Protein 3WY2 (pdb70)

Structure (mmCIF, N/CA/C/O backbone):
data_3WY2
#
_entry.id   3WY2
#
_cell.length_a   63.219
_cell.length_b   103.809
_cell.length_c   176.890
_cell.angle_alpha   90.00
_cell.angle_beta   90.00
_cell.angle_gamma   90.00
#
_symmetry.space_group_name_H-M   'P 21 21 21'
#
loop_
_entity.id
_entity.type
_entity.pdbx_description
1 polymer Alpha-glucosidase
2 non-polymer 'MAGNESIUM ION'
3 non-polymer GLYCEROL
4 non-polymer beta-D-glucopyranose
5 water water
#
loop_
_atom_site.group_PDB
_atom_site.id
_atom_site.type_symbol
_atom_site.label_atom_id
_atom_site.label_alt_id
_atom_site.label_comp_id
_atom_site.label_asym_id
_atom_site.label_entity_id
_atom_site.label_seq_id
_atom_site.pdbx_PDB_ins_code
_atom_site.Cartn_x
_atom_site.Cartn_y
_atom_site.Cartn_z
_atom_site.occupancy
_atom_site.B_iso_or_equiv
_atom_site.auth_seq_id
_atom_site.auth_comp_id
_atom_site.auth_asym_id
_atom_site.auth_atom_id
_atom_site.pdbx_PDB_model_num
ATOM 1 N N . ASN A 1 4 ? -61.777 4.607 -5.816 1.00 45.85 4 ASN A N 1
ATOM 2 C CA . ASN A 1 4 ? -60.612 5.473 -5.663 1.00 46.77 4 ASN A CA 1
ATOM 3 C C . ASN A 1 4 ? -60.206 6.106 -6.996 1.00 39.99 4 ASN A C 1
ATOM 4 O O . ASN A 1 4 ? -59.070 5.955 -7.447 1.00 33.72 4 ASN A O 1
ATOM 9 N N . MET A 1 5 ? -61.142 6.820 -7.617 1.00 31.72 5 MET A N 1
ATOM 10 C CA . MET A 1 5 ? -60.945 7.342 -8.971 1.00 26.29 5 MET A CA 1
ATOM 11 C C . MET A 1 5 ? -59.935 8.492 -9.039 1.00 22.70 5 MET A C 1
ATOM 12 O O . MET A 1 5 ? -59.492 8.871 -10.129 1.00 24.83 5 MET A O 1
ATOM 17 N N . MET A 1 6 ? -59.581 9.038 -7.878 1.00 21.96 6 MET A N 1
ATOM 18 C CA . MET A 1 6 ? -58.643 10.162 -7.787 1.00 23.28 6 MET A CA 1
ATOM 19 C C . MET A 1 6 ? -57.249 9.738 -7.311 1.00 16.49 6 MET A C 1
ATOM 20 O O . MET A 1 6 ? -56.458 10.568 -6.854 1.00 15.67 6 MET A O 1
ATOM 25 N N . TRP A 1 7 ? -56.954 8.448 -7.434 1.00 12.77 7 TRP A N 1
ATOM 26 C CA . TRP A 1 7 ? -55.657 7.883 -7.072 1.00 13.80 7 TRP A CA 1
ATOM 27 C C . TRP A 1 7 ? -54.488 8.624 -7.718 1.00 11.90 7 TRP A C 1
ATOM 28 O O . TRP A 1 7 ? -53.387 8.662 -7.176 1.00 14.09 7 TRP A O 1
ATOM 39 N N . TRP A 1 8 ? -54.728 9.184 -8.900 1.00 11.63 8 TRP A N 1
ATOM 40 C CA . TRP A 1 8 ? -53.669 9.792 -9.684 1.00 11.26 8 TRP A CA 1
ATOM 41 C C . TRP A 1 8 ? -53.225 11.146 -9.147 1.00 11.93 8 TRP A C 1
ATOM 42 O O . TRP A 1 8 ? -52.139 11.625 -9.481 1.00 10.24 8 TRP A O 1
ATOM 53 N N . ARG A 1 9 ? -54.075 11.761 -8.328 1.00 9.94 9 ARG A N 1
ATOM 54 C CA . ARG A 1 9 ? -53.845 13.134 -7.884 1.00 10.57 9 ARG A CA 1
ATOM 55 C C . ARG A 1 9 ? -53.109 13.113 -6.553 1.00 11.16 9 ARG A C 1
ATOM 56 O O . ARG A 1 9 ? -53.692 13.358 -5.497 1.00 11.63 9 ARG A O 1
ATOM 64 N N . GLY A 1 10 ? -51.808 12.814 -6.634 1.00 9.42 10 GLY A N 1
ATOM 65 C CA . GLY A 1 10 ? -50.985 12.563 -5.469 1.00 10.19 10 GLY A CA 1
ATOM 66 C C . GLY A 1 10 ? -50.240 11.242 -5.554 1.00 11.54 10 GLY A C 1
ATOM 67 O O . GLY A 1 10 ? -49.310 11.005 -4.789 1.00 13.16 10 GLY A O 1
ATOM 68 N N . GLY A 1 11 ? -50.638 10.383 -6.490 1.00 11.86 11 GLY A N 1
ATOM 69 C CA . GLY A 1 11 ? -50.041 9.063 -6.612 1.00 12.36 11 GLY A CA 1
ATOM 70 C C . GLY A 1 11 ? -48.573 9.100 -6.998 1.00 10.62 11 GLY A C 1
ATOM 71 O O . GLY A 1 11 ? -48.095 10.069 -7.590 1.00 10.96 11 GLY A O 1
ATOM 72 N N . VAL A 1 12 ? -47.860 8.025 -6.674 1.00 10.06 12 VAL A N 1
ATOM 73 C CA . VAL A 1 12 ? -46.455 7.881 -7.018 1.00 8.88 12 VAL A CA 1
ATOM 74 C C . VAL A 1 12 ? -46.310 6.823 -8.115 1.00 10.94 12 VAL A C 1
ATOM 75 O O . VAL A 1 12 ? -46.693 5.671 -7.930 1.00 10.48 12 VAL A O 1
ATOM 79 N N . ILE A 1 13 ? -45.748 7.229 -9.247 1.00 9.16 13 ILE A N 1
ATOM 80 C CA . ILE A 1 13 ? -45.603 6.366 -10.418 1.00 9.50 13 ILE A CA 1
ATOM 81 C C . ILE A 1 13 ? -44.127 6.052 -10.655 1.00 11.64 13 ILE A C 1
ATOM 82 O O . ILE A 1 13 ? -43.269 6.915 -10.531 1.00 13.54 13 ILE A O 1
ATOM 87 N N . TYR A 1 14 ? -43.830 4.800 -10.988 1.00 9.44 14 TYR A N 1
ATOM 88 C CA . TYR A 1 14 ? -42.468 4.365 -11.279 1.00 7.80 14 TYR A CA 1
ATOM 89 C C . TYR A 1 14 ? -42.283 4.267 -12.792 1.00 8.25 14 TYR A C 1
ATOM 90 O O . TYR A 1 14 ? -43.000 3.526 -13.470 1.00 8.74 14 TYR A O 1
ATOM 99 N N . GLN A 1 15 ? -41.341 5.039 -13.321 1.00 7.52 15 GLN A N 1
ATOM 100 C CA . GLN A 1 15 ? -41.091 5.011 -14.764 1.00 7.62 15 GLN A CA 1
ATOM 101 C C . GLN A 1 15 ? -40.139 3.891 -15.141 1.00 8.64 15 GLN A C 1
ATOM 102 O O . GLN A 1 15 ? -39.002 3.836 -14.669 1.00 8.95 15 GLN A O 1
ATOM 108 N N . ILE A 1 16 ? -40.617 3.014 -16.011 1.00 9.44 16 ILE A N 1
ATOM 109 C CA . ILE A 1 16 ? -39.813 1.937 -16.558 1.00 8.56 16 ILE A CA 1
ATOM 110 C C . ILE A 1 16 ? -39.467 2.269 -18.001 1.00 8.32 16 ILE A C 1
ATOM 111 O O . ILE A 1 16 ? -40.341 2.673 -18.783 1.00 9.94 16 ILE A O 1
ATOM 116 N N . TYR A 1 17 ? -38.186 2.145 -18.318 1.00 8.13 17 TYR A N 1
ATOM 117 C CA . TYR A 1 17 ? -37.676 2.309 -19.677 1.00 8.52 17 TYR A CA 1
ATOM 118 C C . TYR A 1 17 ? -37.426 0.896 -20.206 1.00 9.00 17 TYR A C 1
ATOM 119 O O . TYR A 1 17 ? -36.406 0.291 -19.883 1.00 8.78 17 TYR A O 1
ATOM 128 N N . PRO A 1 18 ? -38.396 0.346 -20.969 1.00 8.27 18 PRO A N 1
ATOM 129 C CA . PRO A 1 18 ? -38.390 -1.102 -21.246 1.00 9.07 18 PRO A CA 1
ATOM 130 C C . PRO A 1 18 ? -37.084 -1.644 -21.812 1.00 9.89 18 PRO A C 1
ATOM 131 O O . PRO A 1 18 ? -36.690 -2.747 -21.423 1.00 10.00 18 PRO A O 1
ATOM 135 N N . ARG A 1 19 ? -36.418 -0.907 -22.689 1.00 7.93 19 ARG A N 1
ATOM 136 C CA . ARG A 1 19 ? -35.188 -1.402 -23.298 1.00 9.49 19 ARG A CA 1
ATOM 137 C C . ARG A 1 19 ? -34.114 -1.698 -22.270 1.00 9.70 19 ARG A C 1
ATOM 138 O O . ARG A 1 19 ? -33.194 -2.454 -22.554 1.00 9.29 19 ARG A O 1
ATOM 146 N N . SER A 1 20 ? -34.213 -1.096 -21.085 1.00 7.94 20 SER A N 1
ATOM 147 C CA . SER A 1 20 ? -33.117 -1.211 -20.118 1.00 8.40 20 SER A CA 1
ATOM 148 C C . SER A 1 20 ? -33.554 -1.747 -18.762 1.00 9.34 20 SER A C 1
ATOM 149 O O . SER A 1 20 ? -32.842 -1.577 -17.778 1.00 9.74 20 SER A O 1
ATOM 152 N N . PHE A 1 21 ? -34.714 -2.400 -18.715 1.00 8.83 21 PHE A N 1
ATOM 153 C CA . PHE A 1 21 ? -35.223 -2.928 -17.442 1.00 11.01 21 PHE A CA 1
ATOM 154 C C . PHE A 1 21 ? -34.804 -4.395 -17.251 1.00 9.65 21 PHE A C 1
ATOM 155 O O . PHE A 1 21 ? -33.961 -4.668 -16.406 1.00 9.99 21 PHE A O 1
ATOM 163 N N . LEU A 1 22 ? -35.329 -5.323 -18.050 1.00 9.97 22 LEU A N 1
ATOM 164 C CA . LEU A 1 22 ? -34.864 -6.709 -17.971 1.00 8.84 22 LEU A CA 1
ATOM 165 C C . LEU A 1 22 ? -35.025 -7.418 -19.306 1.00 9.52 22 LEU A C 1
ATOM 166 O O . LEU A 1 22 ? -36.111 -7.456 -19.868 1.00 10.90 22 LEU A O 1
ATOM 171 N N . ASP A 1 23 ? -33.932 -7.991 -19.800 1.00 10.89 23 ASP A N 1
ATOM 172 C CA . ASP A 1 23 ? -33.967 -8.793 -21.024 1.00 10.59 23 ASP A CA 1
ATOM 173 C C . ASP A 1 23 ? -34.269 -10.256 -20.705 1.00 10.79 23 ASP A C 1
ATOM 174 O O . ASP A 1 23 ? -33.382 -10.980 -20.255 1.00 15.48 23 ASP A O 1
ATOM 179 N N . SER A 1 24 ? -35.510 -10.679 -20.946 1.00 15.15 24 SER A N 1
ATOM 180 C CA . SER A 1 24 ? -35.917 -12.069 -20.711 1.00 18.24 24 SER A CA 1
ATOM 181 C C . SER A 1 24 ? -35.688 -12.928 -21.942 1.00 22.20 24 SER A C 1
ATOM 182 O O . SER A 1 24 ? -35.624 -14.157 -21.842 1.00 21.02 24 SER A O 1
ATOM 185 N N . ARG A 1 25 ? -35.570 -12.282 -23.100 1.00 18.78 25 ARG A N 1
ATOM 186 C CA . ARG A 1 25 ? -35.517 -12.989 -24.381 1.00 20.31 25 ARG A CA 1
ATOM 187 C C . ARG A 1 25 ? -34.104 -13.386 -24.818 1.00 23.72 25 ARG A C 1
ATOM 188 O O . ARG A 1 25 ? -33.912 -14.478 -25.351 1.00 26.15 25 ARG A O 1
ATOM 196 N N . GLY A 1 26 ? -33.119 -12.517 -24.600 1.00 19.31 26 GLY A N 1
ATOM 197 C CA . GLY A 1 26 ? -31.732 -12.886 -24.830 1.00 17.84 26 GLY A CA 1
ATOM 198 C C . GLY A 1 26 ? -30.999 -12.169 -25.952 1.00 18.61 26 GLY A C 1
ATOM 199 O O . GLY A 1 26 ? -29.929 -12.623 -26.390 1.00 19.45 26 GLY A O 1
ATOM 200 N N . ASP A 1 27 ? -31.559 -11.057 -26.427 1.00 13.59 27 ASP A N 1
ATOM 201 C CA . ASP A 1 27 ? -30.917 -10.290 -27.488 1.00 14.72 27 ASP A CA 1
ATOM 202 C C . ASP A 1 27 ? -30.195 -9.057 -26.987 1.00 12.18 27 ASP A C 1
ATOM 203 O O . ASP A 1 27 ? -29.648 -8.297 -27.780 1.00 15.34 27 ASP A O 1
ATOM 208 N N . GLY A 1 28 ? -30.215 -8.845 -25.674 1.00 12.57 28 GLY A N 1
ATOM 209 C CA . GLY A 1 28 ? -29.501 -7.721 -25.097 1.00 11.76 28 GLY A CA 1
ATOM 210 C C . GLY A 1 28 ? -30.369 -6.490 -24.908 1.00 10.53 28 GLY A C 1
ATOM 211 O O . GLY A 1 28 ? -29.878 -5.454 -24.447 1.00 11.10 28 GLY A O 1
ATOM 212 N N . VAL A 1 29 ? -31.651 -6.602 -25.258 1.00 10.19 29 VAL A N 1
ATOM 213 C CA . VAL A 1 29 ? -32.600 -5.494 -25.130 1.00 10.59 29 VAL A CA 1
ATOM 214 C C . VAL A 1 29 ? -33.690 -5.883 -24.139 1.00 9.80 29 VAL A C 1
ATOM 215 O O . VAL A 1 29 ? -34.201 -6.991 -24.181 1.00 11.01 29 VAL A O 1
ATOM 219 N N . GLY A 1 30 ? -34.028 -4.987 -23.216 1.00 9.79 30 GLY A N 1
ATOM 220 C CA . GLY A 1 30 ? -35.090 -5.295 -22.270 1.00 12.31 30 GLY A CA 1
ATOM 221 C C . GLY A 1 30 ? -36.432 -5.456 -22.962 1.00 13.03 30 GLY A C 1
ATOM 222 O O . GLY A 1 30 ? -36.666 -4.864 -24.019 1.00 11.34 30 GLY A O 1
ATOM 223 N N . ASP A 1 31 ? -37.319 -6.254 -22.380 1.00 10.39 31 ASP A N 1
ATOM 224 C CA . ASP A 1 31 ? -38.582 -6.552 -23.048 1.00 11.44 31 ASP A CA 1
ATOM 225 C C . ASP A 1 31 ? -39.748 -6.657 -22.065 1.00 13.76 31 ASP A C 1
ATOM 226 O O . ASP A 1 31 ? -39.567 -6.529 -20.852 1.00 11.08 31 ASP A O 1
ATOM 231 N N . LEU A 1 32 ? -40.949 -6.870 -22.587 1.00 11.56 32 LEU A N 1
ATOM 232 C CA . LEU A 1 32 ? -42.133 -6.823 -21.737 1.00 10.79 32 LEU A CA 1
ATOM 233 C C . LEU A 1 32 ? -42.194 -7.952 -20.721 1.00 11.81 32 LEU A C 1
ATOM 234 O O . LEU A 1 32 ? -42.563 -7.721 -19.563 1.00 12.94 32 LEU A O 1
ATOM 239 N N . ASN A 1 33 ? -41.834 -9.165 -21.137 1.00 12.21 33 ASN A N 1
ATOM 240 C CA . ASN A 1 33 ? -41.842 -10.274 -20.198 1.00 11.25 33 ASN A CA 1
ATOM 241 C C . ASN A 1 33 ? -40.834 -10.058 -19.069 1.00 14.54 33 ASN A C 1
ATOM 242 O O . ASN A 1 33 ? -41.072 -10.474 -17.945 1.00 14.62 33 ASN A O 1
ATOM 247 N N . GLY A 1 34 ? -39.725 -9.379 -19.358 1.00 12.85 34 GLY A N 1
ATOM 248 C CA . GLY A 1 34 ? -38.798 -9.000 -18.306 1.00 12.71 34 GLY A CA 1
ATOM 249 C C . GLY A 1 34 ? -39.445 -8.103 -17.259 1.00 12.38 34 GLY A C 1
ATOM 250 O O . GLY A 1 34 ? -39.217 -8.273 -16.056 1.00 12.82 34 GLY A O 1
ATOM 251 N N . ILE A 1 35 ? -40.259 -7.152 -17.709 1.00 11.05 35 ILE A N 1
ATOM 252 C CA . ILE A 1 35 ? -40.983 -6.294 -16.770 1.00 9.94 35 ILE A CA 1
ATOM 253 C C . ILE A 1 35 ? -41.951 -7.119 -15.922 1.00 12.18 35 ILE A C 1
ATOM 254 O O . ILE A 1 35 ? -42.002 -6.994 -14.703 1.00 12.48 35 ILE A O 1
ATOM 259 N N . THR A 1 36 ? -42.705 -7.990 -16.581 1.00 11.07 36 THR A N 1
ATOM 260 C CA . THR A 1 36 ? -43.714 -8.786 -15.902 1.00 11.13 36 THR A CA 1
ATOM 261 C C . THR A 1 36 ? -43.071 -9.614 -14.792 1.00 13.30 36 THR A C 1
ATOM 262 O O . THR A 1 36 ? -43.592 -9.689 -13.677 1.00 13.83 36 THR A O 1
ATOM 266 N N . GLU A 1 37 ? -41.906 -10.181 -15.088 1.00 12.36 37 GLU A N 1
ATOM 267 C CA . GLU A 1 37 ? -41.163 -10.976 -14.116 1.00 12.90 37 GLU A CA 1
ATOM 268 C C . GLU A 1 37 ? -40.794 -10.178 -12.864 1.00 14.99 37 GLU A C 1
ATOM 269 O O . GLU A 1 37 ? -40.716 -10.744 -11.768 1.00 18.25 37 GLU A O 1
ATOM 275 N N . LYS A 1 38 ? -40.556 -8.881 -13.030 1.00 11.93 38 LYS A N 1
ATOM 276 C CA . LYS A 1 38 ? -40.108 -8.032 -11.927 1.00 13.49 38 LYS A CA 1
ATOM 277 C C . LYS A 1 38 ? -41.206 -7.140 -11.323 1.00 13.31 38 LYS A C 1
ATOM 278 O O . LYS A 1 38 ? -40.915 -6.238 -10.528 1.00 11.82 38 LYS A O 1
ATOM 284 N N . LEU A 1 39 ? -42.466 -7.385 -11.667 1.00 13.66 39 LEU A N 1
ATOM 285 C CA . LEU A 1 39 ? -43.532 -6.545 -11.106 1.00 12.93 39 LEU A CA 1
ATOM 286 C C . LEU A 1 39 ? -43.664 -6.701 -9.593 1.00 10.61 39 LEU A C 1
ATOM 287 O O . LEU A 1 39 ? -44.118 -5.788 -8.919 1.00 12.24 39 LEU A O 1
ATOM 292 N N . ASP A 1 40 ? -43.270 -7.846 -9.046 1.00 12.79 40 ASP A N 1
ATOM 293 C CA . ASP A 1 40 ? -43.295 -7.996 -7.589 1.00 12.58 40 ASP A CA 1
ATOM 294 C C . ASP A 1 40 ? -42.312 -7.034 -6.942 1.00 12.43 40 ASP A C 1
ATOM 295 O O . ASP A 1 40 ? -42.620 -6.391 -5.922 1.00 13.40 40 ASP A O 1
ATOM 300 N N . TYR A 1 41 ? -41.141 -6.906 -7.555 1.00 11.77 41 TYR A N 1
ATOM 301 C CA . TYR A 1 41 ? -40.157 -5.951 -7.075 1.00 10.13 41 TYR A CA 1
ATOM 302 C C . TYR A 1 41 ? -40.723 -4.528 -7.126 1.00 10.70 41 TYR A C 1
ATOM 303 O O . TYR A 1 41 ? -40.614 -3.756 -6.159 1.00 11.07 41 TYR A O 1
ATOM 312 N N . VAL A 1 42 ? -41.327 -4.174 -8.260 1.00 9.80 42 VAL A N 1
ATOM 313 C CA . VAL A 1 42 ? -41.919 -2.845 -8.389 1.00 9.73 42 VAL A CA 1
ATOM 314 C C . VAL A 1 42 ? -42.973 -2.601 -7.295 1.00 9.42 42 VAL A C 1
ATOM 315 O O . VAL A 1 42 ? -42.942 -1.580 -6.604 1.00 10.27 42 VAL A O 1
ATOM 319 N N . ALA A 1 43 ? -43.874 -3.560 -7.103 1.00 10.13 43 ALA A N 1
ATOM 320 C CA . ALA A 1 43 ? -44.875 -3.424 -6.045 1.00 12.59 43 ALA A CA 1
ATOM 321 C C . ALA A 1 43 ? -44.225 -3.273 -4.663 1.00 10.47 43 ALA A C 1
ATOM 322 O O . ALA A 1 43 ? -44.735 -2.549 -3.801 1.00 12.03 43 ALA A O 1
ATOM 324 N N . SER A 1 44 ? -43.081 -3.920 -4.458 1.00 10.84 44 SER A N 1
ATOM 325 C CA . SER A 1 44 ? -42.409 -3.839 -3.157 1.00 10.44 44 SER A CA 1
ATOM 326 C C . SER A 1 44 ? -41.864 -2.452 -2.863 1.00 10.80 44 SER A C 1
ATOM 327 O O . SER A 1 44 ? -41.505 -2.157 -1.722 1.00 12.91 44 SER A O 1
ATOM 330 N N . LEU A 1 45 ? -41.795 -1.596 -3.881 1.00 9.79 45 LEU A N 1
ATOM 331 C CA . LEU A 1 45 ? -41.337 -0.227 -3.670 1.00 10.57 45 LEU A CA 1
ATOM 332 C C . LEU A 1 45 ? -42.393 0.616 -2.975 1.00 10.17 45 LEU A C 1
ATOM 333 O O . LEU A 1 45 ? -42.072 1.689 -2.468 1.00 11.55 45 LEU A O 1
ATOM 338 N N . ASN A 1 46 ? -43.637 0.130 -2.947 1.00 10.64 46 ASN A N 1
ATOM 339 C CA . ASN A 1 46 ? -44.774 0.882 -2.397 1.00 10.01 46 ASN A CA 1
ATOM 340 C C . ASN A 1 46 ? -45.186 2.064 -3.264 1.00 9.68 46 ASN A C 1
ATOM 341 O O . ASN A 1 46 ? -45.810 3.023 -2.791 1.00 13.27 46 ASN A O 1
ATOM 346 N N . VAL A 1 47 ? -44.857 1.968 -4.547 1.00 8.99 47 VAL A N 1
ATOM 347 C CA . VAL A 1 47 ? -45.385 2.892 -5.543 1.00 10.45 47 VAL A CA 1
ATOM 348 C C . VAL A 1 47 ? -46.812 2.474 -5.900 1.00 10.52 47 VAL A C 1
ATOM 349 O O . VAL A 1 47 ? -47.254 1.346 -5.612 1.00 12.18 47 VAL A O 1
ATOM 353 N N . ASP A 1 48 ? -47.534 3.387 -6.536 1.00 11.03 48 ASP A N 1
ATOM 354 C CA . ASP A 1 48 ? -48.926 3.158 -6.874 1.00 10.28 48 ASP A CA 1
ATOM 355 C C . ASP A 1 48 ? -49.149 2.681 -8.299 1.00 11.14 48 ASP A C 1
ATOM 356 O O . ASP A 1 48 ? -50.218 2.176 -8.633 1.00 12.86 48 ASP A O 1
ATOM 361 N N . GLY A 1 49 ? -48.145 2.844 -9.146 1.00 10.95 49 GLY A N 1
ATOM 362 C CA . GLY A 1 49 ? -48.292 2.434 -10.525 1.00 11.73 49 GLY A CA 1
ATOM 363 C C . GLY A 1 49 ? -47.001 2.572 -11.279 1.00 8.66 49 GLY A C 1
ATOM 364 O O . GLY A 1 49 ? -45.969 2.946 -10.716 1.00 9.23 49 GLY A O 1
ATOM 365 N N . ILE A 1 50 ? -47.065 2.232 -12.563 1.00 9.29 50 ILE A N 1
ATOM 366 C CA . ILE A 1 50 ? -45.914 2.353 -13.444 1.00 10.12 50 ILE A CA 1
ATOM 367 C C . ILE A 1 50 ? -46.270 3.171 -14.670 1.00 9.39 50 ILE A C 1
ATOM 368 O O . ILE A 1 50 ? -47.430 3.231 -15.060 1.00 10.74 50 ILE A O 1
ATOM 373 N N . TRP A 1 51 ? -45.263 3.800 -15.262 1.00 8.68 51 TRP A N 1
ATOM 374 C CA . TRP A 1 51 ? -45.387 4.393 -16.594 1.00 9.62 51 TRP A CA 1
ATOM 375 C C . TRP A 1 51 ? -44.337 3.702 -17.459 1.00 10.38 51 TRP A C 1
ATOM 376 O O . TRP A 1 51 ? -43.147 3.748 -17.136 1.00 9.55 51 TRP A O 1
ATOM 387 N N . LEU A 1 52 ? -44.779 3.073 -18.551 1.00 10.89 52 LEU A N 1
ATOM 388 C CA . LEU A 1 52 ? -43.874 2.455 -19.522 1.00 9.37 52 LEU A CA 1
ATOM 389 C C . LEU A 1 52 ? -43.535 3.418 -20.648 1.00 9.13 52 LEU A C 1
ATOM 390 O O . LEU A 1 52 ? -44.425 3.901 -21.359 1.00 9.74 52 LEU A O 1
ATOM 395 N N . SER A 1 53 ? -42.247 3.681 -20.826 1.00 8.94 53 SER A N 1
ATOM 396 C CA . SER A 1 53 ? -41.778 4.316 -22.055 1.00 9.61 53 SER A CA 1
ATOM 397 C C . SER A 1 53 ? -42.172 3.416 -23.247 1.00 8.96 53 SER A C 1
ATOM 398 O O . SER A 1 53 ? -42.587 2.267 -23.059 1.00 10.13 53 SER A O 1
ATOM 401 N N . PRO A 1 54 ? -42.096 3.947 -24.477 1.00 9.24 54 PRO A N 1
ATOM 402 C CA . PRO A 1 54 ? -42.675 3.258 -25.637 1.00 9.91 54 PRO A CA 1
ATOM 403 C C . PRO A 1 54 ? -42.158 1.850 -25.919 1.00 8.10 54 PRO A C 1
ATOM 404 O O . PRO A 1 54 ? -40.959 1.583 -25.849 1.00 10.35 54 PRO A O 1
ATOM 408 N N . PHE A 1 55 ? -43.098 0.961 -26.232 1.00 9.49 55 PHE A N 1
ATOM 409 C CA . PHE A 1 55 ? -42.788 -0.419 -26.571 1.00 10.71 55 PHE A CA 1
ATOM 410 C C . PHE A 1 55 ? -43.503 -0.785 -27.873 1.00 10.90 55 PHE A C 1
ATOM 411 O O . PHE A 1 55 ? -43.660 -1.970 -28.208 1.00 10.86 55 PHE A O 1
ATOM 419 N N . PHE A 1 56 ? -43.931 0.240 -28.605 1.00 11.06 56 PHE A N 1
ATOM 420 C CA . PHE A 1 56 ? -44.680 0.062 -29.859 1.00 10.74 56 PHE A CA 1
ATOM 421 C C . PHE A 1 56 ? -43.759 -0.204 -31.039 1.00 9.76 56 PHE A C 1
ATOM 422 O O . PHE A 1 56 ? -42.552 0.015 -30.960 1.00 11.47 56 PHE A O 1
ATOM 430 N N . THR A 1 57 ? -44.322 -0.713 -32.132 1.00 10.44 57 THR A N 1
ATOM 431 C CA . THR A 1 57 ? -43.498 -0.971 -33.303 1.00 11.91 57 THR A CA 1
ATOM 432 C C . THR A 1 57 ? -42.747 0.295 -33.706 1.00 10.32 57 THR A C 1
ATOM 433 O O . THR A 1 57 ? -43.338 1.364 -33.813 1.00 11.52 57 THR A O 1
ATOM 437 N N . SER A 1 58 ? -41.440 0.157 -33.908 1.00 10.45 58 SER A N 1
ATOM 438 C CA . SER A 1 58 ? -40.553 1.304 -34.092 1.00 9.72 58 SER A CA 1
ATOM 439 C C . SER A 1 58 ? -39.235 0.890 -34.732 1.00 11.28 58 SER A C 1
ATOM 440 O O . SER A 1 58 ? -38.669 -0.132 -34.353 1.00 11.73 58 SER A O 1
ATOM 443 N N . PRO A 1 59 ? -38.720 1.684 -35.693 1.00 10.96 59 PRO A N 1
ATOM 444 C CA . PRO A 1 59 ? -37.363 1.432 -36.196 1.00 10.40 59 PRO A CA 1
ATOM 445 C C . PRO A 1 59 ? -36.275 1.696 -35.149 1.00 11.88 59 PRO A C 1
ATOM 446 O O . PRO A 1 59 ? -35.117 1.386 -35.406 1.00 12.41 59 PRO A O 1
ATOM 450 N N . MET A 1 60 ? -36.650 2.278 -34.006 1.00 10.55 60 MET A N 1
ATOM 451 C CA . MET A 1 60 ? -35.737 2.529 -32.874 1.00 10.65 60 MET A CA 1
ATOM 452 C C . MET A 1 60 ? -34.687 3.595 -33.137 1.00 9.82 60 MET A C 1
ATOM 453 O O . MET A 1 60 ? -33.664 3.644 -32.453 1.00 10.08 60 MET A O 1
ATOM 458 N N . LEU A 1 61 ? -34.931 4.468 -34.107 1.00 10.18 61 LEU A N 1
ATOM 459 C CA . LEU A 1 61 ? -33.964 5.534 -34.361 1.00 10.82 61 LEU A CA 1
ATOM 460 C C . LEU A 1 61 ? -33.934 6.547 -33.213 1.00 9.31 61 LEU A C 1
ATOM 461 O O . LEU A 1 61 ? -32.902 7.152 -32.960 1.00 9.76 61 LEU A O 1
ATOM 466 N N . ASP A 1 62 ? -35.066 6.705 -32.527 1.00 10.31 62 ASP A N 1
ATOM 467 C CA . ASP A 1 62 ? -35.111 7.444 -31.269 1.00 9.11 62 ASP A CA 1
ATOM 468 C C . ASP A 1 62 ? -35.619 6.469 -30.209 1.00 10.06 62 ASP A C 1
ATOM 469 O O . ASP A 1 62 ? -36.400 6.823 -29.307 1.00 10.97 62 ASP A O 1
ATOM 474 N N . PHE A 1 63 ? -35.176 5.223 -30.352 1.00 8.75 63 PHE A N 1
ATOM 475 C CA . PHE A 1 63 ? -35.380 4.186 -29.343 1.00 9.72 63 PHE A CA 1
ATOM 476 C C . PHE A 1 63 ? -36.784 4.113 -28.798 1.00 10.42 63 PHE A C 1
ATOM 477 O O . PHE A 1 63 ? -37.010 4.115 -27.588 1.00 11.54 63 PHE A O 1
ATOM 485 N N . GLY A 1 64 ? -37.725 4.045 -29.733 1.00 8.95 64 GLY A N 1
ATOM 486 C CA . GLY A 1 64 ? -39.123 3.836 -29.421 1.00 8.91 64 GLY A CA 1
ATOM 487 C C . GLY A 1 64 ? -40.016 5.052 -29.603 1.00 9.19 64 GLY A C 1
ATOM 488 O O . GLY A 1 64 ? -41.228 4.910 -29.789 1.00 10.41 64 GLY A O 1
ATOM 489 N N . TYR A 1 65 ? -39.425 6.250 -29.558 1.00 8.22 65 TYR A N 1
ATOM 490 C CA . TYR A 1 65 ? -40.221 7.469 -29.715 1.00 8.26 65 TYR A CA 1
ATOM 491 C C . TYR A 1 65 ? -40.484 7.819 -31.182 1.00 10.84 65 TYR A C 1
ATOM 492 O O . TYR A 1 65 ? -41.118 8.833 -31.484 1.00 11.02 65 TYR A O 1
ATOM 501 N N . ASP A 1 66 ? -40.007 6.953 -32.073 1.00 10.77 66 ASP A N 1
ATOM 502 C CA . ASP A 1 66 ? -40.341 7.012 -33.500 1.00 10.29 66 ASP A CA 1
ATOM 503 C C . ASP A 1 66 ? -41.230 5.808 -33.829 1.00 9.96 66 ASP A C 1
ATOM 504 O O . ASP A 1 66 ? -40.732 4.711 -34.087 1.00 11.16 66 ASP A O 1
ATOM 509 N N . VAL A 1 67 ? -42.544 6.016 -33.770 1.00 10.53 67 VAL A N 1
ATOM 510 C CA . VAL A 1 67 ? -43.506 4.913 -33.816 1.00 11.40 67 VAL A CA 1
ATOM 511 C C . VAL A 1 67 ? -44.031 4.633 -35.221 1.00 11.64 67 VAL A C 1
ATOM 512 O O . VAL A 1 67 ? -44.455 5.544 -35.933 1.00 12.09 67 VAL A O 1
ATOM 516 N N . SER A 1 68 ? -44.016 3.365 -35.619 1.00 11.46 68 SER A N 1
ATOM 517 C CA . SER A 1 68 ? -44.539 3.001 -36.939 1.00 11.02 68 SER A CA 1
ATOM 518 C C . SER A 1 68 ? -45.853 2.215 -36.890 1.00 13.80 68 SER A C 1
ATOM 519 O O . SER A 1 68 ? -46.487 2.023 -37.931 1.00 14.41 68 SER A O 1
ATOM 522 N N . ASP A 1 69 ? -46.252 1.764 -35.700 1.00 12.19 69 ASP A N 1
ATOM 523 C CA . ASP A 1 69 ? -47.575 1.169 -35.490 1.00 12.58 69 ASP A CA 1
ATOM 524 C C . ASP A 1 69 ? -48.011 1.470 -34.062 1.00 13.67 69 ASP A C 1
ATOM 525 O O . ASP A 1 69 ? -47.418 0.966 -33.110 1.00 12.48 69 ASP A O 1
ATOM 530 N N . TYR A 1 70 ? -49.042 2.294 -33.920 1.00 11.77 70 TYR A N 1
ATOM 531 C CA . TYR A 1 70 ? -49.467 2.734 -32.597 1.00 10.92 70 TYR A CA 1
ATOM 532 C C . TYR A 1 70 ? -50.224 1.668 -31.817 1.00 13.68 70 TYR A C 1
ATOM 533 O O . TYR A 1 70 ? -50.423 1.816 -30.610 1.00 14.01 70 TYR A O 1
ATOM 542 N N . ARG A 1 71 ? -50.662 0.616 -32.493 1.00 13.91 71 ARG A N 1
ATOM 543 C CA . ARG A 1 71 ? -51.525 -0.371 -31.862 1.00 14.47 71 ARG A CA 1
ATOM 544 C C . ARG A 1 71 ? -50.885 -1.740 -31.770 1.00 14.33 71 ARG A C 1
ATOM 545 O O . ARG A 1 71 ? -51.572 -2.757 -31.684 1.00 16.83 71 ARG A O 1
ATOM 553 N N . ASP A 1 72 ? -49.564 -1.777 -31.798 1.00 12.78 72 ASP A N 1
ATOM 554 C CA . ASP A 1 72 ? -48.881 -3.054 -31.684 1.00 13.05 72 ASP A CA 1
ATOM 555 C C . ASP A 1 72 ? -47.560 -2.891 -30.935 1.00 14.14 72 ASP A C 1
ATOM 556 O O . ASP A 1 72 ? -47.041 -1.780 -30.787 1.00 13.54 72 ASP A O 1
ATOM 561 N N . VAL A 1 73 ? -47.028 -4.016 -30.480 1.00 13.24 73 VAL A N 1
ATOM 562 C CA . VAL A 1 73 ? -45.776 -4.077 -29.740 1.00 13.93 73 VAL A CA 1
ATOM 563 C C . VAL A 1 73 ? -44.635 -4.396 -30.692 1.00 13.85 73 VAL A C 1
ATOM 564 O O . VAL A 1 73 ? -44.765 -5.278 -31.541 1.00 13.77 73 VAL A O 1
ATOM 568 N N . ASP A 1 74 ? -43.514 -3.693 -30.573 1.00 12.37 74 ASP A N 1
ATOM 569 C CA . ASP A 1 74 ? -42.364 -4.052 -31.389 1.00 11.37 74 ASP A CA 1
ATOM 570 C C . ASP A 1 74 ? -41.911 -5.479 -31.093 1.00 11.49 74 ASP A C 1
ATOM 571 O O . ASP A 1 74 ? -41.864 -5.893 -29.940 1.00 12.84 74 ASP A O 1
ATOM 576 N N . PRO A 1 75 ? -41.589 -6.241 -32.142 1.00 11.82 75 PRO A N 1
ATOM 577 C CA . PRO A 1 75 ? -41.147 -7.621 -31.948 1.00 13.07 75 PRO A CA 1
ATOM 578 C C . PRO A 1 75 ? -39.985 -7.786 -30.975 1.00 15.70 75 PRO A C 1
ATOM 579 O O . PRO A 1 75 ? -39.906 -8.838 -30.356 1.00 16.56 75 PRO A O 1
ATOM 583 N N . MET A 1 76 ? -39.104 -6.799 -30.822 1.00 11.56 76 MET A N 1
ATOM 584 C CA . MET A 1 76 ? -38.002 -6.995 -29.884 1.00 13.54 76 MET A CA 1
ATOM 585 C C . MET A 1 76 ? -38.464 -6.907 -28.428 1.00 15.71 76 MET A C 1
ATOM 586 O O . MET A 1 76 ? -37.759 -7.331 -27.519 1.00 14.17 76 MET A O 1
ATOM 591 N N . PHE A 1 77 ? -39.655 -6.363 -28.208 1.00 11.47 77 PHE A N 1
ATOM 592 C CA . PHE A 1 77 ? -40.198 -6.287 -26.855 1.00 13.45 77 PHE A CA 1
ATOM 593 C C . PHE A 1 77 ? -41.155 -7.434 -26.548 1.00 12.41 77 PHE A C 1
ATOM 594 O O . PHE A 1 77 ? -41.530 -7.644 -25.397 1.00 12.83 77 PHE A O 1
ATOM 602 N N . GLY A 1 78 ? -41.540 -8.180 -27.576 1.00 13.63 78 GLY A N 1
ATOM 603 C CA . GLY A 1 78 ? -42.536 -9.226 -27.423 1.00 15.24 78 GLY A CA 1
ATOM 604 C C . GLY A 1 78 ? -43.761 -8.980 -28.289 1.00 14.23 78 GLY A C 1
ATOM 605 O O . GLY A 1 78 ? -43.637 -8.569 -29.451 1.00 15.91 78 GLY A O 1
ATOM 606 N N . THR A 1 79 ? -44.939 -9.245 -27.722 1.00 10.94 79 THR A N 1
ATOM 607 C CA . THR A 1 79 ? -46.209 -9.184 -28.447 1.00 11.22 79 THR A CA 1
ATOM 608 C C . THR A 1 79 ? -47.274 -8.416 -27.666 1.00 11.79 79 THR A C 1
ATOM 609 O O . THR A 1 79 ? -47.104 -8.106 -26.481 1.00 12.70 79 THR A O 1
ATOM 613 N N . LEU A 1 80 ? -48.399 -8.144 -28.323 1.00 13.93 80 LEU A N 1
ATOM 614 C CA . LEU A 1 80 ? -49.514 -7.509 -27.643 1.00 14.29 80 LEU A CA 1
ATOM 615 C C . LEU A 1 80 ? -50.045 -8.401 -26.512 1.00 14.88 80 LEU A C 1
ATOM 616 O O . LEU A 1 80 ? -50.470 -7.898 -25.472 1.00 14.82 80 LEU A O 1
ATOM 621 N N . GLU A 1 81 ? -50.022 -9.719 -26.693 1.00 14.32 81 GLU A N 1
ATOM 622 C CA . GLU A 1 81 ? -50.425 -10.593 -25.592 1.00 12.28 81 GLU A CA 1
ATOM 623 C C . GLU A 1 81 ? -49.488 -10.470 -24.394 1.00 15.22 81 GLU A C 1
ATOM 624 O O . GLU A 1 81 ? -49.941 -10.567 -23.250 1.00 15.75 81 GLU A O 1
ATOM 630 N N . ASP A 1 82 ? -48.194 -10.255 -24.640 1.00 12.71 82 ASP A N 1
ATOM 631 C CA . ASP A 1 82 ? -47.262 -10.044 -23.535 1.00 12.70 82 ASP A CA 1
ATOM 632 C C . ASP A 1 82 ? -47.661 -8.780 -22.783 1.00 13.80 82 ASP A C 1
ATOM 633 O O . ASP A 1 82 ? -47.605 -8.741 -21.553 1.00 13.17 82 ASP A O 1
ATOM 638 N N . PHE A 1 83 ? -48.045 -7.734 -23.511 1.00 10.97 83 PHE A N 1
ATOM 639 C CA . PHE A 1 83 ? -48.512 -6.536 -22.833 1.00 11.79 83 PHE A CA 1
ATOM 640 C C . PHE A 1 83 ? -49.768 -6.800 -22.003 1.00 13.70 83 PHE A C 1
ATOM 641 O O . PHE A 1 83 ? -49.869 -6.342 -20.858 1.00 13.11 83 PHE A O 1
ATOM 649 N N . LYS A 1 84 ? -50.733 -7.522 -22.573 1.00 12.18 84 LYS A N 1
ATOM 650 C CA . LYS A 1 84 ? -51.970 -7.804 -21.849 1.00 12.79 84 LYS A CA 1
ATOM 651 C C . LYS A 1 84 ? -51.676 -8.576 -20.561 1.00 15.09 84 LYS A C 1
ATOM 652 O O . LYS A 1 84 ? -52.313 -8.349 -19.537 1.00 15.83 84 LYS A O 1
ATOM 658 N N . ALA A 1 85 ? -50.688 -9.466 -20.610 1.00 13.68 85 ALA A N 1
ATOM 659 C CA . ALA A 1 85 ? -50.278 -10.239 -19.442 1.00 12.84 85 ALA A CA 1
ATOM 660 C C . ALA A 1 85 ? -49.602 -9.349 -18.394 1.00 13.48 85 ALA A C 1
ATOM 661 O O . ALA A 1 85 ? -49.797 -9.537 -17.192 1.00 16.19 85 ALA A O 1
ATOM 663 N N . LEU A 1 86 ? -48.794 -8.400 -18.853 1.00 12.20 86 LEU A N 1
ATOM 664 C CA . LEU A 1 86 ? -48.137 -7.450 -17.969 1.00 11.05 86 LEU A CA 1
ATOM 665 C C . LEU A 1 86 ? -49.216 -6.671 -17.216 1.00 13.28 86 LEU A C 1
ATOM 666 O O . LEU A 1 86 ? -49.156 -6.506 -15.978 1.00 13.04 86 LEU A O 1
ATOM 671 N N . LEU A 1 87 ? -50.197 -6.187 -17.973 1.00 12.21 87 LEU A N 1
ATOM 672 C CA . LEU A 1 87 ? -51.274 -5.367 -17.433 1.00 12.81 87 LEU A CA 1
ATOM 673 C C . LEU A 1 87 ? -52.067 -6.138 -16.378 1.00 11.14 87 LEU A C 1
ATOM 674 O O . LEU A 1 87 ? -52.365 -5.612 -15.306 1.00 13.99 87 LEU A O 1
ATOM 679 N N . GLU A 1 88 ? -52.387 -7.393 -16.679 1.00 13.00 88 GLU A N 1
ATOM 680 C CA . GLU A 1 88 ? -53.153 -8.227 -15.762 1.00 14.58 88 GLU A CA 1
ATOM 681 C C . GLU A 1 88 ? -52.364 -8.479 -14.480 1.00 14.61 88 GLU A C 1
ATOM 682 O O . GLU A 1 88 ? -52.909 -8.351 -13.383 1.00 15.73 88 GLU A O 1
ATOM 688 N N . LYS A 1 89 ? -51.069 -8.777 -14.606 1.00 12.99 89 LYS A N 1
ATOM 689 C CA . LYS A 1 89 ? -50.258 -9.010 -13.411 1.00 14.93 89 LYS A CA 1
ATOM 690 C C . LYS A 1 89 ? -50.087 -7.747 -12.574 1.00 14.71 89 LYS A C 1
ATOM 691 O O . LYS A 1 89 ? -50.189 -7.791 -11.348 1.00 14.00 89 LYS A O 1
ATOM 697 N N . ALA A 1 90 ? -49.828 -6.620 -13.224 1.00 11.52 90 ALA A N 1
ATOM 698 C CA . ALA A 1 90 ? -49.718 -5.372 -12.480 1.00 12.07 90 ALA A CA 1
ATOM 699 C C . ALA A 1 90 ? -50.994 -5.097 -11.684 1.00 13.06 90 ALA A C 1
ATOM 700 O O . ALA A 1 90 ? -50.929 -4.770 -10.498 1.00 11.51 90 ALA A O 1
ATOM 702 N N . HIS A 1 91 ? -52.143 -5.262 -12.327 1.00 14.65 91 HIS A N 1
ATOM 703 C CA . HIS A 1 91 ? -53.414 -5.034 -11.659 1.00 13.63 91 HIS A CA 1
ATOM 704 C C . HIS A 1 91 ? -53.591 -5.995 -10.494 1.00 14.31 91 HIS A C 1
ATOM 705 O O . HIS A 1 91 ? -54.099 -5.606 -9.441 1.00 15.79 91 HIS A O 1
ATOM 712 N N . SER A 1 92 ? -53.145 -7.236 -10.658 1.00 14.28 92 SER A N 1
ATOM 713 C CA . SER A 1 92 ? -53.286 -8.203 -9.575 1.00 13.82 92 SER A CA 1
ATOM 714 C C . SER A 1 92 ? -52.471 -7.811 -8.343 1.00 16.21 92 SER A C 1
ATOM 715 O O . SER A 1 92 ? -52.775 -8.252 -7.235 1.00 17.49 92 SER A O 1
ATOM 718 N N . LEU A 1 93 ? -51.445 -6.979 -8.543 1.00 13.42 93 LEU A N 1
ATOM 719 C CA . LEU A 1 93 ? -50.587 -6.486 -7.466 1.00 12.90 93 LEU A CA 1
ATOM 720 C C . LEU A 1 93 ? -51.014 -5.109 -6.974 1.00 14.65 93 LEU A C 1
ATOM 721 O O . LEU A 1 93 ? -50.362 -4.531 -6.110 1.00 17.55 93 LEU A O 1
ATOM 726 N N . GLY A 1 94 ? -52.101 -4.585 -7.529 1.00 13.31 94 GLY A N 1
ATOM 727 C CA . GLY A 1 94 ? -52.603 -3.281 -7.133 1.00 14.10 94 GLY A CA 1
ATOM 728 C C . GLY A 1 94 ? -51.913 -2.110 -7.808 1.00 15.75 94 GLY A C 1
ATOM 729 O O . GLY A 1 94 ? -52.070 -0.968 -7.387 1.00 18.80 94 GLY A O 1
ATOM 730 N N . LEU A 1 95 ? -51.147 -2.381 -8.859 1.00 12.51 95 LEU A N 1
ATOM 731 C CA . LEU A 1 95 ? -50.434 -1.333 -9.581 1.00 13.35 95 LEU A CA 1
ATOM 732 C C . LEU A 1 95 ? -51.245 -0.822 -10.765 1.00 13.45 95 LEU A C 1
ATOM 733 O O . LEU A 1 95 ? -51.780 -1.606 -11.549 1.00 14.83 95 LEU A O 1
ATOM 738 N N . LYS A 1 96 ? -51.337 0.497 -10.899 1.00 11.62 96 LYS A N 1
ATOM 739 C CA . LYS A 1 96 ? -51.854 1.099 -12.119 1.00 10.70 96 LYS A CA 1
ATOM 740 C C . LYS A 1 96 ? -50.788 1.010 -13.215 1.00 10.94 96 LYS A C 1
ATOM 741 O O . LYS A 1 96 ? -49.587 0.999 -12.934 1.00 11.45 96 LYS A O 1
ATOM 747 N N . VAL A 1 97 ? -51.235 0.943 -14.466 1.00 11.19 97 VAL A N 1
ATOM 748 C CA . VAL A 1 97 ? -50.331 0.905 -15.600 1.00 10.77 97 VAL A CA 1
ATOM 749 C C . VAL A 1 97 ? -50.636 2.027 -16.570 1.00 11.63 97 VAL A C 1
ATOM 750 O O . VAL A 1 97 ? -51.718 2.077 -17.161 1.00 11.54 97 VAL A O 1
ATOM 754 N N . MET A 1 98 ? -49.675 2.932 -16.709 1.00 10.66 98 MET A N 1
ATOM 755 C CA . MET A 1 98 ? -49.755 4.004 -17.687 1.00 11.67 98 MET A CA 1
ATOM 756 C C . MET A 1 98 ? -48.738 3.738 -18.776 1.00 10.07 98 MET A C 1
ATOM 757 O O . MET A 1 98 ? -47.689 3.141 -18.522 1.00 10.22 98 MET A O 1
ATOM 762 N N . ILE A 1 99 ? -49.042 4.187 -19.991 1.00 10.59 99 ILE A N 1
ATOM 763 C CA . ILE A 1 99 ? -48.117 3.992 -21.112 1.00 8.87 99 ILE A CA 1
ATOM 764 C C . ILE A 1 99 ? -47.895 5.297 -21.858 1.00 11.19 99 ILE A C 1
ATOM 765 O O . ILE A 1 99 ? -48.768 6.168 -21.889 1.00 10.01 99 ILE A O 1
ATOM 770 N N . ASP A 1 100 ? -46.706 5.444 -22.423 1.00 9.33 100 ASP A N 1
ATOM 771 C CA . ASP A 1 100 ? -46.406 6.576 -23.269 1.00 9.34 100 ASP A CA 1
ATOM 772 C C . ASP A 1 100 ? -47.369 6.574 -24.433 1.00 12.70 100 ASP A C 1
ATOM 773 O O . ASP A 1 100 ? -47.745 5.516 -24.928 1.00 12.54 100 ASP A O 1
ATOM 778 N N . GLN A 1 101 ? -47.811 7.760 -24.828 1.00 12.47 101 GLN A N 1
ATOM 779 C CA . GLN A 1 101 ? -48.443 7.940 -26.119 1.00 10.68 101 GLN A CA 1
ATOM 780 C C . GLN A 1 101 ? -47.670 9.030 -26.821 1.00 10.37 101 GLN A C 1
ATOM 781 O O . GLN A 1 101 ? -47.513 10.142 -26.301 1.00 13.02 101 GLN A O 1
ATOM 787 N N . VAL A 1 102 ? -47.165 8.687 -27.994 1.00 10.09 102 VAL A N 1
ATOM 788 C CA . VAL A 1 102 ? -46.294 9.559 -28.754 1.00 8.93 102 VAL A CA 1
ATOM 789 C C . VAL A 1 102 ? -47.068 10.095 -29.957 1.00 9.90 102 VAL A C 1
ATOM 790 O O . VAL A 1 102 ? -46.848 9.684 -31.094 1.00 10.79 102 VAL A O 1
ATOM 794 N N . ILE A 1 103 ? -47.992 11.012 -29.701 1.00 11.76 103 ILE A N 1
ATOM 795 C CA . ILE A 1 103 ? -48.895 11.458 -30.752 1.00 13.12 103 ILE A CA 1
ATOM 796 C C . ILE A 1 103 ? -48.459 12.709 -31.501 1.00 13.78 103 ILE A C 1
ATOM 797 O O . ILE A 1 103 ? -49.112 13.088 -32.472 1.00 11.76 103 ILE A O 1
ATOM 802 N N . SER A 1 104 ? -47.350 13.330 -31.096 1.00 11.97 104 SER A N 1
ATOM 803 C CA . SER A 1 104 ? -46.918 14.549 -31.768 1.00 12.88 104 SER A CA 1
ATOM 804 C C . SER A 1 104 ? -46.299 14.277 -33.137 1.00 12.29 104 SER A C 1
ATOM 805 O O . SER A 1 104 ? -46.254 15.157 -33.992 1.00 11.46 104 SER A O 1
ATOM 808 N N . HIS A 1 105 ? -45.801 13.063 -33.329 1.00 11.15 105 HIS A N 1
ATOM 809 C CA . HIS A 1 105 ? -45.056 12.707 -34.531 1.00 10.70 105 HIS A CA 1
ATOM 810 C C . HIS A 1 105 ? -45.089 11.207 -34.700 1.00 13.00 105 HIS A C 1
ATOM 811 O O . HIS A 1 105 ? -45.358 10.479 -33.739 1.00 11.40 105 HIS A O 1
ATOM 818 N N . THR A 1 106 ? -44.834 10.746 -35.924 1.00 9.75 106 THR A N 1
ATOM 819 C CA . THR A 1 106 ? -44.689 9.317 -36.190 1.00 10.34 106 THR A CA 1
ATOM 820 C C . THR A 1 106 ? -43.301 9.052 -36.736 1.00 11.34 106 THR A C 1
ATOM 821 O O . THR A 1 106 ? -42.572 9.984 -37.097 1.00 10.96 106 THR A O 1
ATOM 825 N N . SER A 1 107 ? -42.931 7.776 -36.833 1.00 11.15 107 SER A N 1
ATOM 826 C CA . SER A 1 107 ? -41.786 7.407 -37.661 1.00 11.69 107 SER A CA 1
ATOM 827 C C . SER A 1 107 ? -42.089 7.716 -39.124 1.00 11.46 107 SER A C 1
ATOM 828 O O . SER A 1 107 ? -43.242 7.657 -39.544 1.00 11.71 107 SER A O 1
ATOM 831 N N . ASP A 1 108 ? -41.059 8.017 -39.906 1.00 12.10 108 ASP A N 1
ATOM 832 C CA . ASP A 1 108 ? -41.269 8.131 -41.341 1.00 11.27 108 ASP A CA 1
ATOM 833 C C . ASP A 1 108 ? -41.607 6.781 -41.989 1.00 13.53 108 ASP A C 1
ATOM 834 O O . ASP A 1 108 ? -41.986 6.739 -43.146 1.00 15.00 108 ASP A O 1
ATOM 839 N N . GLN A 1 109 ? -41.488 5.693 -41.229 1.00 11.24 109 GLN A N 1
ATOM 840 C CA . GLN A 1 109 ? -41.921 4.368 -41.678 1.00 13.41 109 GLN A CA 1
ATOM 841 C C . GLN A 1 109 ? -43.369 4.068 -41.306 1.00 13.40 109 GLN A C 1
ATOM 842 O O . GLN A 1 109 ? -43.895 3.002 -41.629 1.00 16.46 109 GLN A O 1
ATOM 848 N N . HIS A 1 110 ? -44.022 4.995 -40.613 1.00 11.44 110 HIS A N 1
ATOM 849 C CA . HIS A 1 110 ? -45.441 4.817 -40.339 1.00 11.52 110 HIS A CA 1
ATOM 850 C C . HIS A 1 110 ? -46.192 4.890 -41.671 1.00 11.46 110 HIS A C 1
ATOM 851 O O . HIS A 1 110 ? -45.888 5.753 -42.498 1.00 13.46 110 HIS A O 1
ATOM 858 N N . PRO A 1 111 ? -47.153 3.978 -41.894 1.00 13.61 111 PRO A N 1
ATOM 859 C CA . PRO A 1 111 ? -47.903 3.993 -43.157 1.00 13.80 111 PRO A CA 1
ATOM 860 C C . PRO A 1 111 ? -48.571 5.337 -43.443 1.00 14.00 111 PRO A C 1
ATOM 861 O O . PRO A 1 111 ? -48.702 5.673 -44.628 1.00 16.06 111 PRO A O 1
ATOM 865 N N . TRP A 1 112 ? -48.974 6.096 -42.416 1.00 12.45 112 TRP A N 1
ATOM 866 C CA . TRP A 1 112 ? -49.563 7.401 -42.686 1.00 14.99 112 TRP A CA 1
ATOM 867 C C . TRP A 1 112 ? -48.576 8.295 -43.434 1.00 13.44 112 TRP A C 1
ATOM 868 O O . TRP A 1 112 ? -48.956 9.010 -44.364 1.00 14.63 112 TRP A O 1
ATOM 879 N N . PHE A 1 113 ? -47.313 8.277 -43.012 1.00 12.09 113 PHE A N 1
ATOM 880 C CA . PHE A 1 113 ? -46.324 9.141 -43.647 1.00 11.39 113 PHE A CA 1
ATOM 881 C C . PHE A 1 113 ? -45.893 8.621 -45.006 1.00 12.39 113 PHE A C 1
ATOM 882 O O . PHE A 1 113 ? -45.690 9.395 -45.945 1.00 13.35 113 PHE A O 1
ATOM 890 N N . GLN A 1 114 ? -45.743 7.307 -45.105 1.00 12.18 114 GLN A N 1
ATOM 891 C CA . GLN A 1 114 ? -45.445 6.672 -46.378 1.00 15.00 114 GLN A CA 1
ATOM 892 C C . GLN A 1 114 ? -46.473 7.076 -47.425 1.00 16.18 114 GLN A C 1
ATOM 893 O O . GLN A 1 114 ? -46.121 7.346 -48.574 1.00 17.58 114 GLN A O 1
ATOM 899 N N . GLU A 1 115 ? -47.742 7.150 -47.019 1.00 15.77 115 GLU A N 1
ATOM 900 C CA . GLU A 1 115 ? -48.789 7.605 -47.924 1.00 16.22 115 GLU A CA 1
ATOM 901 C C . GLU A 1 115 ? -48.712 9.110 -48.173 1.00 16.28 115 GLU A C 1
ATOM 902 O O . GLU A 1 115 ? -48.705 9.551 -49.325 1.00 16.38 115 GLU A O 1
ATOM 908 N N . SER A 1 116 ? -48.642 9.881 -47.090 1.00 13.08 116 SER A N 1
ATOM 909 C CA . SER A 1 116 ? -48.668 11.344 -47.145 1.00 15.10 116 SER A CA 1
ATOM 910 C C . SER A 1 116 ? -47.595 11.922 -48.069 1.00 13.71 116 SER A C 1
ATOM 911 O O . SER A 1 116 ? -47.853 12.857 -48.818 1.00 15.13 116 SER A O 1
ATOM 914 N N . ARG A 1 117 ? -46.396 11.348 -48.015 1.00 13.99 117 ARG A N 1
ATOM 915 C CA . ARG A 1 117 ? -45.244 11.918 -48.702 1.00 14.41 117 ARG A CA 1
ATOM 916 C C . ARG A 1 117 ? -45.236 11.689 -50.217 1.00 16.00 117 ARG A C 1
ATOM 917 O O . ARG A 1 117 ? -44.427 12.289 -50.932 1.00 17.72 117 ARG A O 1
ATOM 925 N N . GLN A 1 118 ? -46.133 10.843 -50.719 1.00 15.62 118 GLN A N 1
ATOM 926 C CA . GLN A 1 118 ? -46.049 10.448 -52.137 1.00 15.58 118 GLN A CA 1
ATOM 927 C C . GLN A 1 118 ? -46.308 11.588 -53.126 1.00 19.14 118 GLN A C 1
ATOM 928 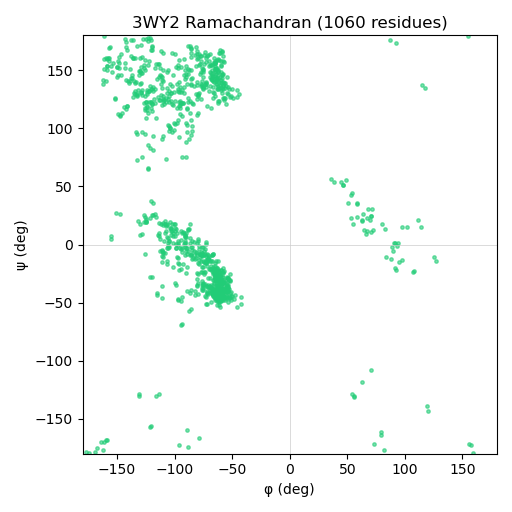O O . GLN A 1 118 ? -45.737 11.610 -54.223 1.00 18.04 118 GLN A O 1
ATOM 934 N N . ASN A 1 119 ? -47.181 12.512 -52.738 1.00 18.64 119 ASN A N 1
ATOM 935 C CA . ASN A 1 119 ? -47.581 13.635 -53.587 1.00 16.37 119 ASN A CA 1
ATOM 936 C C . ASN A 1 119 ? -48.379 14.614 -52.727 1.00 18.38 119 ASN A C 1
ATOM 937 O O . ASN A 1 119 ? -48.540 14.381 -51.530 1.00 17.91 119 ASN A O 1
ATOM 942 N N . ARG A 1 120 ? -48.871 15.701 -53.319 1.00 19.59 120 ARG A N 1
ATOM 943 C CA . ARG A 1 120 ? -49.571 16.722 -52.544 1.00 20.33 120 ARG A CA 1
ATOM 944 C C . ARG A 1 120 ? -51.071 16.489 -52.465 1.00 18.45 120 ARG A C 1
ATOM 945 O O . ARG A 1 120 ? -51.792 17.298 -51.882 1.00 21.95 120 ARG A O 1
ATOM 953 N N . THR A 1 121 ? -51.543 15.388 -53.039 1.00 21.32 121 THR A N 1
ATOM 954 C CA . THR A 1 121 ? -52.970 15.257 -53.334 1.00 25.36 121 THR A CA 1
ATOM 955 C C . THR A 1 121 ? -53.644 14.013 -52.754 1.00 27.26 121 THR A C 1
ATOM 956 O O . THR A 1 121 ? -54.871 13.886 -52.798 1.00 27.76 121 THR A O 1
ATOM 960 N N . ASN A 1 122 ? -52.845 13.107 -52.201 1.00 22.80 122 ASN A N 1
ATOM 961 C CA . ASN A 1 122 ? -53.359 11.859 -51.641 1.00 18.54 122 ASN A CA 1
ATOM 962 C C . ASN A 1 122 ? -54.183 12.104 -50.367 1.00 21.05 122 ASN A C 1
ATOM 963 O O . ASN A 1 122 ? -54.111 13.184 -49.779 1.00 21.13 122 ASN A O 1
ATOM 968 N N . PRO A 1 123 ? -54.977 11.107 -49.937 1.00 19.64 123 PRO A N 1
ATOM 969 C CA . PRO A 1 123 ? -55.862 11.314 -48.781 1.00 21.76 123 PRO A CA 1
ATOM 970 C C . PRO A 1 123 ? -55.152 11.725 -47.496 1.00 22.55 123 PRO A C 1
ATOM 971 O O . PRO A 1 123 ? -55.772 12.342 -46.628 1.00 22.48 123 PRO A O 1
ATOM 975 N N . LYS A 1 124 ? -53.874 11.397 -47.365 1.00 18.89 124 LYS A N 1
ATOM 976 C CA . LYS A 1 124 ? -53.158 11.769 -46.160 1.00 19.56 124 LYS A CA 1
ATOM 977 C C . LYS A 1 124 ? -52.173 12.902 -46.377 1.00 16.41 124 LYS A C 1
ATOM 978 O O . LYS A 1 124 ? -51.315 13.141 -45.532 1.00 15.45 124 LYS A O 1
ATOM 984 N N . ALA A 1 125 ? -52.340 13.623 -47.482 1.00 15.61 125 ALA A N 1
ATOM 985 C CA . ALA A 1 125 ? -51.437 14.718 -47.823 1.00 19.12 125 ALA A CA 1
ATOM 986 C C . ALA A 1 125 ? -51.298 15.736 -46.692 1.00 15.73 125 ALA A C 1
ATOM 987 O O . ALA A 1 125 ? -50.216 16.267 -46.470 1.00 16.21 125 ALA A O 1
ATOM 989 N N . ASP A 1 126 ? -52.399 16.006 -45.990 1.00 15.75 126 ASP A N 1
ATOM 990 C CA . ASP A 1 126 ? -52.428 17.071 -44.992 1.00 14.14 126 ASP A CA 1
ATOM 991 C C . ASP A 1 126 ? -52.301 16.557 -43.560 1.00 14.28 126 ASP A C 1
ATOM 992 O O . ASP A 1 126 ? -52.473 17.318 -42.621 1.00 14.41 126 ASP A O 1
ATOM 997 N N . TRP A 1 127 ? -51.984 15.273 -43.392 1.00 12.96 127 TRP A N 1
ATOM 998 C CA . TRP A 1 127 ? -51.839 14.697 -42.049 1.00 17.01 127 TRP A CA 1
ATOM 999 C C . TRP A 1 127 ? -50.505 15.031 -41.391 1.00 13.18 127 TRP A C 1
ATOM 1000 O O . TRP A 1 127 ? -50.357 14.882 -40.180 1.00 14.87 127 TRP A O 1
ATOM 1011 N N . PHE A 1 128 ? -49.541 15.469 -42.191 1.00 13.30 128 PHE A N 1
ATOM 1012 C CA . PHE A 1 128 ? -48.268 15.951 -41.674 1.00 11.97 128 PHE A CA 1
ATOM 1013 C C . PHE A 1 128 ? -48.084 17.392 -42.106 1.00 14.12 128 PHE A C 1
ATOM 1014 O O . PHE A 1 128 ? -48.931 17.942 -42.809 1.00 14.24 128 PHE A O 1
ATOM 1022 N N . VAL A 1 129 ? -47.006 18.015 -41.656 1.00 12.79 129 VAL A N 1
ATOM 1023 C CA . VAL A 1 129 ? -46.847 19.453 -41.827 1.00 14.73 129 VAL A CA 1
ATOM 1024 C C . VAL A 1 129 ? -45.919 19.729 -42.998 1.00 13.56 129 VAL A C 1
ATOM 1025 O O . VAL A 1 129 ? -44.697 19.658 -42.867 1.00 12.86 129 VAL A O 1
ATOM 1029 N N . TRP A 1 130 ? -46.530 20.030 -44.144 1.00 13.12 130 TRP A N 1
ATOM 1030 C CA . TRP A 1 130 ? -45.823 20.237 -45.397 1.00 13.42 130 TRP A CA 1
ATOM 1031 C C . TRP A 1 130 ? -45.870 21.702 -45.800 1.00 16.86 130 TRP A C 1
ATOM 1032 O O . TRP A 1 130 ? -46.895 22.362 -45.644 1.00 19.79 130 TRP A O 1
ATOM 1043 N N . ALA A 1 131 ? -44.765 22.211 -46.326 1.00 14.87 131 ALA A N 1
ATOM 1044 C CA . ALA A 1 131 ? -44.718 23.596 -46.758 1.00 15.73 131 ALA A CA 1
ATOM 1045 C C . ALA A 1 131 ? -43.773 23.759 -47.928 1.00 16.84 131 ALA A C 1
ATOM 1046 O O . ALA A 1 131 ? -42.746 23.073 -48.022 1.00 15.56 131 ALA A O 1
ATOM 1048 N N . ASP A 1 132 ? -44.125 24.677 -48.819 1.00 18.32 132 ASP A N 1
ATOM 1049 C CA . ASP A 1 132 ? -43.270 25.019 -49.941 1.00 17.66 132 ASP A CA 1
ATOM 1050 C C . ASP A 1 132 ? -41.947 25.600 -49.456 1.00 16.77 132 ASP A C 1
ATOM 1051 O O . ASP A 1 132 ? -41.889 26.240 -48.409 1.00 16.67 132 ASP A O 1
ATOM 1056 N N . PRO A 1 133 ? -40.874 25.380 -50.221 1.00 17.16 133 PRO A N 1
ATOM 1057 C CA . PRO A 1 133 ? -39.632 26.104 -49.931 1.00 18.03 133 PRO A CA 1
ATOM 1058 C C . PRO A 1 133 ? -39.846 27.612 -50.090 1.00 17.92 133 PRO A C 1
ATOM 1059 O O . PRO A 1 133 ? -40.778 28.037 -50.778 1.00 20.40 133 PRO A O 1
ATOM 1063 N N . LYS A 1 134 ? -38.979 28.411 -49.478 1.00 15.38 134 LYS A N 1
ATOM 1064 C CA . LYS A 1 134 ? -38.856 29.816 -49.859 1.00 16.92 134 LYS A CA 1
ATOM 1065 C C . LYS A 1 134 ? -38.441 29.891 -51.333 1.00 16.19 134 LYS A C 1
ATOM 1066 O O . LYS A 1 134 ? -38.001 28.893 -51.910 1.00 17.66 134 LYS A O 1
ATOM 1072 N N . PRO A 1 135 ? -38.579 31.070 -51.958 1.00 17.50 135 PRO A N 1
ATOM 1073 C CA . PRO A 1 135 ? -38.232 31.174 -53.384 1.00 17.43 135 PRO A CA 1
ATOM 1074 C C . PRO A 1 135 ? -36.778 30.789 -53.673 1.00 17.25 135 PRO A C 1
ATOM 1075 O O . PRO A 1 135 ? -36.475 30.391 -54.793 1.00 17.73 135 PRO A O 1
ATOM 1079 N N . ASP A 1 136 ? -35.904 30.884 -52.675 1.00 16.84 136 ASP A N 1
ATOM 1080 C CA . ASP A 1 136 ? -34.507 30.468 -52.828 1.00 16.65 136 ASP A CA 1
ATOM 1081 C C . ASP A 1 136 ? -34.247 28.978 -52.554 1.00 17.82 136 ASP A C 1
ATOM 1082 O O . ASP A 1 136 ? -33.098 28.546 -52.531 1.00 17.05 136 ASP A O 1
ATOM 1087 N N . GLY A 1 137 ? -35.307 28.206 -52.330 1.00 15.70 137 GLY A N 1
ATOM 1088 C CA . GLY A 1 137 ? -35.167 26.774 -52.119 1.00 15.15 137 GLY A CA 1
ATOM 1089 C C . GLY A 1 137 ? -34.957 26.326 -50.684 1.00 14.96 137 GLY A C 1
ATOM 1090 O O . GLY A 1 137 ? -34.955 25.124 -50.421 1.00 14.53 137 GLY A O 1
ATOM 1091 N N . THR A 1 138 ? -34.802 27.282 -49.764 1.00 14.45 138 THR A N 1
ATOM 1092 C CA . THR A 1 138 ? -34.501 27.008 -48.349 1.00 13.88 138 THR A CA 1
ATOM 1093 C C . THR A 1 138 ? -35.771 26.743 -47.522 1.00 13.60 138 THR A C 1
ATOM 1094 O O . THR A 1 138 ? -36.883 26.963 -48.012 1.00 14.43 138 THR A O 1
ATOM 1098 N N . PRO A 1 139 ? -35.614 26.248 -46.272 1.00 13.22 139 PRO A N 1
ATOM 1099 C CA . PRO A 1 139 ? -36.783 25.939 -45.436 1.00 14.22 139 PRO A CA 1
ATOM 1100 C C . PRO A 1 139 ? -37.722 27.122 -45.206 1.00 13.13 139 PRO A C 1
ATOM 1101 O O . PRO A 1 139 ? -37.328 28.286 -45.318 1.00 14.30 139 PRO A O 1
ATOM 1105 N N . PRO A 1 140 ? -38.985 26.824 -44.884 1.00 14.93 140 PRO A N 1
ATOM 1106 C CA . PRO A 1 140 ? -39.985 27.891 -44.760 1.00 15.89 140 PRO A CA 1
ATOM 1107 C C . PRO A 1 140 ? -39.722 28.918 -43.662 1.00 14.50 140 PRO A C 1
ATOM 1108 O O . PRO A 1 140 ? -40.208 30.043 -43.752 1.00 17.81 140 PRO A O 1
ATOM 1112 N N . ASN A 1 141 ? -38.993 28.534 -42.620 1.00 16.07 141 ASN A N 1
ATOM 1113 C CA . ASN A 1 141 ? -38.689 29.475 -41.544 1.00 13.39 141 ASN A CA 1
ATOM 1114 C C . ASN A 1 141 ? -37.460 29.026 -40.752 1.00 12.47 141 ASN A C 1
ATOM 1115 O O . ASN A 1 141 ? -36.743 28.107 -41.170 1.00 13.82 141 ASN A O 1
ATOM 1120 N N . ASN A 1 142 ? -37.243 29.663 -39.607 1.00 12.40 142 ASN A N 1
ATOM 1121 C CA . ASN A 1 142 ? -36.024 29.483 -38.830 1.00 12.62 142 ASN A CA 1
ATOM 1122 C C . ASN A 1 142 ? -36.119 28.411 -37.737 1.00 11.46 142 ASN A C 1
ATOM 1123 O O . ASN A 1 142 ? -35.222 28.293 -36.911 1.00 12.77 142 ASN A O 1
ATOM 1128 N N . TRP A 1 143 ? -37.188 27.624 -37.727 1.00 11.82 143 TRP A N 1
ATOM 1129 C CA . TRP A 1 143 ? -37.321 26.625 -36.665 1.00 10.91 143 TRP A CA 1
ATOM 1130 C C . TRP A 1 143 ? -36.246 25.546 -36.773 1.00 11.19 143 TRP A C 1
ATOM 1131 O O . TRP A 1 143 ? -35.877 25.112 -37.874 1.00 12.12 143 TRP A O 1
ATOM 1142 N N . LEU A 1 144 ? -35.748 25.135 -35.613 1.00 11.65 144 LEU A N 1
ATOM 1143 C CA . LEU A 1 144 ? -34.664 24.173 -35.525 1.00 11.99 144 LEU A CA 1
ATOM 1144 C C . LEU A 1 144 ? -35.139 22.883 -34.902 1.00 10.08 144 LEU A C 1
ATOM 1145 O O . LEU A 1 144 ? -35.981 22.881 -34.003 1.00 10.95 144 LEU A O 1
ATOM 1150 N N . SER A 1 145 ? -34.595 21.777 -35.385 1.00 10.46 145 SER A N 1
ATOM 1151 C CA . SER A 1 145 ? -34.798 20.504 -34.719 1.00 9.22 145 SER A CA 1
ATOM 1152 C C . SER A 1 145 ? -34.000 20.455 -33.417 1.00 11.43 145 SER A C 1
ATOM 1153 O O . SER A 1 145 ? -32.826 20.861 -33.376 1.00 12.10 145 SER A O 1
ATOM 1156 N N . ILE A 1 146 ? -34.612 19.924 -32.367 1.00 9.37 146 ILE A N 1
ATOM 1157 C CA . ILE A 1 146 ? -33.896 19.744 -31.106 1.00 13.24 146 ILE A CA 1
ATOM 1158 C C . ILE A 1 146 ? -32.680 18.834 -31.313 1.00 12.87 146 ILE A C 1
ATOM 1159 O O . ILE A 1 146 ? -31.651 18.995 -30.671 1.00 12.51 146 ILE A O 1
ATOM 1164 N N . PHE A 1 147 ? -32.785 17.898 -32.245 1.00 11.95 147 PHE A N 1
ATOM 1165 C CA . PHE A 1 147 ? -31.705 16.940 -32.451 1.00 11.84 147 PHE A CA 1
ATOM 1166 C C . PHE A 1 147 ? -30.703 17.387 -33.520 1.00 13.70 147 PHE A C 1
ATOM 1167 O O . PHE A 1 147 ? -29.841 16.603 -33.942 1.00 15.89 147 PHE A O 1
ATOM 1175 N N . GLY A 1 148 ? -30.803 18.643 -33.952 1.00 12.20 148 GLY A N 1
ATOM 1176 C CA . GLY A 1 148 ? -29.782 19.238 -34.798 1.00 15.08 148 GLY A CA 1
ATOM 1177 C C . GLY A 1 148 ? -30.268 19.592 -36.191 1.00 14.08 148 GLY A C 1
ATOM 1178 O O . GLY A 1 148 ? -30.988 18.817 -36.834 1.00 14.21 148 GLY A O 1
ATOM 1179 N N . GLY A 1 149 ? -29.862 20.765 -36.664 1.00 10.88 149 GLY A N 1
ATOM 1180 C CA . GLY A 1 149 ? -30.211 21.195 -38.012 1.00 11.83 149 GLY A CA 1
ATOM 1181 C C . GLY A 1 149 ? -31.601 21.796 -38.057 1.00 11.38 149 GLY A C 1
ATOM 1182 O O . GLY A 1 149 ? -32.279 21.936 -37.038 1.00 10.78 149 GLY A O 1
ATOM 1183 N N . SER A 1 150 ? -32.028 22.161 -39.259 1.00 11.92 150 SER A N 1
ATOM 1184 C CA . SER A 1 150 ? -33.356 22.697 -39.480 1.00 11.58 150 SER A CA 1
ATOM 1185 C C . SER A 1 150 ? -34.427 21.718 -39.016 1.00 9.89 150 SER A C 1
ATOM 1186 O O . SER A 1 150 ? -34.273 20.505 -39.135 1.00 12.00 150 SER A O 1
ATOM 1189 N N . ALA A 1 151 ? -35.540 22.252 -38.525 1.00 10.80 151 ALA A N 1
ATOM 1190 C CA . ALA A 1 151 ? -36.718 21.430 -38.244 1.00 10.54 151 ALA A CA 1
ATOM 1191 C C . ALA A 1 151 ? -37.440 20.983 -39.521 1.00 11.26 151 ALA A C 1
ATOM 1192 O O . ALA A 1 151 ? -38.468 20.310 -39.469 1.00 12.57 151 ALA A O 1
ATOM 1194 N N . TRP A 1 152 ? -36.914 21.388 -40.673 1.00 10.40 152 TRP A N 1
ATOM 1195 C CA . TRP A 1 152 ? -37.541 21.075 -41.954 1.00 10.63 152 TRP A CA 1
ATOM 1196 C C . TRP A 1 152 ? -36.616 20.237 -42.828 1.00 12.05 152 TRP A C 1
ATOM 1197 O O . TRP A 1 152 ? -35.436 20.550 -42.959 1.00 13.33 152 TRP A O 1
ATOM 1208 N N . THR A 1 153 ? -37.172 19.201 -43.452 1.00 11.39 153 THR A N 1
ATOM 1209 C CA . THR A 1 153 ? -36.432 18.362 -44.397 1.00 11.77 153 THR A CA 1
ATOM 1210 C C . THR A 1 153 ? -37.154 18.320 -45.744 1.00 13.07 153 THR A C 1
ATOM 1211 O O . THR A 1 153 ? -38.381 18.158 -45.800 1.00 11.26 153 THR A O 1
ATOM 1215 N N . PHE A 1 154 ? -36.406 18.508 -46.825 1.00 12.83 154 PHE A N 1
ATOM 1216 C CA . PHE A 1 154 ? -36.990 18.510 -48.162 1.00 12.96 154 PHE A CA 1
ATOM 1217 C C . PHE A 1 154 ? -37.303 17.090 -48.618 1.00 14.05 154 PHE A C 1
ATOM 1218 O O . PHE A 1 154 ? -36.493 16.183 -48.431 1.00 14.62 154 PHE A O 1
ATOM 1226 N N . ASP A 1 155 ? -38.472 16.907 -49.226 1.00 13.12 155 ASP A N 1
ATOM 1227 C CA . ASP A 1 155 ? -38.834 15.627 -49.830 1.00 14.41 155 ASP A CA 1
ATOM 1228 C C . ASP A 1 155 ? -39.072 15.849 -51.319 1.00 15.11 155 ASP A C 1
ATOM 1229 O O . ASP A 1 155 ? -39.936 16.632 -51.713 1.00 16.16 155 ASP A O 1
ATOM 1234 N N . SER A 1 156 ? -38.309 15.142 -52.149 1.00 15.11 156 SER A N 1
ATOM 1235 C CA . SER A 1 156 ? -38.358 15.357 -53.596 1.00 16.81 156 SER A CA 1
ATOM 1236 C C . SER A 1 156 ? -39.684 14.977 -54.247 1.00 15.25 156 SER A C 1
ATOM 1237 O O . SER A 1 156 ? -40.019 15.491 -55.315 1.00 18.20 156 SER A O 1
ATOM 1240 N N . ARG A 1 157 ? -40.423 14.074 -53.603 1.00 16.17 157 ARG A N 1
ATOM 1241 C CA . ARG A 1 157 ? -41.674 13.564 -54.159 1.00 18.75 157 ARG A CA 1
ATOM 1242 C C . ARG A 1 157 ? -42.714 14.673 -54.245 1.00 19.22 157 ARG A C 1
ATOM 1243 O O . ARG A 1 157 ? -43.531 14.699 -55.163 1.00 25.18 157 ARG A O 1
ATOM 1251 N N . ARG A 1 158 ? -42.674 15.592 -53.285 1.00 17.21 158 ARG A N 1
ATOM 1252 C CA . ARG A 1 158 ? -43.659 16.669 -53.209 1.00 14.31 158 ARG A CA 1
ATOM 1253 C C . ARG A 1 158 ? -43.053 18.034 -53.512 1.00 14.99 158 ARG A C 1
ATOM 1254 O O . ARG A 1 158 ? -43.782 19.018 -53.670 1.00 17.53 158 ARG A O 1
ATOM 1262 N N . GLN A 1 159 ? -41.723 18.085 -53.585 1.00 15.40 159 GLN A N 1
ATOM 1263 C CA . GLN A 1 159 ? -41.001 19.347 -53.735 1.00 18.15 159 GLN A CA 1
ATOM 1264 C C . GLN A 1 159 ? -41.424 20.309 -52.625 1.00 16.63 159 GLN A C 1
ATOM 1265 O O . GLN A 1 159 ? -41.682 21.492 -52.847 1.00 17.51 159 GLN A O 1
ATOM 1271 N N . GLN A 1 160 ? -41.497 19.757 -51.418 1.00 14.88 160 GLN A N 1
ATOM 1272 C CA . GLN A 1 160 ? -41.900 20.495 -50.225 1.00 15.09 160 GLN A CA 1
ATOM 1273 C C . GLN A 1 160 ? -41.082 19.993 -49.050 1.00 13.45 160 GLN A C 1
ATOM 1274 O O . GLN A 1 160 ? -40.564 18.871 -49.070 1.00 14.85 160 GLN A O 1
ATOM 1280 N N . TYR A 1 161 ? -40.956 20.833 -48.035 1.00 12.74 161 TYR A N 1
ATOM 1281 C CA . TYR A 1 161 ? -40.369 20.435 -46.759 1.00 12.18 161 TYR A CA 1
ATOM 1282 C C . TYR A 1 161 ? -41.446 19.885 -45.838 1.00 11.92 161 TYR A C 1
ATOM 1283 O O . TYR A 1 161 ? -42.581 20.364 -45.852 1.00 13.72 161 TYR A O 1
ATOM 1292 N N . TYR A 1 162 ? -41.081 18.916 -44.998 1.00 12.84 162 TYR A N 1
ATOM 1293 C CA . TYR A 1 162 ? -41.929 18.537 -43.871 1.00 13.30 162 TYR A CA 1
ATOM 1294 C C . TYR A 1 162 ? -41.269 18.903 -42.548 1.00 12.70 162 TYR A C 1
ATOM 1295 O O . TYR A 1 162 ? -40.038 18.941 -42.431 1.00 11.17 162 TYR A O 1
ATOM 1304 N N . LEU A 1 163 ? -42.104 19.154 -41.547 1.00 10.65 163 LEU A N 1
ATOM 1305 C CA . LEU A 1 163 ? -41.638 19.545 -40.225 1.00 11.19 163 LEU A CA 1
ATOM 1306 C C . LEU A 1 163 ? -41.292 18.351 -39.333 1.00 11.26 163 LEU A C 1
ATOM 1307 O O . LEU A 1 163 ? -42.016 17.356 -39.304 1.00 10.72 163 LEU A O 1
ATOM 1312 N N . HIS A 1 164 ? -40.190 18.467 -38.600 1.00 10.61 164 HIS A N 1
ATOM 1313 C CA . HIS A 1 164 ? -39.855 17.498 -37.556 1.00 9.95 164 HIS A CA 1
ATOM 1314 C C . HIS A 1 164 ? -39.128 18.210 -36.431 1.00 11.15 164 HIS A C 1
ATOM 1315 O O . HIS A 1 164 ? -37.990 18.652 -36.594 1.00 11.57 164 HIS A O 1
ATOM 1322 N N . ASN A 1 165 ? -39.790 18.328 -35.284 1.00 11.99 165 ASN A N 1
ATOM 1323 C CA . ASN A 1 165 ? -39.133 18.922 -34.129 1.00 11.89 165 ASN A CA 1
ATOM 1324 C C . ASN A 1 165 ? -37.955 18.071 -33.675 1.00 11.82 165 ASN A C 1
ATOM 1325 O O . ASN A 1 165 ? -37.005 18.572 -33.079 1.00 11.79 165 ASN A O 1
ATOM 1330 N N . PHE A 1 166 ? -38.008 16.781 -33.990 1.00 9.49 166 PHE A N 1
ATOM 1331 C CA . PHE A 1 166 ? -36.978 15.850 -33.545 1.00 9.93 166 PHE A CA 1
ATOM 1332 C C . PHE A 1 166 ? -36.222 15.277 -34.752 1.00 9.49 166 PHE A C 1
ATOM 1333 O O . PHE A 1 166 ? -35.764 16.061 -35.588 1.00 10.36 166 PHE A O 1
ATOM 1341 N N . LEU A 1 167 ? -36.052 13.962 -34.861 1.00 10.23 167 LEU A N 1
ATOM 1342 C CA . LEU A 1 167 ? -35.267 13.423 -35.975 1.00 10.27 167 LEU A CA 1
ATOM 1343 C C . LEU A 1 167 ? -35.917 13.681 -37.323 1.00 10.06 167 LEU A C 1
ATOM 1344 O O . LEU A 1 167 ? -37.132 13.833 -37.399 1.00 10.08 167 LEU A O 1
ATOM 1349 N N . THR A 1 168 ? -35.107 13.696 -38.383 1.00 10.19 168 THR A N 1
ATOM 1350 C CA . THR A 1 168 ? -35.645 13.722 -39.733 1.00 10.22 168 THR A CA 1
ATOM 1351 C C . THR A 1 168 ? -36.624 12.562 -39.948 1.00 11.75 168 THR A C 1
ATOM 1352 O O . THR A 1 168 ? -37.568 12.667 -40.736 1.00 13.71 168 THR A O 1
ATOM 1356 N N . SER A 1 169 ? -36.417 11.461 -39.227 1.00 10.97 169 SER A N 1
ATOM 1357 C CA . SER A 1 169 ? -37.307 10.317 -39.348 1.00 10.14 169 SER A CA 1
ATOM 1358 C C . SER A 1 169 ? -38.502 10.369 -38.401 1.00 13.15 169 SER A C 1
ATOM 1359 O O . SER A 1 169 ? -39.188 9.357 -38.215 1.00 11.96 169 SER A O 1
ATOM 1362 N N . GLN A 1 170 ? -38.748 11.540 -37.804 1.00 9.66 170 GLN A N 1
ATOM 1363 C CA . GLN A 1 170 ? -39.902 11.740 -36.930 1.00 10.23 170 GLN A CA 1
ATOM 1364 C C . GLN A 1 170 ? -40.791 12.902 -37.401 1.00 9.02 170 GLN A C 1
ATOM 1365 O O . GLN A 1 170 ? -40.925 13.914 -36.711 1.00 11.09 170 GLN A O 1
ATOM 1371 N N . PRO A 1 171 ? -41.411 12.758 -38.582 1.00 9.11 171 PRO A N 1
ATOM 1372 C CA . PRO A 1 171 ? -42.289 13.833 -39.069 1.00 10.42 171 PRO A CA 1
ATOM 1373 C C . PRO A 1 171 ? -43.429 14.157 -38.100 1.00 9.91 171 PRO A C 1
ATOM 1374 O O . PRO A 1 171 ? -44.108 13.252 -37.603 1.00 11.63 171 PRO A O 1
ATOM 1378 N N . ASP A 1 172 ? -43.643 15.447 -37.858 1.00 10.06 172 ASP A N 1
ATOM 1379 C CA . ASP A 1 172 ? -44.712 15.896 -36.975 1.00 9.82 172 ASP A CA 1
ATOM 1380 C C . ASP A 1 172 ? -46.085 15.745 -37.598 1.00 10.66 172 ASP A C 1
ATOM 1381 O O . ASP A 1 172 ? -46.284 16.032 -38.784 1.00 12.00 172 ASP A O 1
ATOM 1386 N N . VAL A 1 173 ? -47.036 15.311 -36.779 1.00 11.48 173 VAL A N 1
ATOM 1387 C CA . VAL A 1 173 ? -48.419 15.188 -37.209 1.00 12.59 173 VAL A CA 1
ATOM 1388 C C . VAL A 1 173 ? -49.027 16.592 -37.252 1.00 12.19 173 VAL A C 1
ATOM 1389 O O . VAL A 1 173 ? -48.730 17.438 -36.392 1.00 13.05 173 VAL A O 1
ATOM 1393 N N . ASN A 1 174 ? -49.850 16.851 -38.269 1.00 13.85 174 ASN A N 1
ATOM 1394 C CA . ASN A 1 174 ? -50.508 18.140 -38.433 1.00 13.11 174 ASN A CA 1
ATOM 1395 C C . ASN A 1 174 ? -51.805 18.198 -37.646 1.00 14.62 174 ASN A C 1
ATOM 1396 O O . ASN A 1 174 ? -52.853 17.774 -38.127 1.00 15.60 174 ASN A O 1
ATOM 1401 N N . PHE A 1 175 ? -51.738 18.729 -36.430 1.00 13.64 175 PHE A N 1
ATOM 1402 C CA . PHE A 1 175 ? -52.935 18.790 -35.591 1.00 13.16 175 PHE A CA 1
ATOM 1403 C C . PHE A 1 175 ? -53.974 19.785 -36.092 1.00 15.88 175 PHE A C 1
ATOM 1404 O O . PHE A 1 175 ? -55.103 19.790 -35.618 1.00 16.71 175 PHE A O 1
ATOM 1412 N N . HIS A 1 176 ? -53.608 20.617 -37.061 1.00 17.86 176 HIS A N 1
ATOM 1413 C CA . HIS A 1 176 ? -54.598 21.482 -37.686 1.00 15.77 176 HIS A CA 1
ATOM 1414 C C . HIS A 1 176 ? -55.554 20.690 -38.581 1.00 18.53 176 HIS A C 1
ATOM 1415 O O . HIS A 1 176 ? -56.593 21.203 -39.009 1.00 19.79 176 HIS A O 1
ATOM 1422 N N . HIS A 1 177 ? -55.199 19.444 -38.879 1.00 16.82 177 HIS A N 1
ATOM 1423 C CA . HIS A 1 177 ? -56.058 18.602 -39.701 1.00 17.39 177 HIS A CA 1
ATOM 1424 C C . HIS A 1 177 ? -56.936 17.740 -38.793 1.00 17.34 177 HIS A C 1
ATOM 1425 O O . HIS A 1 177 ? -56.428 16.871 -38.083 1.00 16.21 177 HIS A O 1
ATOM 1432 N N . PRO A 1 178 ? -58.255 17.992 -38.790 1.00 18.20 178 PRO A N 1
ATOM 1433 C CA . PRO A 1 178 ? -59.133 17.315 -37.819 1.00 18.64 178 PRO A CA 1
ATOM 1434 C C . PRO A 1 178 ? -59.075 15.788 -37.874 1.00 18.08 178 PRO A C 1
ATOM 1435 O O . PRO A 1 178 ? -59.068 15.155 -36.815 1.00 17.00 178 PRO A O 1
ATOM 1439 N N . GLU A 1 179 ? -59.010 15.205 -39.067 1.00 18.72 179 GLU A N 1
ATOM 1440 C CA . GLU A 1 179 ? -58.966 13.751 -39.168 1.00 18.49 179 GLU A CA 1
ATOM 1441 C C . GLU A 1 179 ? -57.707 13.168 -38.527 1.00 18.54 179 GLU A C 1
ATOM 1442 O O . GLU A 1 179 ? -57.732 12.055 -38.004 1.00 19.01 179 GLU A O 1
ATOM 1448 N N . ALA A 1 180 ? -56.610 13.920 -38.558 1.00 16.46 180 ALA A N 1
ATOM 1449 C CA . ALA A 1 180 ? -55.367 13.458 -37.945 1.00 14.24 180 ALA A CA 1
ATOM 1450 C C . ALA A 1 180 ? -55.500 13.478 -36.431 1.00 14.38 180 ALA A C 1
ATOM 1451 O O . ALA A 1 180 ? -55.091 12.535 -35.760 1.00 15.60 180 ALA A O 1
ATOM 1453 N N . ARG A 1 181 ? -56.103 14.537 -35.897 1.00 13.99 181 ARG A N 1
ATOM 1454 C CA . ARG A 1 181 ? -56.349 14.592 -34.462 1.00 15.47 181 ARG A CA 1
ATOM 1455 C C . ARG A 1 181 ? -57.233 13.435 -34.036 1.00 17.04 181 ARG A C 1
ATOM 1456 O O . ARG A 1 181 ? -56.977 12.793 -33.022 1.00 15.11 181 ARG A O 1
ATOM 1464 N N . GLN A 1 182 ? -58.289 13.180 -34.799 1.00 15.83 182 GLN A N 1
ATOM 1465 C CA . GLN A 1 182 ? -59.215 12.127 -34.412 1.00 15.24 182 GLN A CA 1
ATOM 1466 C C . GLN A 1 182 ? -58.553 10.756 -34.495 1.00 18.17 182 GLN A C 1
ATOM 1467 O O . GLN A 1 182 ? -58.792 9.893 -33.650 1.00 15.82 182 GLN A O 1
ATOM 1473 N N . ALA A 1 183 ? -57.721 10.553 -35.512 1.00 15.04 183 ALA A N 1
ATOM 1474 C CA . ALA A 1 183 ? -56.995 9.299 -35.619 1.00 15.35 183 ALA A CA 1
ATOM 1475 C C . ALA A 1 183 ? -56.119 9.061 -34.388 1.00 15.00 183 ALA A C 1
ATOM 1476 O O . ALA A 1 183 ? -55.998 7.929 -33.927 1.00 14.19 183 ALA A O 1
ATOM 1478 N N . GLN A 1 184 ? -55.502 10.116 -33.857 1.00 13.99 184 GLN A N 1
ATOM 1479 C CA . GLN A 1 184 ? -54.701 9.956 -32.645 1.00 13.37 184 GLN A CA 1
ATOM 1480 C C . GLN A 1 184 ? -55.566 9.632 -31.427 1.00 12.70 184 GLN A C 1
ATOM 1481 O O . GLN A 1 184 ? -55.212 8.768 -30.625 1.00 13.93 184 GLN A O 1
ATOM 1487 N N . LEU A 1 185 ? -56.707 10.298 -31.291 1.00 13.31 185 LEU A N 1
ATOM 1488 C CA . LEU A 1 185 ? -57.625 9.961 -30.208 1.00 13.80 185 LEU A CA 1
ATOM 1489 C C . LEU A 1 185 ? -58.094 8.507 -30.313 1.00 16.35 185 LEU A C 1
ATOM 1490 O O . LEU A 1 185 ? -58.203 7.812 -29.300 1.00 16.00 185 LEU A O 1
ATOM 1495 N N . ASP A 1 186 ? -58.366 8.054 -31.536 1.00 15.52 186 ASP A N 1
ATOM 1496 C CA . ASP A 1 186 ? -58.793 6.673 -31.760 1.00 14.37 186 ASP A CA 1
ATOM 1497 C C . ASP A 1 186 ? -57.689 5.686 -31.368 1.00 16.12 186 ASP A C 1
ATOM 1498 O O . ASP A 1 186 ? -57.971 4.626 -30.829 1.00 15.26 186 ASP A O 1
ATOM 1503 N N . ASN A 1 187 ? -56.437 6.027 -31.659 1.00 14.27 187 ASN A N 1
ATOM 1504 C CA . ASN A 1 187 ? -55.314 5.199 -31.222 1.00 13.03 187 ASN A CA 1
ATOM 1505 C C . ASN A 1 187 ? -55.242 5.100 -29.704 1.00 17.26 187 ASN A C 1
ATOM 1506 O O . ASN A 1 187 ? -54.984 4.030 -29.155 1.00 16.20 187 ASN A O 1
ATOM 1511 N N . MET A 1 188 ? -55.475 6.219 -29.030 1.00 14.01 188 MET A N 1
ATOM 1512 C CA . MET A 1 188 ? -55.484 6.226 -27.580 1.00 13.82 188 MET A CA 1
ATOM 1513 C C . MET A 1 188 ? -56.651 5.385 -27.060 1.00 16.05 188 MET A C 1
ATOM 1514 O O . MET A 1 188 ? -56.493 4.612 -26.120 1.00 14.83 188 MET A O 1
ATOM 1519 N N . ARG A 1 189 ? -57.816 5.509 -27.686 1.00 15.36 189 ARG A N 1
ATOM 1520 C CA . ARG A 1 189 ? -58.965 4.711 -27.263 1.00 14.26 189 ARG A CA 1
ATOM 1521 C C . ARG A 1 189 ? -58.702 3.201 -27.365 1.00 15.88 189 ARG A C 1
ATOM 1522 O O . ARG A 1 189 ? -59.183 2.427 -26.541 1.00 15.99 189 ARG A O 1
ATOM 1530 N N . PHE A 1 190 ? -57.943 2.789 -28.373 1.00 15.09 190 PHE A N 1
ATOM 1531 C CA . PHE A 1 190 ? -57.546 1.386 -28.491 1.00 17.35 190 PHE A CA 1
ATOM 1532 C C . PHE A 1 190 ? -56.922 0.867 -27.191 1.00 16.14 190 PHE A C 1
ATOM 1533 O O . PHE A 1 190 ? -57.274 -0.210 -26.707 1.00 14.99 190 PHE A O 1
ATOM 1541 N N . TRP A 1 191 ? -56.021 1.646 -26.607 1.00 14.00 191 TRP A N 1
ATOM 1542 C CA . TRP A 1 191 ? -55.363 1.228 -25.372 1.00 13.86 191 TRP A CA 1
ATOM 1543 C C . TRP A 1 191 ? -56.277 1.361 -24.156 1.00 13.43 191 TRP A C 1
ATOM 1544 O O . TRP A 1 191 ? -56.222 0.546 -23.233 1.00 12.63 191 TRP A O 1
ATOM 1555 N N . LEU A 1 192 ? -57.121 2.385 -24.153 1.00 13.00 192 LEU A N 1
ATOM 1556 C CA . LEU A 1 192 ? -58.111 2.516 -23.091 1.00 13.99 192 LEU A CA 1
ATOM 1557 C C . LEU A 1 192 ? -59.042 1.306 -23.072 1.00 13.37 192 LEU A C 1
ATOM 1558 O O . LEU A 1 192 ? -59.410 0.814 -22.005 1.00 14.48 192 LEU A O 1
ATOM 1563 N N . ASP A 1 193 ? -59.399 0.808 -24.252 1.00 13.69 193 ASP A N 1
ATOM 1564 C CA . ASP A 1 193 ? -60.295 -0.338 -24.336 1.00 14.91 193 ASP A CA 1
ATOM 1565 C C . ASP A 1 193 ? -59.626 -1.629 -23.866 1.00 16.72 193 ASP A C 1
ATOM 1566 O O . ASP A 1 193 ? -60.302 -2.588 -23.498 1.00 20.14 193 ASP A O 1
ATOM 1571 N N . LEU A 1 194 ? -58.301 -1.650 -23.867 1.00 17.03 194 LEU A N 1
ATOM 1572 C CA . LEU A 1 194 ? -57.562 -2.784 -23.318 1.00 15.05 194 LEU A CA 1
ATOM 1573 C C . LEU A 1 194 ? -57.446 -2.721 -21.788 1.00 17.49 194 LEU A C 1
ATOM 1574 O O . LEU A 1 194 ? -57.024 -3.689 -21.155 1.00 18.46 194 LEU A O 1
ATOM 1579 N N . GLY A 1 195 ? -57.791 -1.577 -21.195 1.00 15.60 195 GLY A N 1
ATOM 1580 C CA . GLY A 1 195 ? -57.793 -1.445 -19.748 1.00 16.24 195 GLY A CA 1
ATOM 1581 C C . GLY A 1 195 ? -56.605 -0.709 -19.144 1.00 13.56 195 GLY A C 1
ATOM 1582 O O . GLY A 1 195 ? -56.373 -0.790 -17.937 1.00 15.26 195 GLY A O 1
ATOM 1583 N N . VAL A 1 196 ? -55.838 0.011 -19.956 1.00 13.03 196 VAL A N 1
ATOM 1584 C CA . VAL A 1 196 ? -54.749 0.784 -19.371 1.00 13.11 196 VAL A CA 1
ATOM 1585 C C . VAL A 1 196 ? -55.308 1.874 -18.470 1.00 13.10 196 VAL A C 1
ATOM 1586 O O . VAL A 1 196 ? -56.443 2.333 -18.652 1.00 14.46 196 VAL A O 1
ATOM 1590 N N . ASP A 1 197 ? -54.514 2.279 -17.485 1.00 11.86 197 ASP A N 1
ATOM 1591 C CA . ASP A 1 197 ? -54.991 3.220 -16.476 1.00 11.73 197 ASP A CA 1
ATOM 1592 C C . ASP A 1 197 ? -54.663 4.655 -16.822 1.00 12.16 197 ASP A C 1
ATOM 1593 O O . ASP A 1 197 ? -55.048 5.578 -16.108 1.00 13.02 197 ASP A O 1
ATOM 1598 N N . GLY A 1 198 ? -53.961 4.862 -17.923 1.00 11.42 198 GLY A N 1
ATOM 1599 C CA . GLY A 1 198 ? -53.683 6.220 -18.326 1.00 13.08 198 GLY A CA 1
ATOM 1600 C C . GLY A 1 198 ? -52.470 6.328 -19.223 1.00 13.51 198 GLY A C 1
ATOM 1601 O O . GLY A 1 198 ? -51.900 5.313 -19.651 1.00 12.79 198 GLY A O 1
ATOM 1602 N N . PHE A 1 199 ? -52.076 7.568 -19.488 1.00 10.95 199 PHE A N 1
ATOM 1603 C CA . PHE A 1 199 ? -51.051 7.842 -20.483 1.00 9.69 199 PHE A CA 1
ATOM 1604 C C . PHE A 1 199 ? -50.078 8.902 -20.018 1.00 11.63 199 PHE A C 1
ATOM 1605 O O . PHE A 1 199 ? -50.471 9.862 -19.354 1.00 10.65 199 PHE A O 1
ATOM 1613 N N . ARG A 1 200 ? -48.811 8.730 -20.380 1.00 9.74 200 ARG A N 1
ATOM 1614 C CA . ARG A 1 200 ? -47.849 9.826 -20.353 1.00 7.65 200 ARG A CA 1
ATOM 1615 C C . ARG A 1 200 ? -47.814 10.383 -21.769 1.00 9.02 200 ARG A C 1
ATOM 1616 O O . ARG A 1 200 ? -47.594 9.640 -22.729 1.00 10.59 200 ARG A O 1
ATOM 1624 N N . LEU A 1 201 ? -48.094 11.679 -21.900 1.00 10.77 201 LEU A N 1
ATOM 1625 C CA . LEU A 1 201 ? -48.195 12.313 -23.205 1.00 10.55 201 LEU A CA 1
ATOM 1626 C C . LEU A 1 201 ? -46.883 12.999 -23.544 1.00 12.26 201 LEU A C 1
ATOM 1627 O O . LEU A 1 201 ? -46.512 14.013 -22.957 1.00 11.31 201 LEU A O 1
ATOM 1632 N N . ASP A 1 202 ? -46.152 12.412 -24.480 1.00 14.18 202 ASP A N 1
ATOM 1633 C CA . ASP A 1 202 ? -44.892 12.961 -24.941 1.00 10.19 202 ASP A CA 1
ATOM 1634 C C . ASP A 1 202 ? -45.103 14.356 -25.525 1.00 10.87 202 ASP A C 1
ATOM 1635 O O . ASP A 1 202 ? -46.104 14.598 -26.210 1.00 14.66 202 ASP A O 1
ATOM 1640 N N . THR A 1 203 ? -44.160 15.252 -25.224 1.00 9.65 203 THR A N 1
ATOM 1641 C CA . THR A 1 203 ? -44.096 16.624 -25.767 1.00 11.17 203 THR A CA 1
ATOM 1642 C C . THR A 1 203 ? -45.474 17.248 -25.971 1.00 12.89 203 THR A C 1
ATOM 1643 O O . THR A 1 203 ? -45.830 17.689 -27.059 1.00 13.19 203 THR A O 1
ATOM 1647 N N . VA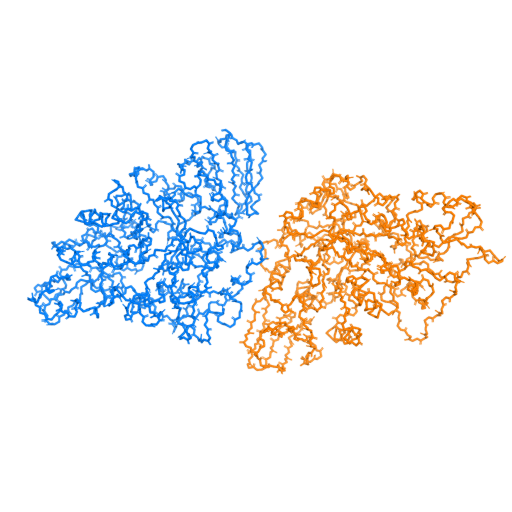L A 1 204 ? -46.238 17.288 -24.892 1.00 10.52 204 VAL A N 1
ATOM 1648 C CA . VAL A 1 204 ? -47.667 17.536 -24.969 1.00 10.83 204 VAL A CA 1
ATOM 1649 C C . VAL A 1 204 ? -48.009 18.920 -25.495 1.00 13.33 204 VAL A C 1
ATOM 1650 O O . VAL A 1 204 ? -49.038 19.109 -26.143 1.00 15.51 204 VAL A O 1
ATOM 1654 N N . ASN A 1 205 ? -47.135 19.884 -25.248 1.00 11.07 205 ASN A N 1
ATOM 1655 C CA . ASN A 1 205 ? -47.388 21.235 -25.711 1.00 11.34 205 ASN A CA 1
ATOM 1656 C C . ASN A 1 205 ? -46.912 21.456 -27.151 1.00 12.07 205 ASN A C 1
ATOM 1657 O O . ASN A 1 205 ? -47.097 22.541 -27.704 1.00 12.74 205 ASN A O 1
ATOM 1662 N N . PHE A 1 206 ? -46.307 20.438 -27.759 1.00 10.82 206 PHE A N 1
ATOM 1663 C CA . PHE A 1 206 ? -45.808 20.597 -29.132 1.00 10.87 206 PHE A CA 1
ATOM 1664 C C . PHE A 1 206 ? -46.863 20.332 -30.203 1.00 13.96 206 PHE A C 1
ATOM 1665 O O . PHE A 1 206 ? -46.586 20.576 -31.362 1.00 16.03 206 PHE A O 1
ATOM 1673 N N . TYR A 1 207 ? -48.040 19.814 -29.853 1.00 13.14 207 TYR A N 1
ATOM 1674 C CA . TYR A 1 207 ? -48.940 19.238 -30.869 1.00 13.41 207 TYR A CA 1
ATOM 1675 C C . TYR A 1 207 ? -49.282 20.201 -32.008 1.00 13.86 207 TYR A C 1
ATOM 1676 O O . TYR A 1 207 ? -49.251 19.814 -33.175 1.00 14.34 207 TYR A O 1
ATOM 1685 N N . PHE A 1 208 ? -49.618 21.441 -31.673 1.00 13.08 208 PHE A N 1
ATOM 1686 C CA . PHE A 1 208 ? -49.856 22.468 -32.683 1.00 11.37 208 PHE A CA 1
ATOM 1687 C C . PHE A 1 208 ? -48.649 23.371 -32.901 1.00 15.27 208 PHE A C 1
ATOM 1688 O O . PHE A 1 208 ? -47.997 23.797 -31.950 1.00 15.49 208 PHE A O 1
ATOM 1696 N N . HIS A 1 209 ? -48.385 23.676 -34.172 1.00 14.15 209 HIS A N 1
ATOM 1697 C CA . HIS A 1 209 ? -47.431 24.703 -34.575 1.00 17.03 209 HIS A CA 1
ATOM 1698 C C . HIS A 1 209 ? -48.256 25.848 -35.166 1.00 13.16 209 HIS A C 1
ATOM 1699 O O . HIS A 1 209 ? -49.433 25.669 -35.473 1.00 16.73 209 HIS A O 1
ATOM 1706 N N . ASP A 1 210 ? -47.638 27.016 -35.321 1.00 14.67 210 ASP A N 1
ATOM 1707 C CA . ASP A 1 210 ? -48.265 28.164 -35.975 1.00 14.66 210 ASP A CA 1
ATOM 1708 C C . ASP A 1 210 ? -48.469 27.908 -37.466 1.00 17.05 210 ASP A C 1
ATOM 1709 O O . ASP A 1 210 ? -47.500 27.736 -38.204 1.00 15.76 210 ASP A O 1
ATOM 1714 N N . ALA A 1 211 ? -49.726 27.899 -37.912 1.00 18.13 211 ALA A N 1
ATOM 1715 C CA . ALA A 1 211 ? -50.032 27.644 -39.321 1.00 16.26 211 ALA A CA 1
ATOM 1716 C C . ALA A 1 211 ? -49.448 28.706 -40.252 1.00 21.05 211 ALA A C 1
ATOM 1717 O O . ALA A 1 211 ? -49.245 28.456 -41.441 1.00 22.20 211 ALA A O 1
ATOM 1719 N N . GLU A 1 212 ? -49.168 29.884 -39.707 1.00 18.71 212 GLU A N 1
ATOM 1720 C CA . GLU A 1 212 ? -48.571 30.961 -40.492 1.00 18.09 212 GLU A CA 1
ATOM 1721 C C . GLU A 1 212 ? -47.057 30.792 -40.621 1.00 18.79 212 GLU A C 1
ATOM 1722 O O . GLU A 1 212 ? -46.402 31.552 -41.329 1.00 18.71 212 GLU A O 1
ATOM 1728 N N . LEU A 1 213 ? -46.514 29.799 -39.919 1.00 17.46 213 LEU A N 1
ATOM 1729 C CA . LEU A 1 213 ? -45.100 29.433 -40.028 1.00 16.45 213 LEU A CA 1
ATOM 1730 C C . LEU A 1 213 ? -44.156 30.594 -39.694 1.00 15.74 213 LEU A C 1
ATOM 1731 O O . LEU A 1 213 ? -43.089 30.724 -40.288 1.00 17.17 213 LEU A O 1
ATOM 1736 N N . ARG A 1 214 ? -44.546 31.430 -38.733 1.00 15.85 214 ARG A N 1
ATOM 1737 C CA . ARG A 1 214 ? -43.730 32.588 -38.377 1.00 18.36 214 ARG A CA 1
ATOM 1738 C C . ARG A 1 214 ? -42.391 32.240 -37.723 1.00 17.33 214 ARG A C 1
ATOM 1739 O O . ARG A 1 214 ? -42.297 31.287 -36.941 1.00 14.59 214 ARG A O 1
ATOM 1747 N N . ASP A 1 215 ? -41.362 33.023 -38.050 1.00 16.39 215 ASP A N 1
ATOM 1748 C CA . ASP A 1 215 ? -40.035 32.881 -37.448 1.00 15.42 215 ASP A CA 1
ATOM 1749 C C . ASP A 1 215 ? -40.085 33.165 -35.961 1.00 15.41 215 ASP A C 1
ATOM 1750 O O . ASP A 1 215 ? -40.773 34.093 -35.519 1.00 15.91 215 ASP A O 1
ATOM 1755 N N . ASN A 1 216 ? -39.331 32.386 -35.196 1.00 13.89 216 ASN A N 1
ATOM 1756 C CA . ASN A 1 216 ? -39.162 32.679 -33.775 1.00 13.05 216 ASN A CA 1
ATOM 1757 C C . ASN A 1 216 ? -38.189 33.826 -33.584 1.00 16.57 216 ASN A C 1
ATOM 1758 O O . ASN A 1 216 ? -37.269 33.994 -34.365 1.00 15.65 216 ASN A O 1
ATOM 1763 N N . PRO A 1 217 ? -38.382 34.624 -32.527 1.00 17.46 217 PRO A N 1
ATOM 1764 C CA . PRO A 1 217 ? -37.406 35.666 -32.205 1.00 17.54 217 PRO A CA 1
ATOM 1765 C C . PRO A 1 217 ? -36.219 35.052 -31.464 1.00 15.18 217 PRO A C 1
ATOM 1766 O O . PRO A 1 217 ? -36.353 33.961 -30.909 1.00 14.59 217 PRO A O 1
ATOM 1770 N N . PRO A 1 218 ? -35.064 35.733 -31.461 1.00 16.52 218 PRO A N 1
ATOM 1771 C CA . PRO A 1 218 ? -33.890 35.209 -30.757 1.00 20.92 218 PRO A CA 1
ATOM 1772 C C . PRO A 1 218 ? -33.979 35.441 -29.251 1.00 20.44 218 PRO A C 1
ATOM 1773 O O . PRO A 1 218 ? -34.682 36.365 -28.829 1.00 23.49 218 PRO A O 1
ATOM 1777 N N . VAL A 1 219 ? -33.303 34.636 -28.436 1.00 18.79 219 VAL A N 1
ATOM 1778 C CA . VAL A 1 219 ? -33.223 35.017 -27.029 1.00 23.50 219 VAL A CA 1
ATOM 1779 C C . VAL A 1 219 ? -32.141 36.084 -26.854 1.00 23.02 219 VAL A C 1
ATOM 1780 O O . VAL A 1 219 ? -31.020 35.949 -27.357 1.00 27.27 219 VAL A O 1
ATOM 1784 N N . PRO A 1 220 ? -32.513 37.181 -26.191 1.00 24.70 220 PRO A N 1
ATOM 1785 C CA . PRO A 1 220 ? -31.642 38.330 -25.943 1.00 28.93 220 PRO A CA 1
ATOM 1786 C C . PRO A 1 220 ? -30.413 37.889 -25.168 1.00 38.31 220 PRO A C 1
ATOM 1787 O O . PRO A 1 220 ? -30.520 37.007 -24.311 1.00 31.18 220 PRO A O 1
ATOM 1791 N N . LYS A 1 221 ? -29.259 38.476 -25.466 1.00 38.13 221 LYS A N 1
ATOM 1792 C CA . LYS A 1 221 ? -28.044 38.089 -24.764 1.00 49.57 221 LYS A CA 1
ATOM 1793 C C . LYS A 1 221 ? -28.169 38.396 -23.280 1.00 44.44 221 LYS A C 1
ATOM 1794 O O . LYS A 1 221 ? -28.672 39.449 -22.894 1.00 41.05 221 LYS A O 1
ATOM 1800 N N . GLY A 1 222 ? -27.739 37.451 -22.451 1.00 44.98 222 GLY A N 1
ATOM 1801 C CA . GLY A 1 222 ? -27.820 37.622 -21.014 1.00 37.72 222 GLY A CA 1
ATOM 1802 C C . GLY A 1 222 ? -29.029 36.950 -20.393 1.00 38.90 222 GLY A C 1
ATOM 1803 O O . GLY A 1 222 ? -29.100 36.806 -19.173 1.00 44.15 222 GLY A O 1
ATOM 1804 N N . GLU A 1 223 ? -29.985 36.537 -21.220 1.00 29.02 223 GLU A N 1
ATOM 1805 C CA . GLU A 1 223 ? -31.186 35.888 -20.703 1.00 27.26 223 GLU A CA 1
ATOM 1806 C C . GLU A 1 223 ? -30.985 34.386 -20.552 1.00 25.84 223 GLU A C 1
ATOM 1807 O O . GLU A 1 223 ? -30.210 33.781 -21.292 1.00 29.77 223 GLU A O 1
ATOM 1813 N N . ALA A 1 224 ? -31.681 33.788 -19.587 1.00 24.44 224 ALA A N 1
ATOM 1814 C CA . ALA A 1 224 ? -31.563 32.355 -19.338 1.00 26.39 224 ALA A CA 1
ATOM 1815 C C . ALA A 1 224 ? -32.115 31.532 -20.496 1.00 21.72 224 ALA A C 1
ATOM 1816 O O . ALA A 1 224 ? -33.089 31.919 -21.149 1.00 25.02 224 ALA A O 1
ATOM 1818 N N . LYS A 1 225 ? -31.477 30.396 -20.743 1.00 21.73 225 LYS A N 1
ATOM 1819 C CA . LYS A 1 225 ? -31.928 29.463 -21.763 1.00 19.48 225 LYS A CA 1
ATOM 1820 C C . LYS A 1 225 ? -32.986 28.519 -21.205 1.00 18.70 225 LYS A C 1
ATOM 1821 O O . LYS A 1 225 ? -33.167 28.416 -19.986 1.00 20.75 225 LYS A O 1
ATOM 1827 N N . THR A 1 226 ? -33.690 27.842 -22.104 1.00 16.06 226 THR A N 1
ATOM 1828 C CA . THR A 1 226 ? -34.712 26.874 -21.725 1.00 15.71 226 THR A CA 1
ATOM 1829 C C . THR A 1 226 ? -34.131 25.744 -20.882 1.00 18.87 226 THR A C 1
ATOM 1830 O O . THR A 1 226 ? -32.966 25.361 -21.046 1.00 18.83 226 THR A O 1
ATOM 1834 N N . LEU A 1 227 ? -34.951 25.217 -19.976 1.00 15.79 227 LEU A N 1
ATOM 1835 C CA . LEU A 1 227 ? -34.524 24.133 -19.096 1.00 15.23 227 LEU A CA 1
ATOM 1836 C C . LEU A 1 227 ? -34.519 22.775 -19.781 1.00 15.49 227 LEU A C 1
ATOM 1837 O O . LEU A 1 227 ? -33.987 21.811 -19.234 1.00 15.53 227 LEU A O 1
ATOM 1842 N N . GLY A 1 228 ? -35.098 22.698 -20.979 1.00 16.64 228 GLY A N 1
ATOM 1843 C CA . GLY A 1 228 ? -35.297 21.418 -21.643 1.00 15.60 228 GLY A CA 1
ATOM 1844 C C . GLY A 1 228 ? -34.269 21.025 -22.695 1.00 14.03 228 GLY A C 1
ATOM 1845 O O . GLY A 1 228 ? -34.467 20.043 -23.414 1.00 18.47 228 GLY A O 1
ATOM 1846 N N . ALA A 1 229 ? -33.168 21.770 -22.789 1.00 15.49 229 ALA A N 1
ATOM 1847 C CA . ALA A 1 229 ? -32.121 21.454 -23.765 1.00 14.67 229 ALA A CA 1
ATOM 1848 C C . ALA A 1 229 ? -30.793 21.993 -23.274 1.00 15.18 229 ALA A C 1
ATOM 1849 O O . ALA A 1 229 ? -30.759 23.024 -22.594 1.00 15.27 229 ALA A O 1
ATOM 1851 N N . PRO A 1 230 ? -29.689 21.310 -23.623 1.00 13.62 230 PRO A N 1
ATOM 1852 C CA . PRO A 1 230 ? -28.358 21.761 -23.209 1.00 11.99 230 PRO A CA 1
ATOM 1853 C C . PRO A 1 230 ? -27.980 23.073 -23.879 1.00 13.91 230 PRO A C 1
ATOM 1854 O O . PRO A 1 230 ? -28.367 23.326 -25.026 1.00 13.47 230 PRO A O 1
ATOM 1858 N N . GLU A 1 231 ? -27.220 23.903 -23.178 1.00 14.44 231 GLU A N 1
ATOM 1859 C CA . GLU A 1 231 ? -26.902 25.223 -23.703 1.00 16.50 231 GLU A CA 1
ATOM 1860 C C . GLU A 1 231 ? -26.058 25.174 -24.977 1.00 12.88 231 GLU A C 1
ATOM 1861 O O . GLU A 1 231 ? -26.051 26.130 -25.757 1.00 16.35 231 GLU A O 1
ATOM 1867 N N . ALA A 1 232 ? -25.386 24.045 -25.204 1.00 14.16 232 ALA A N 1
ATOM 1868 C CA . ALA A 1 232 ? -24.578 23.852 -26.416 1.00 14.03 232 ALA A CA 1
ATOM 1869 C C . ALA A 1 232 ? -25.417 23.690 -27.684 1.00 15.05 232 ALA A C 1
ATOM 1870 O O . ALA A 1 232 ? -24.878 23.738 -28.790 1.00 14.73 232 ALA A O 1
ATOM 1872 N N . ASN A 1 233 ? -26.725 23.503 -27.518 1.00 11.12 233 ASN A N 1
ATOM 1873 C CA . ASN A 1 233 ? -27.648 23.259 -28.630 1.00 9.72 233 ASN A CA 1
ATOM 1874 C C . ASN A 1 233 ? -28.191 24.576 -29.204 1.00 12.52 233 ASN A C 1
ATOM 1875 O O . ASN A 1 233 ? -28.795 25.369 -28.477 1.00 12.10 233 ASN A O 1
ATOM 1880 N N . PRO A 1 234 ? -27.995 24.817 -30.514 1.00 10.85 234 PRO A N 1
ATOM 1881 C CA . PRO A 1 234 ? -28.543 26.008 -31.182 1.00 10.79 234 PRO A CA 1
ATOM 1882 C C . PRO A 1 234 ? -30.042 26.245 -30.977 1.00 11.75 234 PRO A C 1
ATOM 1883 O O . PRO A 1 234 ? -30.498 27.389 -31.056 1.00 11.31 234 PRO A O 1
ATOM 1887 N N . TYR A 1 235 ? -30.793 25.181 -30.710 1.00 11.60 235 TYR A N 1
ATOM 1888 C CA . TYR A 1 235 ? -32.220 25.297 -30.408 1.00 9.70 235 TYR A CA 1
ATOM 1889 C C . TYR A 1 235 ? -32.456 26.308 -29.285 1.00 11.03 235 TYR A C 1
ATOM 1890 O O . TYR A 1 235 ? -33.484 26.986 -29.253 1.00 11.74 235 TYR A O 1
ATOM 1899 N N . THR A 1 236 ? -31.479 26.426 -28.386 1.00 11.05 236 THR A N 1
ATOM 1900 C CA . THR A 1 236 ? -31.609 27.325 -27.241 1.00 11.19 236 THR A CA 1
ATOM 1901 C C . THR A 1 236 ? -31.419 28.795 -27.586 1.00 12.40 236 THR A C 1
ATOM 1902 O O . THR A 1 236 ? -31.543 29.660 -26.711 1.00 14.48 236 THR A O 1
ATOM 1906 N N . TRP A 1 237 ? -31.121 29.104 -28.844 1.00 10.76 237 TRP A N 1
ATOM 1907 C CA . TRP A 1 237 ? -30.893 30.500 -29.224 1.00 10.76 237 TRP A CA 1
ATOM 1908 C C . TRP A 1 237 ? -32.184 31.201 -29.614 1.00 11.27 237 TRP A C 1
ATOM 1909 O O . TRP A 1 237 ? -32.184 32.406 -29.894 1.00 15.76 237 TRP A O 1
ATOM 1920 N N . GLN A 1 238 ? -33.278 30.452 -29.661 1.00 12.40 238 GLN A N 1
ATOM 1921 C CA . GLN A 1 238 ? -34.589 31.008 -30.000 1.00 15.86 238 GLN A CA 1
ATOM 1922 C C . GLN A 1 238 ? -35.540 30.966 -28.825 1.00 14.96 238 GLN A C 1
ATOM 1923 O O . GLN A 1 238 ? -35.499 30.041 -28.025 1.00 16.40 238 GLN A O 1
ATOM 1929 N N . ARG A 1 239 ? -36.396 31.974 -28.732 1.00 16.00 239 ARG A N 1
ATOM 1930 C CA . ARG A 1 239 ? -37.596 31.863 -27.916 1.00 15.50 239 ARG A CA 1
ATOM 1931 C C . ARG A 1 239 ? -38.630 31.076 -28.709 1.00 14.25 239 ARG A C 1
ATOM 1932 O O . ARG A 1 239 ? -38.917 31.394 -29.870 1.00 17.61 239 ARG A O 1
ATOM 1940 N N . HIS A 1 240 ? -39.173 30.032 -28.094 1.00 14.29 240 HIS A N 1
ATOM 1941 C CA . HIS A 1 240 ? -40.078 29.136 -28.793 1.00 12.49 240 HIS A CA 1
ATOM 1942 C C . HIS A 1 240 ? -41.517 29.588 -28.676 1.00 14.18 240 HIS A C 1
ATOM 1943 O O . HIS A 1 240 ? -42.238 29.216 -27.754 1.00 17.70 240 HIS A O 1
ATOM 1950 N N . VAL A 1 241 ? -41.920 30.447 -29.605 1.00 13.56 241 VAL A N 1
ATOM 1951 C CA . VAL A 1 241 ? -43.277 30.986 -29.535 1.00 15.23 241 VAL A CA 1
ATOM 1952 C C . VAL A 1 241 ? -44.184 30.481 -30.644 1.00 14.63 241 VAL A C 1
ATOM 1953 O O . VAL A 1 241 ? -45.355 30.222 -30.396 1.00 18.82 241 VAL A O 1
ATOM 1957 N N . TYR A 1 242 ? -43.645 30.284 -31.844 1.00 15.65 242 TYR A N 1
ATOM 1958 C CA . TYR A 1 242 ? -44.491 29.861 -32.956 1.00 17.83 242 TYR A CA 1
ATOM 1959 C C . TYR A 1 242 ? -44.415 28.371 -33.281 1.00 15.29 242 TYR A C 1
ATOM 1960 O O . TYR A 1 242 ? -45.322 27.828 -33.922 1.00 16.08 242 TYR A O 1
ATOM 1969 N N . ASP A 1 243 ? -43.348 27.708 -32.839 1.00 12.89 243 ASP A N 1
ATOM 1970 C CA . ASP A 1 243 ? -43.163 26.295 -33.170 1.00 12.49 243 ASP A CA 1
ATOM 1971 C C . ASP A 1 243 ? -43.945 25.333 -32.271 1.00 14.29 243 ASP A C 1
ATOM 1972 O O . ASP A 1 243 ? -44.084 24.153 -32.580 1.00 18.85 243 ASP A O 1
ATOM 1977 N N . LEU A 1 244 ? -44.470 25.849 -31.166 1.00 13.75 244 LEU A N 1
ATOM 1978 C CA . LEU A 1 244 ? -45.141 25.013 -30.174 1.00 12.75 244 LEU A CA 1
ATOM 1979 C C . LEU A 1 244 ? -46.025 25.886 -29.288 1.00 12.08 244 LEU A C 1
ATOM 1980 O O . LEU A 1 244 ? -46.049 27.111 -29.443 1.00 13.49 244 LEU A O 1
ATOM 1985 N N . SER A 1 245 ? -46.709 25.243 -28.340 1.00 13.63 245 SER A N 1
ATOM 1986 C CA . SER A 1 245 ? -47.527 25.932 -27.340 1.00 13.23 245 SER A CA 1
ATOM 1987 C C . SER A 1 245 ? -48.457 26.959 -27.963 1.00 12.16 245 SER A C 1
ATOM 1988 O O . SER A 1 245 ? -48.435 28.132 -27.600 1.00 15.87 245 SER A O 1
ATOM 1991 N N . ARG A 1 246 ? -49.273 26.503 -28.902 1.00 13.31 246 ARG A N 1
ATOM 1992 C CA . ARG A 1 246 ? -50.206 27.385 -29.593 1.00 16.56 246 ARG A CA 1
ATOM 1993 C C . ARG A 1 246 ? -51.585 27.293 -28.955 1.00 14.53 246 ARG A C 1
ATOM 1994 O O . ARG A 1 246 ? -51.922 26.280 -28.344 1.00 14.89 246 ARG A O 1
ATOM 2002 N N . PRO A 1 247 ? -52.397 28.354 -29.093 1.00 14.22 247 PRO A N 1
ATOM 2003 C CA . PRO A 1 247 ? -53.694 28.394 -28.406 1.00 16.49 247 PRO A CA 1
ATOM 2004 C C . PRO A 1 247 ? -54.625 27.242 -28.785 1.00 15.06 247 PRO A C 1
ATOM 2005 O O . PRO A 1 247 ? -55.424 26.809 -27.943 1.00 16.65 247 PRO A O 1
ATOM 2009 N N . GLU A 1 248 ? -54.526 26.749 -30.020 1.00 14.68 248 GLU A N 1
ATOM 2010 C CA . GLU A 1 248 ? -55.407 25.686 -30.491 1.00 15.60 248 GLU A CA 1
ATOM 2011 C C . GLU A 1 248 ? -55.265 24.414 -29.679 1.00 14.77 248 GLU A C 1
ATOM 2012 O O . GLU A 1 248 ? -56.201 23.614 -29.591 1.00 15.40 248 GLU A O 1
ATOM 2018 N N . ASN A 1 249 ? -54.097 24.228 -29.074 1.00 13.58 249 ASN A N 1
ATOM 2019 C CA . ASN A 1 249 ? -53.856 23.010 -28.318 1.00 11.58 249 ASN A CA 1
ATOM 2020 C C . ASN A 1 249 ? -54.764 22.900 -27.100 1.00 13.03 249 ASN A C 1
ATOM 2021 O O . ASN A 1 249 ? -55.097 21.795 -26.685 1.00 13.25 249 ASN A O 1
ATOM 2026 N N . LEU A 1 250 ? -55.177 24.035 -26.540 1.00 13.26 250 LEU A N 1
ATOM 2027 C CA . LEU A 1 250 ? -56.052 23.998 -25.367 1.00 13.00 250 LEU A CA 1
ATOM 2028 C C . LEU A 1 250 ? -57.368 23.317 -25.726 1.00 18.21 250 LEU A C 1
ATOM 2029 O O . LEU A 1 250 ? -57.884 22.498 -24.959 1.00 17.03 250 LEU A O 1
ATOM 2034 N N . ASP A 1 251 ? -57.885 23.618 -26.912 1.00 16.19 251 ASP A N 1
ATOM 2035 C CA . ASP A 1 251 ? -59.120 22.990 -27.355 1.00 17.27 251 ASP A CA 1
ATOM 2036 C C . ASP A 1 251 ? -58.938 21.496 -27.592 1.00 17.79 251 ASP A C 1
ATOM 2037 O O . ASP A 1 251 ? -59.815 20.696 -27.253 1.00 17.37 251 ASP A O 1
ATOM 2042 N N . PHE A 1 252 ? -57.797 21.108 -28.153 1.00 15.29 252 PHE A N 1
ATOM 2043 C CA . PHE A 1 252 ? -57.548 19.688 -28.348 1.00 14.36 252 PHE A CA 1
ATOM 2044 C C . PHE A 1 252 ? -57.427 18.947 -27.013 1.00 16.76 252 PHE A C 1
ATOM 2045 O O . PHE A 1 252 ? -57.897 17.813 -26.885 1.00 16.61 252 PHE A O 1
ATOM 2053 N N . LEU A 1 253 ? -56.786 19.574 -26.027 1.00 13.90 253 LEU A N 1
ATOM 2054 C CA . LEU A 1 253 ? -56.673 18.956 -24.708 1.00 14.12 253 LEU A CA 1
ATOM 2055 C C . LEU A 1 253 ? -58.053 18.675 -24.113 1.00 13.15 253 LEU A C 1
ATOM 2056 O O . LEU A 1 253 ? -58.245 17.688 -23.402 1.00 13.14 253 LEU A O 1
ATOM 2061 N N . LYS A 1 254 ? -59.017 19.536 -24.422 1.00 14.83 254 LYS A N 1
ATOM 2062 C CA . LYS A 1 254 ? -60.380 19.299 -23.975 1.00 13.39 254 LYS A CA 1
ATOM 2063 C C . LYS A 1 254 ? -60.950 18.045 -24.639 1.00 16.24 254 LYS A C 1
ATOM 2064 O O . LYS A 1 254 ? -61.628 17.252 -23.990 1.00 14.23 254 LYS A O 1
ATOM 2070 N N . ASP A 1 255 ? -60.664 17.859 -25.924 1.00 14.45 255 ASP A N 1
ATOM 2071 C CA . ASP A 1 255 ? -61.132 16.678 -26.634 1.00 17.32 255 ASP A CA 1
ATOM 2072 C C . ASP A 1 255 ? -60.479 15.430 -26.051 1.00 14.75 255 ASP A C 1
ATOM 2073 O O . ASP A 1 255 ? -61.123 14.395 -25.885 1.00 15.80 255 ASP A O 1
ATOM 2078 N N . LEU A 1 256 ? -59.194 15.529 -25.736 1.00 12.38 256 LEU A N 1
ATOM 2079 C CA . LEU A 1 256 ? -58.479 14.403 -25.164 1.00 11.87 256 LEU A CA 1
ATOM 2080 C C . LEU A 1 256 ? -59.019 14.070 -23.773 1.00 13.40 256 LEU A C 1
ATOM 2081 O O . LEU A 1 256 ? -59.197 12.905 -23.431 1.00 14.23 256 LEU A O 1
ATOM 2086 N N . ARG A 1 257 ? -59.259 15.094 -22.962 1.00 14.29 257 ARG A N 1
ATOM 2087 C CA . ARG A 1 257 ? -59.843 14.881 -21.642 1.00 12.57 257 ARG A CA 1
ATOM 2088 C C . ARG A 1 257 ? -61.226 14.239 -21.731 1.00 15.31 257 ARG A C 1
ATOM 2089 O O . ARG A 1 257 ? -61.569 13.373 -20.923 1.00 13.92 257 ARG A O 1
ATOM 2097 N N . ALA A 1 258 ? -62.008 14.656 -22.718 1.00 13.98 258 ALA A N 1
ATOM 2098 C CA . ALA A 1 258 ? -63.341 14.090 -22.906 1.00 16.32 258 ALA A CA 1
ATOM 2099 C C . ALA A 1 258 ? -63.236 12.593 -23.165 1.00 15.65 258 ALA A C 1
ATOM 2100 O O . ALA A 1 258 ? -64.043 11.807 -22.666 1.00 16.61 258 ALA A O 1
ATOM 2102 N N . LEU A 1 259 ? -62.242 12.192 -23.949 1.00 14.70 259 LEU A N 1
ATOM 2103 C CA . LEU A 1 259 ? -61.988 10.773 -24.158 1.00 15.12 259 LEU A CA 1
ATOM 2104 C C . LEU A 1 259 ? -61.641 10.079 -22.844 1.00 15.99 259 LEU A C 1
ATOM 2105 O O . LEU A 1 259 ? -62.212 9.039 -22.515 1.00 15.72 259 LEU A O 1
ATOM 2110 N N . MET A 1 260 ? -60.708 10.652 -22.087 1.00 12.57 260 MET A N 1
ATOM 2111 C CA . MET A 1 260 ? -60.300 10.040 -20.823 1.00 12.59 260 MET A CA 1
ATOM 2112 C C . MET A 1 260 ? -61.492 9.914 -19.870 1.00 14.98 260 MET A C 1
ATOM 2113 O O . MET A 1 260 ? -61.624 8.915 -19.156 1.00 14.24 260 MET A O 1
ATOM 2118 N N . ASP A 1 261 ? -62.361 10.921 -19.875 1.00 13.33 261 ASP A N 1
ATOM 2119 C CA . ASP A 1 261 ? -63.526 10.942 -18.984 1.00 14.59 261 ASP A CA 1
ATOM 2120 C C . ASP A 1 261 ? -64.498 9.794 -19.258 1.00 15.64 261 ASP A C 1
ATOM 2121 O O . ASP A 1 261 ? -65.297 9.448 -18.393 1.00 18.31 261 ASP A O 1
ATOM 2126 N N . GLU A 1 262 ? -64.423 9.207 -20.452 1.00 13.36 262 GLU A N 1
ATOM 2127 C CA . GLU A 1 262 ? -65.286 8.078 -20.784 1.00 16.32 262 GLU A CA 1
ATOM 2128 C C . GLU A 1 262 ? -64.830 6.826 -20.047 1.00 15.90 262 GLU A C 1
ATOM 2129 O O . GLU A 1 262 ? -65.560 5.826 -19.987 1.00 19.11 262 GLU A O 1
ATOM 2135 N N . TYR A 1 263 ? -63.605 6.876 -19.521 1.00 17.06 263 TYR A N 1
ATOM 2136 C CA . TYR A 1 263 ? -62.994 5.742 -18.846 1.00 14.03 263 TYR A CA 1
ATOM 2137 C C . TYR A 1 263 ? -62.642 6.159 -17.421 1.00 16.53 263 TYR A C 1
ATOM 2138 O O . TYR A 1 263 ? -61.514 6.559 -17.143 1.00 17.24 263 TYR A O 1
ATOM 2147 N N . PRO A 1 264 ? -63.626 6.093 -16.512 1.00 18.04 264 PRO A N 1
ATOM 2148 C CA . PRO A 1 264 ? -63.421 6.578 -15.141 1.00 18.58 264 PRO A CA 1
ATOM 2149 C C . PRO A 1 264 ? -62.214 5.930 -14.452 1.00 15.87 264 PRO A C 1
ATOM 2150 O O . PRO A 1 264 ? -61.981 4.724 -14.574 1.00 18.60 264 PRO A O 1
ATOM 2154 N N . GLY A 1 265 ? -61.427 6.747 -13.763 1.00 17.57 265 GLY A N 1
ATOM 2155 C CA . GLY A 1 265 ? -60.256 6.245 -13.069 1.00 15.86 265 GLY A CA 1
ATOM 2156 C C . GLY A 1 265 ? -58.982 6.317 -13.890 1.00 16.19 265 GLY A C 1
ATOM 2157 O O . GLY A 1 265 ? -57.916 5.942 -13.410 1.00 19.11 265 GLY A O 1
ATOM 2158 N N . THR A 1 266 ? -59.076 6.798 -15.122 1.00 14.58 266 THR A N 1
ATOM 2159 C CA . THR A 1 266 ? -57.872 6.926 -15.935 1.00 13.57 266 THR A CA 1
ATOM 2160 C C . THR A 1 266 ? -57.299 8.338 -15.868 1.00 15.07 266 THR A C 1
ATOM 2161 O O . THR A 1 266 ? -58.007 9.289 -15.545 1.00 17.67 266 THR A O 1
ATOM 2165 N N . THR A 1 267 ? -56.016 8.464 -16.181 1.00 10.23 267 THR A N 1
ATOM 2166 C CA . THR A 1 267 ? -55.317 9.728 -15.989 1.00 11.85 267 THR A CA 1
ATOM 2167 C C . THR A 1 267 ? -54.344 10.025 -17.127 1.00 13.70 267 THR A C 1
ATOM 2168 O O . THR A 1 267 ? -54.059 9.167 -17.967 1.00 11.88 267 THR A O 1
ATOM 2172 N N . THR A 1 268 ? -53.864 11.264 -17.154 1.00 10.75 268 THR A N 1
ATOM 2173 C CA . THR A 1 268 ? -52.849 11.693 -18.106 1.00 10.55 268 THR A CA 1
ATOM 2174 C C . THR A 1 268 ? -51.784 12.502 -17.378 1.00 9.90 268 THR A C 1
ATOM 2175 O O . THR A 1 268 ? -52.096 13.320 -16.487 1.00 10.60 268 THR A O 1
ATOM 2179 N N . VAL A 1 269 ? -50.526 12.273 -17.740 1.00 9.18 269 VAL A N 1
ATOM 2180 C CA . VAL A 1 269 ? -49.447 13.157 -17.318 1.00 8.37 269 VAL A CA 1
ATOM 2181 C C . VAL A 1 269 ? -48.723 13.643 -18.557 1.00 9.42 269 VAL A C 1
ATOM 2182 O O . VAL A 1 269 ? -48.198 12.841 -19.339 1.00 10.17 269 VAL A O 1
ATOM 2186 N N . GLY A 1 270 ? -48.719 14.955 -18.763 1.00 10.61 270 GLY A N 1
ATOM 2187 C CA . GLY A 1 270 ? -48.061 15.504 -19.931 1.00 10.52 270 GLY A CA 1
ATOM 2188 C C . GLY A 1 270 ? -46.606 15.842 -19.655 1.00 10.28 270 GLY A C 1
ATOM 2189 O O . GLY A 1 270 ? -46.264 16.246 -18.546 1.00 12.19 270 GLY A O 1
ATOM 2190 N N . GLU A 1 271 ? -45.743 15.645 -20.640 1.00 9.11 271 GLU A N 1
ATOM 2191 C CA . GLU A 1 271 ? -44.372 16.155 -20.610 1.00 7.65 271 GLU A CA 1
ATOM 2192 C C . GLU A 1 271 ? -44.362 17.552 -21.215 1.00 9.91 271 GLU A C 1
ATOM 2193 O O . GLU A 1 271 ? -44.672 17.710 -22.398 1.00 11.13 271 GLU A O 1
ATOM 2199 N N . ILE A 1 272 ? -44.001 18.558 -20.421 1.00 10.49 272 ILE A N 1
ATOM 2200 C CA . ILE A 1 272 ? -43.960 19.947 -20.882 1.00 9.52 272 ILE A CA 1
ATOM 2201 C C . ILE A 1 272 ? -42.546 20.305 -21.304 1.00 10.49 272 ILE A C 1
ATOM 2202 O O . ILE A 1 272 ? -41.587 20.027 -20.584 1.00 13.74 272 ILE A O 1
ATOM 2207 N N . GLY A 1 273 ? -42.410 20.899 -22.488 1.00 10.17 273 GLY A N 1
ATOM 2208 C CA . GLY A 1 273 ? -41.129 21.412 -22.945 1.00 9.83 273 GLY A CA 1
ATOM 2209 C C . GLY A 1 273 ? -41.345 22.819 -23.471 1.00 11.32 273 GLY A C 1
ATOM 2210 O O . GLY A 1 273 ? -41.718 23.004 -24.633 1.00 11.49 273 GLY A O 1
ATOM 2211 N N . ASP A 1 274 ? -41.108 23.816 -22.622 1.00 10.71 274 ASP A N 1
ATOM 2212 C CA . ASP A 1 274 ? -41.559 25.175 -22.918 1.00 12.16 274 ASP A CA 1
ATOM 2213 C C . ASP A 1 274 ? -40.593 26.181 -22.300 1.00 13.69 274 ASP A C 1
ATOM 2214 O O . ASP A 1 274 ? -39.884 25.856 -21.349 1.00 13.36 274 ASP A O 1
ATOM 2219 N N . ASP A 1 275 ? -40.570 27.401 -22.828 1.00 12.12 275 ASP A N 1
ATOM 2220 C CA . ASP A 1 275 ? -39.723 28.448 -22.260 1.00 14.03 275 ASP A CA 1
ATOM 2221 C C . ASP A 1 275 ? -40.171 28.854 -20.864 1.00 14.25 275 ASP A C 1
ATOM 2222 O O . ASP A 1 275 ? -39.386 29.387 -20.092 1.00 14.74 275 ASP A O 1
ATOM 2227 N N . ASN A 1 276 ? -41.446 28.622 -20.567 1.00 12.13 276 ASN A N 1
ATOM 2228 C CA . ASN A 1 276 ? -42.031 28.993 -19.278 1.00 11.95 276 ASN A CA 1
ATOM 2229 C C . ASN A 1 276 ? -42.818 27.800 -18.772 1.00 10.45 276 ASN A C 1
ATOM 2230 O O . ASN A 1 276 ? -44.043 27.801 -18.791 1.00 11.84 276 ASN A O 1
ATOM 2235 N N . PRO A 1 277 ? -42.105 26.759 -18.329 1.00 11.72 277 PRO A N 1
ATOM 2236 C CA . PRO A 1 277 ? -42.738 25.452 -18.136 1.00 12.11 277 PRO A CA 1
ATOM 2237 C C . PRO A 1 277 ? -43.704 25.359 -16.959 1.00 12.85 277 PRO A C 1
ATOM 2238 O O . PRO A 1 277 ? -44.717 24.673 -17.086 1.00 11.13 277 PRO A O 1
ATOM 2242 N N . LEU A 1 278 ? -43.440 26.052 -15.852 1.00 11.58 278 LEU A N 1
ATOM 2243 C CA . LEU A 1 278 ? -44.401 26.034 -14.758 1.00 12.29 278 LEU A CA 1
ATOM 2244 C C . LEU A 1 278 ? -45.707 26.682 -15.206 1.00 11.39 278 LEU A C 1
ATOM 2245 O O . LEU A 1 278 ? -46.798 26.203 -14.897 1.00 12.80 278 LEU A O 1
ATOM 2250 N N . GLU A 1 279 ? -45.603 27.786 -15.943 1.00 11.16 279 GLU A N 1
ATOM 2251 C CA . GLU A 1 279 ? -46.795 28.437 -16.470 1.00 12.95 279 GLU A CA 1
ATOM 2252 C C . GLU A 1 279 ? -47.564 27.525 -17.419 1.00 10.72 279 GLU A C 1
ATOM 2253 O O . GLU A 1 279 ? -48.796 27.484 -17.384 1.00 12.17 279 GLU A O 1
ATOM 2259 N N . ARG A 1 280 ? -46.843 26.779 -18.256 1.00 11.35 280 ARG A N 1
ATOM 2260 C CA . ARG A 1 280 ? -47.508 25.916 -19.227 1.00 11.01 280 ARG A CA 1
ATOM 2261 C C . ARG A 1 280 ? -48.152 24.727 -18.528 1.00 11.25 280 ARG A C 1
ATOM 2262 O O . ARG A 1 280 ? -49.271 24.337 -18.862 1.00 11.63 280 ARG A O 1
ATOM 2270 N N . MET A 1 281 ? -47.457 24.169 -17.542 1.00 11.34 281 MET A N 1
ATOM 2271 C CA . MET A 1 281 ? -48.034 23.086 -16.739 1.00 9.98 281 MET A CA 1
ATOM 2272 C C . MET A 1 281 ? -49.288 23.532 -15.981 1.00 9.73 281 MET A C 1
ATOM 2273 O O . MET A 1 281 ? -50.279 22.802 -15.915 1.00 12.52 281 MET A O 1
ATOM 2278 N N . ALA A 1 282 ? -49.250 24.731 -15.407 1.00 9.75 282 ALA A N 1
ATOM 2279 C CA . ALA A 1 282 ? -50.401 25.228 -14.673 1.00 11.20 282 ALA A CA 1
ATOM 2280 C C . ALA A 1 282 ? -51.589 25.436 -15.619 1.00 10.87 282 ALA A C 1
ATOM 2281 O O . ALA A 1 282 ? -52.718 25.024 -15.325 1.00 13.21 282 ALA A O 1
ATOM 2283 N N . GLU A 1 283 ? -51.330 26.038 -16.777 1.00 12.46 283 GLU A N 1
ATOM 2284 C CA . GLU A 1 283 ? -52.374 26.275 -17.766 1.00 12.76 283 GLU A CA 1
ATOM 2285 C C . GLU A 1 283 ? -52.989 24.968 -18.265 1.00 11.93 283 GLU A C 1
ATOM 2286 O O . GLU A 1 283 ? -54.220 24.852 -18.400 1.00 14.85 283 GLU A O 1
ATOM 2292 N N . TYR A 1 284 ? -52.134 23.987 -18.528 1.00 11.55 284 TYR A N 1
ATOM 2293 C CA . TYR A 1 284 ? -52.576 22.745 -19.146 1.00 13.68 284 TYR A CA 1
ATOM 2294 C C . TYR A 1 284 ? -53.340 21.840 -18.192 1.00 12.47 284 TYR A C 1
ATOM 2295 O O . TYR A 1 284 ? -54.135 21.009 -18.637 1.00 12.43 284 TYR A O 1
ATOM 2304 N N . THR A 1 285 ? -53.090 21.980 -16.889 1.00 11.79 285 THR A N 1
ATOM 2305 C CA . THR A 1 285 ? -53.685 21.081 -15.892 1.00 11.20 285 THR A CA 1
ATOM 2306 C C . THR A 1 285 ? -54.819 21.732 -15.085 1.00 10.63 285 THR A C 1
ATOM 2307 O O . THR A 1 285 ? -55.378 21.108 -14.192 1.00 12.15 285 THR A O 1
ATOM 2311 N N . ALA A 1 286 ? -55.139 22.978 -15.401 1.00 12.64 286 ALA A N 1
ATOM 2312 C CA . ALA A 1 286 ? -56.211 23.710 -14.724 1.00 13.33 286 ALA A CA 1
ATOM 2313 C C . ALA A 1 286 ? -57.578 23.444 -15.353 1.00 13.66 286 ALA A C 1
ATOM 2314 O O . ALA A 1 286 ? -57.671 22.856 -16.434 1.00 14.46 286 ALA A O 1
ATOM 2316 N N . GLY A 1 287 ? -58.634 23.879 -14.667 1.00 14.97 287 GLY A N 1
ATOM 2317 C CA . GLY A 1 287 ? -59.975 23.869 -15.237 1.00 17.03 287 GLY A CA 1
ATOM 2318 C C . GLY A 1 287 ? -60.743 22.562 -15.152 1.00 14.33 287 GLY A C 1
ATOM 2319 O O . GLY A 1 287 ? -61.942 22.526 -15.457 1.00 17.55 287 GLY A O 1
ATOM 2320 N N . GLY A 1 288 ? -60.062 21.486 -14.771 1.00 16.44 288 GLY A N 1
ATOM 2321 C CA . GLY A 1 288 ? -60.683 20.175 -14.660 1.00 15.07 288 GLY A CA 1
ATOM 2322 C C . GLY A 1 288 ? -61.129 19.582 -15.986 1.00 18.85 288 GLY A C 1
ATOM 2323 O O . GLY A 1 288 ? -61.847 18.581 -16.021 1.00 18.18 288 GLY A O 1
ATOM 2324 N N . ASP A 1 289 ? -60.697 20.193 -17.083 1.00 15.37 289 ASP A N 1
ATOM 2325 C CA . ASP A 1 289 ? -61.216 19.833 -18.394 1.00 13.79 289 ASP A CA 1
ATOM 2326 C C . ASP A 1 289 ? -60.127 19.568 -19.423 1.00 13.61 289 ASP A C 1
ATOM 2327 O O . ASP A 1 289 ? -60.416 19.400 -20.614 1.00 14.05 289 ASP A O 1
ATOM 2332 N N . LYS A 1 290 ? -58.878 19.531 -18.966 1.00 11.25 290 LYS A N 1
ATOM 2333 C CA . LYS A 1 290 ? -57.728 19.287 -19.842 1.00 11.39 290 LYS A CA 1
ATOM 2334 C C . LYS A 1 290 ? -56.854 18.201 -19.224 1.00 12.75 290 LYS A C 1
ATOM 2335 O O . LYS A 1 290 ? -57.370 17.147 -18.854 1.00 13.80 290 LYS A O 1
ATOM 2341 N N . LEU A 1 291 ? -55.546 18.426 -19.112 1.00 10.34 291 LEU A N 1
ATOM 2342 C CA . LEU A 1 291 ? -54.690 17.394 -18.523 1.00 12.41 291 LEU A CA 1
ATOM 2343 C C . LEU A 1 291 ? -54.956 17.206 -17.039 1.00 12.02 291 LEU A C 1
ATOM 2344 O O . LEU A 1 291 ? -55.292 18.162 -16.332 1.00 11.70 291 LEU A O 1
ATOM 2349 N N . HIS A 1 292 ? -54.795 15.973 -16.565 1.00 10.68 292 HIS A N 1
ATOM 2350 C CA . HIS A 1 292 ? -54.902 15.703 -15.139 1.00 11.31 292 HIS A CA 1
ATOM 2351 C C . HIS A 1 292 ? -53.675 16.250 -14.436 1.00 9.25 292 HIS A C 1
ATOM 2352 O O . HIS A 1 292 ? -53.791 16.895 -13.394 1.00 11.35 292 HIS A O 1
ATOM 2359 N N . MET A 1 293 ? -52.500 16.005 -14.999 1.00 9.27 293 MET A N 1
ATOM 2360 C CA . MET A 1 293 ? -51.255 16.471 -14.399 1.00 10.58 293 MET A CA 1
ATOM 2361 C C . MET A 1 293 ? -50.185 16.589 -15.475 1.00 10.23 293 MET A C 1
ATOM 2362 O O . MET A 1 293 ? -50.390 16.158 -16.622 1.00 8.76 293 MET A O 1
ATOM 2367 N N . ALA A 1 294 ? -49.050 17.190 -15.130 1.00 9.98 294 ALA A N 1
ATOM 2368 C CA . ALA A 1 294 ? -47.944 17.319 -16.078 1.00 9.62 294 ALA A CA 1
ATOM 2369 C C . ALA A 1 294 ? -46.657 17.544 -15.317 1.00 9.32 294 ALA A C 1
ATOM 2370 O O . ALA A 1 294 ? -46.689 18.057 -14.191 1.00 9.76 294 ALA A O 1
ATOM 2372 N N . TYR A 1 295 ? -45.536 17.154 -15.920 1.00 9.55 295 TYR A N 1
ATOM 2373 C CA . TYR A 1 295 ? -44.231 17.444 -15.345 1.00 8.07 295 TYR A CA 1
ATOM 2374 C C . TYR A 1 295 ? -43.436 18.387 -16.217 1.00 10.54 295 TYR A C 1
ATOM 2375 O O . TYR A 1 295 ? -43.657 18.466 -17.432 1.00 9.14 295 TYR A O 1
ATOM 2384 N N . THR A 1 296 ? -42.513 19.096 -15.575 1.00 9.93 296 THR A N 1
ATOM 2385 C CA . THR A 1 296 ? -41.656 20.059 -16.250 1.00 9.97 296 THR A CA 1
ATOM 2386 C C . THR A 1 296 ? -40.193 19.739 -15.979 1.00 10.32 296 THR A C 1
ATOM 2387 O O . THR A 1 296 ? -39.865 18.812 -15.225 1.00 10.11 296 THR A O 1
ATOM 2391 N N . PHE A 1 297 ? -39.313 20.512 -16.589 1.00 10.25 297 PHE A N 1
ATOM 2392 C CA . PHE A 1 297 ? -37.886 20.332 -16.375 1.00 8.85 297 PHE A CA 1
ATOM 2393 C C . PHE A 1 297 ? -37.342 21.204 -15.245 1.00 11.04 297 PHE A C 1
ATOM 2394 O O . PHE A 1 297 ? -36.130 21.261 -15.043 1.00 9.87 297 PHE A O 1
ATOM 2402 N N . ASP A 1 298 ? -38.227 21.845 -14.476 1.00 9.76 298 ASP A N 1
ATOM 2403 C CA . ASP A 1 298 ? -37.753 22.671 -13.356 1.00 9.84 298 ASP A CA 1
ATOM 2404 C C . ASP A 1 298 ? -36.915 21.884 -12.346 1.00 11.08 298 ASP A C 1
ATOM 2405 O O . ASP A 1 298 ? -35.925 22.402 -11.840 1.00 10.18 298 ASP A O 1
ATOM 2410 N N . LEU A 1 299 ? -37.286 20.636 -12.074 1.00 9.18 299 LEU A N 1
ATOM 2411 C CA . LEU A 1 299 ? -36.517 19.804 -11.148 1.00 10.20 299 LEU A CA 1
ATOM 2412 C C . LEU A 1 299 ? -35.662 18.774 -11.882 1.00 10.07 299 LEU A C 1
ATOM 2413 O O . LEU A 1 299 ? -35.144 17.835 -11.267 1.00 11.03 299 LEU A O 1
ATOM 2418 N N . LEU A 1 300 ? -35.508 18.954 -13.194 1.00 8.62 300 LEU A N 1
ATOM 2419 C CA . LEU A 1 300 ? -34.716 18.026 -14.013 1.00 8.05 300 LEU A CA 1
ATOM 2420 C C . LEU A 1 300 ? -33.428 18.662 -14.539 1.00 9.71 300 LEU A C 1
ATOM 2421 O O . LEU A 1 300 ? -32.821 18.164 -15.493 1.00 10.74 300 LEU A O 1
ATOM 2426 N N . ASN A 1 301 ? -33.019 19.764 -13.929 1.00 10.65 301 ASN A N 1
ATOM 2427 C CA . ASN A 1 301 ? -31.863 20.515 -14.407 1.00 9.28 301 ASN A CA 1
ATOM 2428 C C . ASN A 1 301 ? -30.810 20.599 -13.308 1.00 12.01 301 ASN A C 1
ATOM 2429 O O . ASN A 1 301 ? -30.779 19.770 -12.403 1.00 10.41 301 ASN A O 1
ATOM 2434 N N . MET A 1 302 ? -29.940 21.595 -13.378 1.00 11.09 302 MET A N 1
ATOM 2435 C CA . MET A 1 302 ? -28.823 21.674 -12.446 1.00 11.41 302 MET A CA 1
ATOM 2436 C C . MET A 1 302 ? -29.150 22.237 -11.052 1.00 10.43 302 MET A C 1
ATOM 2437 O O . MET A 1 302 ? -28.669 21.699 -10.060 1.00 11.96 302 MET A O 1
ATOM 2442 N N . PRO A 1 303 ? -29.947 23.312 -10.969 1.00 10.44 303 PRO A N 1
ATOM 2443 C CA . PRO A 1 303 ? -30.178 23.858 -9.626 1.00 12.37 303 PRO A CA 1
ATOM 2444 C C . PRO A 1 303 ? -30.913 22.881 -8.721 1.00 10.01 303 PRO A C 1
ATOM 2445 O O . PRO A 1 303 ? -31.782 22.142 -9.181 1.00 10.48 303 PRO A O 1
ATOM 2449 N N . HIS A 1 304 ? -30.544 22.875 -7.437 1.00 10.23 304 HIS A N 1
ATOM 2450 C CA . HIS A 1 304 ? -31.099 21.904 -6.501 1.00 10.70 304 HIS A CA 1
ATOM 2451 C C . HIS A 1 304 ? -31.091 22.332 -5.037 1.00 10.09 304 HIS A C 1
ATOM 2452 O O . HIS A 1 304 ? -31.420 21.530 -4.174 1.00 12.21 304 HIS A O 1
ATOM 2459 N N . SER A 1 305 ? -30.723 23.576 -4.750 1.00 10.14 305 SER A N 1
ATOM 2460 C CA . SER A 1 305 ? -30.630 24.008 -3.357 1.00 11.02 305 SER A CA 1
ATOM 2461 C C . SER A 1 305 ? -32.013 24.168 -2.732 1.00 11.36 305 SER A C 1
ATOM 2462 O O . SER A 1 305 ? -33.020 24.283 -3.436 1.00 10.51 305 SER A O 1
ATOM 2465 N N . ALA A 1 306 ? -32.066 24.205 -1.401 1.00 10.18 306 ALA A N 1
ATOM 2466 C CA . ALA A 1 306 ? -33.314 24.534 -0.725 1.00 10.18 306 ALA A CA 1
ATOM 2467 C C . ALA A 1 306 ? -33.901 25.859 -1.219 1.00 11.19 306 ALA A C 1
ATOM 2468 O O . ALA A 1 306 ? -35.112 25.986 -1.380 1.00 11.55 306 ALA A O 1
ATOM 2470 N N . SER A 1 307 ? -33.044 26.847 -1.445 1.00 10.72 307 SER A N 1
ATOM 2471 C CA . SER A 1 307 ? -33.513 28.129 -1.961 1.00 11.54 307 SER A CA 1
ATOM 2472 C C . SER A 1 307 ? -34.140 27.994 -3.348 1.00 10.72 307 SER A C 1
ATOM 2473 O O . SER A 1 307 ? -35.173 28.613 -3.626 1.00 13.01 307 SER A O 1
ATOM 2476 N N . TYR A 1 308 ? -33.537 27.177 -4.205 1.00 9.88 308 TYR A N 1
ATOM 2477 C CA . TYR A 1 308 ? -34.097 26.978 -5.532 1.00 10.56 308 TYR A CA 1
ATOM 2478 C C . TYR A 1 308 ? -35.466 26.304 -5.450 1.00 12.54 308 TYR A C 1
ATOM 2479 O O . TYR A 1 308 ? -36.421 26.708 -6.133 1.00 11.20 308 TYR A O 1
ATOM 2488 N N . LEU A 1 309 ? -35.560 25.273 -4.613 1.00 10.60 309 LEU A N 1
ATOM 2489 C CA . LEU A 1 309 ? -36.802 24.534 -4.467 1.00 9.92 309 LEU A CA 1
ATOM 2490 C C . LEU A 1 309 ? -37.895 25.430 -3.911 1.00 10.83 309 LEU A C 1
ATOM 2491 O O . LEU A 1 309 ? -39.033 25.363 -4.373 1.00 12.55 309 LEU A O 1
ATOM 2496 N N . ARG A 1 310 ? -37.552 26.289 -2.946 1.00 10.73 310 ARG A N 1
ATOM 2497 C CA . ARG A 1 310 ? -38.498 27.282 -2.446 1.00 12.23 310 ARG A CA 1
ATOM 2498 C C . ARG A 1 310 ? -38.968 28.203 -3.558 1.00 13.51 310 ARG A C 1
ATOM 2499 O O . ARG A 1 310 ? -40.148 28.544 -3.626 1.00 15.91 310 ARG A O 1
ATOM 2507 N N . GLU A 1 311 ? -38.043 28.624 -4.419 1.00 12.01 311 GLU A N 1
ATOM 2508 C CA . GLU A 1 311 ? -38.379 29.491 -5.540 1.00 13.63 311 GLU A CA 1
ATOM 2509 C C . GLU A 1 311 ? -39.365 28.827 -6.492 1.00 13.53 311 GLU A C 1
ATOM 2510 O O . GLU A 1 311 ? -40.308 29.466 -6.953 1.00 16.24 311 GLU A O 1
ATOM 2516 N N . VAL A 1 312 ? -39.141 27.554 -6.797 1.00 11.08 312 VAL A N 1
ATOM 2517 C CA . VAL A 1 312 ? -40.052 26.827 -7.671 1.00 11.55 312 VAL A CA 1
ATOM 2518 C C . VAL A 1 312 ? -41.446 26.765 -7.044 1.00 12.38 312 VAL A C 1
ATOM 2519 O O . VAL A 1 312 ? -42.448 27.049 -7.708 1.00 12.30 312 VAL A O 1
ATOM 2523 N N . ILE A 1 313 ? -41.501 26.415 -5.760 1.00 12.75 313 ILE A N 1
ATOM 2524 C CA . ILE A 1 313 ? -42.767 26.331 -5.041 1.00 11.65 313 ILE A CA 1
ATOM 2525 C C . ILE A 1 313 ? -43.471 27.688 -4.995 1.00 13.74 313 ILE A C 1
ATOM 2526 O O . ILE A 1 313 ? -44.671 27.783 -5.257 1.00 14.03 313 ILE A O 1
ATOM 2531 N N . GLU A 1 314 ? -42.733 28.736 -4.656 1.00 12.08 314 GLU A N 1
ATOM 2532 C CA . GLU A 1 314 ? -43.317 30.069 -4.592 1.00 14.14 314 GLU A CA 1
ATOM 2533 C C . GLU A 1 314 ? -43.908 30.508 -5.926 1.00 14.05 314 GLU A C 1
ATOM 2534 O O . GLU A 1 314 ? -44.991 31.104 -5.969 1.00 14.72 314 GLU A O 1
ATOM 2540 N N . ARG A 1 315 ? -43.190 30.239 -7.009 1.00 14.19 315 ARG A N 1
ATOM 2541 C CA . ARG A 1 315 ? -43.660 30.592 -8.344 1.00 14.72 315 ARG A CA 1
ATOM 2542 C C . ARG A 1 315 ? -44.914 29.803 -8.685 1.00 17.30 315 ARG A C 1
ATOM 2543 O O . ARG A 1 315 ? -45.895 30.360 -9.186 1.00 17.25 315 ARG A O 1
ATOM 2551 N N . PHE A 1 316 ? -44.887 28.503 -8.414 1.00 14.49 316 PHE A N 1
ATOM 2552 C CA . PHE A 1 316 ? -46.031 27.667 -8.736 1.00 12.78 316 PHE A CA 1
ATOM 2553 C C . PHE A 1 316 ? -47.270 28.101 -7.952 1.00 13.59 316 PHE A C 1
ATOM 2554 O O . PHE A 1 316 ? -48.382 28.080 -8.486 1.00 14.44 316 PHE A O 1
ATOM 2562 N N . GLN A 1 317 ? -47.079 28.523 -6.704 1.00 13.24 317 GLN A N 1
ATOM 2563 C CA . GLN A 1 317 ? -48.201 28.899 -5.842 1.00 12.94 317 GLN A CA 1
ATOM 2564 C C . GLN A 1 317 ? -48.834 30.240 -6.221 1.00 14.67 317 GLN A C 1
ATOM 2565 O O . GLN A 1 317 ? -49.827 30.650 -5.621 1.00 16.73 317 GLN A O 1
ATOM 2571 N N . ARG A 1 318 ? -48.256 30.915 -7.214 1.00 13.00 318 ARG A N 1
ATOM 2572 C CA . ARG A 1 318 ? -48.871 32.115 -7.768 1.00 16.49 318 ARG A CA 1
ATOM 2573 C C . ARG A 1 318 ? -49.755 31.780 -8.974 1.00 14.44 318 ARG A C 1
ATOM 2574 O O . ARG A 1 318 ? -50.606 32.589 -9.368 1.00 16.08 318 ARG A O 1
ATOM 2582 N N . LEU A 1 319 ? -49.565 30.590 -9.539 1.00 11.55 319 LEU A N 1
ATOM 2583 C CA . LEU A 1 319 ? -50.283 30.189 -10.748 1.00 10.60 319 LEU A CA 1
ATOM 2584 C C . LEU A 1 319 ? -51.623 29.525 -10.421 1.00 12.24 319 LEU A C 1
ATOM 2585 O O . LEU A 1 319 ? -52.035 29.492 -9.254 1.00 14.23 319 LEU A O 1
ATOM 2590 N N . ALA A 1 320 ? -52.305 29.010 -11.444 1.00 12.14 320 ALA A N 1
ATOM 2591 C CA . ALA A 1 320 ? -53.656 28.462 -11.288 1.00 11.77 320 ALA A CA 1
ATOM 2592 C C . ALA A 1 320 ? -53.779 27.559 -10.066 1.00 13.43 320 ALA A C 1
ATOM 2593 O O . ALA A 1 320 ? -53.007 26.618 -9.892 1.00 12.35 320 ALA A O 1
ATOM 2595 N N . GLY A 1 321 ? -54.764 27.846 -9.222 1.00 13.98 321 GLY A N 1
ATOM 2596 C CA . GLY A 1 321 ? -54.936 27.085 -7.998 1.00 13.41 321 GLY A CA 1
ATOM 2597 C C . GLY A 1 321 ? -55.460 25.684 -8.226 1.00 12.87 321 GLY A C 1
ATOM 2598 O O . GLY A 1 321 ? -55.401 24.843 -7.324 1.00 13.59 321 GLY A O 1
ATOM 2599 N N . ASP A 1 322 ? -55.974 25.439 -9.433 1.00 11.76 322 ASP A N 1
ATOM 2600 C CA . ASP A 1 322 ? -56.520 24.142 -9.796 1.00 12.36 322 ASP A CA 1
ATOM 2601 C C . ASP A 1 322 ? -55.565 23.323 -10.650 1.00 13.41 322 ASP A C 1
ATOM 2602 O O . ASP A 1 322 ? -55.914 22.247 -11.126 1.00 13.40 322 ASP A O 1
ATOM 2607 N N . ALA A 1 323 ? -54.342 23.818 -10.813 1.00 11.60 323 ALA A N 1
ATOM 2608 C CA . ALA A 1 323 ? -53.307 23.046 -11.494 1.00 11.21 323 ALA A CA 1
ATOM 2609 C C . ALA A 1 323 ? -52.897 21.875 -10.616 1.00 9.87 323 ALA A C 1
ATOM 2610 O O . ALA A 1 323 ? -53.089 21.898 -9.395 1.00 13.50 323 ALA A O 1
ATOM 2612 N N . TRP A 1 324 ? -52.329 20.842 -11.226 1.00 9.88 324 TRP A N 1
ATOM 2613 C CA . TRP A 1 324 ? -51.773 19.746 -10.444 1.00 11.56 324 TRP A CA 1
ATOM 2614 C C . TRP A 1 324 ? -50.490 19.257 -11.082 1.00 9.17 324 TRP A C 1
ATOM 2615 O O . TRP A 1 324 ? -50.500 18.806 -12.225 1.00 10.32 324 TRP A O 1
ATOM 2626 N N . PRO A 1 325 ? -49.377 19.345 -10.350 1.00 8.48 325 PRO A N 1
ATOM 2627 C CA . PRO A 1 325 ? -48.076 18.963 -10.899 1.00 9.48 325 PRO A CA 1
ATOM 2628 C C . PRO A 1 325 ? -47.737 17.506 -10.648 1.00 8.91 325 PRO A C 1
ATOM 2629 O O . PRO A 1 325 ? -48.175 16.910 -9.655 1.00 9.99 325 PRO A O 1
ATOM 2633 N N . CYS A 1 326 ? -46.963 16.933 -11.557 1.00 8.84 326 CYS A N 1
ATOM 2634 C CA . CYS A 1 326 ? -46.244 15.712 -11.269 1.00 9.05 326 CYS A CA 1
ATOM 2635 C C . CYS A 1 326 ? -44.779 16.098 -11.184 1.00 10.96 326 CYS A C 1
ATOM 2636 O O . CYS A 1 326 ? -44.236 16.699 -12.122 1.00 11.94 326 CYS A O 1
ATOM 2639 N N . TRP A 1 327 ? -44.148 15.779 -10.058 1.00 7.69 327 TRP A N 1
ATOM 2640 C CA . TRP A 1 327 ? -42.752 16.121 -9.834 1.00 7.94 327 TRP A CA 1
ATOM 2641 C C . TRP A 1 327 ? -41.874 14.931 -10.162 1.00 9.86 327 TRP A C 1
ATOM 2642 O O . TRP A 1 327 ? -42.169 13.811 -9.773 1.00 9.27 327 TRP A O 1
ATOM 2653 N N . ALA A 1 328 ? -40.804 15.181 -10.904 1.00 10.12 328 ALA A N 1
ATOM 2654 C CA . ALA A 1 328 ? -39.801 14.168 -11.185 1.00 7.56 328 ALA A CA 1
ATOM 2655 C C . ALA A 1 328 ? -38.422 14.776 -11.083 1.00 8.70 328 ALA A C 1
ATOM 2656 O O . ALA A 1 328 ? -38.210 15.921 -11.487 1.00 9.55 328 ALA A O 1
ATOM 2658 N N . THR A 1 329 ? -37.485 14.008 -10.527 1.00 8.36 329 THR A N 1
ATOM 2659 C CA . THR A 1 329 ? -36.090 14.423 -10.465 1.00 8.28 329 THR A CA 1
ATOM 2660 C C . THR A 1 329 ? -35.193 13.624 -11.416 1.00 7.90 329 THR A C 1
ATOM 2661 O O . THR A 1 329 ? -34.033 13.966 -11.580 1.00 8.73 329 THR A O 1
ATOM 2665 N N . SER A 1 330 ? -35.742 12.590 -12.050 1.00 7.34 330 SER A N 1
ATOM 2666 C CA . SER A 1 330 ? -34.997 11.828 -13.057 1.00 9.93 330 SER A CA 1
ATOM 2667 C C . SER A 1 330 ? -35.958 11.268 -14.078 1.00 7.05 330 SER A C 1
ATOM 2668 O O . SER A 1 330 ? -37.118 10.997 -13.765 1.00 8.29 330 SER A O 1
ATOM 2671 N N . ASN A 1 331 ? -35.450 11.053 -15.290 1.00 7.70 331 ASN A N 1
ATOM 2672 C CA . ASN A 1 331 ? -36.156 10.265 -16.301 1.00 7.60 331 ASN A CA 1
ATOM 2673 C C . ASN A 1 331 ? -35.155 9.826 -17.364 1.00 7.43 331 ASN A C 1
ATOM 2674 O O . ASN A 1 331 ? -33.949 9.995 -17.192 1.00 8.29 331 ASN A O 1
ATOM 2679 N N . HIS A 1 332 ? -35.642 9.282 -18.476 1.00 8.54 332 HIS A N 1
ATOM 2680 C CA . HIS A 1 332 ? -34.771 8.727 -19.503 1.00 7.05 332 HIS A CA 1
ATOM 2681 C C . HIS A 1 332 ? -34.174 9.814 -20.413 1.00 7.68 332 HIS A C 1
ATOM 2682 O O . HIS A 1 332 ? -33.489 9.485 -21.383 1.00 9.36 332 HIS A O 1
ATOM 2689 N N . ASP A 1 333 ? -34.439 11.087 -20.110 1.00 7.12 333 ASP A N 1
ATOM 2690 C CA . ASP A 1 333 ? -33.936 12.197 -20.944 1.00 7.69 333 ASP A CA 1
ATOM 2691 C C . ASP A 1 333 ? -32.860 13.050 -20.269 1.00 8.97 333 ASP A C 1
ATOM 2692 O O . ASP A 1 333 ? -32.335 13.979 -20.880 1.00 10.39 333 ASP A O 1
ATOM 2697 N N . VAL A 1 334 ? -32.567 12.781 -18.999 1.00 7.37 334 VAL A N 1
ATOM 2698 C CA . VAL A 1 334 ? -31.669 13.656 -18.244 1.00 8.29 334 VAL A CA 1
ATOM 2699 C C . VAL A 1 334 ? -30.666 12.858 -17.425 1.00 7.27 334 VAL A C 1
ATOM 2700 O O . VAL A 1 334 ? -30.867 11.676 -17.176 1.00 8.78 334 VAL A O 1
ATOM 2704 N N . VAL A 1 335 ? -29.580 13.503 -17.026 1.00 7.82 335 VAL A N 1
ATOM 2705 C CA . VAL A 1 335 ? -28.598 12.871 -16.153 1.00 7.13 335 VAL A CA 1
ATOM 2706 C C . VAL A 1 335 ? -29.264 12.386 -14.869 1.00 9.53 335 VAL A C 1
ATOM 2707 O O . VAL A 1 335 ? -30.054 13.118 -14.254 1.00 8.44 335 VAL A O 1
ATOM 2711 N N . ARG A 1 336 ? -28.943 11.159 -14.464 1.00 7.36 336 ARG A N 1
ATOM 2712 C CA . ARG A 1 336 ? -29.489 10.612 -13.212 1.00 7.06 336 ARG A CA 1
ATOM 2713 C C . ARG A 1 336 ? -29.294 11.573 -12.052 1.00 7.63 336 ARG A C 1
ATOM 2714 O O . ARG A 1 336 ? -28.197 12.119 -11.883 1.00 8.92 336 ARG A O 1
ATOM 2722 N N . SER A 1 337 ? -30.357 11.777 -11.275 1.00 7.58 337 SER A N 1
ATOM 2723 C CA . SER A 1 337 ? -30.339 12.757 -10.186 1.00 7.37 337 SER A CA 1
ATOM 2724 C C . SER A 1 337 ? -29.210 12.584 -9.179 1.00 8.60 337 SER A C 1
ATOM 2725 O O . SER A 1 337 ? -28.692 13.582 -8.681 1.00 9.18 337 SER A O 1
ATOM 2728 N N . ALA A 1 338 ? -28.808 11.348 -8.884 1.00 8.44 338 ALA A N 1
ATOM 2729 C CA . ALA A 1 338 ? -27.732 11.161 -7.910 1.00 8.68 338 ALA A CA 1
ATOM 2730 C C . ALA A 1 338 ? -26.441 11.829 -8.359 1.00 9.03 338 ALA A C 1
ATOM 2731 O O . ALA A 1 338 ? -25.605 12.195 -7.535 1.00 11.12 338 ALA A O 1
ATOM 2733 N N . THR A 1 339 ? -26.287 11.977 -9.675 1.00 8.41 339 THR A N 1
ATOM 2734 C CA . THR A 1 339 ? -25.156 12.707 -10.239 1.00 9.04 339 THR A CA 1
ATOM 2735 C C . THR A 1 339 ? -25.515 14.161 -10.577 1.00 9.35 339 THR A C 1
ATOM 2736 O O . THR A 1 339 ? -24.788 15.088 -10.219 1.00 9.15 339 THR A O 1
ATOM 2740 N N . ARG A 1 340 ? -26.647 14.368 -11.237 1.00 8.45 340 ARG A N 1
ATOM 2741 C CA . ARG A 1 340 ? -26.996 15.692 -11.739 1.00 8.39 340 ARG A CA 1
ATOM 2742 C C . ARG A 1 340 ? -27.127 16.681 -10.582 1.00 9.57 340 ARG A C 1
ATOM 2743 O O . ARG A 1 340 ? -26.666 17.816 -10.662 1.00 11.35 340 ARG A O 1
ATOM 2751 N N . TRP A 1 341 ? -27.764 16.231 -9.507 1.00 8.65 341 TRP A N 1
ATOM 2752 C CA . TRP A 1 341 ? -27.904 17.031 -8.299 1.00 9.42 341 TRP A CA 1
ATOM 2753 C C . TRP A 1 341 ? -26.873 16.656 -7.241 1.00 11.48 341 TRP A C 1
ATOM 2754 O O . TRP A 1 341 ? -26.403 17.510 -6.500 1.00 13.02 341 TRP A O 1
ATOM 2765 N N . GLY A 1 342 ? -26.520 15.378 -7.167 1.00 9.45 342 GLY A N 1
ATOM 2766 C CA . GLY A 1 342 ? -25.717 14.891 -6.059 1.00 9.92 342 GLY A CA 1
ATOM 2767 C C . GLY A 1 342 ? -24.235 14.628 -6.276 1.00 11.65 342 GLY A C 1
ATOM 2768 O O . GLY A 1 342 ? -23.591 14.086 -5.390 1.00 11.30 342 GLY A O 1
ATOM 2769 N N . ALA A 1 343 ? -23.679 15.010 -7.422 1.00 11.61 343 ALA A N 1
ATOM 2770 C CA . ALA A 1 343 ? -22.274 14.701 -7.710 1.00 12.05 343 ALA A CA 1
ATOM 2771 C C . ALA A 1 343 ? -21.306 15.173 -6.630 1.00 13.44 343 ALA A C 1
ATOM 2772 O O . ALA A 1 343 ? -20.319 14.504 -6.354 1.00 16.52 343 ALA A O 1
ATOM 2774 N N . ASP A 1 344 ? -21.597 16.323 -6.027 1.00 12.88 344 ASP A N 1
ATOM 2775 C CA . ASP A 1 344 ? -20.706 16.893 -5.015 1.00 15.85 344 ASP A CA 1
ATOM 2776 C C . ASP A 1 344 ? -21.197 16.632 -3.599 1.00 15.46 344 ASP A C 1
ATOM 2777 O O . ASP A 1 344 ? -20.763 17.292 -2.654 1.00 18.95 344 ASP A O 1
ATOM 2782 N N . GLU A 1 345 ? -22.096 15.668 -3.451 1.00 11.66 345 GLU A N 1
ATOM 2783 C CA . GLU A 1 345 ? -22.639 15.323 -2.144 1.00 12.30 345 GLU A CA 1
ATOM 2784 C C . GLU A 1 345 ? -22.322 13.867 -1.834 1.00 11.50 345 GLU A C 1
ATOM 2785 O O . GLU A 1 345 ? -21.917 13.119 -2.718 1.00 14.41 345 GLU A O 1
ATOM 2791 N N . ASP A 1 346 ? -22.517 13.458 -0.586 1.00 11.92 346 ASP A N 1
ATOM 2792 C CA . ASP A 1 346 ? -22.271 12.079 -0.190 1.00 12.14 346 ASP A CA 1
ATOM 2793 C C . ASP A 1 346 ? -23.132 11.162 -1.055 1.00 13.22 346 ASP A C 1
ATOM 2794 O O . ASP A 1 346 ? -24.340 11.352 -1.130 1.00 13.48 346 ASP A O 1
ATOM 2799 N N . PRO A 1 347 ? -22.509 10.174 -1.721 1.00 13.32 347 PRO A N 1
ATOM 2800 C CA . PRO A 1 347 ? -23.260 9.382 -2.705 1.00 15.54 347 PRO A CA 1
ATOM 2801 C C . PRO A 1 347 ? -24.265 8.435 -2.093 1.00 13.06 347 PRO A C 1
ATOM 2802 O O . PRO A 1 347 ? -25.176 7.998 -2.791 1.00 16.80 347 PRO A O 1
ATOM 2806 N N . HIS A 1 348 ? -24.119 8.127 -0.811 1.00 13.33 348 HIS A N 1
ATOM 2807 C CA . HIS A 1 348 ? -25.072 7.257 -0.157 1.00 14.09 348 HIS A CA 1
ATOM 2808 C C . HIS A 1 348 ? -26.180 8.037 0.541 1.00 12.59 348 HIS A C 1
ATOM 2809 O O . HIS A 1 348 ? -27.361 7.711 0.400 1.00 15.02 348 HIS A O 1
ATOM 2816 N N . ALA A 1 349 ? -25.797 9.090 1.263 1.00 11.95 349 ALA A N 1
ATOM 2817 C CA . ALA A 1 349 ? -26.749 9.821 2.083 1.00 9.96 349 ALA A CA 1
ATOM 2818 C C . ALA A 1 349 ? -27.595 10.814 1.296 1.00 9.42 349 ALA A C 1
ATOM 2819 O O . ALA A 1 349 ? -28.766 11.026 1.623 1.00 12.37 349 ALA A O 1
ATOM 2821 N N . TYR A 1 350 ? -27.009 11.446 0.285 1.00 10.01 350 TYR A N 1
ATOM 2822 C CA . TYR A 1 350 ? -27.753 12.495 -0.411 1.00 11.67 350 TYR A CA 1
ATOM 2823 C C . TYR A 1 350 ? -29.021 12.011 -1.139 1.00 9.73 350 TYR A C 1
ATOM 2824 O O . TYR A 1 350 ? -30.074 12.630 -1.014 1.00 10.29 350 TYR A O 1
ATOM 2833 N N . PRO A 1 351 ? -28.939 10.902 -1.894 1.00 9.71 351 PRO A N 1
ATOM 2834 C CA . PRO A 1 351 ? -30.170 10.507 -2.588 1.00 9.43 351 PRO A CA 1
ATOM 2835 C C . PRO A 1 351 ? -31.333 10.233 -1.630 1.00 11.17 351 PRO A C 1
ATOM 2836 O O . PRO A 1 351 ? -32.494 10.452 -1.974 1.00 9.88 351 PRO A O 1
ATOM 2840 N N . LYS A 1 352 ? -31.031 9.768 -0.422 1.00 11.15 352 LYS A N 1
ATOM 2841 C CA . LYS A 1 352 ? -32.081 9.500 0.562 1.00 9.47 352 LYS A CA 1
ATOM 2842 C C . LYS A 1 352 ? -32.862 10.761 0.943 1.00 9.18 352 LYS A C 1
ATOM 2843 O O . LYS A 1 352 ? -34.095 10.746 0.979 1.00 10.52 352 LYS A O 1
ATOM 2849 N N . VAL A 1 353 ? -32.165 11.856 1.239 1.00 9.79 353 VAL A N 1
ATOM 2850 C CA . VAL A 1 353 ? -32.866 13.082 1.599 1.00 9.80 353 VAL A CA 1
ATOM 2851 C C . VAL A 1 353 ? -33.502 13.736 0.370 1.00 8.38 353 VAL A C 1
ATOM 2852 O O . VAL A 1 353 ? -34.584 14.308 0.479 1.00 9.08 353 VAL A O 1
ATOM 2856 N N . MET A 1 354 ? -32.869 13.624 -0.803 1.00 9.16 354 MET A N 1
ATOM 2857 C CA . MET A 1 354 ? -33.456 14.157 -2.024 1.00 12.02 354 MET A CA 1
ATOM 2858 C C . MET A 1 354 ? -34.806 13.492 -2.295 1.00 8.25 354 MET A C 1
ATOM 2859 O O . MET A 1 354 ? -35.783 14.156 -2.654 1.00 9.19 354 MET A O 1
ATOM 2864 N N . LEU A 1 355 ? -34.851 12.170 -2.127 1.00 8.68 355 LEU A N 1
ATOM 2865 C CA . LEU A 1 355 ? -36.080 11.449 -2.364 1.00 8.02 355 LEU A CA 1
ATOM 2866 C C . LEU A 1 355 ? -37.125 11.772 -1.299 1.00 9.75 355 LEU A C 1
ATOM 2867 O O . LEU A 1 355 ? -38.317 11.873 -1.597 1.00 9.67 355 LEU A O 1
ATOM 2872 N N . ALA A 1 356 ? -36.689 11.977 -0.057 1.00 8.45 356 ALA A N 1
ATOM 2873 C CA . ALA A 1 356 ? -37.636 12.395 0.963 1.00 7.64 356 ALA A CA 1
ATOM 2874 C C . ALA A 1 356 ? -38.287 13.722 0.576 1.00 8.41 356 ALA A C 1
ATOM 2875 O O . ALA A 1 356 ? -39.492 13.910 0.766 1.00 9.31 356 ALA A O 1
ATOM 2877 N N . VAL A 1 357 ? -37.503 14.635 0.008 1.00 8.23 357 VAL A N 1
ATOM 2878 C CA . VAL A 1 357 ? -38.066 15.893 -0.488 1.00 8.83 357 VAL A CA 1
ATOM 2879 C C . VAL A 1 357 ? -39.070 15.644 -1.627 1.00 8.99 357 VAL A C 1
ATOM 2880 O O . VAL A 1 357 ? -40.211 16.125 -1.578 1.00 9.09 357 VAL A O 1
ATOM 2884 N N . LEU A 1 358 ? -38.649 14.888 -2.637 1.00 8.79 358 LEU A N 1
ATOM 2885 C CA . LEU A 1 358 ? -39.508 14.591 -3.776 1.00 9.86 358 LEU A CA 1
ATOM 2886 C C . LEU A 1 358 ? -40.843 14.017 -3.318 1.00 9.27 358 LEU A C 1
ATOM 2887 O O . LEU A 1 358 ? -41.903 14.442 -3.792 1.00 9.51 358 LEU A O 1
ATOM 2892 N N . PHE A 1 359 ? -40.784 13.087 -2.362 1.00 8.14 359 PHE A N 1
ATOM 2893 C CA . PHE A 1 359 ? -41.970 12.396 -1.862 1.00 8.89 359 PHE A CA 1
ATOM 2894 C C . PHE A 1 359 ? -42.827 13.257 -0.911 1.00 8.94 359 PHE A C 1
ATOM 2895 O O . PHE A 1 359 ? -43.921 12.853 -0.512 1.00 10.11 359 PHE A O 1
ATOM 2903 N N . SER A 1 360 ? -42.312 14.432 -0.555 1.00 8.30 360 SER A N 1
ATOM 2904 C CA . SER A 1 360 ? -43.004 15.348 0.349 1.00 8.88 360 SER A CA 1
ATOM 2905 C C . SER A 1 360 ? -43.521 16.626 -0.315 1.00 9.77 360 SER A C 1
ATOM 2906 O O . SER A 1 360 ? -44.213 17.420 0.333 1.00 10.42 360 SER A O 1
ATOM 2909 N N . LEU A 1 361 ? -43.185 16.843 -1.583 1.00 8.55 361 LEU A N 1
ATOM 2910 C CA . LEU A 1 361 ? -43.740 17.980 -2.316 1.00 9.29 361 LEU A CA 1
ATOM 2911 C C . LEU A 1 361 ? -45.225 17.739 -2.550 1.00 9.61 361 LEU A C 1
ATOM 2912 O O . LEU A 1 361 ? -45.680 16.595 -2.577 1.00 9.35 361 LEU A O 1
ATOM 2917 N N . ARG A 1 362 ? -45.995 18.807 -2.717 1.00 8.70 362 ARG A N 1
ATOM 2918 C CA . ARG A 1 362 ? -47.412 18.658 -3.037 1.00 8.49 362 ARG A CA 1
ATOM 2919 C C . ARG A 1 362 ? -47.560 18.368 -4.514 1.00 11.21 362 ARG A C 1
ATOM 2920 O O . ARG A 1 362 ? -47.265 19.213 -5.365 1.00 9.61 362 ARG A O 1
ATOM 2928 N N . GLY A 1 363 ? -48.015 17.162 -4.815 1.00 9.88 363 GLY A N 1
ATOM 2929 C CA . GLY A 1 363 ? -48.154 16.739 -6.197 1.00 8.52 363 GLY A CA 1
ATOM 2930 C C . GLY A 1 363 ? -48.088 15.237 -6.337 1.00 9.79 363 GLY A C 1
ATOM 2931 O O . GLY A 1 363 ? -47.985 14.510 -5.352 1.00 10.93 363 GLY A O 1
ATOM 2932 N N . SER A 1 364 ? -48.228 14.782 -7.573 1.00 8.21 364 SER A N 1
ATOM 2933 C CA . SER A 1 364 ? -47.899 13.410 -7.918 1.00 9.07 364 SER A CA 1
ATOM 2934 C C . SER A 1 364 ? -46.395 13.318 -8.112 1.00 7.98 364 SER A C 1
ATOM 2935 O O . SER A 1 364 ? -45.708 14.336 -8.190 1.00 9.10 364 SER A O 1
ATOM 2938 N N . VAL A 1 365 ? -45.881 12.096 -8.158 1.00 9.28 365 VAL A N 1
ATOM 2939 C CA . VAL A 1 365 ? -44.451 11.879 -8.284 1.00 8.37 365 VAL A CA 1
ATOM 2940 C C . VAL A 1 365 ? -44.179 10.856 -9.354 1.00 10.52 365 VAL A C 1
ATOM 2941 O O . VAL A 1 365 ? -44.896 9.862 -9.452 1.00 9.79 365 VAL A O 1
ATOM 2945 N N A CYS A 1 366 ? -43.165 11.120 -10.174 0.53 9.74 366 CYS A N 1
ATOM 2946 N N B CYS A 1 366 ? -43.155 11.093 -10.161 0.47 9.87 366 CYS A N 1
ATOM 2947 C CA A CYS A 1 366 ? -42.575 10.102 -11.033 0.53 10.60 366 CYS A CA 1
ATOM 2948 C CA B CYS A 1 366 ? -42.640 10.026 -10.992 0.47 8.91 366 CYS A CA 1
ATOM 2949 C C A CYS A 1 366 ? -41.212 9.743 -10.461 0.53 9.56 366 CYS A C 1
ATOM 2950 C C B CYS A 1 366 ? -41.207 9.714 -10.598 0.47 11.19 366 CYS A C 1
ATOM 2951 O 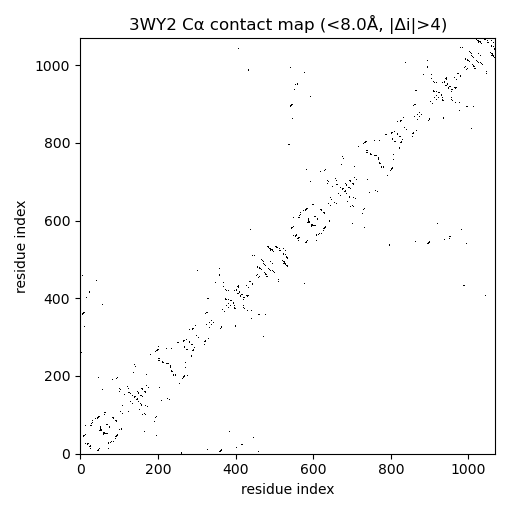O A CYS A 1 366 ? -40.386 10.623 -10.202 0.53 11.50 366 CYS A O 1
ATOM 2952 O O B CYS A 1 366 ? -40.339 10.591 -10.610 0.47 12.17 366 CYS A O 1
ATOM 2957 N N . LEU A 1 367 ? -40.979 8.451 -10.257 1.00 9.33 367 LEU A N 1
ATOM 2958 C CA . LEU A 1 367 ? -39.705 7.958 -9.761 1.00 9.66 367 LEU A CA 1
ATOM 2959 C C . LEU A 1 367 ? -39.096 7.105 -10.865 1.00 9.62 367 LEU A C 1
ATOM 2960 O O . LEU A 1 367 ? -39.745 6.195 -11.352 1.00 9.17 367 LEU A O 1
ATOM 2965 N N . TYR A 1 368 ? -37.868 7.409 -11.275 1.00 7.57 368 TYR A N 1
ATOM 2966 C CA . TYR A 1 368 ? -37.267 6.725 -12.432 1.00 7.67 368 TYR A CA 1
ATOM 2967 C C . TYR A 1 368 ? -36.602 5.418 -12.043 1.00 7.88 368 TYR A C 1
ATOM 2968 O O . TYR A 1 368 ? -35.989 5.336 -10.984 1.00 8.77 368 TYR A O 1
ATOM 2977 N N . GLN A 1 369 ? -36.700 4.402 -12.900 1.00 7.73 369 GLN A N 1
ATOM 2978 C CA . GLN A 1 369 ? -36.024 3.133 -12.622 1.00 9.39 369 GLN A CA 1
ATOM 2979 C C . GLN A 1 369 ? -34.560 3.342 -12.240 1.00 7.94 369 GLN A C 1
ATOM 2980 O O . GLN A 1 369 ? -33.791 4.023 -12.950 1.00 8.81 369 GLN A O 1
ATOM 2986 N N . GLY A 1 370 ? -34.181 2.790 -11.091 1.00 7.80 370 GLY A N 1
ATOM 2987 C CA . GLY A 1 370 ? -32.813 2.896 -10.609 1.00 7.42 370 GLY A CA 1
ATOM 2988 C C . GLY A 1 370 ? -32.586 4.083 -9.685 1.00 8.02 370 GLY A C 1
ATOM 2989 O O . GLY A 1 370 ? -31.610 4.090 -8.924 1.00 8.78 370 GLY A O 1
ATOM 2990 N N . GLU A 1 371 ? -33.441 5.100 -9.761 1.00 8.09 371 GLU A N 1
ATOM 2991 C CA . GLU A 1 371 ? -33.320 6.219 -8.838 1.00 8.24 371 GLU A CA 1
ATOM 2992 C C . GLU A 1 371 ? -33.513 5.745 -7.392 1.00 8.97 371 GLU A C 1
ATOM 2993 O O . GLU A 1 371 ? -32.910 6.288 -6.466 1.00 8.91 371 GLU A O 1
ATOM 2999 N N . GLU A 1 372 ? -34.333 4.709 -7.210 1.00 8.59 372 GLU A N 1
ATOM 3000 C CA . GLU A 1 372 ? -34.561 4.140 -5.874 1.00 8.58 372 GLU A CA 1
ATOM 3001 C C . GLU A 1 372 ? -33.345 3.398 -5.352 1.00 9.55 372 GLU A C 1
ATOM 3002 O O . GLU A 1 372 ? -33.304 3.058 -4.173 1.00 9.36 372 GLU A O 1
ATOM 3008 N N . LEU A 1 373 ? -32.369 3.142 -6.224 1.00 8.50 373 LEU A N 1
ATOM 3009 C CA . LEU A 1 373 ? -31.119 2.501 -5.830 1.00 7.87 373 LEU A CA 1
ATOM 3010 C C . LEU A 1 373 ? -29.991 3.500 -5.623 1.00 8.95 373 LEU A C 1
ATOM 3011 O O . LEU A 1 373 ? -28.876 3.119 -5.254 1.00 9.17 373 LEU A O 1
ATOM 3016 N N . GLY A 1 374 ? -30.276 4.781 -5.881 1.00 9.20 374 GLY A N 1
ATOM 3017 C CA . GLY A 1 374 ? -29.255 5.816 -5.817 1.00 9.09 374 GLY A CA 1
ATOM 3018 C C . GLY A 1 374 ? -28.193 5.704 -6.913 1.00 8.63 374 GLY A C 1
ATOM 3019 O O . GLY A 1 374 ? -27.048 6.098 -6.711 1.00 10.41 374 GLY A O 1
ATOM 3020 N N . LEU A 1 375 ? -28.575 5.188 -8.079 1.00 8.79 375 LEU A N 1
ATOM 3021 C CA . LEU A 1 375 ? -27.610 4.976 -9.154 1.00 8.89 375 LEU A CA 1
ATOM 3022 C C . LEU A 1 375 ? -27.039 6.275 -9.714 1.00 8.66 375 LEU A C 1
ATOM 3023 O O . LEU A 1 375 ? -27.787 7.199 -10.044 1.00 8.64 375 LEU A O 1
ATOM 3028 N N . PRO A 1 376 ? -25.709 6.343 -9.833 1.00 9.19 376 PRO A N 1
ATOM 3029 C CA . PRO A 1 376 ? -25.097 7.488 -10.521 1.00 8.89 376 PRO A CA 1
ATOM 3030 C C . PRO A 1 376 ? -25.235 7.362 -12.027 1.00 9.15 376 PRO A C 1
ATOM 3031 O O . PRO A 1 376 ? -25.477 6.268 -12.558 1.00 9.27 376 PRO A O 1
ATOM 3035 N N . GLU A 1 377 ? -25.063 8.482 -12.718 1.00 9.94 377 GLU A N 1
ATOM 3036 C CA . GLU A 1 377 ? -25.006 8.489 -14.172 1.00 8.64 377 GLU A CA 1
ATOM 3037 C C . GLU A 1 377 ? -23.886 7.562 -14.650 1.00 9.96 377 GLU A C 1
ATOM 3038 O O . GLU A 1 377 ? -22.798 7.524 -14.068 1.00 11.62 377 GLU A O 1
ATOM 3044 N N . ALA A 1 378 ? -24.160 6.814 -15.718 1.00 9.76 378 ALA A N 1
ATOM 3045 C CA . ALA A 1 378 ? -23.167 5.945 -16.310 1.00 9.91 378 ALA A CA 1
ATOM 3046 C C . ALA A 1 378 ? -22.244 6.732 -17.228 1.00 10.29 378 ALA A C 1
ATOM 3047 O O . ALA A 1 378 ? -22.631 7.781 -17.752 1.00 12.89 378 ALA A O 1
ATOM 3049 N N . ASP A 1 379 ? -21.024 6.238 -17.405 1.00 13.93 379 ASP A N 1
ATOM 3050 C CA . ASP A 1 379 ? -20.126 6.816 -18.397 1.00 14.34 379 ASP A CA 1
ATOM 3051 C C . ASP A 1 379 ? -20.034 5.885 -19.584 1.00 18.04 379 ASP A C 1
ATOM 3052 O O . ASP A 1 379 ? -19.360 4.862 -19.533 1.00 20.60 379 ASP A O 1
ATOM 3057 N N . VAL A 1 380 ? -20.736 6.242 -20.652 1.00 13.82 380 VAL A N 1
ATOM 3058 C CA . VAL A 1 380 ? -20.799 5.407 -21.841 1.00 12.79 380 VAL A CA 1
ATOM 3059 C C . VAL A 1 380 ? -19.733 5.858 -22.827 1.00 13.44 380 VAL A C 1
ATOM 3060 O O . VAL A 1 380 ? -19.734 7.019 -23.248 1.00 16.54 380 VAL A O 1
ATOM 3064 N N . PRO A 1 381 ? -18.823 4.947 -23.200 1.00 14.26 381 PRO A N 1
ATOM 3065 C CA . PRO A 1 381 ? -17.748 5.340 -24.121 1.00 16.32 381 PRO A CA 1
ATOM 3066 C C . PRO A 1 381 ? -18.273 5.673 -25.517 1.00 14.46 381 PRO A C 1
ATOM 3067 O O . PRO A 1 381 ? -19.327 5.179 -25.926 1.00 13.69 381 PRO A O 1
ATOM 3071 N N . PHE A 1 382 ? -17.527 6.516 -26.229 1.00 15.06 382 PHE A N 1
ATOM 3072 C CA . PHE A 1 382 ? -17.910 6.986 -27.556 1.00 15.18 382 PHE A CA 1
ATOM 3073 C C . PHE A 1 382 ? -18.361 5.851 -28.475 1.00 14.00 382 PHE A C 1
ATOM 3074 O O . PHE A 1 382 ? -19.375 5.975 -29.169 1.00 15.60 382 PHE A O 1
ATOM 3082 N N . GLU A 1 383 ? -17.625 4.740 -28.459 1.00 13.85 383 GLU A N 1
ATOM 3083 C CA . GLU A 1 383 ? -17.909 3.653 -29.388 1.00 15.59 383 GLU A CA 1
ATOM 3084 C C . GLU A 1 383 ? -19.157 2.855 -29.011 1.00 14.83 383 GLU A C 1
ATOM 3085 O O . GLU A 1 383 ? -19.618 2.024 -29.785 1.00 18.73 383 GLU A O 1
ATOM 3091 N N . ARG A 1 384 ? -19.706 3.114 -27.826 1.00 12.37 384 ARG A N 1
ATOM 3092 C CA . ARG A 1 384 ? -20.939 2.455 -27.405 1.00 12.13 384 ARG A CA 1
ATOM 3093 C C . ARG A 1 384 ? -22.168 3.371 -27.459 1.00 10.94 384 ARG A C 1
ATOM 3094 O O . ARG A 1 384 ? -23.282 2.932 -27.172 1.00 12.59 384 ARG A O 1
ATOM 3102 N N . ILE A 1 385 ? -21.965 4.638 -27.818 1.00 10.25 385 ILE A N 1
ATOM 3103 C CA . ILE A 1 385 ? -23.071 5.581 -27.901 1.00 9.87 385 ILE A CA 1
ATOM 3104 C C . ILE A 1 385 ? -24.131 5.122 -28.909 1.00 9.20 385 ILE A C 1
ATOM 3105 O O . ILE A 1 385 ? -23.807 4.703 -30.039 1.00 10.68 385 ILE A O 1
ATOM 3110 N N . GLN A 1 386 ? -25.392 5.185 -28.484 1.00 9.09 386 GLN A N 1
ATOM 3111 C CA . GLN A 1 386 ? -26.543 4.774 -29.295 1.00 10.09 386 GLN A CA 1
ATOM 3112 C C . GLN A 1 386 ? -27.479 5.928 -29.639 1.00 9.88 386 GLN A C 1
ATOM 3113 O O . GLN A 1 386 ? -27.953 6.054 -30.759 1.00 10.74 386 GLN A O 1
ATOM 3119 N N . ASP A 1 387 ? -27.759 6.766 -28.652 1.00 10.15 387 ASP A N 1
ATOM 3120 C CA . ASP A 1 387 ? -28.676 7.883 -28.820 1.00 8.68 387 ASP A CA 1
ATOM 3121 C C . ASP A 1 387 ? -28.213 8.806 -29.958 1.00 8.34 387 ASP A C 1
ATOM 3122 O O . ASP A 1 387 ? -27.089 9.310 -29.918 1.00 10.47 387 ASP A O 1
ATOM 3127 N N . PRO A 1 388 ? -29.078 9.054 -30.969 1.00 8.18 388 PRO A N 1
ATOM 3128 C CA . PRO A 1 388 ? -28.666 10.028 -31.994 1.00 9.54 388 PRO A CA 1
ATOM 3129 C C . PRO A 1 388 ? -28.369 11.402 -31.398 1.00 8.56 388 PRO A C 1
ATOM 3130 O O . PRO A 1 388 ? -27.520 12.124 -31.930 1.00 11.10 388 PRO A O 1
ATOM 3134 N N . TYR A 1 389 ? -29.015 11.739 -30.283 1.00 8.78 389 TYR A N 1
ATOM 3135 C CA . TYR A 1 389 ? -28.773 13.027 -29.629 1.00 10.37 389 TYR A CA 1
ATOM 3136 C C . TYR A 1 389 ? -27.391 13.066 -28.959 1.00 9.80 389 TYR A C 1
ATOM 3137 O O . TYR A 1 389 ? -26.956 14.114 -28.479 1.00 12.34 389 TYR A O 1
ATOM 3146 N N . GLY A 1 390 ? -26.711 11.920 -28.908 1.00 10.07 390 GLY A N 1
ATOM 3147 C CA . GLY A 1 390 ? -25.345 11.852 -28.405 1.00 10.11 390 GLY A CA 1
ATOM 3148 C C . GLY A 1 390 ? -24.276 11.955 -29.484 1.00 11.71 390 GLY A C 1
ATOM 3149 O O . GLY A 1 390 ? -23.083 11.858 -29.182 1.00 13.97 390 GLY A O 1
ATOM 3150 N N . LYS A 1 391 ? -24.701 12.175 -30.730 1.00 11.69 391 LYS A N 1
ATOM 3151 C CA . LYS A 1 391 ? -23.793 12.190 -31.872 1.00 13.96 391 LYS A CA 1
ATOM 3152 C C . LYS A 1 391 ? -23.876 13.479 -32.684 1.00 17.56 391 LYS A C 1
ATOM 3153 O O . LYS A 1 391 ? -23.500 13.507 -33.861 1.00 20.35 391 LYS A O 1
ATOM 3159 N N . VAL A 1 392 ? -24.411 14.536 -32.091 1.00 12.92 392 VAL A N 1
ATOM 3160 C CA . VAL A 1 392 ? -24.549 15.798 -32.810 1.00 12.24 392 VAL A CA 1
ATOM 3161 C C . VAL A 1 392 ? -23.801 16.947 -32.156 1.00 13.86 392 VAL A C 1
ATOM 3162 O O . VAL A 1 392 ? -23.375 17.879 -32.836 1.00 15.20 392 VAL A O 1
ATOM 3166 N N . LEU A 1 393 ? -23.628 16.873 -30.839 1.00 12.24 393 LEU A N 1
ATOM 3167 C CA . LEU A 1 393 ? -22.940 17.921 -30.091 1.00 10.79 393 LEU A CA 1
ATOM 3168 C C . LEU A 1 393 ? -21.785 17.367 -29.247 1.00 13.33 393 LEU A C 1
ATOM 3169 O O . LEU A 1 393 ? -21.376 17.991 -28.266 1.00 14.83 393 LEU A O 1
ATOM 3174 N N . TRP A 1 394 ? -21.258 16.207 -29.636 1.00 12.40 394 TRP A N 1
ATOM 3175 C CA . TRP A 1 394 ? -20.183 15.556 -28.896 1.00 14.39 394 TRP A CA 1
ATOM 3176 C C . TRP A 1 394 ? -18.903 16.361 -29.038 1.00 18.57 394 TRP A C 1
ATOM 3177 O O . TRP A 1 394 ? -18.567 16.773 -30.146 1.00 20.20 394 TRP A O 1
ATOM 3188 N N . PRO A 1 395 ? -18.164 16.560 -27.936 1.00 18.74 395 PRO A N 1
ATOM 3189 C CA . PRO A 1 395 ? -18.324 16.042 -26.575 1.00 17.49 395 PRO A CA 1
ATOM 3190 C C . PRO A 1 395 ? -18.988 17.025 -25.613 1.00 13.69 395 PRO A C 1
ATOM 3191 O O . PRO A 1 395 ? -19.182 16.692 -24.442 1.00 15.55 395 PRO A O 1
ATOM 3195 N N . GLU A 1 396 ? -19.343 18.214 -26.095 1.00 14.63 396 GLU A N 1
ATOM 3196 C CA . GLU A 1 396 ? -19.989 19.209 -25.248 1.00 14.13 396 GLU A CA 1
ATOM 3197 C C . GLU A 1 396 ? -21.287 18.680 -24.638 1.00 13.23 396 GLU A C 1
ATOM 3198 O O . GLU A 1 396 ? -21.606 18.976 -23.488 1.00 15.64 396 GLU A O 1
ATOM 3204 N N . PHE A 1 397 ? -22.050 17.925 -25.419 1.00 11.94 397 PHE A N 1
ATOM 3205 C CA . PHE A 1 397 ? -23.226 17.222 -24.913 1.00 10.58 397 PHE A CA 1
ATOM 3206 C C . PHE A 1 397 ? -23.155 15.794 -25.434 1.00 11.52 397 PHE A C 1
ATOM 3207 O O . PHE A 1 397 ? -22.955 15.569 -26.630 1.00 12.99 397 PHE A O 1
ATOM 3215 N N . LYS A 1 398 ? -23.307 14.826 -24.536 1.00 9.46 398 LYS A N 1
ATOM 3216 C CA . LYS A 1 398 ? -23.052 13.438 -24.896 1.00 10.68 398 LYS A CA 1
ATOM 3217 C C . LYS A 1 398 ? -24.309 12.583 -25.022 1.00 11.52 398 LYS A C 1
ATOM 3218 O O . LYS A 1 398 ? -24.224 11.358 -25.047 1.00 12.92 398 LYS A O 1
ATOM 3224 N N . GLY A 1 399 ? -25.468 13.222 -25.124 1.00 9.26 399 GLY A N 1
ATOM 3225 C CA . GLY A 1 399 ? -26.705 12.492 -25.284 1.00 10.32 399 GLY A CA 1
ATOM 3226 C C . GLY A 1 399 ? -27.214 11.933 -23.972 1.00 8.56 399 GLY A C 1
ATOM 3227 O O . GLY A 1 399 ? -26.773 12.335 -22.892 1.00 10.39 399 GLY A O 1
ATOM 3228 N N . ARG A 1 400 ? -28.138 10.989 -24.083 1.00 8.98 400 ARG A N 1
ATOM 3229 C CA . ARG A 1 400 ? -28.906 10.519 -22.938 1.00 7.19 400 ARG A CA 1
ATOM 3230 C C . ARG A 1 400 ? -28.606 9.071 -22.573 1.00 7.81 400 ARG A C 1
ATOM 3231 O O . ARG A 1 400 ? -29.275 8.493 -21.714 1.00 9.18 400 ARG A O 1
ATOM 3239 N N . ASP A 1 401 ? -27.604 8.467 -23.209 1.00 7.51 401 ASP A N 1
ATOM 3240 C CA . ASP A 1 401 ? -27.338 7.062 -22.897 1.00 8.99 401 ASP A CA 1
ATOM 3241 C C . ASP A 1 401 ? -26.937 6.837 -21.439 1.00 8.36 401 ASP A C 1
ATOM 3242 O O . ASP A 1 401 ? -27.156 5.745 -20.895 1.00 9.39 401 ASP A O 1
ATOM 3247 N N . GLY A 1 402 ? -26.362 7.855 -20.797 1.00 8.33 402 GLY A N 1
ATOM 3248 C CA . GLY A 1 402 ? -25.852 7.675 -19.448 1.00 8.03 402 GLY A CA 1
ATOM 3249 C C . GLY A 1 402 ? -26.913 7.334 -18.418 1.00 9.10 402 GLY A C 1
ATOM 3250 O O . GLY A 1 402 ? -26.579 6.801 -17.349 1.00 9.37 402 GLY A O 1
ATOM 3251 N N . CYS A 1 403 ? -28.181 7.632 -18.715 1.00 8.00 403 CYS A N 1
ATOM 3252 C CA . CYS A 1 403 ? -29.275 7.298 -17.806 1.00 8.78 403 CYS A CA 1
ATOM 3253 C C . CYS A 1 403 ? -30.076 6.095 -18.295 1.00 10.40 403 CYS A C 1
ATOM 3254 O O . CYS A 1 403 ? -31.079 5.711 -17.665 1.00 9.65 403 CYS A O 1
ATOM 3257 N N . ARG A 1 404 ? -29.623 5.504 -19.407 1.00 7.59 404 ARG A N 1
ATOM 3258 C CA . ARG A 1 404 ? -30.348 4.416 -20.061 1.00 8.51 404 ARG A CA 1
ATOM 3259 C C . ARG A 1 404 ? -29.618 3.085 -20.010 1.00 9.23 404 ARG A C 1
ATOM 3260 O O . ARG A 1 404 ? -30.022 2.113 -20.673 1.00 9.01 404 ARG A O 1
ATOM 3268 N N . THR A 1 405 ? -28.553 3.014 -19.226 1.00 9.10 405 THR A N 1
ATOM 3269 C CA . THR A 1 405 ? -27.811 1.753 -19.130 1.00 8.62 405 THR A CA 1
ATOM 3270 C C . THR A 1 405 ? -28.632 0.743 -18.323 1.00 8.53 405 THR A C 1
ATOM 3271 O O . THR A 1 405 ? -29.534 1.127 -17.572 1.00 10.00 405 THR A O 1
ATOM 3275 N N . PRO A 1 406 ? -28.368 -0.562 -18.519 1.00 8.84 406 PRO A N 1
ATOM 3276 C CA . PRO A 1 406 ? -29.294 -1.559 -17.960 1.00 9.12 406 PRO A CA 1
ATOM 3277 C C . PRO A 1 406 ? -29.370 -1.571 -16.429 1.00 8.61 406 PRO A C 1
ATOM 3278 O O . PRO A 1 406 ? -28.395 -1.280 -15.731 1.00 9.73 406 PRO A O 1
ATOM 3282 N N . MET A 1 407 ? -30.557 -1.887 -15.930 1.00 9.30 407 MET A N 1
ATOM 3283 C CA . MET A 1 407 ? -30.784 -2.027 -14.499 1.00 8.70 407 MET A CA 1
ATOM 3284 C C . MET A 1 407 ? -29.952 -3.147 -13.888 1.00 10.23 407 MET A C 1
ATOM 3285 O O . MET A 1 407 ? -29.879 -4.249 -14.436 1.00 10.01 407 MET A O 1
ATOM 3290 N N . PRO A 1 408 ? -29.326 -2.868 -12.736 1.00 8.24 408 PRO A N 1
ATOM 3291 C CA . PRO A 1 408 ? -28.522 -3.884 -12.050 1.00 9.90 408 PRO A CA 1
ATOM 3292 C C . PRO A 1 408 ? -29.363 -4.714 -11.079 1.00 12.52 408 PRO A C 1
ATOM 3293 O O . PRO A 1 408 ? -29.607 -4.322 -9.938 1.00 12.62 408 PRO A O 1
ATOM 3297 N N . TRP A 1 409 ? -29.810 -5.872 -11.545 1.00 9.32 409 TRP A N 1
ATOM 3298 C CA . TRP A 1 409 ? -30.577 -6.777 -10.703 1.00 9.37 409 TRP A CA 1
ATOM 3299 C C . TRP A 1 409 ? -29.673 -7.508 -9.723 1.00 11.85 409 TRP A C 1
ATOM 3300 O O . TRP A 1 409 ? -30.058 -7.748 -8.575 1.00 12.68 409 TRP A O 1
ATOM 3311 N N . THR A 1 410 ? -28.479 -7.871 -10.180 1.00 12.01 410 THR A N 1
ATOM 3312 C CA . THR A 1 410 ? -27.518 -8.565 -9.339 1.00 11.23 410 THR A CA 1
ATOM 3313 C C . THR A 1 410 ? -26.138 -7.965 -9.529 1.00 12.33 410 THR A C 1
ATOM 3314 O O . THR A 1 410 ? -25.958 -7.074 -10.372 1.00 12.59 410 THR A O 1
ATOM 3318 N N . ASP A 1 411 ? -25.169 -8.445 -8.750 1.00 12.36 411 ASP A N 1
ATOM 3319 C CA . ASP A 1 411 ? -23.787 -8.011 -8.908 1.00 14.12 411 ASP A CA 1
ATOM 3320 C C . ASP A 1 411 ? -22.988 -8.890 -9.869 1.00 13.53 411 ASP A C 1
ATOM 3321 O O . ASP A 1 411 ? -21.784 -8.717 -10.000 1.00 14.60 411 ASP A O 1
ATOM 3326 N N . GLY A 1 412 ? -23.662 -9.832 -10.526 1.00 13.15 412 GLY A N 1
ATOM 3327 C CA . GLY A 1 412 ? -22.986 -10.763 -11.418 1.00 14.51 412 GLY A CA 1
ATOM 3328 C C . GLY A 1 412 ? -22.860 -10.288 -12.854 1.00 12.86 412 GLY A C 1
ATOM 3329 O O . GLY A 1 412 ? -22.960 -9.091 -13.144 1.00 13.81 412 GLY A O 1
ATOM 3330 N N . GLU A 1 413 ? -22.640 -11.238 -13.757 1.00 15.35 413 GLU A N 1
ATOM 3331 C CA . GLU A 1 413 ? -22.411 -10.936 -15.161 1.00 16.90 413 GLU A CA 1
ATOM 3332 C C . GLU A 1 413 ? -23.573 -10.129 -15.738 1.00 14.13 413 GLU A C 1
ATOM 3333 O O . GLU A 1 413 ? -24.733 -10.521 -15.619 1.00 15.00 413 GLU A O 1
ATOM 3339 N N . GLN A 1 414 ? -23.240 -8.990 -16.334 1.00 13.68 414 GLN A N 1
ATOM 3340 C CA . GLN A 1 414 ? -24.229 -8.053 -16.879 1.00 14.13 414 GLN A CA 1
ATOM 3341 C C . GLN A 1 414 ? -25.298 -7.643 -15.866 1.00 13.22 414 GLN A C 1
ATOM 3342 O O . GLN A 1 414 ? -26.404 -7.254 -16.235 1.00 12.39 414 GLN A O 1
ATOM 3348 N N . GLY A 1 415 ? -24.972 -7.757 -14.581 1.00 12.52 415 GLY A N 1
ATOM 3349 C CA . GLY A 1 415 ? -25.916 -7.416 -13.531 1.00 12.72 415 GLY A CA 1
ATOM 3350 C C . GLY A 1 415 ? -27.208 -8.207 -13.580 1.00 11.43 415 GLY A C 1
ATOM 3351 O O . GLY A 1 415 ? -28.236 -7.774 -13.064 1.00 13.23 415 GLY A O 1
ATOM 3352 N N . GLY A 1 416 ? -27.152 -9.385 -14.196 1.00 11.53 416 GLY A N 1
ATOM 3353 C CA . GLY A 1 416 ? -28.333 -10.215 -14.357 1.00 13.35 416 GLY A CA 1
ATOM 3354 C C . GLY A 1 416 ? -29.335 -9.650 -15.352 1.00 15.44 416 GLY A C 1
ATOM 3355 O O . GLY A 1 416 ? -30.453 -10.144 -15.465 1.00 16.81 416 GLY A O 1
ATOM 3356 N N . PHE A 1 417 ? -28.934 -8.625 -16.096 1.00 11.80 417 PHE A N 1
ATOM 3357 C CA . PHE A 1 417 ? -29.858 -7.975 -17.021 1.00 11.60 417 PHE A CA 1
ATOM 3358 C C . PHE A 1 417 ? -30.093 -8.791 -18.294 1.00 11.57 417 PHE A C 1
ATOM 3359 O O . PHE A 1 417 ? -31.191 -8.777 -18.852 1.00 11.05 417 PHE A O 1
ATOM 3367 N N . SER A 1 418 ? -29.061 -9.486 -18.759 1.00 11.25 418 SER A N 1
ATOM 3368 C CA . SER A 1 418 ? -29.145 -10.222 -20.011 1.00 12.40 418 SER A CA 1
ATOM 3369 C C . SER A 1 418 ? -28.074 -11.297 -20.043 1.00 13.70 418 SER A C 1
ATOM 3370 O O . SER A 1 418 ? -27.038 -11.153 -19.397 1.00 14.60 418 SER A O 1
ATOM 3373 N N . PRO A 1 419 ? -28.308 -12.385 -20.806 1.00 16.31 419 PRO A N 1
ATOM 3374 C CA . PRO A 1 419 ? -27.266 -13.407 -20.973 1.00 16.37 419 PRO A CA 1
ATOM 3375 C C . PRO A 1 419 ? -26.210 -13.026 -22.011 1.00 17.09 419 PRO A C 1
ATOM 3376 O O . PRO A 1 419 ? -25.196 -13.724 -22.151 1.00 21.49 419 PRO A O 1
ATOM 3380 N N . VAL A 1 420 ? -26.451 -11.944 -22.747 1.00 13.49 420 VAL A N 1
ATOM 3381 C CA . VAL A 1 420 ? -25.483 -11.462 -23.730 1.00 15.51 420 VAL A CA 1
ATOM 3382 C C . VAL A 1 420 ? -25.097 -10.012 -23.443 1.00 11.79 420 VAL A C 1
ATOM 3383 O O . VAL A 1 420 ? -25.670 -9.370 -22.546 1.00 12.73 420 VAL A O 1
ATOM 3387 N N . GLU A 1 421 ? -24.140 -9.479 -24.205 1.00 13.34 421 GLU A N 1
ATOM 3388 C CA . GLU A 1 421 ? -23.764 -8.074 -24.058 1.00 12.18 421 GLU A CA 1
ATOM 3389 C C . GLU A 1 421 ? -24.967 -7.206 -24.386 1.00 13.55 421 GLU A C 1
ATOM 3390 O O . GLU A 1 421 ? -25.521 -7.290 -25.485 1.00 14.14 421 GLU A O 1
ATOM 3396 N N . PRO A 1 422 ? -25.381 -6.367 -23.432 1.00 12.24 422 PRO A N 1
ATOM 3397 C CA . PRO A 1 422 ? -26.576 -5.547 -23.642 1.00 10.87 422 PRO A CA 1
ATOM 3398 C C . PRO A 1 422 ? -26.352 -4.388 -24.606 1.00 11.36 422 PRO A C 1
ATOM 3399 O O . PRO A 1 422 ? -25.212 -4.044 -24.936 1.00 11.74 422 PRO A O 1
ATOM 3403 N N . TRP A 1 423 ? -27.455 -3.799 -25.050 1.00 11.29 423 TRP A N 1
ATOM 3404 C CA . TRP A 1 423 ? -27.418 -2.766 -26.080 1.00 9.03 423 TRP A CA 1
ATOM 3405 C C . TRP A 1 423 ? -26.677 -1.498 -25.633 1.00 10.80 423 TRP A C 1
ATOM 3406 O O . TRP A 1 423 ? -26.197 -0.735 -26.469 1.00 12.05 423 TRP A O 1
ATOM 3417 N N . LEU A 1 424 ? -26.632 -1.258 -24.321 1.00 9.87 424 LEU A N 1
ATOM 3418 C CA . LEU A 1 424 ? -25.743 -0.263 -23.712 1.00 9.34 424 LEU A CA 1
ATOM 3419 C C . LEU A 1 424 ? -25.005 -0.998 -22.606 1.00 9.53 424 LEU A C 1
ATOM 3420 O O . LEU A 1 424 ? -25.573 -1.899 -21.989 1.00 11.57 424 LEU A O 1
ATOM 3425 N N . PRO A 1 425 ? -23.750 -0.617 -22.333 1.00 10.90 425 PRO A N 1
ATOM 3426 C CA . PRO A 1 425 ? -22.955 -1.343 -21.333 1.00 11.48 425 PRO A CA 1
ATOM 3427 C C . PRO A 1 425 ? -23.472 -1.185 -19.909 1.00 12.05 425 PRO A C 1
ATOM 3428 O O . PRO A 1 425 ? -23.919 -0.121 -19.496 1.00 11.68 425 PRO A O 1
ATOM 3432 N N . MET A 1 426 ? -23.404 -2.278 -19.162 1.00 10.62 426 MET A N 1
ATOM 3433 C CA . MET A 1 426 ? -23.668 -2.258 -17.736 1.00 11.11 426 MET A CA 1
ATOM 3434 C C . MET A 1 426 ? -22.600 -1.410 -17.077 1.00 12.28 426 MET A C 1
ATOM 3435 O O . MET A 1 426 ? -21.407 -1.632 -17.288 1.00 14.83 426 MET A O 1
ATOM 3440 N N . GLU A 1 427 ? -23.015 -0.433 -16.282 1.00 10.76 427 GLU A N 1
ATOM 3441 C CA . GLU A 1 427 ? -22.061 0.414 -15.577 1.00 12.15 427 GLU A CA 1
ATOM 3442 C C . GLU A 1 427 ? -21.479 -0.335 -14.376 1.00 13.16 427 GLU A C 1
ATOM 3443 O O . GLU A 1 427 ? -22.225 -0.820 -13.523 1.00 12.86 427 GLU A O 1
ATOM 3449 N N . ALA A 1 428 ? -20.153 -0.428 -14.316 1.00 12.95 428 ALA A N 1
ATOM 3450 C CA . ALA A 1 428 ? -19.500 -1.208 -13.259 1.00 12.89 428 ALA A CA 1
ATOM 3451 C C . ALA A 1 428 ? -19.923 -0.781 -11.857 1.00 14.71 428 ALA A C 1
ATOM 3452 O O . ALA A 1 428 ? -20.156 -1.630 -11.001 1.00 15.50 428 ALA A O 1
ATOM 3454 N N . ARG A 1 429 ? -20.045 0.525 -11.622 1.00 13.10 429 ARG A N 1
ATOM 3455 C CA . ARG A 1 429 ? -20.449 1.006 -10.303 1.00 15.27 429 ARG A CA 1
ATOM 3456 C C . ARG A 1 429 ? -21.843 0.520 -9.911 1.00 15.63 429 ARG A C 1
ATOM 3457 O O . ARG A 1 429 ? -22.141 0.321 -8.732 1.00 16.46 429 ARG A O 1
ATOM 3465 N N . HIS A 1 430 ? -22.704 0.315 -10.897 1.00 10.75 430 HIS A N 1
ATOM 3466 C CA . HIS A 1 430 ? -24.063 -0.087 -10.588 1.00 10.12 430 HIS A CA 1
ATOM 3467 C C . HIS A 1 430 ? -24.131 -1.484 -9.975 1.00 11.30 430 HIS A C 1
ATOM 3468 O O . HIS A 1 430 ? -25.075 -1.791 -9.265 1.00 10.75 430 HIS A O 1
ATOM 3475 N N . LEU A 1 431 ? -23.142 -2.323 -10.268 1.00 11.70 431 LEU A N 1
ATOM 3476 C CA . LEU A 1 431 ? -23.140 -3.696 -9.754 1.00 10.62 431 LEU A CA 1
ATOM 3477 C C . LEU A 1 431 ? -23.076 -3.726 -8.229 1.00 11.93 431 LEU A C 1
ATOM 3478 O O . LEU A 1 431 ? -23.727 -4.560 -7.602 1.00 11.83 431 LEU A O 1
ATOM 3483 N N . GLU A 1 432 ? -22.305 -2.809 -7.639 1.00 12.94 432 GLU A N 1
ATOM 3484 C CA . GLU A 1 432 ? -22.194 -2.691 -6.182 1.00 14.67 432 GLU A CA 1
ATOM 3485 C C . GLU A 1 432 ? -23.492 -2.190 -5.553 1.00 12.02 432 GLU A C 1
ATOM 3486 O O . GLU A 1 432 ? -23.712 -2.351 -4.346 1.00 14.03 432 GLU A O 1
ATOM 3492 N N . LEU A 1 433 ? -24.321 -1.536 -6.364 1.00 10.70 433 LEU A N 1
ATOM 3493 C CA . LEU A 1 433 ? -25.602 -0.989 -5.923 1.00 9.81 433 LEU A CA 1
ATOM 3494 C C . LEU A 1 433 ? -26.790 -1.797 -6.429 1.00 8.91 433 LEU A C 1
ATOM 3495 O O . LEU A 1 433 ? -27.929 -1.322 -6.410 1.00 10.34 433 LEU A O 1
ATOM 3500 N N . ALA A 1 434 ? -26.528 -3.020 -6.879 1.00 10.30 434 ALA A N 1
ATOM 3501 C CA . ALA A 1 434 ? -27.579 -3.848 -7.469 1.00 10.27 434 ALA A CA 1
ATOM 3502 C C . ALA A 1 434 ? -28.738 -4.133 -6.511 1.00 10.81 434 ALA A C 1
ATOM 3503 O O . ALA A 1 434 ? -28.575 -4.125 -5.280 1.00 11.07 434 ALA A O 1
ATOM 3505 N N . VAL A 1 435 ? -29.906 -4.395 -7.089 1.00 10.93 435 VAL A N 1
ATOM 3506 C CA . VAL A 1 435 ? -31.067 -4.773 -6.301 1.00 10.72 435 VAL A CA 1
ATOM 3507 C C . VAL A 1 435 ? -30.718 -5.876 -5.292 1.00 10.88 435 VAL A C 1
ATOM 3508 O O . VAL A 1 435 ? -31.064 -5.774 -4.113 1.00 11.88 435 VAL A O 1
ATOM 3512 N N . SER A 1 436 ? -30.011 -6.912 -5.733 1.00 11.67 436 SER A N 1
ATOM 3513 C CA . SER A 1 436 ? -29.684 -8.012 -4.830 1.00 10.54 436 SER A CA 1
ATOM 3514 C C . SER A 1 436 ? -28.798 -7.549 -3.677 1.00 11.39 436 SER A C 1
ATOM 3515 O O . SER A 1 436 ? -28.854 -8.098 -2.575 1.00 13.61 436 SER A O 1
ATOM 3518 N N . ARG A 1 437 ? -27.983 -6.524 -3.918 1.00 11.11 437 ARG A N 1
ATOM 3519 C CA . ARG A 1 437 ? -27.070 -6.041 -2.894 1.00 13.00 437 ARG A CA 1
ATOM 3520 C C . ARG A 1 437 ? -27.774 -5.134 -1.887 1.00 12.57 437 ARG A C 1
ATOM 3521 O O . ARG A 1 437 ? -27.343 -5.015 -0.738 1.00 14.80 437 ARG A O 1
ATOM 3529 N N . GLN A 1 438 ? -28.872 -4.520 -2.311 1.00 11.46 438 GLN A N 1
ATOM 3530 C CA . GLN A 1 438 ? -29.623 -3.612 -1.448 1.00 11.55 438 GLN A CA 1
ATOM 3531 C C . GLN A 1 438 ? -30.809 -4.269 -0.753 1.00 11.60 438 GLN A C 1
ATOM 3532 O O . GLN A 1 438 ? -31.263 -3.779 0.288 1.00 12.42 438 GLN A O 1
ATOM 3538 N N . GLN A 1 439 ? -31.303 -5.375 -1.313 1.00 12.13 439 GLN A N 1
ATOM 3539 C CA . GLN A 1 439 ? -32.565 -5.979 -0.869 1.00 13.12 439 GLN A CA 1
ATOM 3540 C C . GLN A 1 439 ? -32.716 -6.099 0.637 1.00 15.75 439 GLN A C 1
ATOM 3541 O O . GLN A 1 439 ? -33.705 -5.641 1.212 1.00 17.98 439 GLN A O 1
ATOM 3547 N N . ASP A 1 440 ? -31.731 -6.720 1.274 1.00 14.57 440 ASP A N 1
ATOM 3548 C CA . ASP A 1 440 ? -31.820 -7.020 2.696 1.00 15.80 440 ASP A CA 1
ATOM 3549 C C . ASP A 1 440 ? -30.888 -6.147 3.530 1.00 20.32 440 ASP A C 1
ATOM 3550 O O . ASP A 1 440 ? -30.556 -6.478 4.670 1.00 22.23 440 ASP A O 1
ATOM 3555 N N . ASP A 1 441 ? -30.474 -5.023 2.958 1.00 14.81 441 ASP A N 1
ATOM 3556 C CA . ASP A 1 441 ? -29.656 -4.062 3.677 1.00 16.39 441 ASP A CA 1
ATOM 3557 C C . ASP A 1 441 ? -30.577 -2.940 4.131 1.00 17.71 441 ASP A C 1
ATOM 3558 O O . ASP A 1 441 ? -30.966 -2.106 3.331 1.00 14.02 441 ASP A O 1
ATOM 3563 N N . PRO A 1 442 ? -30.928 -2.911 5.427 1.00 17.43 442 PRO A N 1
ATOM 3564 C CA . PRO A 1 442 ? -31.881 -1.899 5.895 1.00 16.44 442 PRO A CA 1
ATOM 3565 C C . PRO A 1 442 ? -31.343 -0.473 5.749 1.00 18.45 442 PRO A C 1
ATOM 3566 O O . PRO A 1 442 ? -32.129 0.473 5.811 1.00 24.18 442 PRO A O 1
ATOM 3570 N N . ASN A 1 443 ? -30.038 -0.336 5.523 1.00 17.12 443 ASN A N 1
ATOM 3571 C CA . ASN A 1 443 ? -29.388 0.963 5.359 1.00 23.66 443 ASN A CA 1
ATOM 3572 C C . ASN A 1 443 ? -29.261 1.422 3.896 1.00 20.73 443 ASN A C 1
ATOM 3573 O O . ASN A 1 443 ? -28.826 2.539 3.612 1.00 19.54 443 ASN A O 1
ATOM 3578 N N . ALA A 1 444 ? -29.630 0.550 2.967 1.00 12.05 444 ALA A N 1
ATOM 3579 C CA . ALA A 1 444 ? -29.563 0.867 1.541 1.00 12.00 444 ALA A CA 1
ATOM 3580 C C . ALA A 1 444 ? -30.690 1.796 1.100 1.00 12.48 444 ALA A C 1
ATOM 3581 O O . ALA A 1 444 ? -31.788 1.780 1.658 1.00 12.88 444 ALA A O 1
ATOM 3583 N N . THR A 1 445 ? -30.407 2.605 0.088 1.00 10.52 445 THR A N 1
ATOM 3584 C CA . THR A 1 445 ? -31.391 3.537 -0.449 1.00 11.15 445 THR A CA 1
ATOM 3585 C C . THR A 1 445 ? -32.709 2.862 -0.862 1.00 10.27 445 THR A C 1
ATOM 3586 O O . THR A 1 445 ? -33.784 3.434 -0.664 1.00 10.98 445 THR A O 1
ATOM 3590 N N . LEU A 1 446 ? -32.628 1.642 -1.398 1.00 9.91 446 LEU A N 1
ATOM 3591 C CA . LEU A 1 446 ? -33.826 0.888 -1.760 1.00 9.61 446 LEU A CA 1
ATOM 3592 C C . LEU A 1 446 ? -34.784 0.807 -0.576 1.00 10.26 446 LEU A C 1
ATOM 3593 O O . LEU A 1 446 ? -35.993 1.039 -0.700 1.00 10.59 446 LEU A O 1
ATOM 3598 N N . ASN A 1 447 ? -34.236 0.497 0.592 1.00 9.68 447 ASN A N 1
ATOM 3599 C CA . ASN A 1 447 ? -35.088 0.356 1.754 1.00 10.48 447 ASN A CA 1
ATOM 3600 C C . ASN A 1 447 ? -35.500 1.661 2.392 1.00 10.67 447 ASN A C 1
ATOM 3601 O O . ASN A 1 447 ? -36.557 1.731 3.008 1.00 11.72 447 ASN A O 1
ATOM 3606 N N . THR A 1 448 ? -34.692 2.700 2.198 1.00 10.56 448 THR A N 1
ATOM 3607 C CA . THR A 1 448 ? -35.133 4.050 2.543 1.00 11.06 448 THR A CA 1
ATOM 3608 C C . THR A 1 448 ? -36.367 4.429 1.718 1.00 8.48 448 THR A C 1
ATOM 3609 O O . THR A 1 448 ? -37.340 4.968 2.240 1.00 10.53 448 THR A O 1
ATOM 3613 N N . VAL A 1 449 ? -36.328 4.136 0.422 1.00 9.85 449 VAL A N 1
ATOM 3614 C CA . VAL A 1 449 ? -37.467 4.437 -0.434 1.00 10.87 449 VAL A CA 1
ATOM 3615 C C . VAL A 1 449 ? -38.718 3.670 -0.022 1.00 10.69 449 VAL A C 1
ATOM 3616 O O . VAL A 1 449 ? -39.802 4.242 0.101 1.00 10.63 449 VAL A O 1
ATOM 3620 N N . ARG A 1 450 ? -38.568 2.372 0.230 1.00 10.19 450 ARG A N 1
ATOM 3621 C CA . ARG A 1 450 ? -39.711 1.587 0.671 1.00 10.85 450 ARG A CA 1
ATOM 3622 C C . ARG A 1 450 ? -40.320 2.183 1.937 1.00 9.99 450 ARG A C 1
ATOM 3623 O O . ARG A 1 450 ? -41.538 2.318 2.034 1.00 11.06 450 ARG A O 1
ATOM 3631 N N . ALA A 1 451 ? -39.470 2.564 2.893 1.00 9.84 451 ALA A N 1
ATOM 3632 C CA . ALA A 1 451 ? -39.952 3.120 4.152 1.00 10.13 451 ALA A CA 1
ATOM 3633 C C . ALA A 1 451 ? -40.626 4.469 3.940 1.00 11.48 451 ALA A C 1
ATOM 3634 O O . ALA A 1 451 ? -41.675 4.758 4.529 1.00 12.48 451 ALA A O 1
ATOM 3636 N N . LEU A 1 452 ? -40.009 5.308 3.118 1.00 10.12 452 LEU A N 1
ATOM 3637 C CA . LEU A 1 452 ? -40.572 6.631 2.872 1.00 9.84 452 LEU A CA 1
ATOM 3638 C C . LEU A 1 452 ? -41.942 6.548 2.215 1.00 10.47 452 LEU A C 1
ATOM 3639 O O . LEU A 1 452 ? -42.847 7.314 2.542 1.00 10.99 452 LEU A O 1
ATOM 3644 N N . LEU A 1 453 ? -42.107 5.631 1.265 1.00 10.40 453 LEU A N 1
ATOM 3645 C CA . LEU A 1 453 ? -43.387 5.552 0.565 1.00 9.23 453 LEU A CA 1
ATOM 3646 C C . LEU A 1 453 ? -44.461 4.887 1.442 1.00 11.61 453 LEU A C 1
ATOM 3647 O O . LEU A 1 453 ? -45.641 5.238 1.359 1.00 11.99 453 LEU A O 1
ATOM 3652 N N . ALA A 1 454 ? -44.055 3.965 2.312 1.00 10.11 454 ALA A N 1
ATOM 3653 C CA . ALA A 1 454 ? -45.001 3.435 3.299 1.00 11.75 454 ALA A CA 1
ATOM 3654 C C . ALA A 1 454 ? -45.466 4.538 4.255 1.00 13.21 454 ALA A C 1
ATOM 3655 O O . ALA A 1 454 ? -46.647 4.622 4.596 1.00 14.19 454 ALA A O 1
ATOM 3657 N N . PHE A 1 455 ? -44.525 5.387 4.654 1.00 12.69 455 PHE A N 1
ATOM 3658 C CA . PHE A 1 455 ? -44.801 6.523 5.528 1.00 9.83 455 PHE A CA 1
ATOM 3659 C C . PHE A 1 455 ? -45.740 7.521 4.845 1.00 12.16 455 PHE A C 1
ATOM 3660 O O . PHE A 1 455 ? -46.722 7.981 5.437 1.00 13.25 455 PHE A O 1
ATOM 3668 N N . ARG A 1 456 ? -45.452 7.834 3.584 1.00 10.10 456 ARG A N 1
ATOM 3669 C CA . ARG A 1 456 ? -46.264 8.772 2.821 1.00 11.89 456 ARG A CA 1
ATOM 3670 C C . ARG A 1 456 ? -47.705 8.279 2.754 1.00 13.26 456 ARG A C 1
ATOM 3671 O O . ARG A 1 456 ? -48.637 9.057 2.972 1.00 12.56 456 ARG A O 1
ATOM 3679 N N . ARG A 1 457 ? -47.876 6.979 2.508 1.00 12.55 457 ARG A N 1
ATOM 3680 C CA . ARG A 1 457 ? -49.194 6.368 2.404 1.00 13.13 457 ARG A CA 1
ATOM 3681 C C . ARG A 1 457 ? -49.989 6.462 3.693 1.00 13.43 457 ARG A C 1
ATOM 3682 O O . ARG A 1 457 ? -51.221 6.502 3.660 1.00 18.30 457 ARG A O 1
ATOM 3690 N N . SER A 1 458 ? -49.290 6.502 4.825 1.00 13.67 458 SER A N 1
ATOM 3691 C CA . SER A 1 458 ? -49.947 6.473 6.128 1.00 14.08 458 SER A CA 1
ATOM 3692 C C . SER A 1 458 ? -50.410 7.850 6.603 1.00 15.98 458 SER A C 1
ATOM 3693 O O . SER A 1 458 ? -51.062 7.974 7.643 1.00 17.66 458 SER A O 1
ATOM 3696 N N . HIS A 1 459 ? -50.073 8.884 5.845 1.00 14.39 459 HIS A N 1
ATOM 3697 C CA . HIS A 1 459 ? -50.444 10.247 6.226 1.00 12.88 459 HIS A CA 1
ATOM 3698 C C . HIS A 1 459 ? -51.216 10.948 5.124 1.00 14.24 459 HIS A C 1
ATOM 3699 O O . HIS A 1 459 ? -50.640 11.314 4.102 1.00 14.12 459 HIS A O 1
ATOM 3706 N N . PRO A 1 460 ? -52.527 11.158 5.325 1.00 14.87 460 PRO A N 1
ATOM 3707 C CA . PRO A 1 460 ? -53.334 11.820 4.292 1.00 15.06 460 PRO A CA 1
ATOM 3708 C C . PRO A 1 460 ? -52.769 13.168 3.827 1.00 13.34 460 PRO A C 1
ATOM 3709 O O . PRO A 1 460 ? -52.878 13.513 2.646 1.00 13.24 460 PRO A O 1
ATOM 3713 N N . ALA A 1 461 ? -52.158 13.915 4.742 1.00 13.40 461 ALA A N 1
ATOM 3714 C CA . ALA A 1 461 ? -51.566 15.200 4.388 1.00 12.44 461 ALA A CA 1
ATOM 3715 C C . ALA A 1 461 ? -50.468 15.054 3.333 1.00 12.34 461 ALA A C 1
ATOM 3716 O O . ALA A 1 461 ? -50.208 15.984 2.564 1.00 12.24 461 ALA A O 1
ATOM 3718 N N . LEU A 1 462 ? -49.827 13.890 3.292 1.00 11.13 462 LEU A N 1
ATOM 3719 C CA . LEU A 1 462 ? -48.735 13.664 2.348 1.00 11.76 462 LEU A CA 1
ATOM 3720 C C . LEU A 1 462 ? -49.210 13.071 1.027 1.00 11.69 462 LEU A C 1
ATOM 3721 O O . LEU A 1 462 ? -48.401 12.794 0.140 1.00 11.83 462 LEU A O 1
ATOM 3726 N N . PHE A 1 463 ? -50.516 12.864 0.890 1.00 11.55 463 PHE A N 1
ATOM 3727 C CA . PHE A 1 463 ? -51.055 12.467 -0.412 1.00 13.33 463 PHE A CA 1
ATOM 3728 C C . PHE A 1 463 ? -51.370 13.704 -1.247 1.00 11.85 463 PHE A C 1
ATOM 3729 O O . PHE A 1 463 ? -50.871 13.853 -2.367 1.00 10.90 463 PHE A O 1
ATOM 3737 N N . ASP A 1 464 ? -52.218 14.578 -0.712 1.00 10.63 464 ASP A N 1
ATOM 3738 C CA . ASP A 1 464 ? -52.653 15.752 -1.458 1.00 10.00 464 ASP A CA 1
ATOM 3739 C C . ASP A 1 464 ? -52.920 16.940 -0.549 1.00 12.20 464 ASP A C 1
ATOM 3740 O O . ASP A 1 464 ? -53.707 17.824 -0.882 1.00 14.59 464 ASP A O 1
ATOM 3745 N N . GLY A 1 465 ? -52.256 16.971 0.597 1.00 11.42 465 GLY A N 1
ATOM 3746 C CA . GLY A 1 465 ? -52.413 18.095 1.498 1.00 11.33 465 GLY A CA 1
ATOM 3747 C C . GLY A 1 465 ? -51.904 19.395 0.905 1.00 14.32 465 GLY A C 1
ATOM 3748 O O . GLY A 1 465 ? -51.040 19.402 0.025 1.00 14.06 465 GLY A O 1
ATOM 3749 N N . ASP A 1 466 ? -52.428 20.504 1.407 1.00 13.07 466 ASP A N 1
ATOM 3750 C CA . ASP A 1 466 ? -51.918 21.816 1.053 1.00 13.30 466 ASP A CA 1
ATOM 3751 C C . ASP A 1 466 ? -50.464 21.904 1.492 1.00 16.06 466 ASP A C 1
ATOM 3752 O O . ASP A 1 466 ? -50.029 21.159 2.362 1.00 18.34 466 ASP A O 1
ATOM 3757 N N . LEU A 1 467 ? -49.710 22.812 0.888 1.00 11.27 467 LEU A N 1
ATOM 3758 C CA . LEU A 1 467 ? -48.319 23.008 1.281 1.00 10.26 467 LEU A CA 1
ATOM 3759 C C . LEU A 1 467 ? -48.088 24.469 1.609 1.00 12.78 467 LEU A C 1
ATOM 3760 O O . LEU A 1 467 ? -48.405 25.349 0.809 1.00 13.91 467 LEU A O 1
ATOM 3765 N N . SER A 1 468 ? -47.523 24.727 2.789 1.00 13.49 468 SER A N 1
ATOM 3766 C CA . SER A 1 468 ? -47.226 26.096 3.203 1.00 13.94 468 SER A CA 1
ATOM 3767 C C . SER A 1 468 ? -45.761 26.200 3.592 1.00 12.79 468 SER A C 1
ATOM 3768 O O . SER A 1 468 ? -45.324 25.568 4.554 1.00 12.86 468 SER A O 1
ATOM 3771 N N . LEU A 1 469 ? -44.994 26.990 2.852 1.00 12.56 469 LEU A N 1
ATOM 3772 C CA . LEU A 1 469 ? -43.593 27.178 3.208 1.00 14.32 469 LEU A CA 1
ATOM 3773 C C . LEU A 1 469 ? -43.469 27.849 4.561 1.00 15.91 469 LEU A C 1
ATOM 3774 O O . LEU A 1 469 ? -44.242 28.742 4.891 1.00 16.15 469 LEU A O 1
ATOM 3779 N N . VAL A 1 470 ? -42.483 27.423 5.338 1.00 11.31 470 VAL A N 1
ATOM 3780 C CA . VAL A 1 470 ? -42.209 28.059 6.619 1.00 12.07 470 VAL A CA 1
ATOM 3781 C C . VAL A 1 470 ? -40.754 28.486 6.655 1.00 10.91 470 VAL A C 1
ATOM 3782 O O . VAL A 1 470 ? -39.922 27.986 5.888 1.00 13.93 470 VAL A O 1
ATOM 3786 N N . ASP A 1 471 ? -40.456 29.434 7.536 1.00 14.45 471 ASP A N 1
ATOM 3787 C CA . ASP A 1 471 ? -39.103 29.972 7.638 1.00 13.20 471 ASP A CA 1
ATOM 3788 C C . ASP A 1 471 ? -38.226 29.112 8.535 1.00 14.41 471 ASP A C 1
ATOM 3789 O O . ASP A 1 471 ? -38.332 29.167 9.765 1.00 17.61 471 ASP A O 1
ATOM 3794 N N . VAL A 1 472 ? -37.373 28.302 7.911 1.00 16.41 472 VAL A N 1
ATOM 3795 C CA . VAL A 1 472 ? -36.362 27.538 8.637 1.00 16.60 472 VAL A CA 1
ATOM 3796 C C . VAL A 1 472 ? -34.967 27.945 8.173 1.00 20.53 472 VAL A C 1
ATOM 3797 O O . VAL A 1 472 ? -34.014 27.172 8.265 1.00 18.31 472 VAL A O 1
ATOM 3801 N N . GLY A 1 473 ? -34.862 29.171 7.672 1.00 16.33 473 GLY A N 1
ATOM 3802 C CA . GLY A 1 473 ? -33.586 29.689 7.208 1.00 16.59 473 GLY A CA 1
ATOM 3803 C C . GLY A 1 473 ? -33.280 29.352 5.761 1.00 19.32 473 GLY A C 1
ATOM 3804 O O . GLY A 1 473 ? -34.017 28.616 5.098 1.00 17.88 473 GLY A O 1
ATOM 3805 N N . ASP A 1 474 ? -32.170 29.880 5.265 1.00 16.61 474 ASP A N 1
ATOM 3806 C CA . ASP A 1 474 ? -31.821 29.731 3.858 1.00 17.15 474 ASP A CA 1
ATOM 3807 C C . ASP A 1 474 ? -31.413 28.314 3.470 1.00 16.10 474 ASP A C 1
ATOM 3808 O O . ASP A 1 474 ? -31.729 27.859 2.370 1.00 17.32 474 ASP A O 1
ATOM 3813 N N . ASP A 1 475 ? -30.715 27.617 4.362 1.00 16.30 475 ASP A N 1
ATOM 3814 C CA . ASP A 1 475 ? -30.086 26.344 4.011 1.00 15.59 475 ASP A CA 1
ATOM 3815 C C . ASP A 1 475 ? -30.871 25.121 4.457 1.00 15.03 475 ASP A C 1
ATOM 3816 O O . ASP A 1 475 ? -30.337 24.016 4.494 1.00 18.19 475 ASP A O 1
ATOM 3821 N N . LEU A 1 476 ? -32.128 25.327 4.828 1.00 13.15 476 LEU A N 1
ATOM 3822 C CA . LEU A 1 476 ? -33.034 24.216 5.079 1.00 13.27 476 LEU A CA 1
ATOM 3823 C C . LEU A 1 476 ? -34.282 24.434 4.240 1.00 12.17 476 LEU A C 1
ATOM 3824 O O . LEU A 1 476 ? -34.628 25.569 3.936 1.00 13.74 476 LEU A O 1
ATOM 3829 N N . LEU A 1 477 ? -34.951 23.348 3.855 1.00 9.84 477 LEU A N 1
ATOM 3830 C CA . LEU A 1 477 ? -36.234 23.441 3.181 1.00 9.82 477 LEU A CA 1
ATOM 3831 C C . LEU A 1 477 ? -37.285 22.993 4.167 1.00 12.54 477 LEU A C 1
ATOM 3832 O O . LEU A 1 477 ? -37.202 21.891 4.697 1.00 12.22 477 LEU A O 1
ATOM 3837 N N . GLY A 1 478 ? -38.254 23.859 4.440 1.00 10.93 478 GLY A N 1
ATOM 3838 C CA . GLY A 1 478 ? -39.284 23.521 5.406 1.00 11.27 478 GLY A CA 1
ATOM 3839 C C . GLY A 1 478 ? -40.660 23.975 4.965 1.00 11.53 478 GLY A C 1
ATOM 3840 O O . GLY A 1 478 ? -40.827 25.070 4.418 1.00 11.67 478 GLY A O 1
ATOM 3841 N N . PHE A 1 479 ? -41.648 23.119 5.200 1.00 10.95 479 PHE A N 1
ATOM 3842 C CA . PHE A 1 479 ? -43.034 23.443 4.922 1.00 12.00 479 PHE A CA 1
ATOM 3843 C C . PHE A 1 479 ? -43.956 22.582 5.757 1.00 10.77 479 PHE A C 1
ATOM 3844 O O . PHE A 1 479 ? -43.574 21.504 6.219 1.00 12.02 479 PHE A O 1
ATOM 3852 N N . THR A 1 480 ? -45.176 23.062 5.949 1.00 11.76 480 THR A N 1
ATOM 3853 C CA . THR A 1 480 ? -46.217 22.196 6.480 1.00 10.90 480 THR A CA 1
ATOM 3854 C C . THR A 1 480 ? -47.037 21.580 5.353 1.00 12.68 480 THR A C 1
ATOM 3855 O O . THR A 1 480 ? -47.131 22.138 4.253 1.00 13.43 480 THR A O 1
ATOM 3859 N N . ARG A 1 481 ? -47.598 20.407 5.628 1.00 11.00 481 ARG A N 1
ATOM 3860 C CA . ARG A 1 481 ? -48.570 19.782 4.746 1.00 10.82 481 ARG A CA 1
ATOM 3861 C C . ARG A 1 481 ? -49.826 19.575 5.572 1.00 12.76 481 ARG A C 1
ATOM 3862 O O . ARG A 1 481 ? -49.753 19.067 6.692 1.00 14.27 481 ARG A O 1
ATOM 3870 N N . GLN A 1 482 ? -50.979 19.966 5.038 1.00 13.13 482 GLN A N 1
ATOM 3871 C CA . GLN A 1 482 ? -52.206 19.884 5.820 1.00 12.03 482 GLN A CA 1
ATOM 3872 C C . GLN A 1 482 ? -53.359 19.281 5.042 1.00 13.32 482 GLN A C 1
ATOM 3873 O O . GLN A 1 482 ? -53.654 19.698 3.921 1.00 15.06 482 GLN A O 1
ATOM 3879 N N . LYS A 1 483 ? -54.002 18.288 5.645 1.00 15.14 483 LYS A N 1
ATOM 3880 C CA . LYS A 1 483 ? -55.262 17.775 5.131 1.00 16.22 483 LYS A CA 1
ATOM 3881 C C . LYS A 1 483 ? -56.162 17.457 6.307 1.00 19.25 483 LYS A C 1
ATOM 3882 O O . LYS A 1 483 ? -55.810 16.636 7.155 1.00 18.79 483 LYS A O 1
ATOM 3888 N N . GLY A 1 484 ? -57.310 18.120 6.370 1.00 21.27 484 GLY A N 1
ATOM 3889 C CA . GLY A 1 484 ? -58.231 17.910 7.470 1.00 23.70 484 GLY A CA 1
ATOM 3890 C C . GLY A 1 484 ? -57.559 18.146 8.809 1.00 22.03 484 GLY A C 1
ATOM 3891 O O . GLY A 1 484 ? -56.896 19.164 9.006 1.00 25.51 484 GLY A O 1
ATOM 3892 N N . ASP A 1 485 ? -57.721 17.185 9.716 1.00 22.42 485 ASP A N 1
ATOM 3893 C CA . ASP A 1 485 ? -57.171 17.259 11.069 1.00 22.17 485 ASP A CA 1
ATOM 3894 C C . ASP A 1 485 ? -55.662 17.036 11.150 1.00 19.95 485 ASP A C 1
ATOM 3895 O O . ASP A 1 485 ? -55.078 17.152 12.226 1.00 24.35 485 ASP A O 1
ATOM 3900 N N . GLU A 1 486 ? -55.032 16.693 10.032 1.00 19.23 486 GLU A N 1
ATOM 3901 C CA . GLU A 1 486 ? -53.598 16.405 10.058 1.00 16.51 486 GLU A CA 1
ATOM 3902 C C . GLU A 1 486 ? -52.763 17.532 9.464 1.00 16.55 486 GLU A C 1
ATOM 3903 O O . GLU A 1 486 ? -52.956 17.920 8.307 1.00 16.84 486 GLU A O 1
ATOM 3909 N N . THR A 1 487 ? -51.839 18.048 10.264 1.00 14.45 487 THR A N 1
ATOM 3910 C CA . THR A 1 487 ? -50.845 18.999 9.785 1.00 15.62 487 THR A CA 1
ATOM 3911 C C . THR A 1 487 ? -49.475 18.475 10.170 1.00 15.12 487 THR A C 1
ATOM 3912 O O . THR A 1 487 ? -49.200 18.233 11.350 1.00 16.04 487 THR A O 1
ATOM 3916 N N . LEU A 1 488 ? -48.629 18.270 9.168 1.00 13.13 488 LEU A N 1
ATOM 3917 C CA . LEU A 1 488 ? -47.271 17.804 9.403 1.00 13.46 488 LEU A CA 1
ATOM 3918 C C . LEU A 1 488 ? -46.294 18.910 9.082 1.00 15.15 488 LEU A C 1
ATOM 3919 O O . LEU A 1 488 ? -46.511 19.677 8.157 1.00 17.17 488 LEU A O 1
ATOM 3924 N N . LEU A 1 489 ? -45.219 18.981 9.851 1.00 12.10 489 LEU A N 1
ATOM 3925 C CA . LEU A 1 489 ? -44.102 19.863 9.540 1.00 11.05 489 LEU A CA 1
ATOM 3926 C C . LEU A 1 489 ? -42.967 19.010 8.992 1.00 12.49 489 LEU A C 1
ATOM 3927 O O . LEU A 1 489 ? -42.580 18.005 9.600 1.00 13.39 489 LEU A O 1
ATOM 3932 N N . CYS A 1 490 ? -42.458 19.408 7.830 1.00 10.18 490 CYS A N 1
ATOM 3933 C CA . CYS A 1 490 ? -41.442 18.655 7.107 1.00 11.27 490 CYS A CA 1
ATOM 3934 C C . CYS A 1 490 ? -40.241 19.560 6.920 1.00 11.73 490 CYS A C 1
ATOM 3935 O O . CYS A 1 490 ? -40.374 20.651 6.363 1.00 12.80 490 CYS A O 1
ATOM 3938 N N . VAL A 1 491 ? -39.077 19.131 7.401 1.00 11.52 491 VAL A N 1
ATOM 3939 C CA . VAL A 1 491 ? -37.868 19.949 7.309 1.00 11.05 491 VAL A CA 1
ATOM 3940 C C . VAL A 1 491 ? -36.726 19.095 6.764 1.00 11.83 491 VAL A C 1
ATOM 3941 O O . VAL A 1 491 ? -36.520 17.965 7.202 1.00 13.15 491 VAL A O 1
ATOM 3945 N N . PHE A 1 492 ? -36.004 19.633 5.790 1.00 10.33 492 PHE A N 1
ATOM 3946 C CA . PHE A 1 492 ? -34.999 18.861 5.075 1.00 9.53 492 PHE A CA 1
ATOM 3947 C C . PHE A 1 492 ? -33.668 19.575 5.028 1.00 12.18 492 PHE A C 1
ATOM 3948 O O . PHE A 1 492 ? -33.593 20.761 4.699 1.00 12.38 492 PHE A O 1
ATOM 3956 N N . ASN A 1 493 ? -32.616 18.846 5.386 1.00 11.96 493 ASN A N 1
ATOM 3957 C CA . ASN A 1 493 ? -31.256 19.344 5.250 1.00 9.77 493 ASN A CA 1
ATOM 3958 C C . ASN A 1 493 ? -30.640 18.640 4.068 1.00 9.73 493 ASN A C 1
ATOM 3959 O O . ASN A 1 493 ? -30.259 17.473 4.155 1.00 10.63 493 ASN A O 1
ATOM 3964 N N . LEU A 1 494 ? -30.577 19.339 2.944 1.00 10.17 494 LEU A N 1
ATOM 3965 C CA . LEU A 1 494 ? -30.032 18.773 1.715 1.00 9.90 494 LEU A CA 1
ATOM 3966 C C . LEU A 1 494 ? -28.510 18.933 1.627 1.00 10.62 494 LEU A C 1
ATOM 3967 O O . LEU A 1 494 ? -27.883 18.515 0.644 1.00 12.26 494 LEU A O 1
ATOM 3972 N N . THR A 1 495 ? -27.916 19.519 2.660 1.00 11.68 495 THR A N 1
ATOM 3973 C CA . THR A 1 495 ? -26.482 19.812 2.666 1.00 11.61 495 THR A CA 1
ATOM 3974 C C . THR A 1 495 ? -25.660 18.791 3.451 1.00 12.29 495 THR A C 1
ATOM 3975 O O . THR A 1 495 ? -26.185 18.015 4.262 1.00 11.33 495 THR A O 1
ATOM 3979 N N . GLY A 1 496 ? -24.355 18.817 3.224 1.00 11.54 496 GLY A N 1
ATOM 3980 C CA . GLY A 1 496 ? -23.450 17.930 3.928 1.00 12.85 496 GLY A CA 1
ATOM 3981 C C . GLY A 1 496 ? -22.948 18.439 5.271 1.00 13.10 496 GLY A C 1
ATOM 3982 O O . GLY A 1 496 ? -21.970 17.905 5.794 1.00 14.54 496 GLY A O 1
ATOM 3983 N N . GLN A 1 497 ? -23.617 19.439 5.847 1.00 10.86 497 GLN A N 1
ATOM 3984 C CA . GLN A 1 497 ? -23.226 19.975 7.148 1.00 11.95 497 GLN A CA 1
ATOM 3985 C C . GLN A 1 497 ? -24.438 20.041 8.065 1.00 11.18 497 GLN A C 1
ATOM 3986 O O . GLN A 1 497 ? -25.554 20.236 7.610 1.00 12.97 497 GLN A O 1
ATOM 3992 N N . GLU A 1 498 ? -24.211 19.883 9.368 1.00 11.55 498 GLU A N 1
ATOM 3993 C CA . GLU A 1 498 ? -25.310 19.958 10.325 1.00 12.58 498 GLU A CA 1
ATOM 3994 C C . GLU A 1 498 ? -25.904 21.369 10.332 1.00 13.40 498 GLU A C 1
ATOM 3995 O O . GLU A 1 498 ? -25.188 22.361 10.153 1.00 14.54 498 GLU A O 1
ATOM 4001 N N . GLN A 1 499 ? -27.219 21.443 10.522 1.00 12.50 499 GLN A N 1
ATOM 4002 C CA . GLN A 1 499 ? -27.944 22.713 10.587 1.00 12.79 499 GLN A CA 1
ATOM 4003 C C . GLN A 1 499 ? -28.813 22.682 11.819 1.00 15.50 499 GLN A C 1
ATOM 4004 O O . GLN A 1 499 ? -29.325 21.624 12.195 1.00 16.94 499 GLN A O 1
ATOM 4010 N N . GLN A 1 500 ? -28.992 23.836 12.451 1.00 12.36 500 GLN A N 1
ATOM 4011 C CA . GLN A 1 500 ? -29.889 23.941 13.587 1.00 15.37 500 GLN A CA 1
ATOM 4012 C C . GLN A 1 500 ? -30.830 25.112 13.370 1.00 16.44 500 GLN A C 1
ATOM 4013 O O . GLN A 1 500 ? -30.410 26.171 12.912 1.00 18.03 500 GLN A O 1
ATOM 4019 N N . THR A 1 501 ? -32.105 24.936 13.697 1.00 15.86 501 THR A N 1
ATOM 4020 C CA . THR A 1 501 ? -33.055 26.029 13.524 1.00 16.82 501 THR A CA 1
ATOM 4021 C C . THR A 1 501 ? -34.084 26.055 14.644 1.00 16.32 501 THR A C 1
ATOM 4022 O O . THR A 1 501 ? -34.379 25.030 15.241 1.00 15.99 501 THR A O 1
ATOM 4026 N N . THR A 1 502 ? -34.608 27.238 14.940 1.00 16.34 502 THR A N 1
ATOM 4027 C CA . THR A 1 502 ? -35.806 27.353 15.765 1.00 15.55 502 THR A CA 1
ATOM 4028 C C . THR A 1 502 ? -37.008 27.002 14.885 1.00 19.30 502 THR A C 1
ATOM 4029 O O . THR A 1 502 ? -37.062 27.386 13.715 1.00 23.83 502 THR A O 1
ATOM 4033 N N . LEU A 1 503 ? -37.958 26.248 15.427 1.00 17.66 503 LEU A N 1
ATOM 4034 C CA . LEU A 1 503 ? -39.134 25.861 14.650 1.00 20.78 503 LEU A CA 1
ATOM 4035 C C . LEU A 1 503 ? -40.133 27.006 14.643 1.00 20.63 503 LEU A C 1
ATOM 4036 O O . LEU A 1 503 ? -40.351 27.640 15.666 1.00 20.93 503 LEU A O 1
ATOM 4041 N N . PRO A 1 504 ? -40.736 27.283 13.479 1.00 22.76 504 PRO A N 1
ATOM 4042 C CA . PRO A 1 504 ? -41.654 28.421 13.371 1.00 26.35 504 PRO A CA 1
ATOM 4043 C C . PRO A 1 504 ? -43.085 28.076 13.784 1.00 25.83 504 PRO A C 1
ATOM 4044 O O . PRO A 1 504 ? -43.921 28.973 13.876 1.00 32.96 504 PRO A O 1
ATOM 4048 N N . VAL A 1 505 ? -43.360 26.797 14.023 1.00 22.90 505 VAL A N 1
ATOM 4049 C CA . VAL A 1 505 ? -44.666 26.363 14.508 1.00 22.75 505 VAL A CA 1
ATOM 4050 C C . VAL A 1 505 ? -44.508 25.447 15.722 1.00 25.79 505 VAL A C 1
ATOM 4051 O O . VAL A 1 505 ? -43.438 24.891 15.951 1.00 23.54 505 VAL A O 1
ATOM 4055 N N . GLU A 1 506 ? -45.573 25.300 16.502 1.00 24.50 506 GLU A N 1
ATOM 4056 C CA . GLU A 1 506 ? -45.558 24.421 17.666 1.00 23.82 506 GLU A CA 1
ATOM 4057 C C . GLU A 1 506 ? -45.729 22.947 17.281 1.00 24.12 506 GLU A C 1
ATOM 4058 O O . GLU A 1 506 ? -46.655 22.588 16.552 1.00 22.74 506 GLU A O 1
ATOM 4064 N N . VAL A 1 507 ? -44.847 22.100 17.806 1.00 21.72 507 VAL A N 1
ATOM 4065 C CA . VAL A 1 507 ? -44.828 20.677 17.466 1.00 19.82 507 VAL A CA 1
ATOM 4066 C C . VAL A 1 507 ? -45.434 19.807 18.570 1.00 22.22 507 VAL A C 1
ATOM 4067 O O . VAL A 1 507 ? -45.077 19.942 19.742 1.00 25.05 507 VAL A O 1
ATOM 4071 N N . ALA A 1 508 ? -46.346 18.915 18.189 1.00 20.46 508 ALA A N 1
ATOM 4072 C CA . ALA A 1 508 ? -46.962 17.995 19.135 1.00 21.86 508 ALA A CA 1
ATOM 4073 C C . ALA A 1 508 ? -46.137 16.725 19.335 1.00 24.04 508 ALA A C 1
ATOM 4074 O O . ALA A 1 508 ? -45.991 16.245 20.460 1.00 27.49 508 ALA A O 1
ATOM 4076 N N . SER A 1 509 ? -45.606 16.175 18.246 1.00 20.96 509 SER A N 1
ATOM 4077 C CA . SER A 1 509 ? -44.819 14.951 18.335 1.00 17.58 509 SER A CA 1
ATOM 4078 C C . SER A 1 509 ? -43.878 14.774 17.153 1.00 16.84 509 SER A C 1
ATOM 4079 O O . SER A 1 509 ? -44.056 15.391 16.101 1.00 17.77 509 SER A O 1
ATOM 4082 N N . ASP A 1 510 ? -42.870 13.932 17.344 1.00 17.42 510 ASP A N 1
ATOM 4083 C CA . ASP A 1 510 ? -41.941 13.573 16.280 1.00 15.57 510 ASP A CA 1
ATOM 4084 C C . ASP A 1 510 ? -42.428 12.323 15.564 1.00 19.87 510 ASP A C 1
ATOM 4085 O O . ASP A 1 510 ? -43.026 11.434 16.173 1.00 18.23 510 ASP A O 1
ATOM 4090 N N . LEU A 1 511 ? -42.178 12.264 14.264 1.00 13.64 511 LEU A N 1
ATOM 4091 C CA . LEU A 1 511 ? -42.591 11.123 13.462 1.00 14.08 511 LEU A CA 1
ATOM 4092 C C . LEU A 1 511 ? -41.368 10.453 12.848 1.00 15.45 511 LEU A C 1
ATOM 4093 O O . LEU A 1 511 ? -40.921 10.845 11.775 1.00 17.88 511 LEU A O 1
ATOM 4098 N N . PRO A 1 512 ? -40.820 9.433 13.517 1.00 13.95 512 PRO A N 1
ATOM 4099 C CA . PRO A 1 512 ? -39.647 8.760 12.953 1.00 16.43 512 PRO A CA 1
ATOM 4100 C C . PRO A 1 512 ? -39.954 8.103 11.613 1.00 15.46 512 PRO A C 1
ATOM 4101 O O . PRO A 1 512 ? -41.077 7.639 11.390 1.00 15.70 512 PRO A O 1
ATOM 4105 N N . VAL A 1 513 ? -38.971 8.093 10.716 1.00 12.95 513 VAL A N 1
ATOM 4106 C CA . VAL A 1 513 ? -39.090 7.369 9.458 1.00 16.51 513 VAL A CA 1
ATOM 4107 C C . VAL A 1 513 ? -37.708 7.094 8.877 1.00 14.36 513 VAL A C 1
ATOM 4108 O O . VAL A 1 513 ? -36.808 7.920 8.984 1.00 14.06 513 VAL A O 1
ATOM 4112 N N . ALA A 1 514 ? -37.546 5.899 8.312 1.00 15.27 514 ALA A N 1
ATOM 4113 C CA . ALA A 1 514 ? -36.385 5.559 7.481 1.00 18.33 514 ALA A CA 1
ATOM 4114 C C . ALA A 1 514 ? -34.992 5.846 8.052 1.00 25.91 514 ALA A C 1
ATOM 4115 O O . ALA A 1 514 ? -34.086 6.221 7.311 1.00 27.52 514 ALA A O 1
ATOM 4117 N N . HIS A 1 515 ? -34.824 5.667 9.351 1.00 26.68 515 HIS A N 1
ATOM 4118 C CA . HIS A 1 515 ? -33.513 5.833 9.988 1.00 20.44 515 HIS A CA 1
ATOM 4119 C C . HIS A 1 515 ? -32.939 7.254 9.932 1.00 20.84 515 HIS A C 1
ATOM 4120 O O . HIS A 1 515 ? -31.759 7.447 10.232 1.00 19.34 515 HIS A O 1
ATOM 4127 N N . PHE A 1 516 ? -33.753 8.243 9.563 1.00 15.05 516 PHE A N 1
ATOM 4128 C CA . PHE A 1 516 ? -33.308 9.635 9.687 1.00 14.32 516 PHE A CA 1
ATOM 4129 C C . PHE A 1 516 ? -33.078 10.014 11.153 1.00 15.67 516 PHE A C 1
ATOM 4130 O O . PHE A 1 516 ? -33.716 9.455 12.050 1.00 18.37 516 PHE A O 1
ATOM 4138 N N . THR A 1 517 ? -32.167 10.955 11.395 1.00 16.39 517 THR A N 1
ATOM 4139 C CA . THR A 1 517 ? -31.623 11.171 12.747 1.00 16.40 517 THR A CA 1
ATOM 4140 C C . THR A 1 517 ? -31.693 12.591 13.319 1.00 23.42 517 THR A C 1
ATOM 4141 O O . THR A 1 517 ? -30.884 12.944 14.176 1.00 24.84 517 THR A O 1
ATOM 4145 N N . ALA A 1 518 ? -32.638 13.408 12.871 1.00 21.79 518 ALA A N 1
ATOM 4146 C CA . ALA A 1 518 ? -32.786 14.750 13.461 1.00 24.08 518 ALA A CA 1
ATOM 4147 C C . ALA A 1 518 ? -33.180 14.718 14.950 1.00 29.71 518 ALA A C 1
ATOM 4148 O O . ALA A 1 518 ? -33.952 13.854 15.370 1.00 31.70 518 ALA A O 1
ATOM 4150 N N . THR A 1 519 ? -32.632 15.667 15.720 1.00 20.62 519 THR A N 1
ATOM 4151 C CA . THR A 1 519 ? -32.852 15.847 17.168 1.00 26.51 519 THR A CA 1
ATOM 4152 C C . THR A 1 519 ? -33.737 17.063 17.427 1.00 26.21 519 THR A C 1
ATOM 4153 O O . THR A 1 519 ? -33.517 18.121 16.846 1.00 20.08 519 THR A O 1
ATOM 4157 N N . ARG A 1 520 ? -34.726 16.932 18.305 1.00 22.18 520 ARG A N 1
ATOM 4158 C CA . ARG A 1 520 ? -35.546 18.079 18.673 1.00 18.63 520 ARG A CA 1
ATOM 4159 C C . ARG A 1 520 ? -35.525 18.290 20.183 1.00 21.44 520 ARG A C 1
ATOM 4160 O O . ARG A 1 520 ? -35.724 17.350 20.952 1.00 26.58 520 ARG A O 1
ATOM 4168 N N . ASP A 1 521 ? -35.246 19.523 20.592 1.00 17.77 521 ASP A N 1
ATOM 4169 C CA . ASP A 1 521 ? -35.275 19.925 21.986 1.00 23.89 521 ASP A CA 1
ATOM 4170 C C . ASP A 1 521 ? -36.199 21.134 22.048 1.00 25.64 521 ASP A C 1
ATOM 4171 O O . ASP A 1 521 ? -35.780 22.255 21.781 1.00 23.57 521 ASP A O 1
ATOM 4176 N N . GLY A 1 522 ? -37.468 20.894 22.364 1.00 29.48 522 GLY A N 1
ATOM 4177 C CA . GLY A 1 522 ? -38.471 21.942 22.337 1.00 26.79 522 GLY A CA 1
ATOM 4178 C C . GLY A 1 522 ? -38.665 22.516 20.943 1.00 20.63 522 GLY A C 1
ATOM 4179 O O . GLY A 1 522 ? -39.048 21.805 20.007 1.00 25.39 522 GLY A O 1
ATOM 4180 N N . SER A 1 523 ? -38.387 23.810 20.808 1.00 28.63 523 SER A N 1
ATOM 4181 C CA . SER A 1 523 ? -38.523 24.505 19.532 1.00 29.98 523 SER A CA 1
ATOM 4182 C C . SER A 1 523 ? -37.234 24.469 18.710 1.00 23.19 523 SER A C 1
ATOM 4183 O O . SER A 1 523 ? -37.196 24.965 17.584 1.00 26.99 523 SER A O 1
ATOM 4186 N N . THR A 1 524 ? -36.181 23.884 19.267 1.00 17.78 524 THR A N 1
ATOM 4187 C CA . THR A 1 524 ? -34.915 23.779 18.539 1.00 18.79 524 THR A CA 1
ATOM 4188 C C . THR A 1 524 ? -34.773 22.436 17.835 1.00 15.58 524 THR A C 1
ATOM 4189 O O . THR A 1 524 ? -34.778 21.373 18.469 1.00 16.12 524 THR A O 1
ATOM 4193 N N . LEU A 1 525 ? -34.631 22.492 16.515 1.00 14.27 525 LEU A N 1
ATOM 4194 C CA . LEU A 1 525 ? -34.444 21.307 15.695 1.00 14.04 525 LEU A CA 1
ATOM 4195 C C . LEU A 1 525 ? -33.022 21.269 15.149 1.00 16.09 525 LEU A C 1
ATOM 4196 O O . LEU A 1 525 ? -32.566 22.220 14.514 1.00 15.84 525 LEU A O 1
ATOM 4201 N N . THR A 1 526 ? -32.325 20.168 15.401 1.00 15.11 526 THR A N 1
ATOM 4202 C CA . THR A 1 526 ? -30.986 19.964 14.856 1.00 14.06 526 THR A CA 1
ATOM 4203 C C . THR A 1 526 ? -31.028 18.871 13.801 1.00 15.05 526 THR A C 1
ATOM 4204 O O . THR A 1 526 ? -31.469 17.761 14.072 1.00 16.39 526 THR A O 1
ATOM 4208 N N . LEU A 1 527 ? -30.586 19.194 12.590 1.00 11.86 527 LEU A N 1
ATOM 4209 C CA . LEU A 1 527 ? -30.549 18.216 11.506 1.00 10.82 527 LEU A CA 1
ATOM 4210 C C . LEU A 1 527 ? -29.115 17.960 11.063 1.00 12.63 527 LEU A C 1
ATOM 4211 O O . LEU A 1 527 ? -28.480 18.817 10.434 1.00 12.42 527 LEU A O 1
ATOM 4216 N N . PRO A 1 528 ? -28.586 16.770 11.379 1.00 12.92 528 PRO A N 1
ATOM 4217 C CA . PRO A 1 528 ? -27.282 16.400 10.832 1.00 13.01 528 PRO A CA 1
ATOM 4218 C C . PRO A 1 528 ? -27.326 16.413 9.300 1.00 12.07 528 PRO A C 1
ATOM 4219 O O . PRO A 1 528 ? -28.407 16.477 8.689 1.00 11.78 528 PRO A O 1
ATOM 4223 N N . ALA A 1 529 ? -26.144 16.377 8.695 1.00 14.23 529 ALA A N 1
ATOM 4224 C CA . ALA A 1 529 ? -25.996 16.331 7.244 1.00 11.81 529 ALA A CA 1
ATOM 4225 C C . ALA A 1 529 ? -26.974 15.346 6.619 1.00 12.28 529 ALA A C 1
ATOM 4226 O O . ALA A 1 529 ? -27.084 14.204 7.061 1.00 13.42 529 ALA A O 1
ATOM 4228 N N . TYR A 1 530 ? -27.692 15.809 5.602 1.00 10.81 530 TYR A N 1
ATOM 4229 C CA . TYR A 1 530 ? -28.554 14.967 4.775 1.00 10.55 530 TYR A CA 1
ATOM 4230 C C . TYR A 1 530 ? -29.723 14.329 5.515 1.00 9.85 530 TYR A C 1
ATOM 4231 O O . TYR A 1 530 ? -30.229 13.299 5.088 1.00 11.25 530 TYR A O 1
ATOM 4240 N N . GLN A 1 531 ? -30.178 14.950 6.595 1.00 11.92 531 GLN A N 1
ATOM 4241 C CA . GLN A 1 531 ? -31.307 14.379 7.327 1.00 14.03 531 GLN A CA 1
ATOM 4242 C C . GLN A 1 531 ? -32.629 15.079 7.027 1.00 14.12 531 GLN A C 1
ATOM 4243 O O . GLN A 1 531 ? -32.664 16.279 6.781 1.00 14.48 531 GLN A O 1
ATOM 4249 N N . ALA A 1 532 ? -33.707 14.296 7.032 1.00 15.44 532 ALA A N 1
ATOM 4250 C CA . ALA A 1 532 ? -35.075 14.798 6.944 1.00 16.87 532 ALA A CA 1
ATOM 4251 C C . ALA A 1 532 ? -35.731 14.662 8.314 1.00 15.40 532 ALA A C 1
ATOM 4252 O O . ALA A 1 532 ? -35.410 13.742 9.072 1.00 17.86 532 ALA A O 1
ATOM 4254 N N . ALA A 1 533 ? -36.640 15.575 8.641 1.00 14.34 533 ALA A N 1
ATOM 4255 C CA . ALA A 1 533 ? -37.399 15.480 9.881 1.00 13.83 533 ALA A CA 1
ATOM 4256 C C . ALA A 1 533 ? -38.884 15.740 9.641 1.00 13.42 533 ALA A C 1
ATOM 4257 O O . ALA A 1 533 ? -39.263 16.711 8.978 1.00 14.62 533 ALA A O 1
ATOM 4259 N N . PHE A 1 534 ? -39.723 14.863 10.179 1.00 12.85 534 PHE A N 1
ATOM 4260 C CA . PHE A 1 534 ? -41.164 15.023 10.077 1.00 14.04 534 PHE A CA 1
ATOM 4261 C C . PHE A 1 534 ? -41.758 15.087 11.468 1.00 14.24 534 PHE A C 1
ATOM 4262 O O . PHE A 1 534 ? -41.385 14.306 12.354 1.00 13.87 534 PHE A O 1
ATOM 4270 N N . MET A 1 535 ? -42.686 16.015 11.660 1.00 12.48 535 MET A N 1
ATOM 4271 C CA . MET A 1 535 ? -43.308 16.231 12.956 1.00 13.70 535 MET A CA 1
ATOM 4272 C C . MET A 1 535 ? -44.805 16.476 12.804 1.00 12.52 535 MET A C 1
ATOM 4273 O O . MET A 1 535 ? -45.266 16.985 11.784 1.00 15.15 535 MET A O 1
ATOM 4278 N N . GLN A 1 536 ? -45.568 16.112 13.827 1.00 15.42 536 GLN A N 1
ATOM 4279 C CA . GLN A 1 536 ? -46.985 16.422 13.863 1.00 17.40 536 GLN A CA 1
ATOM 4280 C C . GLN A 1 536 ? -47.127 17.800 14.494 1.00 18.25 536 GLN A C 1
ATOM 4281 O O . GLN A 1 536 ? -46.607 18.028 15.583 1.00 18.39 536 GLN A O 1
ATOM 4287 N N . VAL A 1 537 ? -47.809 18.717 13.812 1.00 15.77 537 VAL A N 1
ATOM 4288 C CA . VAL A 1 537 ? -48.012 20.064 14.333 1.00 16.26 537 VAL A CA 1
ATOM 4289 C C . VAL A 1 537 ? -49.156 20.064 15.337 1.00 23.26 537 VAL A C 1
ATOM 4290 O O . VAL A 1 537 ? -50.160 19.380 15.136 1.00 23.01 537 VAL A O 1
ATOM 4294 N N . ALA A 1 538 ? -48.982 20.815 16.421 1.00 22.40 538 ALA A N 1
ATOM 4295 C CA . ALA A 1 538 ? -49.984 20.898 17.482 1.00 25.63 538 ALA A CA 1
ATOM 4296 C C . ALA A 1 538 ? -51.226 21.674 17.045 1.00 31.09 538 ALA A C 1
ATOM 4297 O O . ALA A 1 538 ? -51.193 22.430 16.072 1.00 33.14 538 ALA A O 1
ATOM 4299 N N . ASN B 1 4 ? -38.242 -17.858 10.586 1.00 51.84 4 ASN B N 1
ATOM 4300 C CA . ASN B 1 4 ? -36.822 -17.984 10.271 1.00 45.53 4 ASN B CA 1
ATOM 4301 C C . ASN B 1 4 ? -36.018 -18.366 11.508 1.00 31.08 4 ASN B C 1
ATOM 4302 O O . ASN B 1 4 ? -35.202 -17.587 12.004 1.00 29.55 4 ASN B O 1
ATOM 4307 N N . MET B 1 5 ? -36.251 -19.579 11.991 1.00 26.86 5 MET B N 1
ATOM 4308 C CA . MET B 1 5 ? -35.684 -20.038 13.246 1.00 25.79 5 MET B CA 1
ATOM 4309 C C . MET B 1 5 ? -34.223 -20.463 13.117 1.00 22.33 5 MET B C 1
ATOM 4310 O O . MET B 1 5 ? -33.583 -20.804 14.117 1.00 25.05 5 MET B O 1
ATOM 4315 N N . MET B 1 6 ? -33.697 -20.445 11.894 1.00 18.92 6 MET B N 1
ATOM 4316 C CA . MET B 1 6 ? -32.340 -20.929 11.645 1.00 18.28 6 MET B CA 1
ATOM 4317 C C . MET B 1 6 ? -31.356 -19.806 11.346 1.00 16.20 6 MET B C 1
ATOM 4318 O O . MET B 1 6 ? -30.266 -20.051 10.824 1.00 15.23 6 MET B O 1
ATOM 4323 N N . TRP B 1 7 ? -31.743 -18.584 11.699 1.00 14.10 7 TRP B N 1
ATOM 4324 C CA . TRP B 1 7 ? -30.925 -17.392 11.486 1.00 13.63 7 TRP B CA 1
ATOM 4325 C C . TRP B 1 7 ? -29.525 -17.535 12.080 1.00 14.83 7 TRP B C 1
ATOM 4326 O O . TRP B 1 7 ? -28.567 -16.936 11.588 1.00 14.72 7 TRP B O 1
ATOM 4337 N N . TRP B 1 8 ? -29.406 -18.330 13.145 1.00 11.71 8 TRP B N 1
ATOM 4338 C CA . TRP B 1 8 ? -28.168 -18.397 13.895 1.00 14.12 8 TRP B CA 1
ATOM 4339 C C . TRP B 1 8 ? -27.107 -19.220 13.182 1.00 13.08 8 TRP B C 1
ATOM 4340 O O . TRP B 1 8 ? -25.926 -19.107 13.520 1.00 11.49 8 TRP B O 1
ATOM 4351 N N . ARG B 1 9 ? -27.520 -20.063 12.231 1.00 11.59 9 ARG B N 1
ATOM 4352 C CA . ARG B 1 9 ? -26.596 -21.005 11.604 1.00 10.77 9 ARG B CA 1
ATOM 4353 C C . ARG B 1 9 ? -25.949 -20.378 10.363 1.00 12.22 9 ARG B C 1
ATOM 4354 O O . ARG B 1 9 ? -26.302 -20.682 9.222 1.00 13.61 9 ARG B O 1
ATOM 4362 N N . GLY B 1 10 ? -24.996 -19.484 10.618 1.00 11.29 10 GLY B N 1
ATOM 4363 C CA . GLY B 1 10 ? -24.415 -18.647 9.584 1.00 12.08 10 GLY B CA 1
ATOM 4364 C C . GLY B 1 10 ? -24.497 -17.172 9.931 1.00 14.33 10 GLY B C 1
ATOM 4365 O O . GLY B 1 10 ? -23.867 -16.345 9.272 1.00 15.70 10 GLY B O 1
ATOM 4366 N N . GLY B 1 11 ? -25.260 -16.834 10.970 1.00 11.71 11 GLY B N 1
ATOM 4367 C CA . GLY B 1 11 ? -25.412 -15.450 11.381 1.00 12.34 11 GLY B CA 1
ATOM 4368 C C . GLY B 1 11 ? -24.154 -14.765 11.887 1.00 11.97 11 GLY B C 1
ATOM 4369 O O . GLY B 1 11 ? -23.201 -15.414 12.344 1.00 12.32 11 GLY B O 1
ATOM 4370 N N . VAL B 1 12 ? -24.166 -13.436 11.822 1.00 10.75 12 VAL B N 1
ATOM 4371 C CA . VAL B 1 12 ? -23.045 -12.629 12.280 1.00 10.66 12 VAL B CA 1
ATOM 4372 C C . VAL B 1 12 ? -23.460 -11.867 13.530 1.00 9.77 12 VAL B C 1
ATOM 4373 O O . VAL B 1 12 ? -24.416 -11.087 13.494 1.00 12.15 12 VAL B O 1
ATOM 4377 N N . ILE B 1 13 ? -22.751 -12.113 14.627 1.00 11.22 13 ILE B N 1
ATOM 4378 C CA . ILE B 1 13 ? -23.081 -11.527 15.918 1.00 12.54 13 ILE B CA 1
ATOM 4379 C C . ILE B 1 13 ? -22.012 -10.516 16.327 1.00 14.09 13 ILE B C 1
ATOM 4380 O O . ILE B 1 13 ? -20.822 -10.777 16.196 1.00 14.03 13 ILE B O 1
ATOM 4385 N N . TYR B 1 14 ? -22.449 -9.354 16.799 1.00 12.51 14 TYR B N 1
ATOM 4386 C CA . TYR B 1 14 ? -21.556 -8.305 17.273 1.00 11.27 14 TYR B CA 1
ATOM 4387 C C . TYR B 1 14 ? -21.448 -8.387 18.790 1.00 9.90 14 TYR B C 1
ATOM 4388 O O . TYR B 1 14 ? -22.459 -8.252 19.499 1.00 12.86 14 TYR B O 1
ATOM 4397 N N . GLN B 1 15 ? -20.237 -8.645 19.283 1.00 10.99 15 GLN B N 1
ATOM 4398 C CA . GLN B 1 15 ? -20.024 -8.714 20.728 1.00 10.97 15 GLN B CA 1
ATOM 4399 C C . GLN B 1 15 ? -19.804 -7.346 21.334 1.00 14.26 15 GLN B C 1
ATOM 4400 O O . GLN B 1 15 ? -18.853 -6.638 20.977 1.00 13.91 15 GLN B O 1
ATOM 4406 N N . ILE B 1 16 ? -20.681 -6.998 22.269 1.00 11.65 16 ILE B N 1
ATOM 4407 C CA . ILE B 1 16 ? -20.570 -5.766 23.036 1.00 10.99 16 ILE B CA 1
ATOM 4408 C C . ILE B 1 16 ? -20.085 -6.090 24.447 1.00 16.83 16 ILE B C 1
ATOM 4409 O O . ILE B 1 16 ? -20.581 -7.014 25.095 1.00 15.01 16 ILE B O 1
ATOM 4414 N N . TYR B 1 17 ? -19.086 -5.342 24.898 1.00 16.40 17 TYR B N 1
ATOM 4415 C CA . TYR B 1 17 ? -18.567 -5.461 26.257 1.00 15.00 17 TYR B CA 1
ATOM 4416 C C . TYR B 1 17 ? -19.114 -4.249 26.995 1.00 13.81 17 TYR B C 1
ATOM 4417 O O . TYR B 1 17 ? -18.582 -3.147 26.849 1.00 14.99 17 TYR B O 1
ATOM 4426 N N . PRO B 1 18 ? -20.223 -4.431 27.742 1.00 12.90 18 PRO B N 1
ATOM 4427 C CA . PRO B 1 18 ? -21.015 -3.284 28.224 1.00 15.74 18 PRO B CA 1
ATOM 4428 C C . PRO B 1 18 ? -20.233 -2.223 28.986 1.00 15.60 18 PRO B C 1
ATOM 4429 O O . PRO B 1 18 ? -20.528 -1.040 28.808 1.00 16.46 18 PRO B O 1
ATOM 4433 N N . ARG B 1 19 ? -19.244 -2.623 29.780 1.00 15.60 19 ARG B N 1
ATOM 4434 C CA . ARG B 1 19 ? -18.451 -1.660 30.546 1.00 17.35 19 ARG B CA 1
ATOM 4435 C C . ARG B 1 19 ? -17.737 -0.654 29.662 1.00 16.81 19 ARG B C 1
ATOM 4436 O O . ARG B 1 19 ? -17.359 0.421 30.121 1.00 17.20 19 ARG B O 1
ATOM 4444 N N . SER B 1 20 ? -17.534 -1.007 28.396 1.00 17.62 20 SER B N 1
ATOM 4445 C CA . SER B 1 20 ? -16.683 -0.198 27.540 1.00 18.37 20 SER B CA 1
ATOM 4446 C C . SER B 1 20 ? -17.349 0.231 26.244 1.00 18.59 20 SER B C 1
ATOM 4447 O O . SER B 1 20 ? -16.659 0.602 25.301 1.00 18.28 20 SER B O 1
ATOM 4450 N N . PHE B 1 21 ? -18.680 0.195 26.199 1.00 16.89 21 PHE B N 1
ATOM 4451 C CA . PHE B 1 21 ? -19.385 0.572 24.978 1.00 15.33 21 PHE B CA 1
ATOM 4452 C C . PHE B 1 21 ? -19.798 2.048 25.031 1.00 18.90 21 PHE B C 1
ATOM 4453 O O . PHE B 1 21 ? -19.238 2.863 24.311 1.00 19.28 21 PHE B O 1
ATOM 4461 N N . LEU B 1 22 ? -20.748 2.400 25.893 1.00 17.68 22 LEU B N 1
ATOM 4462 C CA . LEU B 1 22 ? -21.138 3.803 26.044 1.00 19.54 22 LEU B CA 1
ATOM 4463 C C . LEU B 1 22 ? -21.654 4.078 27.451 1.00 18.43 22 LEU B C 1
ATOM 4464 O O . LEU B 1 22 ? -22.570 3.407 27.928 1.00 20.77 22 LEU B O 1
ATOM 4469 N N . ASP B 1 23 ? -21.053 5.059 28.114 1.00 19.07 23 ASP B N 1
ATOM 4470 C CA . ASP B 1 23 ? -21.487 5.476 29.440 1.00 20.84 23 ASP B CA 1
ATOM 4471 C C . ASP B 1 23 ? -22.535 6.577 29.305 1.00 26.86 23 ASP B C 1
ATOM 4472 O O . ASP B 1 23 ? -22.204 7.720 28.990 1.00 29.83 23 ASP B O 1
ATOM 4477 N N . SER B 1 24 ? -23.799 6.229 29.533 1.00 22.36 24 SER B N 1
ATOM 4478 C CA . SER B 1 24 ? -24.877 7.215 29.462 1.00 21.18 24 SER B CA 1
ATOM 4479 C C . SER B 1 24 ? -25.181 7.791 30.838 1.00 30.75 24 SER B C 1
ATOM 4480 O O . SER B 1 24 ? -25.762 8.869 30.946 1.00 30.05 24 SER B O 1
ATOM 4483 N N . ARG B 1 25 ? -24.800 7.066 31.885 1.00 28.59 25 ARG B N 1
ATOM 4484 C CA . ARG B 1 25 ? -25.137 7.470 33.248 1.00 34.08 25 ARG B CA 1
ATOM 4485 C C . ARG B 1 25 ? -24.173 8.522 33.799 1.00 36.61 25 ARG B C 1
ATOM 4486 O O . ARG B 1 25 ? -24.593 9.465 34.468 1.00 41.93 25 ARG B O 1
ATOM 4494 N N . GLY B 1 26 ? -22.885 8.366 33.510 1.00 29.98 26 GLY B N 1
ATOM 4495 C CA . GLY B 1 26 ? -21.907 9.391 33.835 1.00 30.98 26 GLY B CA 1
ATOM 4496 C C . GLY B 1 26 ? -20.910 9.038 34.923 1.00 30.40 26 GLY B C 1
ATOM 4497 O O . GLY B 1 26 ? -20.313 9.930 35.527 1.00 34.42 26 GLY B O 1
ATOM 4498 N N . ASP B 1 27 ? -20.723 7.748 35.180 1.00 28.15 27 ASP B N 1
ATOM 4499 C CA . ASP B 1 27 ? -19.777 7.307 36.200 1.00 26.45 27 ASP B CA 1
ATOM 4500 C C . ASP B 1 27 ? -18.505 6.695 35.607 1.00 27.13 27 ASP B C 1
ATOM 4501 O O . ASP B 1 27 ? -17.665 6.161 36.330 1.00 27.27 27 ASP B O 1
ATOM 4506 N N . GLY B 1 28 ? -18.372 6.775 34.286 1.00 24.85 28 GLY B N 1
ATOM 4507 C CA . GLY B 1 28 ? -17.167 6.315 33.620 1.00 25.34 28 GLY B CA 1
ATOM 4508 C C . GLY B 1 28 ? -17.211 4.862 33.188 1.00 21.04 28 GLY B C 1
ATOM 4509 O O . GLY B 1 28 ? -16.233 4.343 32.644 1.00 21.57 28 GLY B O 1
ATOM 4510 N N . VAL B 1 29 ? -18.341 4.205 33.439 1.00 22.74 29 VAL B N 1
ATOM 4511 C CA . VAL B 1 29 ? -18.524 2.800 33.075 1.00 20.77 29 VAL B CA 1
ATOM 4512 C C . VAL B 1 29 ? -19.687 2.695 32.101 1.00 20.78 29 VAL B C 1
ATOM 4513 O O . VAL B 1 29 ? -20.736 3.302 32.312 1.00 21.25 29 VAL B O 1
ATOM 4517 N N . GLY B 1 30 ? -19.500 1.944 31.021 1.00 17.73 30 GLY B N 1
ATOM 4518 C CA . GLY B 1 30 ? -20.559 1.780 30.038 1.00 18.83 30 GLY B CA 1
ATOM 4519 C C . GLY B 1 30 ? -21.761 1.089 30.656 1.00 21.86 30 GLY B C 1
ATOM 4520 O O . GLY B 1 30 ? -21.611 0.328 31.613 1.00 22.05 30 GLY B O 1
ATOM 4521 N N . ASP B 1 31 ? -22.949 1.365 30.126 1.00 17.61 31 ASP B N 1
ATOM 4522 C CA . ASP B 1 31 ? -24.184 0.834 30.705 1.00 19.47 31 ASP B CA 1
ATOM 4523 C C . ASP B 1 31 ? -25.222 0.435 29.653 1.00 18.97 31 ASP B C 1
ATOM 4524 O O . ASP B 1 31 ? -25.025 0.637 28.448 1.00 17.85 31 ASP B O 1
ATOM 4529 N N . LEU B 1 32 ? -26.322 -0.161 30.111 1.00 17.53 32 LEU B N 1
ATOM 4530 C CA . LEU B 1 32 ? -27.336 -0.682 29.197 1.00 17.32 32 LEU B CA 1
ATOM 4531 C C . LEU B 1 32 ? -27.998 0.412 28.355 1.00 18.08 32 LEU B C 1
ATOM 4532 O O . LEU B 1 32 ? -28.192 0.233 27.151 1.00 17.48 32 LEU B O 1
ATOM 4537 N N . ASN B 1 33 ? -28.341 1.539 28.975 1.00 18.40 33 ASN B N 1
ATOM 4538 C CA . ASN B 1 33 ? -28.944 2.638 28.227 1.00 18.72 33 ASN B CA 1
ATOM 4539 C C . ASN B 1 33 ? -27.994 3.194 27.168 1.00 18.31 33 ASN B C 1
ATOM 4540 O O . ASN B 1 33 ? -28.437 3.664 26.120 1.00 20.28 33 ASN B O 1
ATOM 4545 N N . GLY B 1 34 ? -26.690 3.119 27.435 1.00 20.13 34 GLY B N 1
ATOM 4546 C CA . GLY B 1 34 ? -25.692 3.510 26.451 1.00 19.09 34 GLY B CA 1
ATOM 4547 C C . GLY B 1 34 ? -25.746 2.620 25.219 1.00 18.09 34 GLY B C 1
ATOM 4548 O O . GLY B 1 34 ? -25.670 3.100 24.077 1.00 19.85 34 GLY B O 1
ATOM 4549 N N . ILE B 1 35 ? -25.866 1.312 25.446 1.00 17.51 35 ILE B N 1
ATOM 4550 C CA . ILE B 1 35 ? -26.024 0.366 24.346 1.00 16.52 35 ILE B CA 1
ATOM 4551 C C . ILE B 1 35 ? -27.283 0.659 23.538 1.00 18.61 35 ILE B C 1
ATOM 4552 O O . ILE B 1 35 ? -27.251 0.704 22.308 1.00 17.38 35 ILE B O 1
ATOM 4557 N N . THR B 1 36 ? -28.392 0.864 24.237 1.00 18.68 36 THR B N 1
ATOM 4558 C CA . THR B 1 36 ? -29.667 1.153 23.586 1.00 17.03 36 THR B CA 1
ATOM 4559 C C . THR B 1 36 ? -29.565 2.361 22.657 1.00 16.22 36 THR B C 1
ATOM 4560 O O . THR B 1 36 ? -30.095 2.346 21.548 1.00 20.91 36 THR B O 1
ATOM 4564 N N . GLU B 1 37 ? -28.852 3.389 23.105 1.00 19.03 37 GLU B N 1
ATOM 4565 C CA . GLU B 1 37 ? -28.645 4.589 22.297 1.00 20.23 37 GLU B CA 1
ATOM 4566 C C . GLU B 1 37 ? -27.917 4.302 20.977 1.00 19.76 37 GLU B C 1
ATOM 4567 O O . GLU B 1 37 ? -28.193 4.934 19.955 1.00 24.43 37 GLU B O 1
ATOM 4573 N N . LYS B 1 38 ? -26.999 3.338 20.997 1.00 18.20 38 LYS B N 1
ATOM 4574 C CA . LYS B 1 38 ? -26.154 3.077 19.836 1.00 20.18 38 LYS B CA 1
ATOM 4575 C C . LYS B 1 38 ? -26.569 1.848 19.029 1.00 18.74 38 LYS B C 1
ATOM 4576 O O . LYS B 1 38 ? -25.816 1.380 18.175 1.00 18.12 38 LYS B O 1
ATOM 4582 N N . LEU B 1 39 ? -27.767 1.328 19.280 1.00 18.27 39 LEU B N 1
ATOM 4583 C CA . LEU B 1 39 ? -28.230 0.166 18.527 1.00 17.58 39 LEU B CA 1
ATOM 4584 C C . LEU B 1 39 ? -28.416 0.482 17.039 1.00 18.41 39 LEU B C 1
ATOM 4585 O O . LEU B 1 39 ? -28.279 -0.400 16.193 1.00 18.19 39 LEU B O 1
ATOM 4590 N N . ASP B 1 40 ? -28.694 1.746 16.723 1.00 20.56 40 ASP B N 1
ATOM 4591 C CA . ASP B 1 40 ? -28.810 2.172 15.332 1.00 19.75 40 ASP B CA 1
ATOM 4592 C C . ASP B 1 40 ? -27.478 1.985 14.607 1.00 14.13 40 ASP B C 1
ATOM 4593 O O . ASP B 1 40 ? -27.435 1.485 13.478 1.00 17.90 40 ASP B O 1
ATOM 4598 N N . TYR B 1 41 ? -26.392 2.364 15.276 1.00 18.48 41 TYR B N 1
ATOM 4599 C CA . TYR B 1 41 ? -25.046 2.119 14.757 1.00 19.72 41 TYR B CA 1
ATOM 4600 C C . TYR B 1 41 ? -24.791 0.625 14.551 1.00 14.86 41 TYR B C 1
ATOM 4601 O O . TYR B 1 41 ? -24.298 0.200 13.505 1.00 16.40 41 TYR B O 1
ATOM 4610 N N . VAL B 1 42 ? -25.113 -0.179 15.553 1.00 15.23 42 VAL B N 1
ATOM 4611 C CA . VAL B 1 42 ? -24.933 -1.620 15.417 1.00 13.87 42 VAL B CA 1
ATOM 4612 C C . VAL B 1 42 ? -25.688 -2.170 14.197 1.00 14.49 42 VAL B C 1
ATOM 4613 O O . VAL B 1 42 ? -25.119 -2.900 13.385 1.00 14.81 42 VAL B O 1
ATOM 4617 N N . ALA B 1 43 ? -26.950 -1.783 14.043 1.00 16.39 43 ALA B N 1
ATOM 4618 C CA . ALA B 1 43 ? -27.725 -2.239 12.885 1.00 15.83 43 ALA B CA 1
ATOM 4619 C C . ALA B 1 43 ? -27.103 -1.799 11.560 1.00 14.99 43 ALA B C 1
ATOM 4620 O O . ALA B 1 43 ? -27.186 -2.517 10.556 1.00 18.14 43 ALA B O 1
ATOM 4622 N N . SER B 1 44 ? -26.465 -0.630 11.562 1.00 15.94 44 SER B N 1
ATOM 4623 C CA . SER B 1 44 ? -25.807 -0.125 10.363 1.00 16.46 44 SER B CA 1
ATOM 4624 C C . SER B 1 44 ? -24.633 -0.993 9.928 1.00 16.11 44 SER B C 1
ATOM 4625 O O . SER B 1 44 ? -24.155 -0.866 8.806 1.00 18.35 44 SER B O 1
ATOM 4628 N N . LEU B 1 45 ? -24.150 -1.862 10.817 1.00 13.47 45 LEU B N 1
ATOM 4629 C CA . LEU B 1 45 ? -23.012 -2.713 10.493 1.00 14.05 45 LEU B CA 1
ATOM 4630 C C . LEU B 1 45 ? -23.421 -3.881 9.612 1.00 15.07 45 LEU B C 1
ATOM 4631 O O . LEU B 1 45 ? -22.563 -4.545 9.036 1.00 15.38 45 LEU B O 1
ATOM 4636 N N . ASN B 1 46 ? -24.730 -4.124 9.520 1.00 14.33 46 ASN B N 1
ATOM 4637 C CA . ASN B 1 46 ? -25.280 -5.264 8.784 1.00 15.62 46 ASN B CA 1
ATOM 4638 C C . ASN B 1 46 ? -25.009 -6.597 9.478 1.00 15.42 46 ASN B C 1
ATOM 4639 O O . ASN B 1 46 ? -24.990 -7.655 8.845 1.00 15.39 46 ASN B O 1
ATOM 4644 N N . VAL B 1 47 ? -24.813 -6.533 10.793 1.00 14.73 47 VAL B N 1
ATOM 4645 C CA . VAL B 1 47 ? -24.774 -7.742 11.616 1.00 12.20 47 VAL B CA 1
ATOM 4646 C C . VAL B 1 47 ? -26.193 -8.221 11.916 1.00 11.72 47 VAL B C 1
ATOM 4647 O O . VAL B 1 47 ? -27.158 -7.474 11.746 1.00 15.51 47 VAL B O 1
ATOM 4651 N N . ASP B 1 48 ? -26.312 -9.468 12.372 1.00 11.83 48 ASP B N 1
ATOM 4652 C CA . ASP B 1 48 ? -27.622 -10.073 12.596 1.00 12.36 48 ASP B CA 1
ATOM 4653 C C . ASP B 1 48 ? -28.110 -9.970 14.038 1.00 14.38 48 ASP B C 1
ATOM 4654 O O . ASP B 1 48 ? -29.295 -10.147 14.321 1.00 14.69 48 ASP B O 1
ATOM 4659 N N . GLY B 1 49 ? -27.191 -9.689 14.946 1.00 14.79 49 GLY B N 1
ATOM 4660 C CA . GLY B 1 49 ? -27.559 -9.594 16.339 1.00 14.57 49 GLY B CA 1
ATOM 4661 C C . GLY B 1 49 ? -26.370 -9.192 17.175 1.00 13.66 49 GLY B C 1
ATOM 4662 O O . GLY B 1 49 ? -25.277 -8.966 16.643 1.00 13.19 49 GLY B O 1
ATOM 4663 N N . ILE B 1 50 ? -26.593 -9.105 18.483 1.00 12.66 50 ILE B N 1
ATOM 4664 C CA . ILE B 1 50 ? -25.543 -8.768 19.419 1.00 12.64 50 ILE B CA 1
ATOM 4665 C C . ILE B 1 50 ? -25.391 -9.854 20.481 1.00 12.81 50 ILE B C 1
ATOM 4666 O O . ILE B 1 50 ? -26.323 -10.611 20.758 1.00 13.56 50 ILE B O 1
ATOM 4671 N N . TRP B 1 51 ? -24.196 -9.941 21.051 1.00 12.48 51 TRP B N 1
ATOM 4672 C CA . TRP B 1 51 ? -23.967 -10.708 22.270 1.00 11.38 51 TRP B CA 1
ATOM 4673 C C . TRP B 1 51 ? -23.442 -9.733 23.317 1.00 14.02 51 TRP B C 1
ATOM 4674 O O . TRP B 1 51 ? -22.431 -9.064 23.110 1.00 12.55 51 TRP B O 1
ATOM 4685 N N . LEU B 1 52 ? -24.152 -9.653 24.437 1.00 11.85 52 LEU B N 1
ATOM 4686 C CA . LEU B 1 52 ? -23.729 -8.824 25.561 1.00 11.84 52 LEU B CA 1
ATOM 4687 C C . LEU B 1 52 ? -22.909 -9.634 26.560 1.00 11.73 52 LEU B C 1
ATOM 4688 O O . LEU B 1 52 ? -23.396 -10.632 27.106 1.00 12.55 52 LEU B O 1
ATOM 4693 N N . SER B 1 53 ? -21.675 -9.202 26.811 1.00 11.58 53 SER B N 1
ATOM 4694 C CA . SER B 1 53 ? -20.922 -9.672 27.977 1.00 13.27 53 SER B CA 1
ATOM 4695 C C . SER B 1 53 ? -21.726 -9.341 29.261 1.00 12.50 53 SER B C 1
ATOM 4696 O O . SER B 1 53 ? -22.663 -8.535 29.223 1.00 13.76 53 SER B O 1
ATOM 4699 N N . PRO B 1 54 ? -21.400 -10.003 30.391 1.00 12.44 54 PRO B N 1
ATOM 4700 C CA . PRO B 1 54 ? -22.258 -9.963 31.582 1.00 12.95 54 PRO B CA 1
ATOM 4701 C C . PRO B 1 54 ? -22.561 -8.570 32.110 1.00 14.61 54 PRO B C 1
ATOM 4702 O O . PRO B 1 54 ? -21.681 -7.708 32.176 1.00 16.48 54 PRO B O 1
ATOM 4706 N N . PHE B 1 55 ? -23.817 -8.370 32.504 1.00 14.28 55 PHE B N 1
ATOM 4707 C CA . PHE B 1 55 ? -24.268 -7.122 33.089 1.00 13.54 55 PHE B CA 1
ATOM 4708 C C . PHE B 1 55 ? -25.065 -7.402 34.368 1.00 15.78 55 PHE B C 1
ATOM 4709 O O . PHE B 1 55 ? -25.858 -6.569 34.832 1.00 17.19 55 PHE B O 1
ATOM 4717 N N . PHE B 1 56 ? -24.842 -8.588 34.925 1.00 15.46 56 PHE B N 1
ATOM 4718 C CA . PHE B 1 56 ? -25.569 -9.067 36.094 1.00 15.51 56 PHE B CA 1
ATOM 4719 C C . PHE B 1 56 ? -24.919 -8.581 37.372 1.00 16.82 56 PHE B C 1
ATOM 4720 O O . PHE B 1 56 ? -23.759 -8.160 37.366 1.00 16.77 56 PHE B O 1
ATOM 4728 N N . THR B 1 57 ? -25.679 -8.627 38.462 1.00 16.04 57 THR B N 1
ATOM 4729 C CA . THR B 1 57 ? -25.167 -8.221 39.757 1.00 16.16 57 THR B CA 1
ATOM 4730 C C . THR B 1 57 ? -23.857 -8.955 40.029 1.00 16.71 57 THR B C 1
ATOM 4731 O O . THR B 1 57 ? -23.805 -10.177 39.931 1.00 15.67 57 THR B O 1
ATOM 4735 N N . SER B 1 58 ? -22.806 -8.197 40.354 1.00 16.67 58 SER B N 1
ATOM 4736 C CA . SER B 1 58 ? -21.454 -8.752 40.455 1.00 19.10 58 SER B CA 1
ATOM 4737 C C . SER B 1 58 ? -20.550 -7.817 41.245 1.00 16.82 58 SER B C 1
ATOM 4738 O O . SER B 1 58 ? -20.640 -6.606 41.096 1.00 19.21 58 SER B O 1
ATOM 4741 N N . PRO B 1 59 ? -19.663 -8.375 42.085 1.00 16.06 59 PRO B N 1
ATOM 4742 C CA . PRO B 1 59 ? -18.630 -7.536 42.708 1.00 16.99 59 PRO B CA 1
ATOM 4743 C C . PRO B 1 59 ? -17.611 -6.979 41.710 1.00 16.34 59 PRO B C 1
ATOM 4744 O O . PRO B 1 59 ? -16.795 -6.141 42.098 1.00 18.43 59 PRO B O 1
ATOM 4748 N N . MET B 1 60 ? -17.663 -7.443 40.460 1.00 14.68 60 MET B N 1
ATOM 4749 C CA . MET B 1 60 ? -16.782 -6.980 39.385 1.00 17.43 60 MET B CA 1
ATOM 4750 C C . MET B 1 60 ? -15.304 -7.336 39.560 1.00 18.20 60 MET B C 1
ATOM 4751 O O . MET B 1 60 ? -14.443 -6.710 38.952 1.00 16.25 60 MET B O 1
ATOM 4756 N N . LEU B 1 61 ? -15.008 -8.371 40.340 1.00 15.79 61 LEU B N 1
ATOM 4757 C CA . LEU B 1 61 ? -13.612 -8.758 40.517 1.00 15.79 61 LEU B CA 1
ATOM 4758 C C . LEU B 1 61 ? -13.057 -9.384 39.246 1.00 14.83 61 LEU B C 1
ATOM 4759 O O . LEU B 1 61 ? -11.864 -9.280 38.983 1.00 17.19 61 LEU B O 1
ATOM 4764 N N . ASP B 1 62 ? -13.922 -10.023 38.458 1.00 14.72 62 ASP B N 1
ATOM 4765 C CA . ASP B 1 62 ? -13.567 -10.444 37.102 1.00 15.74 62 ASP B CA 1
ATOM 4766 C C . ASP B 1 62 ? -14.511 -9.714 36.153 1.00 15.05 62 ASP B C 1
ATOM 4767 O O . ASP B 1 62 ? -14.950 -10.254 35.135 1.00 14.70 62 ASP B O 1
ATOM 4772 N N . PHE B 1 63 ? -14.819 -8.474 36.528 1.00 13.13 63 PHE B N 1
ATOM 4773 C CA . PHE B 1 63 ? -15.596 -7.561 35.694 1.00 15.59 63 PHE B CA 1
ATOM 4774 C C . PHE B 1 63 ? -16.818 -8.188 35.048 1.00 15.39 63 PHE B C 1
ATOM 4775 O O . PHE B 1 63 ? -17.018 -8.133 33.832 1.00 17.01 63 PHE B O 1
ATOM 4783 N N . GLY B 1 64 ? -17.632 -8.789 35.904 1.00 16.24 64 GLY B N 1
ATOM 4784 C CA . GLY B 1 64 ? -18.936 -9.277 35.522 1.00 14.91 64 GLY B CA 1
ATOM 4785 C C . GLY B 1 64 ? -19.011 -10.784 35.434 1.00 13.49 64 GLY B C 1
ATOM 4786 O O . GLY B 1 64 ? -20.100 -11.343 35.541 1.00 14.71 64 GLY B O 1
ATOM 4787 N N . TYR B 1 65 ? -17.869 -11.439 35.232 1.00 13.49 65 TYR B N 1
ATOM 4788 C CA . TYR B 1 65 ? -17.860 -12.900 35.131 1.00 11.96 65 TYR B CA 1
ATOM 4789 C C . TYR B 1 65 ? -17.886 -13.596 36.489 1.00 15.22 65 TYR B C 1
ATOM 4790 O O . TYR B 1 65 ? -17.863 -14.832 36.554 1.00 15.24 65 TYR B O 1
ATOM 4799 N N . ASP B 1 66 ? -17.940 -12.787 37.551 1.00 15.16 66 ASP B N 1
ATOM 4800 C CA . ASP B 1 66 ? -18.146 -13.252 38.925 1.00 13.04 66 ASP B CA 1
ATOM 4801 C C . ASP B 1 66 ? -19.532 -12.784 39.390 1.00 13.63 66 ASP B C 1
ATOM 4802 O O . ASP B 1 66 ? -19.679 -11.689 39.928 1.00 16.54 66 ASP B O 1
ATOM 4807 N N . VAL B 1 67 ? -20.543 -13.620 39.168 1.00 15.38 67 VAL B N 1
ATOM 4808 C CA . VAL B 1 67 ? -21.945 -13.210 39.310 1.00 14.93 67 VAL B CA 1
ATOM 4809 C C . VAL B 1 67 ? -22.498 -13.486 40.711 1.00 16.51 67 VAL B C 1
ATOM 4810 O O . VAL B 1 67 ? -22.339 -14.590 41.241 1.00 17.57 67 VAL B O 1
ATOM 4814 N N . SER B 1 68 ? -23.136 -12.484 41.315 1.00 14.65 68 SER B N 1
ATOM 4815 C CA . SER B 1 68 ? -23.745 -12.676 42.633 1.00 14.96 68 SER B CA 1
ATOM 4816 C C . SER B 1 68 ? -25.281 -12.757 42.603 1.00 19.51 68 SER B C 1
ATOM 4817 O O . SER B 1 68 ? -25.900 -13.187 43.577 1.00 19.23 68 SER B O 1
ATOM 4820 N N . ASP B 1 69 ? -25.887 -12.355 41.485 1.00 17.04 69 ASP B N 1
ATOM 4821 C CA . ASP B 1 69 ? -27.318 -12.559 41.253 1.00 16.17 69 ASP B CA 1
ATOM 4822 C C . ASP B 1 69 ? -27.530 -12.804 39.765 1.00 17.20 69 ASP B C 1
ATOM 4823 O O . ASP B 1 69 ? -27.329 -11.904 38.949 1.00 17.71 69 ASP B O 1
ATOM 4828 N N . TYR B 1 70 ? -27.942 -14.019 39.414 1.00 14.85 70 TYR B N 1
ATOM 4829 C CA . TYR B 1 70 ? -28.119 -14.391 38.009 1.00 13.59 70 TYR B CA 1
ATOM 4830 C C . TYR B 1 70 ? -29.333 -13.752 37.345 1.00 15.30 70 TYR B C 1
ATOM 4831 O O . TYR B 1 70 ? -29.427 -13.744 36.114 1.00 17.50 70 TYR B O 1
ATOM 4840 N N . ARG B 1 71 ? -30.258 -13.226 38.149 1.00 17.39 71 ARG B N 1
ATOM 4841 C CA . ARG B 1 71 ? -31.538 -12.774 37.613 1.00 18.75 71 ARG B CA 1
ATOM 4842 C C . ARG B 1 71 ? -31.768 -11.279 37.796 1.00 21.18 71 ARG B C 1
ATOM 4843 O O . ARG B 1 71 ? -32.909 -10.815 37.864 1.00 21.64 71 ARG B O 1
ATOM 4851 N N . ASP B 1 72 ? -30.685 -10.519 37.881 1.00 18.04 72 ASP B N 1
ATOM 4852 C CA . ASP B 1 72 ? -30.831 -9.074 37.987 1.00 19.47 72 ASP B CA 1
ATOM 4853 C C . ASP B 1 72 ? -29.662 -8.372 37.315 1.00 18.23 72 ASP B C 1
ATOM 4854 O O . ASP B 1 72 ? -28.614 -8.976 37.077 1.00 18.51 72 ASP B O 1
ATOM 4859 N N . VAL B 1 73 ? -29.867 -7.097 37.005 1.00 18.25 73 VAL B N 1
ATOM 4860 C CA . VAL B 1 73 ? -28.856 -6.257 36.385 1.00 18.66 73 VAL B CA 1
ATOM 4861 C C . VAL B 1 73 ? -28.084 -5.550 37.479 1.00 19.74 73 VAL B C 1
ATOM 4862 O O . VAL B 1 73 ? -28.685 -5.048 38.432 1.00 20.22 73 VAL B O 1
ATOM 4866 N N . ASP B 1 74 ? -26.760 -5.502 37.372 1.00 18.09 74 ASP B N 1
ATOM 4867 C CA . ASP B 1 74 ? -25.994 -4.760 38.372 1.00 16.09 74 ASP B CA 1
ATOM 4868 C C . ASP B 1 74 ? -26.372 -3.288 38.297 1.00 16.91 74 ASP B C 1
ATOM 4869 O O . ASP B 1 74 ? -26.526 -2.755 37.209 1.00 18.54 74 ASP B O 1
ATOM 4874 N N . PRO B 1 75 ? -26.531 -2.633 39.455 1.00 17.74 75 PRO B N 1
ATOM 4875 C CA . PRO B 1 75 ? -26.942 -1.225 39.461 1.00 21.02 75 PRO B CA 1
ATOM 4876 C C . PRO B 1 75 ? -26.070 -0.299 38.605 1.00 21.98 75 PRO B C 1
ATOM 4877 O O . PRO B 1 75 ? -26.593 0.674 38.059 1.00 23.71 75 PRO B O 1
ATOM 4881 N N . MET B 1 76 ? -24.780 -0.591 38.466 1.00 19.63 76 MET B N 1
ATOM 4882 C CA . MET B 1 76 ? -23.927 0.279 37.657 1.00 20.58 76 MET B CA 1
ATOM 4883 C C . MET B 1 76 ? -24.260 0.216 36.166 1.00 21.82 76 MET B C 1
ATOM 4884 O O . MET B 1 76 ? -23.879 1.102 35.401 1.00 24.36 76 MET B O 1
ATOM 4889 N N . PHE B 1 77 ? -24.964 -0.831 35.749 1.00 22.08 77 PHE B N 1
ATOM 4890 C CA . PHE B 1 77 ? -25.354 -0.958 34.351 1.00 19.77 77 PHE B CA 1
ATOM 4891 C C . PHE B 1 77 ? -26.790 -0.490 34.122 1.00 18.71 77 PHE B C 1
ATOM 4892 O O . PHE B 1 77 ? -27.226 -0.329 32.977 1.00 21.41 77 PHE B O 1
ATOM 4900 N N . GLY B 1 78 ? -27.523 -0.264 35.205 1.00 20.52 78 GLY B N 1
ATOM 4901 C CA . GLY B 1 78 ? -28.914 0.133 35.095 1.00 20.44 78 GLY B CA 1
ATOM 4902 C C . GLY B 1 78 ? -29.836 -0.855 35.778 1.00 23.56 78 GLY B C 1
ATOM 4903 O O . GLY B 1 78 ? -29.495 -1.417 36.820 1.00 22.03 78 GLY B O 1
ATOM 4904 N N . THR B 1 79 ? -31.005 -1.066 35.184 1.00 20.50 79 THR B N 1
ATOM 4905 C CA . THR B 1 79 ? -32.040 -1.903 35.775 1.00 21.25 79 THR B CA 1
ATOM 4906 C C . THR B 1 79 ? -32.544 -2.949 34.792 1.00 19.67 79 THR B C 1
ATOM 4907 O O . THR B 1 79 ? -32.225 -2.912 33.599 1.00 19.39 79 THR B O 1
ATOM 4911 N N . LEU B 1 80 ? -33.359 -3.868 35.297 1.00 20.92 80 LEU B N 1
ATOM 4912 C CA . LEU B 1 80 ? -33.999 -4.867 34.452 1.00 19.42 80 LEU B CA 1
ATOM 4913 C C . LEU B 1 80 ? -34.912 -4.204 33.420 1.00 21.38 80 LEU B C 1
ATOM 4914 O O . LEU B 1 80 ? -35.042 -4.685 32.289 1.00 21.61 80 LEU B O 1
ATOM 4919 N N . GLU B 1 81 ? -35.536 -3.094 33.804 1.00 22.26 81 GLU B N 1
ATOM 4920 C CA . GLU B 1 81 ? -36.363 -2.329 32.875 1.00 21.28 81 GLU B CA 1
ATOM 4921 C C . GLU B 1 81 ? -35.527 -1.760 31.726 1.00 21.20 81 GLU B C 1
ATOM 4922 O O . GLU B 1 81 ? -35.966 -1.757 30.570 1.00 20.78 81 GLU B O 1
ATOM 4928 N N . ASP B 1 82 ? -34.324 -1.281 32.039 1.00 20.04 82 ASP B N 1
ATOM 4929 C CA . ASP B 1 82 ? -33.409 -0.839 30.992 1.00 19.40 82 ASP B CA 1
ATOM 4930 C C . ASP B 1 82 ? -33.082 -1.983 30.041 1.00 19.10 82 ASP B C 1
ATOM 4931 O O . ASP B 1 82 ? -32.964 -1.775 28.834 1.00 18.74 82 ASP B O 1
ATOM 4936 N N . PHE B 1 83 ? -32.902 -3.191 30.577 1.00 19.67 83 PHE B N 1
ATOM 4937 C CA . PHE B 1 83 ? -32.616 -4.315 29.700 1.00 18.26 83 PHE B CA 1
ATOM 4938 C C . PHE B 1 83 ? -33.789 -4.624 28.778 1.00 21.63 83 PHE B C 1
ATOM 4939 O O . PHE B 1 83 ? -33.605 -4.908 27.587 1.00 19.20 83 PHE B O 1
ATOM 4947 N N . LYS B 1 84 ? -34.997 -4.577 29.329 1.00 20.37 84 LYS B N 1
ATOM 4948 C CA . LYS B 1 84 ? -36.189 -4.840 28.537 1.00 20.51 84 LYS B CA 1
ATOM 4949 C C . LYS B 1 84 ? -36.331 -3.845 27.394 1.00 20.62 84 LYS B C 1
ATOM 4950 O O . LYS B 1 84 ? -36.722 -4.217 26.289 1.00 20.90 84 LYS B O 1
ATOM 4956 N N . ALA B 1 85 ? -36.014 -2.582 27.661 1.00 19.68 85 ALA B N 1
ATOM 4957 C CA . ALA B 1 85 ? -36.082 -1.551 26.632 1.00 18.87 85 ALA B CA 1
ATOM 4958 C C . ALA B 1 85 ? -35.004 -1.759 25.571 1.00 19.71 85 ALA B C 1
ATOM 4959 O O . ALA B 1 85 ? -35.230 -1.492 24.392 1.00 20.94 85 ALA B O 1
ATOM 4961 N N . LEU B 1 86 ? -33.837 -2.251 25.987 1.00 17.25 86 LEU B N 1
ATOM 4962 C CA . LEU B 1 86 ? -32.762 -2.562 25.047 1.00 17.58 86 LEU B CA 1
ATOM 4963 C C . LEU B 1 86 ? -33.220 -3.670 24.103 1.00 18.03 86 LEU B C 1
ATOM 4964 O O . LEU B 1 86 ? -33.064 -3.573 22.874 1.00 17.63 86 LEU B O 1
ATOM 4969 N N . LEU B 1 87 ? -33.772 -4.730 24.687 1.00 19.00 87 LEU B N 1
ATOM 4970 C CA . LEU B 1 87 ? -34.249 -5.883 23.933 1.00 16.97 87 LEU B CA 1
ATOM 4971 C C . LEU B 1 87 ? -35.324 -5.476 22.935 1.00 19.80 87 LEU B C 1
ATOM 4972 O O . LEU B 1 87 ? -35.310 -5.907 21.777 1.00 18.20 87 LEU B O 1
ATOM 4977 N N . GLU B 1 88 ? -36.256 -4.644 23.386 1.00 19.38 88 GLU B N 1
ATOM 4978 C CA . GLU B 1 88 ? -37.320 -4.152 22.520 1.00 21.50 88 GLU B CA 1
ATOM 4979 C C . GLU B 1 88 ? -36.784 -3.318 21.360 1.00 21.12 88 GLU B C 1
ATOM 4980 O O . GLU B 1 88 ? -37.229 -3.477 20.223 1.00 19.61 88 GLU B O 1
ATOM 4986 N N . LYS B 1 89 ? -35.837 -2.427 21.634 1.00 18.12 89 LYS B N 1
ATOM 4987 C CA . LYS B 1 89 ? -35.282 -1.609 20.556 1.00 18.36 89 LYS B CA 1
ATOM 4988 C C . LYS B 1 89 ? -34.501 -2.449 19.551 1.00 16.80 89 LYS B C 1
ATOM 4989 O O . LYS B 1 89 ? -34.593 -2.240 18.346 1.00 18.78 89 LYS B O 1
ATOM 4995 N N . ALA B 1 90 ? -33.705 -3.384 20.055 1.00 16.30 90 ALA B N 1
ATOM 4996 C CA . ALA B 1 90 ? -32.912 -4.224 19.172 1.00 17.06 90 ALA B CA 1
ATOM 4997 C C . ALA B 1 90 ? -33.829 -4.987 18.230 1.00 16.29 90 ALA B C 1
ATOM 4998 O O . ALA B 1 90 ? -33.580 -5.053 17.027 1.00 16.69 90 ALA B O 1
ATOM 5000 N N . HIS B 1 91 ? -34.905 -5.543 18.772 1.00 16.65 91 HIS B N 1
ATOM 5001 C CA . HIS B 1 91 ? -35.840 -6.290 17.941 1.00 16.75 91 HIS B CA 1
ATOM 5002 C C . HIS B 1 91 ? -36.480 -5.377 16.901 1.00 17.73 91 HIS B C 1
ATOM 5003 O O . HIS B 1 91 ? -36.697 -5.790 15.765 1.00 20.31 91 HIS B O 1
ATOM 5010 N N . SER B 1 92 ? -36.733 -4.128 17.278 1.00 18.78 92 SER B N 1
ATOM 5011 C CA . SER B 1 92 ? -37.359 -3.175 16.359 1.00 20.63 92 SER B CA 1
ATOM 5012 C C . SER B 1 92 ? -36.445 -2.862 15.174 1.00 19.36 92 SER B C 1
ATOM 5013 O O . SER B 1 92 ? -36.911 -2.448 14.107 1.00 21.00 92 SER B O 1
ATOM 5016 N N . LEU B 1 93 ? -35.145 -3.063 15.366 1.00 19.30 93 LEU B N 1
ATOM 5017 C CA . LEU B 1 93 ? -34.156 -2.831 14.315 1.00 18.39 93 LEU B CA 1
ATOM 5018 C C . LEU B 1 93 ? -33.730 -4.124 13.618 1.00 18.55 93 LEU B C 1
ATOM 5019 O O . LEU B 1 93 ? -32.807 -4.117 12.808 1.00 20.14 93 LEU B O 1
ATOM 5024 N N . GLY B 1 94 ? -34.402 -5.227 13.937 1.00 17.23 94 GLY 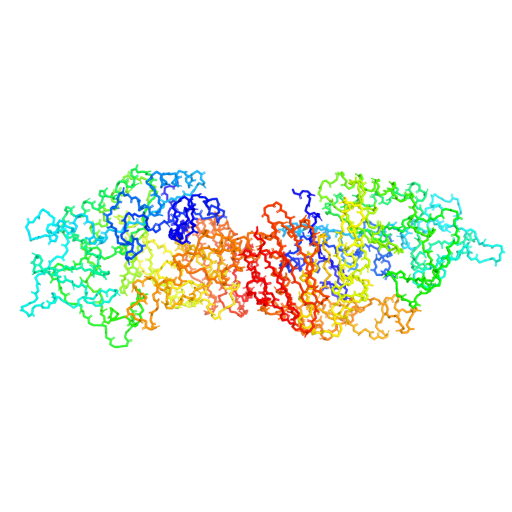B N 1
ATOM 5025 C CA . GLY B 1 94 ? -34.114 -6.509 13.318 1.00 15.99 94 GLY B CA 1
ATOM 5026 C C . GLY B 1 94 ? -32.906 -7.234 13.889 1.00 17.82 94 GLY B C 1
ATOM 5027 O O . GLY B 1 94 ? -32.371 -8.138 13.255 1.00 20.22 94 GLY B O 1
ATOM 5028 N N . LEU B 1 95 ? -32.480 -6.838 15.083 1.00 15.48 95 LEU B N 1
ATOM 5029 C CA . LEU B 1 95 ? -31.299 -7.431 15.719 1.00 15.94 95 LEU B CA 1
ATOM 5030 C C . LEU B 1 95 ? -31.692 -8.462 16.768 1.00 15.51 95 LEU B C 1
ATOM 5031 O O . LEU B 1 95 ? -32.537 -8.182 17.626 1.00 16.01 95 LEU B O 1
ATOM 5036 N N . LYS B 1 96 ? -31.072 -9.639 16.716 1.00 13.30 96 LYS B N 1
ATOM 5037 C CA . LYS B 1 96 ? -31.224 -10.621 17.786 1.00 14.57 96 LYS B CA 1
ATOM 5038 C C . LYS B 1 96 ? -30.388 -10.183 18.985 1.00 16.05 96 LYS B C 1
ATOM 5039 O O . LYS B 1 96 ? -29.380 -9.490 18.825 1.00 14.41 96 LYS B O 1
ATOM 5045 N N . VAL B 1 97 ? -30.807 -10.564 20.188 1.00 13.98 97 VAL B N 1
ATOM 5046 C CA . VAL B 1 97 ? -30.040 -10.227 21.380 1.00 15.61 97 VAL B CA 1
ATOM 5047 C C . VAL B 1 97 ? -29.680 -11.474 22.153 1.00 14.78 97 VAL B C 1
ATOM 5048 O O . VAL B 1 97 ? -30.556 -12.168 22.680 1.00 14.84 97 VAL B O 1
ATOM 5052 N N . MET B 1 98 ? -28.385 -11.773 22.189 1.00 12.51 98 MET B N 1
ATOM 5053 C CA . MET B 1 98 ? -27.866 -12.865 23.001 1.00 12.09 98 MET B CA 1
ATOM 5054 C C . MET B 1 98 ? -27.153 -12.272 24.203 1.00 13.98 98 MET B C 1
ATOM 5055 O O . MET B 1 98 ? -26.611 -11.166 24.128 1.00 13.22 98 MET B O 1
ATOM 5060 N N . ILE B 1 99 ? -27.150 -12.998 25.316 1.00 13.16 99 ILE B N 1
ATOM 5061 C CA . ILE B 1 99 ? -26.404 -12.562 26.494 1.00 14.67 99 ILE B CA 1
ATOM 5062 C C . ILE B 1 99 ? -25.507 -13.667 27.030 1.00 11.33 99 ILE B C 1
ATOM 5063 O O . ILE B 1 99 ? -25.790 -14.859 26.859 1.00 11.37 99 ILE B O 1
ATOM 5068 N N . ASP B 1 100 ? -24.423 -13.266 27.681 1.00 11.90 100 ASP B N 1
ATOM 5069 C CA . ASP B 1 100 ? -23.565 -14.223 28.373 1.00 12.76 100 ASP B CA 1
ATOM 5070 C C . ASP B 1 100 ? -24.370 -14.944 29.457 1.00 12.72 100 ASP B C 1
ATOM 5071 O O . ASP B 1 100 ? -25.249 -14.354 30.097 1.00 14.22 100 ASP B O 1
ATOM 5076 N N . GLN B 1 101 ? -24.074 -16.220 29.643 1.00 12.94 101 GLN B N 1
ATOM 5077 C CA . GLN B 1 101 ? -24.493 -16.945 30.838 1.00 11.81 101 GLN B CA 1
ATOM 5078 C C . GLN B 1 101 ? -23.247 -17.597 31.390 1.00 11.82 101 GLN B C 1
ATOM 5079 O O . GLN B 1 101 ? -22.509 -18.270 30.658 1.00 14.12 101 GLN B O 1
ATOM 5085 N N . VAL B 1 102 ? -23.008 -17.378 32.682 1.00 12.02 102 VAL B N 1
ATOM 5086 C CA . VAL B 1 102 ? -21.772 -17.786 33.340 1.00 11.46 102 VAL B CA 1
ATOM 5087 C C . VAL B 1 102 ? -22.137 -18.765 34.437 1.00 12.12 102 VAL B C 1
ATOM 5088 O O . VAL B 1 102 ? -22.233 -18.395 35.611 1.00 14.71 102 VAL B O 1
ATOM 5092 N N . ILE B 1 103 ? -22.339 -20.024 34.055 1.00 11.50 103 ILE B N 1
ATOM 5093 C CA . ILE B 1 103 ? -22.906 -20.992 34.989 1.00 12.26 103 ILE B CA 1
ATOM 5094 C C . ILE B 1 103 ? -21.894 -21.984 35.553 1.00 13.88 103 ILE B C 1
ATOM 5095 O O . ILE B 1 103 ? -22.240 -22.810 36.395 1.00 13.56 103 ILE B O 1
ATOM 5100 N N . SER B 1 104 ? -20.645 -21.891 35.116 1.00 11.71 104 SER B N 1
ATOM 5101 C CA . SER B 1 104 ? -19.605 -22.792 35.608 1.00 13.09 104 SER B CA 1
ATOM 5102 C C . SER B 1 104 ? -19.182 -22.444 37.032 1.00 13.76 104 SER B C 1
ATOM 5103 O O . SER B 1 104 ? -18.670 -23.298 37.768 1.00 14.36 104 SER B O 1
ATOM 5106 N N . HIS B 1 105 ? -19.398 -21.192 37.415 1.00 11.76 105 HIS B N 1
ATOM 5107 C CA . HIS B 1 105 ? -18.977 -20.707 38.723 1.00 14.06 105 HIS B CA 1
ATOM 5108 C C . HIS B 1 105 ? -19.806 -19.496 39.110 1.00 12.19 105 HIS B C 1
ATOM 5109 O O . HIS B 1 105 ? -20.441 -18.873 38.256 1.00 13.61 105 HIS B O 1
ATOM 5116 N N . THR B 1 106 ? -19.824 -19.191 40.404 1.00 14.11 106 THR B N 1
ATOM 5117 C CA . THR B 1 106 ? -20.468 -17.984 40.889 1.00 14.81 106 THR B CA 1
ATOM 5118 C C . THR B 1 106 ? -19.432 -17.115 41.577 1.00 12.95 106 THR B C 1
ATOM 5119 O O . THR B 1 106 ? -18.306 -17.538 41.835 1.00 14.08 106 THR B O 1
ATOM 5123 N N . SER B 1 107 ? -19.821 -15.894 41.910 1.00 13.16 107 SER B N 1
ATOM 5124 C CA . SER B 1 107 ? -19.011 -15.110 42.818 1.00 13.81 107 SER B CA 1
ATOM 5125 C C . SER B 1 107 ? -19.064 -15.765 44.198 1.00 16.05 107 SER B C 1
ATOM 5126 O O . SER B 1 107 ? -20.065 -16.397 44.551 1.00 16.44 107 SER B O 1
ATOM 5129 N N . ASP B 1 108 ? -18.001 -15.624 44.982 1.00 14.43 108 ASP B N 1
ATOM 5130 C CA . ASP B 1 108 ? -18.071 -16.067 46.373 1.00 13.15 108 ASP B CA 1
ATOM 5131 C C . ASP B 1 108 ? -19.052 -15.217 47.201 1.00 15.68 108 ASP B C 1
ATOM 5132 O O . ASP B 1 108 ? -19.374 -15.566 48.340 1.00 19.54 108 ASP B O 1
ATOM 5137 N N . GLN B 1 109 ? -19.549 -14.128 46.612 1.00 15.20 109 GLN B N 1
ATOM 5138 C CA . GLN B 1 109 ? -20.582 -13.316 47.255 1.00 19.62 109 GLN B CA 1
ATOM 5139 C C . GLN B 1 109 ? -21.987 -13.788 46.896 1.00 19.04 109 GLN B C 1
ATOM 5140 O O . GLN B 1 109 ? -22.968 -13.264 47.418 1.00 22.98 109 GLN B O 1
ATOM 5146 N N . HIS B 1 110 ? -22.095 -14.754 45.988 1.00 14.91 110 HIS B N 1
ATOM 5147 C CA . HIS B 1 110 ? -23.407 -15.318 45.652 1.00 16.08 110 HIS B CA 1
ATOM 5148 C C . HIS B 1 110 ? -23.958 -16.012 46.900 1.00 16.42 110 HIS B C 1
ATOM 5149 O O . HIS B 1 110 ? -23.212 -16.693 47.613 1.00 17.37 110 HIS B O 1
ATOM 5156 N N . PRO B 1 111 ? -25.261 -15.841 47.177 1.00 18.10 111 PRO B N 1
ATOM 5157 C CA . PRO B 1 111 ? -25.855 -16.449 48.375 1.00 17.93 111 PRO B CA 1
ATOM 5158 C C . PRO B 1 111 ? -25.695 -17.975 48.421 1.00 16.96 111 PRO B C 1
ATOM 5159 O O . PRO B 1 111 ? -25.658 -18.526 49.523 1.00 19.09 111 PRO B O 1
ATOM 5163 N N . TRP B 1 112 ? -25.604 -18.647 47.274 1.00 16.31 112 TRP B N 1
ATOM 5164 C CA . TRP B 1 112 ? -25.421 -20.097 47.291 1.00 18.99 112 TRP B CA 1
ATOM 5165 C C . TRP B 1 112 ? -24.113 -20.452 47.967 1.00 19.65 112 TRP B C 1
ATOM 5166 O O . TRP B 1 112 ? -24.039 -21.410 48.739 1.00 17.71 112 TRP B O 1
ATOM 5177 N N . PHE B 1 113 ? -23.071 -19.685 47.664 1.00 18.61 113 PHE B N 1
ATOM 5178 C CA . PHE B 1 113 ? -21.755 -19.987 48.204 1.00 15.78 113 PHE B CA 1
ATOM 5179 C C . PHE B 1 113 ? -21.635 -19.589 49.665 1.00 17.03 113 PHE B C 1
ATOM 5180 O O . PHE B 1 113 ? -21.012 -20.295 50.468 1.00 16.65 113 PHE B O 1
ATOM 5188 N N . GLN B 1 114 ? -22.231 -18.454 49.998 1.00 17.91 114 GLN B N 1
ATOM 5189 C CA . GLN B 1 114 ? -22.240 -17.985 51.372 1.00 17.78 114 GLN B CA 1
ATOM 5190 C C . GLN B 1 114 ? -22.848 -19.045 52.275 1.00 19.89 114 GLN B C 1
ATOM 5191 O O . GLN B 1 114 ? -22.354 -19.281 53.377 1.00 21.65 114 GLN B O 1
ATOM 5197 N N . GLU B 1 115 ? -23.908 -19.688 51.797 1.00 17.62 115 GLU B N 1
ATOM 5198 C CA . GLU B 1 115 ? -24.530 -20.782 52.534 1.00 21.63 115 GLU B CA 1
ATOM 5199 C C . GLU B 1 115 ? -23.645 -22.024 52.518 1.00 18.09 115 GLU B C 1
ATOM 5200 O O . GLU B 1 115 ? -23.371 -22.610 53.564 1.00 17.65 115 GLU B O 1
ATOM 5206 N N . SER B 1 116 ? -23.208 -22.420 51.326 1.00 17.21 116 SER B N 1
ATOM 5207 C CA . SER B 1 116 ? -22.445 -23.653 51.156 1.00 15.91 116 SER B CA 1
ATOM 5208 C C . SER B 1 116 ? -21.241 -23.743 52.090 1.00 18.54 116 SER B C 1
ATOM 5209 O O . SER B 1 116 ? -20.954 -24.805 52.645 1.00 17.74 116 SER B O 1
ATOM 5212 N N . ARG B 1 117 ? -20.541 -22.625 52.249 1.00 16.42 117 ARG B N 1
ATOM 5213 C CA . ARG B 1 117 ? -19.242 -22.622 52.921 1.00 16.55 117 ARG B CA 1
ATOM 5214 C C . ARG B 1 117 ? -19.328 -22.702 54.447 1.00 19.01 117 ARG B C 1
ATOM 5215 O O . ARG B 1 117 ? -18.309 -22.866 55.112 1.00 19.70 117 ARG B O 1
ATOM 5223 N N . GLN B 1 118 ? -20.531 -22.581 55.004 1.00 18.86 118 GLN B N 1
ATOM 5224 C CA . GLN B 1 118 ? -20.666 -22.536 56.463 1.00 17.80 118 GLN B CA 1
ATOM 5225 C C . GLN B 1 118 ? -20.329 -23.855 57.164 1.00 26.01 118 GLN B C 1
ATOM 5226 O O . GLN B 1 118 ? -19.766 -23.859 58.263 1.00 25.02 118 GLN B O 1
ATOM 5232 N N . ASN B 1 119 ? -20.689 -24.966 56.528 1.00 22.09 119 ASN B N 1
ATOM 5233 C CA . ASN B 1 119 ? -20.486 -26.294 57.093 1.00 19.77 119 ASN B CA 1
ATOM 5234 C C . ASN B 1 119 ? -20.715 -27.351 56.023 1.00 22.56 119 ASN B C 1
ATOM 5235 O O . ASN B 1 119 ? -20.954 -27.020 54.860 1.00 19.78 119 ASN B O 1
ATOM 5240 N N . ARG B 1 120 ? -20.662 -28.618 56.419 1.00 22.59 120 ARG B N 1
ATOM 5241 C CA . ARG B 1 120 ? -20.806 -29.718 55.468 1.00 20.98 120 ARG B CA 1
ATOM 5242 C C . ARG B 1 120 ? -22.232 -30.244 55.372 1.00 22.15 120 ARG B C 1
ATOM 5243 O O . ARG B 1 120 ? -22.520 -31.126 54.570 1.00 25.25 120 ARG B O 1
ATOM 5251 N N . THR B 1 121 ? -23.130 -29.694 56.177 1.00 25.17 121 THR B N 1
ATOM 5252 C CA . THR B 1 121 ? -24.455 -30.284 56.325 1.00 25.32 121 THR B CA 1
ATOM 5253 C C . THR B 1 121 ? -25.587 -29.446 55.735 1.00 25.99 121 THR B C 1
ATOM 5254 O O . THR B 1 121 ? -26.693 -29.947 55.537 1.00 30.37 121 THR B O 1
ATOM 5258 N N . ASN B 1 122 ? -25.314 -28.177 55.451 1.00 24.20 122 ASN B N 1
ATOM 5259 C CA . ASN B 1 122 ? -26.347 -27.264 54.961 1.00 23.87 122 ASN B CA 1
ATOM 5260 C C . ASN B 1 122 ? -26.870 -27.659 53.568 1.00 23.38 122 ASN B C 1
ATOM 5261 O O . ASN B 1 122 ? -26.216 -28.426 52.850 1.00 22.39 122 ASN B O 1
ATOM 5266 N N . PRO B 1 123 ? -28.062 -27.162 53.187 1.00 24.03 123 PRO B N 1
ATOM 5267 C CA . PRO B 1 123 ? -28.679 -27.575 51.919 1.00 23.61 123 PRO B CA 1
ATOM 5268 C C . PRO B 1 123 ? -27.832 -27.304 50.680 1.00 21.08 123 PRO B C 1
ATOM 5269 O O . PRO B 1 123 ? -28.061 -27.925 49.646 1.00 25.30 123 PRO B O 1
ATOM 5273 N N . LYS B 1 124 ? -26.876 -26.388 50.786 1.00 20.92 124 LYS B N 1
ATOM 5274 C CA . LYS B 1 124 ? -26.053 -26.031 49.639 1.00 21.54 124 LYS B CA 1
ATOM 5275 C C . LYS B 1 124 ? -24.629 -26.557 49.771 1.00 18.46 124 LYS B C 1
ATOM 5276 O O . LYS B 1 124 ? -23.765 -26.204 48.976 1.00 16.59 124 LYS B O 1
ATOM 5282 N N . ALA B 1 125 ? -24.391 -27.411 50.761 1.00 17.22 125 ALA B N 1
ATOM 5283 C CA . ALA B 1 125 ? -23.043 -27.903 51.030 1.00 16.39 125 ALA B CA 1
ATOM 5284 C C . ALA B 1 125 ? -22.386 -28.540 49.808 1.00 15.91 125 ALA B C 1
ATOM 5285 O O . ALA B 1 125 ? -21.180 -28.387 49.611 1.00 15.24 125 ALA B O 1
ATOM 5287 N N . ASP B 1 126 ? -23.175 -29.240 48.989 1.00 15.34 126 ASP B N 1
ATOM 5288 C CA . ASP B 1 126 ? -22.631 -29.973 47.847 1.00 16.42 126 ASP B CA 1
ATOM 5289 C C . ASP B 1 126 ? -22.851 -29.260 46.514 1.00 15.15 126 ASP B C 1
ATOM 5290 O O . ASP B 1 126 ? -22.639 -29.843 45.451 1.00 15.71 126 ASP B O 1
ATOM 5295 N N . TRP B 1 127 ? -23.267 -28.000 46.560 1.00 16.17 127 TRP B N 1
ATOM 5296 C CA . TRP B 1 127 ? -23.474 -27.226 45.332 1.00 16.53 127 TRP B CA 1
ATOM 5297 C C . TRP B 1 127 ? -22.179 -26.683 44.736 1.00 13.16 127 TRP B C 1
ATOM 5298 O O . TRP B 1 127 ? -22.156 -26.251 43.574 1.00 14.65 127 TRP B O 1
ATOM 5309 N N . PHE B 1 128 ? -21.114 -26.687 45.535 1.00 14.75 128 PHE B N 1
ATOM 5310 C CA . PHE B 1 128 ? -19.790 -26.303 45.057 1.00 14.42 128 PHE B CA 1
ATOM 5311 C C . PHE B 1 128 ? -18.857 -27.474 45.286 1.00 12.96 128 PHE B C 1
ATOM 5312 O O . PHE B 1 128 ? -19.279 -28.508 45.813 1.00 14.49 128 PHE B O 1
ATOM 5320 N N . VAL B 1 129 ? -17.603 -27.334 44.872 1.00 12.41 129 VAL B N 1
ATOM 5321 C CA . VAL B 1 129 ? -16.706 -28.483 44.833 1.00 13.29 129 VAL B CA 1
ATOM 5322 C C . VAL B 1 129 ? -15.747 -28.398 46.001 1.00 12.86 129 VAL B C 1
ATOM 5323 O O . VAL B 1 129 ? -14.777 -27.645 45.967 1.00 13.15 129 VAL B O 1
ATOM 5327 N N . TRP B 1 130 ? -16.051 -29.168 47.039 1.00 13.24 130 TRP B N 1
ATOM 5328 C CA . TRP B 1 130 ? -15.307 -29.142 48.290 1.00 12.82 130 TRP B CA 1
ATOM 5329 C C . TRP B 1 130 ? -14.540 -30.437 48.455 1.00 15.53 130 TRP B C 1
ATOM 5330 O O . TRP B 1 130 ? -15.046 -31.509 48.127 1.00 16.31 130 TRP B O 1
ATOM 5341 N N . ALA B 1 131 ? -13.324 -30.346 48.977 1.00 13.15 131 ALA B N 1
ATOM 5342 C CA . ALA B 1 131 ? -12.515 -31.536 49.189 1.00 12.69 131 ALA B CA 1
ATOM 5343 C C . ALA B 1 131 ? -11.585 -31.368 50.372 1.00 15.59 131 ALA B C 1
ATOM 5344 O O . ALA B 1 131 ? -11.094 -30.269 50.646 1.00 14.66 131 ALA B O 1
ATOM 5346 N N . ASP B 1 132 ? -11.369 -32.455 51.102 1.00 16.24 132 ASP B N 1
ATOM 5347 C CA . ASP B 1 132 ? -10.455 -32.438 52.229 1.00 17.50 132 ASP B CA 1
ATOM 5348 C C . ASP B 1 132 ? -9.038 -32.179 51.735 1.00 14.67 132 ASP B C 1
ATOM 5349 O O . ASP B 1 132 ? -8.676 -32.571 50.625 1.00 15.34 132 ASP B O 1
ATOM 5354 N N . PRO B 1 133 ? -8.216 -31.530 52.573 1.00 14.01 133 PRO B N 1
ATOM 5355 C CA . PRO B 1 133 ? -6.785 -31.458 52.270 1.00 13.74 133 PRO B CA 1
ATOM 5356 C C . PRO B 1 133 ? -6.195 -32.857 52.197 1.00 15.77 133 PRO B C 1
ATOM 5357 O O . PRO B 1 133 ? -6.745 -33.798 52.774 1.00 17.31 133 PRO B O 1
ATOM 5361 N N . LYS B 1 134 ? -5.072 -32.986 51.507 1.00 12.98 134 LYS B N 1
ATOM 5362 C CA . LYS B 1 134 ? -4.217 -34.160 51.687 1.00 14.32 134 LYS B CA 1
ATOM 5363 C C . LYS B 1 134 ? -3.745 -34.198 53.146 1.00 15.31 134 LYS B C 1
ATOM 5364 O O . LYS B 1 134 ? -3.857 -33.200 53.861 1.00 13.94 134 LYS B O 1
ATOM 5370 N N . PRO B 1 135 ? -3.217 -35.346 53.613 1.00 14.29 135 PRO B N 1
ATOM 5371 C CA . PRO B 1 135 ? -2.794 -35.451 55.016 1.00 15.29 135 PRO B CA 1
ATOM 5372 C C . PRO B 1 135 ? -1.748 -34.409 55.434 1.00 14.38 135 PRO B C 1
ATOM 5373 O O . PRO B 1 135 ? -1.632 -34.102 56.628 1.00 16.26 135 PRO B O 1
ATOM 5377 N N . ASP B 1 136 ? -1.018 -33.866 54.463 1.00 14.19 136 ASP B N 1
ATOM 5378 C CA . ASP B 1 136 ? -0.014 -32.836 54.742 1.00 14.20 136 ASP B CA 1
ATOM 5379 C C . ASP B 1 136 ? -0.580 -31.418 54.677 1.00 14.09 136 ASP B C 1
ATOM 5380 O O . ASP B 1 136 ? 0.171 -30.443 54.761 1.00 15.53 136 ASP B O 1
ATOM 5385 N N . GLY B 1 137 ? -1.896 -31.312 54.525 1.00 13.45 137 GLY B N 1
ATOM 5386 C CA . GLY B 1 137 ? -2.574 -30.024 54.531 1.00 13.35 137 GLY B CA 1
ATOM 5387 C C . GLY B 1 137 ? -2.685 -29.348 53.182 1.00 12.96 137 GLY B C 1
ATOM 5388 O O . GLY B 1 137 ? -3.292 -28.287 53.086 1.00 13.18 137 GLY B O 1
ATOM 5389 N N . THR B 1 138 ? -2.129 -29.963 52.139 1.00 12.75 138 THR B N 1
ATOM 5390 C CA . THR B 1 138 ? -2.061 -29.336 50.823 1.00 13.14 138 THR B CA 1
ATOM 5391 C C . THR B 1 138 ? -3.310 -29.624 49.983 1.00 12.07 138 THR B C 1
ATOM 5392 O O . THR B 1 138 ? -4.150 -30.419 50.385 1.00 13.05 138 THR B O 1
ATOM 5396 N N . PRO B 1 139 ? -3.457 -28.953 48.823 1.00 14.38 139 PRO B N 1
ATOM 5397 C CA . PRO B 1 139 ? -4.639 -29.169 47.979 1.00 13.82 139 PRO B CA 1
ATOM 5398 C C . PRO B 1 139 ? -4.837 -30.615 47.525 1.00 12.55 139 PRO B C 1
ATOM 5399 O O . PRO B 1 139 ? -3.868 -31.380 47.487 1.00 13.74 139 PRO B O 1
ATOM 5403 N N . PRO B 1 140 ? -6.077 -30.976 47.164 1.00 12.64 140 PRO B N 1
ATOM 5404 C CA . PRO B 1 140 ? -6.442 -32.355 46.801 1.00 15.65 140 PRO B CA 1
ATOM 5405 C C . PRO B 1 140 ? -5.688 -32.926 45.597 1.00 14.31 140 PRO B C 1
ATOM 5406 O O . PRO B 1 140 ? -5.491 -34.141 45.507 1.00 15.96 140 PRO B O 1
ATOM 5410 N N . ASN B 1 141 ? -5.293 -32.067 44.668 1.00 13.46 141 ASN B N 1
ATOM 5411 C CA . ASN B 1 141 ? -4.614 -32.531 43.467 1.00 11.98 141 ASN B CA 1
ATOM 5412 C C . ASN B 1 141 ? -3.834 -31.409 42.820 1.00 10.96 141 ASN B C 1
ATOM 5413 O O . ASN B 1 141 ? -3.692 -30.339 43.405 1.00 13.43 141 ASN B O 1
ATOM 5418 N N . ASN B 1 142 ? -3.380 -31.642 41.595 1.00 12.46 142 ASN B N 1
ATOM 5419 C CA . ASN B 1 142 ? -2.451 -30.738 40.933 1.00 14.74 142 ASN B CA 1
ATOM 5420 C C . ASN B 1 142 ? -3.089 -29.695 40.017 1.00 12.37 142 ASN B C 1
ATOM 5421 O O . ASN B 1 142 ? -2.385 -29.032 39.264 1.00 13.58 142 ASN B O 1
ATOM 5426 N N . TRP B 1 143 ? -4.406 -29.537 40.089 1.00 10.91 143 TRP B N 1
ATOM 5427 C CA . TRP B 1 143 ? -5.071 -28.618 39.168 1.00 12.45 143 TRP B CA 1
ATOM 5428 C C . TRP B 1 143 ? -4.699 -27.175 39.485 1.00 11.94 143 TRP B C 1
ATOM 5429 O O . TRP B 1 143 ? -4.525 -26.798 40.653 1.00 12.90 143 TRP B O 1
ATOM 5440 N N . LEU B 1 144 ? -4.570 -26.377 38.432 1.00 11.67 144 LEU B N 1
ATOM 5441 C CA . LEU B 1 144 ? -4.147 -24.993 38.550 1.00 11.13 144 LEU B CA 1
ATOM 5442 C C . LEU B 1 144 ? -5.248 -24.049 38.121 1.00 11.99 144 LEU B C 1
ATOM 5443 O O . LEU B 1 144 ? -5.987 -24.308 37.175 1.00 13.16 144 LEU B O 1
ATOM 5448 N N . SER B 1 145 ? -5.352 -22.930 38.828 1.00 11.48 145 SER B N 1
ATOM 5449 C CA . SER B 1 145 ? -6.200 -21.839 38.383 1.00 11.46 145 SER B CA 1
ATOM 5450 C C . SER B 1 145 ? -5.554 -21.158 37.188 1.00 11.65 145 SER B C 1
ATOM 5451 O O . SER B 1 145 ? -4.357 -20.891 37.195 1.00 13.55 145 SER B O 1
ATOM 5454 N N . ILE B 1 146 ? -6.355 -20.872 36.166 1.00 11.36 146 ILE B N 1
ATOM 5455 C CA . ILE B 1 146 ? -5.879 -20.128 35.015 1.00 13.49 146 ILE B CA 1
ATOM 5456 C C . ILE B 1 146 ? -5.327 -18.774 35.457 1.00 13.25 146 ILE B C 1
ATOM 5457 O O . ILE B 1 146 ? -4.353 -18.279 34.894 1.00 14.47 146 ILE B O 1
ATOM 5462 N N . PHE B 1 147 ? -5.919 -18.208 36.508 1.00 13.12 147 PHE B N 1
ATOM 5463 C CA . PHE B 1 147 ? -5.518 -16.888 36.995 1.00 14.11 147 PHE B CA 1
ATOM 5464 C C . PHE B 1 147 ? -4.414 -16.920 38.051 1.00 17.81 147 PHE B C 1
ATOM 5465 O O . PHE B 1 147 ? -4.111 -15.901 38.672 1.00 18.26 147 PHE B O 1
ATOM 5473 N N . GLY B 1 148 ? -3.802 -18.083 38.254 1.00 14.20 148 GLY B N 1
ATOM 5474 C CA . GLY B 1 148 ? -2.605 -18.146 39.067 1.00 13.73 148 GLY B CA 1
ATOM 5475 C C . GLY B 1 148 ? -2.736 -18.991 40.317 1.00 14.97 148 GLY B C 1
ATOM 5476 O O . GLY B 1 148 ? -3.719 -18.900 41.048 1.00 18.88 148 GLY B O 1
ATOM 5477 N N . GLY B 1 149 ? -1.728 -19.823 40.552 1.00 13.52 149 GLY B N 1
ATOM 5478 C CA . GLY B 1 149 ? -1.689 -20.696 41.712 1.00 13.62 149 GLY B CA 1
ATOM 5479 C C . GLY B 1 149 ? -2.647 -21.864 41.610 1.00 14.00 149 GLY B C 1
ATOM 5480 O O . GLY B 1 149 ? -3.260 -22.100 40.567 1.00 13.65 149 GLY B O 1
ATOM 5481 N N . SER B 1 150 ? -2.773 -22.596 42.709 1.00 14.77 150 SER B N 1
ATOM 5482 C CA . SER B 1 150 ? -3.624 -23.772 42.770 1.00 11.37 150 SER B CA 1
ATOM 5483 C C . SER B 1 150 ? -5.071 -23.430 42.447 1.00 11.21 150 SER B C 1
ATOM 5484 O O . SER B 1 150 ? -5.560 -22.336 42.771 1.00 13.62 150 SER B O 1
ATOM 5487 N N . ALA B 1 151 ? -5.764 -24.373 41.809 1.00 11.88 151 ALA B N 1
ATOM 5488 C CA . ALA B 1 151 ? -7.194 -24.234 41.590 1.00 10.65 151 ALA B CA 1
ATOM 5489 C C . ALA B 1 151 ? -7.994 -24.434 42.876 1.00 12.73 151 ALA B C 1
ATOM 5490 O O . ALA B 1 151 ? -9.227 -24.393 42.864 1.00 13.03 151 ALA B O 1
ATOM 5492 N N . TRP B 1 152 ? -7.289 -24.658 43.985 1.00 11.37 152 TRP B N 1
ATOM 5493 C CA . TRP B 1 152 ? -7.947 -24.937 45.252 1.00 12.28 152 TRP B CA 1
ATOM 5494 C C . TRP B 1 152 ? -7.573 -23.901 46.302 1.00 11.39 152 TRP B C 1
ATOM 5495 O O . TRP B 1 152 ? -6.397 -23.572 46.463 1.00 14.69 152 TRP B O 1
ATOM 5506 N N . THR B 1 153 ? -8.578 -23.408 47.019 1.00 11.22 153 THR B N 1
ATOM 5507 C CA . THR B 1 153 ? -8.368 -22.472 48.128 1.00 12.49 153 THR B CA 1
ATOM 5508 C C . THR B 1 153 ? -8.954 -23.035 49.415 1.00 12.25 153 THR B C 1
ATOM 5509 O O . THR B 1 153 ? -10.091 -23.506 49.436 1.00 12.88 153 THR B O 1
ATOM 5513 N N . PHE B 1 154 ? -8.166 -22.985 50.484 1.00 12.28 154 PHE B N 1
ATOM 5514 C CA . PHE B 1 154 ? -8.589 -23.500 51.778 1.00 12.62 154 PHE B CA 1
ATOM 5515 C C . PHE B 1 154 ? -9.575 -22.548 52.451 1.00 17.18 154 PHE B C 1
ATOM 5516 O O . PHE B 1 154 ? -9.355 -21.336 52.481 1.00 15.15 154 PHE B O 1
ATOM 5524 N N . ASP B 1 155 ? -10.645 -23.108 53.012 1.00 13.50 155 ASP B N 1
ATOM 5525 C CA . ASP B 1 155 ? -11.618 -22.331 53.776 1.00 13.62 155 ASP B CA 1
ATOM 5526 C C . ASP B 1 155 ? -11.643 -22.878 55.197 1.00 17.75 155 ASP B C 1
ATOM 5527 O O . ASP B 1 155 ? -11.911 -24.062 55.410 1.00 16.54 155 ASP B O 1
ATOM 5532 N N . SER B 1 156 ? -11.345 -22.015 56.164 1.00 14.93 156 SER B N 1
ATOM 5533 C CA . SER B 1 156 ? -11.207 -22.434 57.551 1.00 16.20 156 SER B CA 1
ATOM 5534 C C . SER B 1 156 ? -12.500 -22.902 58.213 1.00 16.31 156 SER B C 1
ATOM 5535 O O . SER B 1 156 ? -12.441 -23.640 59.196 1.00 18.41 156 SER B O 1
ATOM 5538 N N . ARG B 1 157 ? -13.655 -22.479 57.699 1.00 16.24 157 ARG B N 1
ATOM 5539 C CA . ARG B 1 157 ? -14.920 -22.838 58.352 1.00 17.09 157 ARG B CA 1
ATOM 5540 C C . ARG B 1 157 ? -15.184 -24.340 58.222 1.00 17.59 157 ARG B C 1
ATOM 5541 O O . ARG B 1 157 ? -15.441 -25.029 59.221 1.00 23.05 157 ARG B O 1
ATOM 5549 N N . ARG B 1 158 ? -15.072 -24.853 57.002 1.00 16.21 158 ARG B N 1
ATOM 5550 C CA . ARG B 1 158 ? -15.253 -26.284 56.765 1.00 15.60 158 ARG B CA 1
ATOM 5551 C C . ARG B 1 158 ? -13.960 -27.076 56.867 1.00 17.49 158 ARG B C 1
ATOM 5552 O O . ARG B 1 158 ? -13.979 -28.308 56.859 1.00 15.92 158 ARG B O 1
ATOM 5560 N N . GLN B 1 159 ? -12.838 -26.372 56.973 1.00 15.59 159 GLN B N 1
ATOM 5561 C CA . GLN B 1 159 ? -11.517 -27.003 56.941 1.00 15.57 159 GLN B CA 1
ATOM 5562 C C . GLN B 1 159 ? -11.368 -27.878 55.693 1.00 14.43 159 GLN B C 1
ATOM 5563 O O . GLN B 1 159 ? -10.832 -28.990 55.729 1.00 16.15 159 GLN B O 1
ATOM 5569 N N . GLN B 1 160 ? -11.844 -27.341 54.575 1.00 13.46 160 GLN B N 1
ATOM 5570 C CA . GLN B 1 160 ? -11.747 -27.995 53.281 1.00 12.98 160 GLN B CA 1
ATOM 5571 C C . GLN B 1 160 ? -11.331 -26.984 52.231 1.00 12.71 160 GLN B C 1
ATOM 5572 O O . GLN B 1 160 ? -11.482 -25.772 52.416 1.00 13.53 160 GLN B O 1
ATOM 5578 N N . TYR B 1 161 ? -10.828 -27.496 51.115 1.00 12.19 161 TYR B N 1
ATOM 5579 C CA . TYR B 1 161 ? -10.556 -26.678 49.947 1.00 11.84 161 TYR B CA 1
ATOM 5580 C C . TYR B 1 161 ? -11.776 -26.633 49.034 1.00 13.80 161 TYR B C 1
ATOM 5581 O O . TYR B 1 161 ? -12.506 -27.618 48.930 1.00 13.32 161 TYR B O 1
ATOM 5590 N N . TYR B 1 162 ? -11.976 -25.502 48.357 1.00 12.48 162 TYR B N 1
ATOM 5591 C CA . TYR B 1 162 ? -12.959 -25.430 47.274 1.00 13.25 162 TYR B CA 1
ATOM 5592 C C . TYR B 1 162 ? -12.269 -25.126 45.958 1.00 11.97 162 TYR B C 1
ATOM 5593 O O . TYR B 1 162 ? -11.207 -24.489 45.925 1.00 12.15 162 TYR B O 1
ATOM 5602 N N . LEU B 1 163 ? -12.893 -25.587 44.877 1.00 11.60 163 LEU B N 1
ATOM 5603 C CA . LEU B 1 163 ? -12.356 -25.471 43.521 1.00 13.09 163 LEU B CA 1
ATOM 5604 C C . LEU B 1 163 ? -12.705 -24.138 42.870 1.00 11.79 163 LEU B C 1
ATOM 5605 O O . LEU B 1 163 ? -13.835 -23.655 42.974 1.00 11.74 163 LEU B O 1
ATOM 5610 N N . HIS B 1 164 ? -11.719 -23.548 42.198 1.00 10.26 164 HIS B N 1
ATOM 5611 C CA . HIS B 1 164 ? -11.946 -22.379 41.346 1.00 9.90 164 HIS B CA 1
ATOM 5612 C C . HIS B 1 164 ? -10.969 -22.431 40.177 1.00 12.05 164 HIS B C 1
ATOM 5613 O O . HIS B 1 164 ? -9.758 -22.284 40.350 1.00 13.58 164 HIS B O 1
ATOM 5620 N N . ASN B 1 165 ? -11.504 -22.658 38.983 1.00 11.48 165 ASN B N 1
ATOM 5621 C CA . ASN B 1 165 ? -10.692 -22.583 37.779 1.00 12.61 165 ASN B CA 1
ATOM 5622 C C . ASN B 1 165 ? -10.159 -21.182 37.552 1.00 13.50 165 ASN B C 1
ATOM 5623 O O . ASN B 1 165 ? -9.093 -21.005 36.963 1.00 11.92 165 ASN B O 1
ATOM 5628 N N . PHE B 1 166 ? -10.897 -20.186 38.032 1.00 12.11 166 PHE B N 1
ATOM 5629 C CA . PHE B 1 166 ? -10.493 -18.803 37.832 1.00 12.25 166 PHE B CA 1
ATOM 5630 C C . PHE B 1 166 ? -10.115 -18.135 39.156 1.00 12.82 166 PHE B C 1
ATOM 5631 O O . PHE B 1 166 ? -9.305 -18.704 39.878 1.00 12.52 166 PHE B O 1
ATOM 5639 N N . LEU B 1 167 ? -10.665 -16.970 39.489 1.00 14.65 167 LEU B N 1
ATOM 5640 C CA . LEU B 1 167 ? -10.253 -16.290 40.720 1.00 12.52 167 LEU B CA 1
ATOM 5641 C C . LEU B 1 167 ? -10.662 -17.077 41.947 1.00 13.26 167 LEU B C 1
ATOM 5642 O O . LEU B 1 167 ? -11.624 -17.845 41.900 1.00 13.32 167 LEU B O 1
ATOM 5647 N N . THR B 1 168 ? -9.950 -16.852 43.053 1.00 13.91 168 THR B N 1
ATOM 5648 C CA . THR B 1 168 ? -10.364 -17.406 44.343 1.00 12.20 168 THR B CA 1
ATOM 5649 C C . THR B 1 168 ? -11.817 -17.011 44.663 1.00 15.16 168 THR B C 1
ATOM 5650 O O . THR B 1 168 ? -12.529 -17.742 45.356 1.00 15.95 168 THR B O 1
ATOM 5654 N N . SER B 1 169 ? -12.257 -15.866 44.139 1.00 14.54 169 SER B N 1
ATOM 5655 C CA . SER B 1 169 ? -13.623 -15.387 44.362 1.00 12.62 169 SER B CA 1
ATOM 5656 C C . SER B 1 169 ? -14.631 -15.902 43.335 1.00 12.21 169 SER B C 1
ATOM 5657 O O . SER B 1 169 ? -15.761 -15.417 43.275 1.00 14.39 169 SER B O 1
ATOM 5660 N N . GLN B 1 170 ? -14.223 -16.904 42.548 1.00 12.54 170 GLN B N 1
ATOM 5661 C CA . GLN B 1 170 ? -15.112 -17.552 41.580 1.00 14.33 170 GLN B CA 1
ATOM 5662 C C . GLN B 1 170 ? -15.215 -19.062 41.802 1.00 13.12 170 GLN B C 1
ATOM 5663 O O . GLN B 1 170 ? -14.790 -19.844 40.962 1.00 13.20 170 GLN B O 1
ATOM 5669 N N . PRO B 1 171 ? -15.791 -19.479 42.939 1.00 12.55 171 PRO B N 1
ATOM 5670 C CA . PRO B 1 171 ? -15.920 -20.919 43.209 1.00 12.19 171 PRO B CA 1
ATOM 5671 C C . PRO B 1 171 ? -16.753 -21.642 42.159 1.00 14.38 171 PRO B C 1
ATOM 5672 O O . PRO B 1 171 ? -17.827 -21.167 41.781 1.00 12.59 171 PRO B O 1
ATOM 5676 N N . ASP B 1 172 ? -16.260 -22.794 41.712 1.00 12.72 172 ASP B N 1
ATOM 5677 C CA . ASP B 1 172 ? -16.956 -23.582 40.710 1.00 11.89 172 ASP B CA 1
ATOM 5678 C C . ASP B 1 172 ? -18.167 -24.290 41.271 1.00 12.13 172 ASP B C 1
ATOM 5679 O O . ASP B 1 172 ? -18.141 -24.825 42.375 1.00 12.86 172 ASP B O 1
ATOM 5684 N N . VAL B 1 173 ? -19.235 -24.268 40.491 1.00 13.13 173 VAL B N 1
ATOM 5685 C CA . VAL B 1 173 ? -20.436 -25.025 40.797 1.00 13.94 173 VAL B CA 1
ATOM 5686 C C . VAL B 1 173 ? -20.180 -26.514 40.547 1.00 14.01 173 VAL B C 1
ATOM 5687 O O . VAL B 1 173 ? -19.523 -26.909 39.569 1.00 13.36 173 VAL B O 1
ATOM 5691 N N . ASN B 1 174 ? -20.694 -27.341 41.450 1.00 13.82 174 ASN B N 1
ATOM 5692 C CA . ASN B 1 174 ? -20.577 -28.784 41.327 1.00 14.06 174 ASN B CA 1
ATOM 5693 C C . ASN B 1 174 ? -21.687 -29.351 40.452 1.00 12.68 174 ASN B C 1
ATOM 5694 O O . ASN B 1 174 ? -22.805 -29.602 40.920 1.00 14.08 174 ASN B O 1
ATOM 5699 N N . PHE B 1 175 ? -21.365 -29.570 39.177 1.00 12.62 175 PHE B N 1
ATOM 5700 C CA . PHE B 1 175 ? -22.354 -30.077 38.235 1.00 12.72 175 PHE B CA 1
ATOM 5701 C C . PHE B 1 175 ? -22.721 -31.541 38.476 1.00 13.53 175 PHE B C 1
ATOM 5702 O O . PHE B 1 175 ? -23.711 -32.025 37.932 1.00 14.79 175 PHE B O 1
ATOM 5710 N N . HIS B 1 176 ? -21.952 -32.247 39.300 1.00 13.76 176 HIS B N 1
ATOM 5711 C CA . HIS B 1 176 ? -22.375 -33.600 39.678 1.00 15.41 176 HIS B CA 1
ATOM 5712 C C . HIS B 1 176 ? -23.559 -33.598 40.641 1.00 18.38 176 HIS B C 1
ATOM 5713 O O . HIS B 1 176 ? -24.140 -34.643 40.922 1.00 18.61 176 HIS B O 1
ATOM 5720 N N . HIS B 1 177 ? -23.910 -32.424 41.154 1.00 16.63 177 HIS B N 1
ATOM 5721 C CA . HIS B 1 177 ? -25.073 -32.293 42.015 1.00 16.93 177 HIS B CA 1
ATOM 5722 C C . HIS B 1 177 ? -26.276 -31.896 41.167 1.00 15.59 177 HIS B C 1
ATOM 5723 O O . HIS B 1 177 ? -26.334 -30.775 40.663 1.00 16.11 177 HIS B O 1
ATOM 5730 N N . PRO B 1 178 ? -27.247 -32.814 41.009 1.00 17.20 178 PRO B N 1
ATOM 5731 C CA . PRO B 1 178 ? -28.333 -32.567 40.050 1.00 19.26 178 PRO B CA 1
ATOM 5732 C C . PRO B 1 178 ? -29.119 -31.292 40.339 1.00 17.61 178 PRO B C 1
ATOM 5733 O O . PRO B 1 178 ? -29.470 -30.583 39.401 1.00 18.04 178 PRO B O 1
ATOM 5737 N N . GLU B 1 179 ? -29.364 -30.992 41.612 1.00 20.38 179 GLU B N 1
ATOM 5738 C CA . GLU B 1 179 ? -30.114 -29.788 41.967 1.00 18.85 179 GLU B CA 1
ATOM 5739 C C . GLU B 1 179 ? -29.387 -28.503 41.561 1.00 16.91 179 GLU B C 1
ATOM 5740 O O . GLU B 1 179 ? -30.022 -27.509 41.234 1.00 17.97 179 GLU B O 1
ATOM 5746 N N . ALA B 1 180 ? -28.057 -28.532 41.563 1.00 16.98 180 ALA B N 1
ATOM 5747 C CA . ALA B 1 180 ? -27.280 -27.369 41.153 1.00 15.20 180 ALA B CA 1
ATOM 5748 C C . ALA B 1 180 ? -27.390 -27.181 39.641 1.00 13.78 180 ALA B C 1
ATOM 5749 O O . ALA B 1 180 ? -27.541 -26.051 39.163 1.00 14.92 180 ALA B O 1
ATOM 5751 N N . ARG B 1 181 ? -27.329 -28.280 38.891 1.00 13.94 181 ARG B N 1
ATOM 5752 C CA . ARG B 1 181 ? -27.538 -28.210 37.445 1.00 15.17 181 ARG B CA 1
ATOM 5753 C C . ARG B 1 181 ? -28.914 -27.629 37.125 1.00 16.73 181 ARG B C 1
ATOM 5754 O O . ARG B 1 181 ? -29.045 -26.759 36.271 1.00 16.86 181 ARG B O 1
ATOM 5762 N N . GLN B 1 182 ? -29.942 -28.107 37.820 1.00 17.55 182 GLN B N 1
ATOM 5763 C CA . GLN B 1 182 ? -31.298 -27.653 37.537 1.00 16.46 182 GLN B CA 1
ATOM 5764 C C . GLN B 1 182 ? -31.442 -26.179 37.876 1.00 17.49 182 GLN B C 1
ATOM 5765 O O . GLN B 1 182 ? -32.132 -25.438 37.175 1.00 16.18 182 GLN B O 1
ATOM 5771 N N . ALA B 1 183 ? -30.787 -25.749 38.951 1.00 16.72 183 ALA B N 1
ATOM 5772 C CA . ALA B 1 183 ? -30.838 -24.350 39.341 1.00 15.05 183 ALA B CA 1
ATOM 5773 C C . ALA B 1 183 ? -30.245 -23.454 38.256 1.00 16.58 183 ALA B C 1
ATOM 5774 O O . ALA B 1 183 ? -30.747 -22.361 38.005 1.00 17.20 183 ALA B O 1
ATOM 5776 N N . GLN B 1 184 ? -29.196 -23.928 37.588 1.00 15.61 184 GLN B N 1
ATOM 5777 C CA . GLN B 1 184 ? -28.583 -23.138 36.523 1.00 15.26 184 GLN B CA 1
ATOM 5778 C C . GLN B 1 184 ? -29.472 -23.089 35.287 1.00 15.59 184 GLN B C 1
ATOM 5779 O O . GLN B 1 184 ? -29.616 -22.033 34.661 1.00 14.89 184 GLN B O 1
ATOM 5785 N N . LEU B 1 185 ? -30.075 -24.221 34.934 1.00 15.34 185 LEU B N 1
ATOM 5786 C CA . LEU B 1 185 ? -31.045 -24.218 33.840 1.00 14.87 185 LEU B CA 1
ATOM 5787 C C . LEU B 1 185 ? -32.192 -23.253 34.163 1.00 15.84 185 LEU B C 1
ATOM 5788 O O . LEU B 1 185 ? -32.635 -22.497 33.299 1.00 17.21 185 LEU B O 1
ATOM 5793 N N . ASP B 1 186 ? -32.643 -23.249 35.417 1.00 16.25 186 ASP B N 1
ATOM 5794 C CA . ASP B 1 186 ? -33.743 -22.372 35.806 1.00 15.54 186 ASP B CA 1
ATOM 5795 C C . ASP B 1 186 ? -33.337 -20.898 35.686 1.00 17.63 186 ASP B C 1
ATOM 5796 O O . ASP B 1 186 ? -34.134 -20.051 35.278 1.00 18.06 186 ASP B O 1
ATOM 5801 N N . ASN B 1 187 ? -32.094 -20.600 36.058 1.00 16.05 187 ASN B N 1
ATOM 5802 C CA . ASN B 1 187 ? -31.550 -19.258 35.875 1.00 14.82 187 ASN B CA 1
ATOM 5803 C C . ASN B 1 187 ? -31.525 -18.830 34.407 1.00 17.46 187 ASN B C 1
ATOM 5804 O O . ASN B 1 187 ? -31.821 -17.675 34.090 1.00 16.08 187 ASN B O 1
ATOM 5809 N N . MET B 1 188 ? -31.172 -19.756 33.517 1.00 15.73 188 MET B N 1
ATOM 5810 C CA . MET B 1 188 ? -31.182 -19.464 32.087 1.00 15.32 188 MET B CA 1
ATOM 5811 C C . MET B 1 188 ? -32.609 -19.247 31.605 1.00 14.84 188 MET B C 1
ATOM 5812 O O . MET B 1 188 ? -32.870 -18.337 30.823 1.00 14.61 188 MET B O 1
ATOM 5817 N N . ARG B 1 189 ? -33.530 -20.074 32.092 1.00 16.68 189 ARG B N 1
ATOM 5818 C CA . ARG B 1 189 ? -34.931 -19.965 31.698 1.00 16.00 189 ARG B CA 1
ATOM 5819 C C . ARG B 1 189 ? -35.507 -18.584 32.030 1.00 16.05 189 ARG B C 1
ATOM 5820 O O . ARG B 1 189 ? -36.351 -18.060 31.291 1.00 18.61 189 ARG B O 1
ATOM 5828 N N . PHE B 1 190 ? -35.036 -17.987 33.120 1.00 16.35 190 PHE B N 1
ATOM 5829 C CA . PHE B 1 190 ? -35.476 -16.644 33.491 1.00 16.63 190 PHE B CA 1
ATOM 5830 C C . PHE B 1 190 ? -35.270 -15.652 32.343 1.00 17.32 190 PHE B C 1
ATOM 5831 O O . PHE B 1 190 ? -36.164 -14.858 32.036 1.00 17.30 190 PHE B O 1
ATOM 5839 N N . TRP B 1 191 ? -34.107 -15.710 31.701 1.00 15.80 191 TRP B N 1
ATOM 5840 C CA . TRP B 1 191 ? -33.836 -14.801 30.588 1.00 15.96 191 TRP B CA 1
ATOM 5841 C C . TRP B 1 191 ? -34.566 -15.181 29.298 1.00 15.68 191 TRP B C 1
ATOM 5842 O O . TRP B 1 191 ? -35.027 -14.303 28.562 1.00 16.12 191 TRP B O 1
ATOM 5853 N N . LEU B 1 192 ? -34.685 -16.481 29.026 1.00 16.04 192 LEU B N 1
ATOM 5854 C CA . LEU B 1 192 ? -35.510 -16.938 27.904 1.00 16.50 192 LEU B CA 1
ATOM 5855 C C . LEU B 1 192 ? -36.949 -16.444 28.043 1.00 15.83 192 LEU B C 1
ATOM 5856 O O . LEU B 1 192 ? -37.587 -16.038 27.065 1.00 17.10 192 LEU B O 1
ATOM 5861 N N . ASP B 1 193 ? -37.461 -16.463 29.270 1.00 17.65 193 ASP B N 1
ATOM 5862 C CA . ASP B 1 193 ? -38.823 -16.022 29.509 1.00 18.63 193 ASP B CA 1
ATOM 5863 C C . ASP B 1 193 ? -38.976 -14.512 29.308 1.00 19.50 193 ASP B C 1
ATOM 5864 O O . ASP B 1 193 ? -40.077 -14.027 29.059 1.00 22.05 193 ASP B O 1
ATOM 5869 N N . LEU B 1 194 ? -37.865 -13.777 29.377 1.00 18.28 194 LEU B N 1
ATOM 5870 C CA . LEU B 1 194 ? -37.878 -12.349 29.047 1.00 20.05 194 LEU B CA 1
ATOM 5871 C C . LEU B 1 194 ? -37.768 -12.074 27.548 1.00 21.82 194 LEU B C 1
ATOM 5872 O O . LEU B 1 194 ? -37.856 -10.922 27.122 1.00 21.93 194 LEU B O 1
ATOM 5877 N N . GLY B 1 195 ? -37.556 -13.118 26.753 1.00 17.89 195 GLY B N 1
ATOM 5878 C CA . GLY B 1 195 ? -37.519 -12.971 25.308 1.00 20.30 195 GLY B CA 1
ATOM 5879 C C . GLY B 1 195 ? -36.141 -12.849 24.675 1.00 17.00 195 GLY B C 1
ATOM 5880 O O . GLY B 1 195 ? -36.023 -12.463 23.516 1.00 17.24 195 GLY B O 1
ATOM 5881 N N . VAL B 1 196 ? -35.095 -13.186 25.422 1.00 17.05 196 VAL B N 1
ATOM 5882 C CA . VAL B 1 196 ? -33.747 -13.166 24.863 1.00 15.00 196 VAL B CA 1
ATOM 5883 C C . VAL B 1 196 ? -33.650 -14.183 23.715 1.00 13.60 196 VAL B C 1
ATOM 5884 O O . VAL B 1 196 ? -34.345 -15.202 23.717 1.00 19.48 196 VAL B O 1
ATOM 5888 N N . ASP B 1 197 ? -32.820 -13.887 22.719 1.00 13.56 197 ASP B N 1
ATOM 5889 C CA . ASP B 1 197 ? -32.695 -14.755 21.545 1.00 12.39 197 ASP B CA 1
ATOM 5890 C C . ASP B 1 197 ? -31.647 -15.837 21.692 1.00 13.91 197 ASP B C 1
ATOM 5891 O O . ASP B 1 197 ? -31.491 -16.675 20.815 1.00 14.84 197 ASP B O 1
ATOM 5896 N N . GLY B 1 198 ? -30.937 -15.839 22.807 1.00 12.54 198 GLY B N 1
ATOM 5897 C CA . GLY B 1 198 ? -29.969 -16.891 23.027 1.00 12.56 198 GLY B CA 1
ATOM 5898 C C . GLY B 1 198 ? -28.860 -16.507 23.973 1.00 11.69 198 GLY B C 1
ATOM 5899 O O . GLY B 1 198 ? -28.885 -15.440 24.580 1.00 12.06 198 GLY B O 1
ATOM 5900 N N . PHE B 1 199 ? -27.865 -17.377 24.066 1.00 11.50 199 PHE B N 1
ATOM 5901 C CA . PHE B 1 199 ? -26.819 -17.224 25.058 1.00 11.99 199 PHE B CA 1
ATOM 5902 C C . PHE B 1 199 ? -25.443 -17.497 24.492 1.00 10.75 199 PHE B C 1
ATOM 5903 O O . PHE B 1 199 ? -25.274 -18.387 23.660 1.00 12.10 199 PHE B O 1
ATOM 5911 N N . ARG B 1 200 ? -24.460 -16.740 24.955 1.00 11.54 200 ARG B N 1
ATOM 5912 C CA . ARG B 1 200 ? -23.073 -17.142 24.832 1.00 13.75 200 ARG B CA 1
ATOM 5913 C C . ARG B 1 200 ? -22.708 -17.816 26.151 1.00 10.39 200 ARG B C 1
ATOM 5914 O O . ARG B 1 200 ? -22.877 -17.228 27.230 1.00 11.97 200 ARG B O 1
ATOM 5922 N N . LEU B 1 201 ? -22.244 -19.061 26.069 1.00 12.70 201 LEU B N 1
ATOM 5923 C CA . LEU B 1 201 ? -21.967 -19.862 27.262 1.00 10.20 201 LEU B CA 1
ATOM 5924 C C . LEU B 1 201 ? -20.490 -19.822 27.627 1.00 10.83 201 LEU B C 1
ATOM 5925 O O . LEU B 1 201 ? -19.648 -20.454 26.978 1.00 11.63 201 LEU B O 1
ATOM 5930 N N . ASP B 1 202 ? -20.185 -19.051 28.666 1.00 11.51 202 ASP B N 1
ATOM 5931 C CA . ASP B 1 202 ? -18.825 -18.912 29.161 1.00 12.13 202 ASP B CA 1
ATOM 5932 C C . ASP B 1 202 ? -18.263 -20.280 29.559 1.00 11.95 202 ASP B C 1
ATOM 5933 O O . ASP B 1 202 ? -18.971 -21.068 30.190 1.00 11.94 202 ASP B O 1
ATOM 5938 N N . THR B 1 203 ? -17.001 -20.535 29.196 1.00 11.39 203 THR B N 1
ATOM 5939 C CA . THR B 1 203 ? -16.267 -21.750 29.576 1.00 12.01 203 THR B CA 1
ATOM 5940 C C . THR B 1 203 ? -17.133 -23.008 29.568 1.00 12.07 203 THR B C 1
ATOM 5941 O O . THR B 1 203 ? -17.213 -23.740 30.559 1.00 12.85 203 THR B O 1
ATOM 5945 N N . VAL B 1 204 ? -17.787 -23.244 28.436 1.00 11.30 204 VAL B N 1
ATOM 5946 C CA . VAL B 1 204 ? -18.858 -24.233 28.366 1.00 11.27 204 VAL B CA 1
ATOM 5947 C C . VAL B 1 204 ? -18.370 -25.650 28.661 1.00 11.15 204 VAL B C 1
ATOM 5948 O O . VAL B 1 204 ? -19.125 -26.461 29.205 1.00 11.77 204 VAL B O 1
ATOM 5952 N N . ASN B 1 205 ? -17.112 -25.943 28.328 1.00 10.30 205 ASN B N 1
ATOM 5953 C CA . ASN B 1 205 ? -16.597 -27.291 28.543 1.00 10.13 205 ASN B CA 1
ATOM 5954 C C . ASN B 1 205 ? -16.072 -27.520 29.961 1.00 10.72 205 ASN B C 1
ATOM 5955 O O . ASN B 1 205 ? -15.654 -28.637 30.296 1.00 11.66 205 ASN B O 1
ATOM 5960 N N . PHE B 1 206 ? -16.110 -26.479 30.795 1.00 10.95 206 PHE B N 1
ATOM 5961 C CA . PHE B 1 206 ? -15.583 -26.565 32.162 1.00 11.28 206 PHE B CA 1
ATOM 5962 C C . PHE B 1 206 ? -16.618 -27.041 33.182 1.00 11.66 206 PHE B C 1
ATOM 5963 O O . PHE B 1 206 ? -16.266 -27.263 34.344 1.00 13.26 206 PHE B O 1
ATOM 5971 N N . TYR B 1 207 ? -17.884 -27.169 32.785 1.00 11.50 207 TYR B N 1
ATOM 5972 C CA . TYR B 1 207 ? -18.964 -27.348 33.772 1.00 12.53 207 TYR B CA 1
ATOM 5973 C C . TYR B 1 207 ? -18.715 -28.503 34.743 1.00 13.05 207 TYR B C 1
ATOM 5974 O O . TYR B 1 207 ? -18.831 -28.332 35.972 1.00 13.54 207 TYR B O 1
ATOM 5983 N N . PHE B 1 208 ? -18.367 -29.668 34.205 1.00 11.82 208 PHE B N 1
ATOM 5984 C CA . PHE B 1 208 ? -18.018 -30.819 35.049 1.00 11.42 208 PHE B CA 1
ATOM 5985 C C . PHE B 1 208 ? -16.511 -30.949 35.242 1.00 12.76 208 PHE B C 1
ATOM 5986 O O . PHE B 1 208 ? -15.725 -30.781 34.296 1.00 12.53 208 PHE B O 1
ATOM 5994 N N . HIS B 1 209 ? -16.124 -31.297 36.465 1.00 11.56 209 HIS B N 1
ATOM 5995 C CA . HIS B 1 209 ? -14.762 -31.726 36.793 1.00 11.27 209 HIS B CA 1
ATOM 5996 C C . HIS B 1 209 ? -14.857 -33.215 37.147 1.00 11.38 209 HIS B C 1
ATOM 5997 O O . HIS B 1 209 ? -15.945 -33.741 37.372 1.00 13.72 209 HIS B O 1
ATOM 6004 N N . ASP B 1 210 ? -13.716 -33.886 37.216 1.00 12.99 210 ASP B N 1
ATOM 6005 C CA . ASP B 1 210 ? -13.671 -35.295 37.611 1.00 12.23 210 ASP B CA 1
ATOM 6006 C C . ASP B 1 210 ? -13.949 -35.453 39.097 1.00 13.39 210 ASP B C 1
ATOM 6007 O O . ASP B 1 210 ? -13.194 -34.933 39.919 1.00 13.60 210 ASP B O 1
ATOM 6012 N N . ALA B 1 211 ? -15.016 -36.184 39.432 1.00 14.24 211 ALA B N 1
ATOM 6013 C CA . ALA B 1 211 ? -15.394 -36.382 40.830 1.00 14.95 211 ALA B CA 1
ATOM 6014 C C . ALA B 1 211 ? -14.323 -37.154 41.585 1.00 16.84 211 ALA B C 1
ATOM 6015 O O . ALA B 1 211 ? -14.244 -37.055 42.806 1.00 17.33 211 ALA B O 1
ATOM 6017 N N . GLU B 1 212 ? -13.498 -37.919 40.871 1.00 14.55 212 GLU B N 1
ATOM 6018 C CA . GLU B 1 212 ? -12.416 -38.666 41.515 1.00 14.00 212 GLU B CA 1
ATOM 6019 C C . GLU B 1 212 ? -11.204 -37.783 41.802 1.00 13.38 212 GLU B C 1
ATOM 6020 O O . GLU B 1 212 ? -10.253 -38.218 42.453 1.00 17.30 212 GLU B O 1
ATOM 6026 N N . LEU B 1 213 ? -11.248 -36.547 41.303 1.00 12.47 213 LEU B N 1
ATOM 6027 C CA . LEU B 1 213 ? -10.221 -35.539 41.571 1.00 12.24 213 LEU B CA 1
ATOM 6028 C C . LEU B 1 213 ? -8.825 -35.987 41.139 1.00 12.88 213 LEU B C 1
ATOM 6029 O O . LEU B 1 213 ? -7.829 -35.645 41.768 1.00 15.58 213 LEU B O 1
ATOM 6034 N N . ARG B 1 214 ? -8.752 -36.739 40.045 1.00 11.34 214 ARG B N 1
ATOM 6035 C CA . ARG B 1 214 ? -7.461 -37.235 39.587 1.00 14.75 214 ARG B CA 1
ATOM 6036 C C . ARG B 1 214 ? -6.525 -36.148 39.080 1.00 10.72 214 ARG B C 1
ATOM 6037 O O . ARG B 1 214 ? -6.964 -35.162 38.461 1.00 12.51 214 ARG B O 1
ATOM 6045 N N . ASP B 1 215 ? -5.233 -36.341 39.340 1.00 14.05 215 ASP B N 1
ATOM 6046 C CA . ASP B 1 215 ? -4.199 -35.460 38.816 1.00 12.32 215 ASP B CA 1
ATOM 6047 C C . ASP B 1 215 ? -4.158 -35.493 37.294 1.00 12.04 215 ASP B C 1
ATOM 6048 O O . ASP B 1 215 ? -4.325 -36.549 36.666 1.00 14.15 215 ASP B O 1
ATOM 6053 N N . ASN B 1 216 ? -3.908 -34.335 36.701 1.00 12.22 216 ASN B N 1
ATOM 6054 C CA . ASN B 1 216 ? -3.614 -34.244 35.276 1.00 12.98 216 ASN B CA 1
ATOM 6055 C C . ASN B 1 216 ? -2.184 -34.663 34.966 1.00 15.61 216 ASN B C 1
ATOM 6056 O O . ASN B 1 216 ? -1.276 -34.429 35.761 1.00 13.37 216 ASN B O 1
ATOM 6061 N N . PRO B 1 217 ? -1.971 -35.268 33.793 1.00 14.77 217 PRO B N 1
ATOM 6062 C CA . PRO B 1 217 ? -0.615 -35.578 33.354 1.00 14.06 217 PRO B CA 1
ATOM 6063 C C . PRO B 1 217 ? 0.052 -34.343 32.790 1.00 13.62 217 PRO B C 1
ATOM 6064 O O . PRO B 1 217 ? -0.639 -33.388 32.405 1.00 14.31 217 PRO B O 1
ATOM 6068 N N . PRO B 1 218 ? 1.386 -34.346 32.721 1.00 16.21 218 PRO B N 1
ATOM 6069 C CA . PRO B 1 218 ? 2.098 -33.230 32.103 1.00 17.12 218 PRO B CA 1
ATOM 6070 C C . PRO B 1 218 ? 1.973 -33.254 30.581 1.00 16.54 218 PRO B C 1
ATOM 6071 O O . PRO B 1 218 ? 1.733 -34.312 29.973 1.00 21.31 218 PRO B O 1
ATOM 6075 N N . VAL B 1 219 ? 2.114 -32.090 29.963 1.00 17.39 219 VAL B N 1
ATOM 6076 C CA . VAL B 1 219 ? 2.221 -32.031 28.515 1.00 18.03 219 VAL B CA 1
ATOM 6077 C C . VAL B 1 219 ? 3.533 -32.688 28.114 1.00 25.40 219 VAL B C 1
ATOM 6078 O O . VAL B 1 219 ? 4.587 -32.325 28.631 1.00 25.48 219 VAL B O 1
ATOM 6082 N N . PRO B 1 220 ? 3.468 -33.680 27.207 1.00 22.83 220 PRO B N 1
ATOM 6083 C CA . PRO B 1 220 ? 4.669 -34.401 26.772 1.00 33.04 220 PRO B CA 1
ATOM 6084 C C . PRO B 1 220 ? 5.698 -33.459 26.158 1.00 41.85 220 PRO B C 1
ATOM 6085 O O . PRO B 1 220 ? 5.326 -32.474 25.514 1.00 35.95 220 PRO B O 1
ATOM 6089 N N . LYS B 1 221 ? 6.974 -33.763 26.371 1.00 48.26 221 LYS B N 1
ATOM 6090 C CA . LYS B 1 221 ? 8.063 -32.924 25.889 1.00 55.31 221 LYS B CA 1
ATOM 6091 C C . LYS B 1 221 ? 7.986 -32.748 24.376 1.00 53.56 221 LYS B C 1
ATOM 6092 O O . LYS B 1 221 ? 7.906 -33.724 23.629 1.00 50.06 221 LYS B O 1
ATOM 6098 N N . GLY B 1 222 ? 7.979 -31.495 23.936 1.00 50.04 222 GLY B N 1
ATOM 6099 C CA . GLY B 1 222 ? 7.917 -31.188 22.521 1.00 45.13 222 GLY B CA 1
ATOM 6100 C C . GLY B 1 222 ? 6.513 -30.925 22.014 1.00 40.71 222 GLY B C 1
ATOM 6101 O O . GLY B 1 222 ? 6.336 -30.387 20.922 1.00 40.41 222 GLY B O 1
ATOM 6102 N N . GLU B 1 223 ? 5.507 -31.297 22.799 1.00 33.35 223 GLU B N 1
ATOM 6103 C CA . GLU B 1 223 ? 4.127 -31.111 22.369 1.00 24.41 223 GLU B CA 1
ATOM 6104 C C . GLU B 1 223 ? 3.659 -29.665 22.552 1.00 22.60 223 GLU B C 1
ATOM 6105 O O . GLU B 1 223 ? 4.175 -28.928 23.393 1.00 28.21 223 GLU B O 1
ATOM 6111 N N . ALA B 1 224 ? 2.682 -29.272 21.747 1.00 20.74 224 ALA B N 1
ATOM 6112 C CA . ALA B 1 224 ? 2.223 -27.896 21.717 1.00 20.43 224 ALA B CA 1
ATOM 6113 C C . ALA B 1 224 ? 1.361 -27.555 22.927 1.00 21.16 224 ALA B C 1
ATOM 6114 O O . ALA B 1 224 ? 0.596 -28.389 23.419 1.00 22.86 224 ALA B O 1
ATOM 6116 N N . LYS B 1 225 ? 1.493 -26.318 23.402 1.00 19.49 225 LYS B N 1
ATOM 6117 C CA . LYS B 1 225 ? 0.660 -25.825 24.487 1.00 17.14 225 LYS B CA 1
ATOM 6118 C C . LYS B 1 225 ? -0.728 -25.464 23.983 1.00 16.40 225 LYS B C 1
ATOM 6119 O O . LYS B 1 225 ? -0.927 -25.191 22.792 1.00 18.75 225 LYS B O 1
ATOM 6125 N N . THR B 1 226 ? -1.684 -25.453 24.900 1.00 15.29 226 THR B N 1
ATOM 6126 C CA . THR B 1 226 ? -3.061 -25.105 24.579 1.00 13.61 226 THR B CA 1
ATOM 6127 C C . THR B 1 226 ? -3.163 -23.663 24.065 1.00 18.42 226 THR B C 1
ATOM 6128 O O . THR B 1 226 ? -2.358 -22.805 24.429 1.00 18.59 226 THR B O 1
ATOM 6132 N N . LEU B 1 227 ? -4.148 -23.409 23.209 1.00 15.64 227 LEU B N 1
ATOM 6133 C CA . LEU B 1 227 ? -4.271 -22.107 22.559 1.00 16.79 227 LEU B CA 1
ATOM 6134 C C . LEU B 1 227 ? -5.001 -21.089 23.416 1.00 17.32 227 LEU B C 1
ATOM 6135 O O . LEU B 1 227 ? -4.994 -19.893 23.115 1.00 16.53 227 LEU B O 1
ATOM 6140 N N . GLY B 1 228 ? -5.622 -21.557 24.490 1.00 15.59 228 GLY B N 1
ATOM 6141 C CA . GLY B 1 228 ? -6.479 -20.711 25.296 1.00 17.86 228 GLY B CA 1
ATOM 6142 C C . GLY B 1 228 ? -5.808 -19.999 26.455 1.00 16.82 228 GLY B C 1
ATOM 6143 O O . GLY B 1 228 ? -6.484 -19.387 27.274 1.00 19.75 228 GLY B O 1
ATOM 6144 N N . ALA B 1 229 ? -4.485 -20.081 26.541 1.00 16.40 229 ALA B N 1
ATOM 6145 C CA . ALA B 1 229 ? -3.770 -19.423 27.627 1.00 13.84 229 ALA B CA 1
ATOM 6146 C C . ALA B 1 229 ? -2.389 -18.988 27.140 1.00 13.15 229 ALA B C 1
ATOM 6147 O O . ALA B 1 229 ? -1.832 -19.610 26.233 1.00 16.91 229 ALA B O 1
ATOM 6149 N N . PRO B 1 230 ? -1.831 -17.915 27.725 1.00 13.32 230 PRO B N 1
ATOM 6150 C CA . PRO B 1 230 ? -0.489 -17.507 27.294 1.00 14.93 230 PRO B CA 1
ATOM 6151 C C . PRO B 1 230 ? 0.534 -18.576 27.637 1.00 15.96 230 PRO B C 1
ATOM 6152 O O . PRO B 1 230 ? 0.383 -19.273 28.644 1.00 14.91 230 PRO B O 1
ATOM 6156 N N . GLU B 1 231 ? 1.571 -18.703 26.818 1.00 17.31 231 GLU B N 1
ATOM 6157 C CA . GLU B 1 231 ? 2.557 -19.751 27.042 1.00 18.60 231 GLU B CA 1
ATOM 6158 C C . GLU B 1 231 ? 3.277 -19.583 28.383 1.00 15.02 231 GLU B C 1
ATOM 6159 O O . GLU B 1 231 ? 3.772 -20.558 28.945 1.00 17.19 231 GLU B O 1
ATOM 6165 N N . ALA B 1 232 ? 3.297 -18.353 28.904 1.00 14.85 232 ALA B N 1
ATOM 6166 C CA . ALA B 1 232 ? 3.991 -18.049 30.158 1.00 16.71 232 ALA B CA 1
ATOM 6167 C C . ALA B 1 232 ? 3.227 -18.533 31.394 1.00 16.20 232 ALA B C 1
ATOM 6168 O O . ALA B 1 232 ? 3.751 -18.494 32.509 1.00 17.43 232 ALA B O 1
ATOM 6170 N N . ASN B 1 233 ? 1.992 -18.974 31.192 1.00 14.71 233 ASN B N 1
ATOM 6171 C CA . ASN B 1 233 ? 1.135 -19.420 32.279 1.00 12.50 233 ASN B CA 1
ATOM 6172 C C . ASN B 1 233 ? 1.379 -20.901 32.579 1.00 13.55 233 ASN B C 1
ATOM 6173 O O . ASN B 1 233 ? 1.222 -21.744 31.698 1.00 14.14 233 ASN B O 1
ATOM 6178 N N . PRO B 1 234 ? 1.731 -21.237 33.832 1.00 13.33 234 PRO B N 1
ATOM 6179 C CA . PRO B 1 234 ? 2.013 -22.645 34.152 1.00 16.41 234 PRO B CA 1
ATOM 6180 C C . PRO B 1 234 ? 0.822 -23.598 33.964 1.00 13.76 234 PRO B C 1
ATOM 6181 O O . PRO B 1 234 ? 1.034 -24.813 33.926 1.00 13.19 234 PRO B O 1
ATOM 6185 N N . TYR B 1 235 ? -0.391 -23.061 33.829 1.00 12.48 235 TYR B N 1
ATOM 6186 C CA . TYR B 1 235 ? -1.564 -23.853 33.460 1.00 11.04 235 TYR B CA 1
ATOM 6187 C C . TYR B 1 235 ? -1.287 -24.672 32.201 1.00 13.00 235 TYR B C 1
ATOM 6188 O O . TYR B 1 235 ? -1.803 -25.783 32.038 1.00 12.88 235 TYR B O 1
ATOM 6197 N N . THR B 1 236 ? -0.449 -24.125 31.327 1.00 12.95 236 THR B N 1
ATOM 6198 C CA . THR B 1 236 ? -0.149 -24.769 30.049 1.00 13.64 236 THR B CA 1
ATOM 6199 C C . THR B 1 236 ? 0.793 -25.968 30.161 1.00 14.63 236 THR B C 1
ATOM 6200 O O . THR B 1 236 ? 1.091 -26.615 29.150 1.00 14.78 236 THR B O 1
ATOM 6204 N N . TRP B 1 237 ? 1.274 -26.278 31.365 1.00 13.24 237 TRP B N 1
ATOM 6205 C CA . TRP B 1 237 ? 2.229 -27.380 31.524 1.00 11.73 237 TRP B CA 1
ATOM 6206 C C . TRP B 1 237 ? 1.533 -28.725 31.697 1.00 15.02 237 TRP B C 1
ATOM 6207 O O . TRP B 1 237 ? 2.183 -29.775 31.712 1.00 16.75 237 TRP B O 1
ATOM 6218 N N . GLN B 1 238 ? 0.220 -28.683 31.872 1.00 12.51 238 GLN B N 1
ATOM 6219 C CA . GLN B 1 238 ? -0.596 -29.874 32.090 1.00 16.11 238 GLN B CA 1
ATOM 6220 C C . GLN B 1 238 ? -1.502 -30.121 30.920 1.00 12.55 238 GLN B C 1
ATOM 6221 O O . GLN B 1 238 ? -2.026 -29.171 30.342 1.00 15.13 238 GLN B O 1
ATOM 6227 N N . ARG B 1 239 ? -1.733 -31.393 30.604 1.00 15.74 239 ARG B N 1
ATOM 6228 C CA . ARG B 1 239 ? -2.869 -31.755 29.765 1.00 14.95 239 ARG B CA 1
ATOM 6229 C C . ARG B 1 239 ? -4.121 -31.664 30.623 1.00 16.81 239 ARG B C 1
ATOM 6230 O O . ARG B 1 239 ? -4.136 -32.148 31.758 1.00 19.39 239 ARG B O 1
ATOM 6238 N N . HIS B 1 240 ? -5.173 -31.059 30.090 1.00 13.27 240 HIS B N 1
ATOM 6239 C CA . HIS B 1 240 ? -6.389 -30.849 30.857 1.00 12.92 240 HIS B CA 1
ATOM 6240 C C . HIS B 1 240 ? -7.397 -31.937 30.576 1.00 15.30 240 HIS B C 1
ATOM 6241 O O . HIS B 1 240 ? -8.164 -31.870 29.620 1.00 15.22 240 HIS B O 1
ATOM 6248 N N . VAL B 1 241 ? -7.330 -32.962 31.420 1.00 12.60 241 VAL B N 1
ATOM 6249 C CA . VAL B 1 241 ? -8.055 -34.211 31.224 1.00 12.99 241 VAL B CA 1
ATOM 6250 C C . VAL B 1 241 ? -9.156 -34.351 32.256 1.00 13.05 241 VAL B C 1
ATOM 6251 O O . VAL B 1 241 ? -10.282 -34.704 31.920 1.00 15.41 241 VAL B O 1
ATOM 6255 N N . TYR B 1 242 ? -8.819 -34.075 33.520 1.00 11.55 242 TYR B N 1
ATOM 6256 C CA . TYR B 1 242 ? -9.724 -34.347 34.632 1.00 12.92 242 TYR B CA 1
ATOM 6257 C C . TYR B 1 242 ? -10.351 -33.094 35.220 1.00 12.89 242 TYR B C 1
ATOM 6258 O O . TYR B 1 242 ? -11.374 -33.182 35.886 1.00 13.08 242 TYR B O 1
ATOM 6267 N N . ASP B 1 243 ? -9.780 -31.927 34.926 1.00 11.57 243 ASP B N 1
ATOM 6268 C CA . ASP B 1 243 ? -10.318 -30.679 35.476 1.00 11.71 243 ASP B CA 1
ATOM 6269 C C . ASP B 1 243 ? -11.470 -30.085 34.657 1.00 15.86 243 ASP B C 1
ATOM 6270 O O . ASP B 1 243 ? -12.173 -29.190 35.130 1.00 17.17 243 ASP B O 1
ATOM 6275 N N . LEU B 1 244 ? -11.671 -30.593 33.444 1.00 13.90 244 LEU B N 1
ATOM 6276 C CA . LEU B 1 244 ? -12.704 -30.078 32.561 1.00 13.67 244 LEU B CA 1
ATOM 6277 C C . LEU B 1 244 ? -13.001 -31.104 31.467 1.00 12.99 244 LEU B C 1
ATOM 6278 O O . LEU B 1 244 ? -12.411 -32.191 31.472 1.00 12.67 244 LEU B O 1
ATOM 6283 N N . SER B 1 245 ? -13.886 -30.744 30.532 1.00 11.01 245 SER B N 1
ATOM 6284 C CA . SER B 1 245 ? -14.248 -31.607 29.408 1.00 11.64 245 SER B CA 1
ATOM 6285 C C . SER B 1 245 ? -14.523 -33.043 29.838 1.00 12.54 245 SER B C 1
ATOM 6286 O O . SER B 1 245 ? -13.982 -34.000 29.280 1.00 12.97 245 SER B O 1
ATOM 6289 N N . ARG B 1 246 ? -15.379 -33.192 30.838 1.00 12.79 246 ARG B N 1
ATOM 6290 C CA . ARG B 1 246 ? -15.754 -34.509 31.321 1.00 10.90 246 ARG B CA 1
ATOM 6291 C C . ARG B 1 246 ? -16.961 -35.035 30.540 1.00 11.85 246 ARG B C 1
ATOM 6292 O O . ARG B 1 246 ? -17.775 -34.257 30.046 1.00 12.76 246 ARG B O 1
ATOM 6300 N N . PRO B 1 247 ? -17.076 -36.367 30.407 1.00 11.56 247 PRO B N 1
ATOM 6301 C CA . PRO B 1 247 ? -18.119 -36.925 29.538 1.00 16.29 247 PRO B CA 1
ATOM 6302 C C . PRO B 1 247 ? -19.545 -36.648 30.014 1.00 12.21 247 PRO B C 1
ATOM 6303 O O . PRO B 1 247 ? -20.451 -36.620 29.184 1.00 14.29 247 PRO B O 1
ATOM 6307 N N . GLU B 1 248 ? -19.733 -36.433 31.315 1.00 12.06 248 GLU B N 1
ATOM 6308 C CA . GLU B 1 248 ? -21.055 -36.128 31.854 1.00 11.83 248 GLU B CA 1
ATOM 6309 C C . GLU B 1 248 ? -21.617 -34.832 31.278 1.00 14.57 248 GLU B C 1
ATOM 6310 O O . GLU B 1 248 ? -22.828 -34.624 31.263 1.00 13.17 248 GLU B O 1
ATOM 6316 N N . ASN B 1 249 ? -20.742 -33.958 30.792 1.00 11.94 249 ASN B N 1
ATOM 6317 C CA . ASN B 1 249 ? -21.226 -32.697 30.254 1.00 11.70 249 ASN B CA 1
ATOM 6318 C C . ASN B 1 249 ? -22.094 -32.875 29.007 1.00 12.31 249 ASN B C 1
ATOM 6319 O O . ASN B 1 249 ? -22.962 -32.052 28.743 1.00 14.33 249 ASN B O 1
ATOM 6324 N N . LEU B 1 250 ? -21.868 -33.939 28.240 1.00 12.29 250 LEU B N 1
ATOM 6325 C CA . LEU B 1 250 ? -22.651 -34.141 27.031 1.00 13.96 250 LEU B CA 1
ATOM 6326 C C . LEU B 1 250 ? -24.122 -34.333 27.383 1.00 14.95 250 LEU B C 1
ATOM 6327 O O . LEU B 1 250 ? -24.994 -33.744 26.752 1.00 14.98 250 LEU B O 1
ATOM 6332 N N . ASP B 1 251 ? -24.393 -35.128 28.417 1.00 15.07 251 ASP B N 1
ATOM 6333 C CA . ASP B 1 251 ? -25.763 -35.289 28.876 1.00 15.31 251 ASP B CA 1
ATOM 6334 C C . ASP B 1 251 ? -26.358 -33.967 29.351 1.00 16.53 251 ASP B C 1
ATOM 6335 O O . ASP B 1 251 ? -27.531 -33.675 29.091 1.00 17.98 251 ASP B O 1
ATOM 6340 N N . PHE B 1 252 ? -25.556 -33.161 30.046 1.00 13.84 252 PHE B N 1
ATOM 6341 C CA . PHE B 1 252 ? -26.056 -31.874 30.500 1.00 13.99 252 PHE B CA 1
ATOM 6342 C C . PHE B 1 252 ? -26.356 -30.933 29.334 1.00 17.25 252 PHE B C 1
ATOM 6343 O O . PHE B 1 252 ? -27.364 -30.225 29.346 1.00 15.41 252 PHE B O 1
ATOM 6351 N N . LEU B 1 253 ? -25.481 -30.926 28.331 1.00 13.21 253 LEU B N 1
ATOM 6352 C CA . LEU B 1 253 ? -25.728 -30.118 27.136 1.00 12.60 253 LEU B CA 1
ATOM 6353 C C . LEU B 1 253 ? -27.035 -30.528 26.455 1.00 13.87 253 LEU B C 1
ATOM 6354 O O . LEU B 1 253 ? -27.724 -29.689 25.871 1.00 13.44 253 LEU B O 1
ATOM 6359 N N . LYS B 1 254 ? -27.391 -31.806 26.546 1.00 14.77 254 LYS B N 1
ATOM 6360 C CA . LYS B 1 254 ? -28.681 -32.254 26.027 1.00 14.55 254 LYS B CA 1
ATOM 6361 C C . LYS B 1 254 ? -29.841 -31.653 26.816 1.00 16.13 254 LYS B C 1
ATOM 6362 O O . LYS B 1 254 ? -30.847 -31.252 26.225 1.00 15.71 254 LYS B O 1
ATOM 6368 N N . ASP B 1 255 ? -29.694 -31.594 28.140 1.00 16.74 255 ASP B N 1
ATOM 6369 C CA . ASP B 1 255 ? -30.688 -30.937 28.994 1.00 16.93 255 ASP B CA 1
ATOM 6370 C C . ASP B 1 255 ? -30.783 -29.451 28.669 1.00 16.32 255 ASP B C 1
ATOM 6371 O O . ASP B 1 255 ? -31.873 -28.878 28.612 1.00 15.85 255 ASP B O 1
ATOM 6376 N N . LEU B 1 256 ? -29.637 -28.818 28.456 1.00 15.30 256 LEU B N 1
ATOM 6377 C CA . LEU B 1 256 ? -29.615 -27.397 28.144 1.00 12.02 256 LEU B CA 1
ATOM 6378 C C . LEU B 1 256 ? -30.280 -27.147 26.789 1.00 14.51 256 LEU B C 1
ATOM 6379 O O . LEU B 1 256 ? -31.086 -26.228 26.638 1.00 14.70 256 LEU B O 1
ATOM 6384 N N . ARG B 1 257 ? -29.942 -27.966 25.798 1.00 12.54 257 ARG B N 1
ATOM 6385 C CA . ARG B 1 257 ? -30.575 -27.843 24.493 1.00 15.01 257 ARG B CA 1
ATOM 6386 C C . ARG B 1 257 ? -32.090 -28.102 24.550 1.00 14.34 257 ARG B C 1
ATOM 6387 O O . ARG B 1 257 ? -32.852 -27.460 23.836 1.00 14.41 257 ARG B O 1
ATOM 6395 N N . ALA B 1 258 ? -32.532 -29.016 25.409 1.00 14.85 258 ALA B N 1
ATOM 6396 C CA . ALA B 1 258 ? -33.965 -29.254 25.540 1.00 16.46 258 ALA B CA 1
ATOM 6397 C C . ALA B 1 258 ? -34.659 -27.978 26.032 1.00 17.64 258 ALA B C 1
ATOM 6398 O O . ALA B 1 258 ? -35.747 -27.636 25.561 1.00 18.58 258 ALA B O 1
ATOM 6400 N N . LEU B 1 259 ? -34.008 -27.268 26.952 1.00 18.24 259 LEU B N 1
ATOM 6401 C CA . LEU B 1 259 ? -34.521 -25.987 27.432 1.00 15.39 259 LEU B CA 1
ATOM 6402 C C . LEU B 1 259 ? -34.615 -24.981 26.293 1.00 17.52 259 LEU B C 1
ATOM 6403 O O . LEU B 1 259 ? -35.671 -24.376 26.078 1.00 16.12 259 LEU B O 1
ATOM 6408 N N . MET B 1 260 ? -33.517 -24.809 25.558 1.00 14.56 260 MET B N 1
ATOM 6409 C CA . MET B 1 260 ? -33.522 -23.901 24.417 1.00 13.91 260 MET B CA 1
ATOM 6410 C C . MET B 1 260 ? -34.623 -24.263 23.419 1.00 15.31 260 MET B C 1
ATOM 6411 O O . MET B 1 260 ? -35.272 -23.382 22.865 1.00 16.09 260 MET B O 1
ATOM 6416 N N . ASP B 1 261 ? -34.839 -25.558 23.200 1.00 14.14 261 ASP B N 1
ATOM 6417 C CA . ASP B 1 261 ? -35.823 -25.995 22.211 1.00 16.83 261 ASP B CA 1
ATOM 6418 C C . ASP B 1 261 ? -37.257 -25.594 22.589 1.00 17.59 261 ASP B C 1
ATOM 6419 O O . ASP B 1 261 ? -38.136 -25.580 21.734 1.00 19.55 261 ASP B O 1
ATOM 6424 N N . GLU B 1 262 ? -37.489 -25.274 23.861 1.00 16.51 262 GLU B N 1
ATOM 6425 C CA . GLU B 1 262 ? -38.808 -24.808 24.297 1.00 18.03 262 GLU B CA 1
ATOM 6426 C C . GLU B 1 262 ? -39.084 -23.384 23.810 1.00 20.08 262 GLU B C 1
ATOM 6427 O O . GLU B 1 262 ? -40.224 -22.890 23.872 1.00 19.88 262 GLU B O 1
ATOM 6433 N N . TYR B 1 263 ? -38.031 -22.725 23.342 1.00 18.48 263 TYR B N 1
ATOM 6434 C CA . TYR B 1 263 ? -38.118 -21.351 22.869 1.00 16.67 263 TYR B CA 1
ATOM 6435 C C . TYR B 1 263 ? -37.623 -21.292 21.427 1.00 16.59 263 TYR B C 1
ATOM 6436 O O . TYR B 1 263 ? -36.447 -21.031 21.174 1.00 15.83 263 TYR B O 1
ATOM 6445 N N . PRO B 1 264 ? -38.524 -21.558 20.468 1.00 18.68 264 PRO B N 1
ATOM 6446 C CA . PRO B 1 264 ? -38.140 -21.647 19.056 1.00 23.09 264 PRO B CA 1
ATOM 6447 C C . PRO B 1 264 ? -37.368 -20.421 18.581 1.00 19.20 264 PRO B C 1
ATOM 6448 O O . PRO B 1 264 ? -37.746 -19.289 18.875 1.00 19.83 264 PRO B O 1
ATOM 6452 N N . GLY B 1 265 ? -36.275 -20.653 17.867 1.00 17.65 265 GLY B N 1
ATOM 6453 C CA . GLY B 1 265 ? -35.524 -19.550 17.309 1.00 15.88 265 GLY B CA 1
ATOM 6454 C C . GLY B 1 265 ? -34.418 -19.035 18.203 1.00 17.44 265 GLY B C 1
ATOM 6455 O O . GLY B 1 265 ? -33.736 -18.080 17.850 1.00 17.56 265 GLY B O 1
ATOM 6456 N N . THR B 1 266 ? -34.241 -19.647 19.368 1.00 15.93 266 THR B N 1
ATOM 6457 C CA . THR B 1 266 ? -33.145 -19.238 20.230 1.00 16.39 266 THR B CA 1
ATOM 6458 C C . THR B 1 266 ? -31.908 -20.078 19.945 1.00 15.98 266 THR B C 1
ATOM 6459 O O . THR B 1 266 ? -32.003 -21.154 19.361 1.00 21.49 266 THR B O 1
ATOM 6463 N N . THR B 1 267 ? -30.744 -19.574 20.337 1.00 11.94 267 THR B N 1
ATOM 6464 C CA . THR B 1 267 ? -29.498 -20.256 20.010 1.00 10.63 267 THR B CA 1
ATOM 6465 C C . THR B 1 267 ? -28.497 -20.177 21.149 1.00 10.74 267 THR B C 1
ATOM 6466 O O . THR B 1 267 ? -28.697 -19.440 22.120 1.00 13.42 267 THR B O 1
ATOM 6470 N N . THR B 1 268 ? -27.427 -20.949 21.022 1.00 12.57 268 THR B N 1
ATOM 6471 C CA . THR B 1 268 ? -26.330 -20.936 21.972 1.00 11.09 268 THR B CA 1
ATOM 6472 C C . THR B 1 268 ? -25.003 -20.924 21.224 1.00 12.16 268 THR B C 1
ATOM 6473 O O . THR B 1 268 ? -24.848 -21.590 20.195 1.00 12.02 268 THR B O 1
ATOM 6477 N N . VAL B 1 269 ? -24.050 -20.156 21.732 1.00 10.39 269 VAL B N 1
ATOM 6478 C CA . VAL B 1 269 ? -22.681 -20.241 21.256 1.00 10.06 269 VAL B CA 1
ATOM 6479 C C . VAL B 1 269 ? -21.771 -20.482 22.455 1.00 10.71 269 VAL B C 1
ATOM 6480 O O . VAL B 1 269 ? -21.719 -19.674 23.378 1.00 11.09 269 VAL B O 1
ATOM 6484 N N . GLY B 1 270 ? -21.085 -21.616 22.457 1.00 10.29 270 GLY B N 1
ATOM 6485 C CA . GLY B 1 270 ? -20.218 -21.940 23.574 1.00 10.99 270 GLY B CA 1
ATOM 6486 C C . GLY B 1 270 ? -18.798 -21.446 23.388 1.00 11.23 270 GLY B C 1
ATOM 6487 O O . GLY B 1 270 ? -18.259 -21.479 22.284 1.00 12.87 270 GLY B O 1
ATOM 6488 N N . GLU B 1 271 ? -18.183 -20.979 24.470 1.00 10.16 271 GLU B N 1
ATOM 6489 C CA . GLU B 1 271 ? -16.752 -20.700 24.471 1.00 10.20 271 GLU B CA 1
ATOM 6490 C C . GLU B 1 271 ? -16.007 -21.958 24.875 1.00 12.08 271 GLU B C 1
ATOM 6491 O O . GLU B 1 271 ? -16.173 -22.431 26.002 1.00 11.95 271 GLU B O 1
ATOM 6497 N N . ILE B 1 272 ? -15.195 -22.493 23.965 1.00 9.78 272 ILE B N 1
ATOM 6498 C CA . ILE B 1 272 ? -14.420 -23.707 24.225 1.00 9.83 272 ILE B CA 1
ATOM 6499 C C . ILE B 1 272 ? -12.998 -23.359 24.650 1.00 13.63 272 ILE B C 1
ATOM 6500 O O . ILE B 1 272 ? -12.324 -22.553 24.004 1.00 15.24 272 ILE B O 1
ATOM 6505 N N . GLY B 1 273 ? -12.537 -23.981 25.730 1.00 10.76 273 GLY B N 1
ATOM 6506 C CA . GLY B 1 273 ? -11.148 -23.875 26.143 1.00 12.87 273 GLY B CA 1
ATOM 6507 C C . GLY B 1 273 ? -10.640 -25.263 26.469 1.00 13.08 273 GLY B C 1
ATOM 6508 O O . GLY B 1 273 ? -10.844 -25.777 27.573 1.00 13.71 273 GLY B O 1
ATOM 6509 N N . ASP B 1 274 ? -9.973 -25.872 25.500 1.00 12.28 274 ASP B N 1
ATOM 6510 C CA . ASP B 1 274 ? -9.677 -27.296 25.558 1.00 12.06 274 ASP B CA 1
ATOM 6511 C C . ASP B 1 274 ? -8.354 -27.575 24.849 1.00 14.04 274 ASP B C 1
ATOM 6512 O O . ASP B 1 274 ? -7.935 -26.802 23.985 1.00 16.53 274 ASP B O 1
ATOM 6517 N N . ASP B 1 275 ? -7.707 -28.681 25.204 1.00 13.00 275 ASP B N 1
ATOM 6518 C CA . ASP B 1 275 ? -6.444 -29.058 24.564 1.00 12.68 275 ASP B CA 1
ATOM 6519 C C . ASP B 1 275 ? -6.606 -29.389 23.078 1.00 14.56 275 ASP B C 1
ATOM 6520 O O . ASP B 1 275 ? -5.667 -29.242 22.297 1.00 15.81 275 ASP B O 1
ATOM 6525 N N . ASN B 1 276 ? -7.792 -29.862 22.712 1.00 13.03 276 ASN B N 1
ATOM 6526 C CA . ASN B 1 276 ? -8.103 -30.193 21.324 1.00 12.33 276 ASN B CA 1
ATOM 6527 C C . ASN B 1 276 ? -9.402 -29.497 20.956 1.00 11.66 276 ASN B C 1
ATOM 6528 O O . ASN B 1 276 ? -10.466 -30.115 20.872 1.00 11.91 276 ASN B O 1
ATOM 6533 N N . PRO B 1 277 ? -9.323 -28.186 20.736 1.00 12.07 277 PRO B N 1
ATOM 6534 C CA . PRO B 1 277 ? -10.547 -27.386 20.741 1.00 12.81 277 PRO B CA 1
ATOM 6535 C C . PRO B 1 277 ? -11.464 -27.590 19.537 1.00 11.11 277 PRO B C 1
ATOM 6536 O O . PRO B 1 277 ? -12.675 -27.510 19.718 1.00 11.98 277 PRO B O 1
ATOM 6540 N N . LEU B 1 278 ? -10.917 -27.809 18.346 1.00 12.95 278 LEU B N 1
ATOM 6541 C CA . LEU B 1 278 ? -11.774 -28.104 17.195 1.00 11.15 278 LEU B CA 1
ATOM 6542 C C . LEU B 1 278 ? -12.530 -29.413 17.437 1.00 10.99 278 LEU B C 1
ATOM 6543 O O . LEU B 1 278 ? -13.724 -29.520 17.140 1.00 11.63 278 LEU B O 1
ATOM 6548 N N . GLU B 1 279 ? -11.845 -30.397 18.006 1.00 11.13 279 GLU B N 1
ATOM 6549 C CA . GLU B 1 279 ? -12.485 -31.663 18.345 1.00 12.08 279 GLU B CA 1
ATOM 6550 C C . GLU B 1 279 ? -13.590 -31.438 19.377 1.00 10.70 279 GLU B C 1
ATOM 6551 O O . GLU B 1 279 ? -14.692 -31.989 19.266 1.00 12.18 279 GLU B O 1
ATOM 6557 N N . ARG B 1 280 ? -13.319 -30.605 20.372 1.00 11.07 280 ARG B N 1
ATOM 6558 C CA . ARG B 1 280 ? -14.339 -30.344 21.381 1.00 10.90 280 ARG B CA 1
ATOM 6559 C C . ARG B 1 280 ? -15.512 -29.553 20.798 1.00 12.37 280 ARG B C 1
ATOM 6560 O O . ARG B 1 280 ? -16.671 -29.818 21.124 1.00 11.31 280 ARG B O 1
ATOM 6568 N N . MET B 1 281 ? -15.226 -28.579 19.939 1.00 11.72 281 MET B N 1
ATOM 6569 C CA . MET B 1 281 ? -16.307 -27.827 19.310 1.00 10.17 281 MET B CA 1
ATOM 6570 C C . MET B 1 281 ? -17.159 -28.731 18.424 1.00 10.99 281 MET B C 1
ATOM 6571 O O . MET B 1 281 ? -18.381 -28.609 18.413 1.00 11.41 281 MET B O 1
ATOM 6576 N N . ALA B 1 282 ? -16.513 -29.636 17.696 1.00 10.91 282 ALA B N 1
ATOM 6577 C CA . ALA B 1 282 ? -17.249 -30.543 16.824 1.00 13.41 282 ALA B CA 1
ATOM 6578 C C . ALA B 1 282 ? -18.100 -31.512 17.645 1.00 13.07 282 ALA B C 1
ATOM 6579 O O . ALA B 1 282 ? -19.233 -31.813 17.275 1.00 16.19 282 ALA B O 1
ATOM 6581 N N . GLU B 1 283 ? -17.565 -31.981 18.767 1.00 10.26 283 GLU B N 1
ATOM 6582 C CA . GLU B 1 283 ? -18.324 -32.848 19.661 1.00 11.60 283 GLU B CA 1
ATOM 6583 C C . GLU B 1 283 ? -19.539 -32.139 20.261 1.00 12.66 283 GLU B C 1
ATOM 6584 O O . GLU B 1 283 ? -20.627 -32.700 20.332 1.00 14.27 283 GLU B O 1
ATOM 6590 N N . TYR B 1 284 ? -19.344 -30.899 20.694 1.00 10.42 284 TYR B N 1
ATOM 6591 C CA . TYR B 1 284 ? -20.377 -30.169 21.416 1.00 11.26 284 TYR B CA 1
ATOM 6592 C C . TYR B 1 284 ? -21.501 -29.646 20.517 1.00 12.26 284 TYR B C 1
ATOM 6593 O O . TYR B 1 284 ? -22.617 -29.414 20.988 1.00 11.83 284 TYR B O 1
ATOM 6602 N N . THR B 1 285 ? -21.207 -29.461 19.233 1.00 12.04 285 THR B N 1
ATOM 6603 C CA . THR B 1 285 ? -22.176 -28.856 18.312 1.00 13.31 285 THR B CA 1
ATOM 6604 C C . THR B 1 285 ? -22.823 -29.828 17.333 1.00 10.97 285 THR B C 1
ATOM 6605 O O . THR B 1 285 ? -23.676 -29.425 16.551 1.00 13.06 285 THR B O 1
ATOM 6609 N N . ALA B 1 286 ? -22.409 -31.094 17.370 1.00 11.19 286 ALA B N 1
ATOM 6610 C CA . ALA B 1 286 ? -23.004 -32.112 16.503 1.00 10.74 286 ALA B CA 1
ATOM 6611 C C . ALA B 1 286 ? -24.249 -32.731 17.144 1.00 14.15 286 ALA B C 1
ATOM 6612 O O . ALA B 1 286 ? -24.555 -32.486 18.313 1.00 14.93 286 ALA B O 1
ATOM 6614 N N . GLY B 1 287 ? -24.972 -33.521 16.356 1.00 14.39 287 GLY B N 1
ATOM 6615 C CA . GLY B 1 287 ? -26.084 -34.311 16.856 1.00 16.78 287 GLY B CA 1
ATOM 6616 C C . GLY B 1 287 ? -27.427 -33.613 16.864 1.00 16.66 287 GLY B C 1
ATOM 6617 O O . GLY B 1 287 ? -28.463 -34.253 17.061 1.00 19.01 287 GLY B O 1
ATOM 6618 N N . GLY B 1 288 ? -27.417 -32.301 16.660 1.00 16.20 288 GLY B N 1
ATOM 6619 C CA . GLY B 1 288 ? -28.637 -31.517 16.675 1.00 16.85 288 GLY B CA 1
ATOM 6620 C C . GLY B 1 288 ? -29.305 -31.461 18.037 1.00 17.86 288 GLY B C 1
ATOM 6621 O O . GLY B 1 288 ? -30.425 -30.954 18.161 1.00 17.65 288 GLY B O 1
ATOM 6622 N N . ASP B 1 289 ? -28.615 -31.960 19.063 1.00 15.32 289 ASP B N 1
ATOM 6623 C CA . ASP B 1 289 ? -29.229 -32.135 20.380 1.00 15.52 289 ASP B CA 1
ATOM 6624 C C . ASP B 1 289 ? -28.419 -31.518 21.514 1.00 13.70 289 ASP B C 1
ATOM 6625 O O . ASP B 1 289 ? -28.726 -31.737 22.691 1.00 14.68 289 ASP B O 1
ATOM 6630 N N . LYS B 1 290 ? -27.388 -30.752 21.167 1.00 11.81 290 LYS B N 1
ATOM 6631 C CA . LYS B 1 290 ? -26.526 -30.130 22.175 1.00 12.93 290 LYS B CA 1
ATOM 6632 C C . LYS B 1 290 ? -26.347 -28.646 21.844 1.00 12.24 290 LYS B C 1
ATOM 6633 O O . LYS B 1 290 ? -27.342 -27.948 21.637 1.00 13.01 290 LYS B O 1
ATOM 6639 N N . LEU B 1 291 ? -25.115 -28.146 21.783 1.00 11.12 291 LEU B N 1
ATOM 6640 C CA . LEU B 1 291 ? -24.930 -26.736 21.414 1.00 14.17 291 LEU B CA 1
ATOM 6641 C C . LEU B 1 291 ? -25.285 -26.473 19.950 1.00 12.88 291 LEU B C 1
ATOM 6642 O O . LEU B 1 291 ? -25.109 -27.340 19.090 1.00 12.81 291 LEU B O 1
ATOM 6647 N N . HIS B 1 292 ? -25.778 -25.269 19.677 1.00 12.27 292 HIS B N 1
ATOM 6648 C CA . HIS B 1 292 ? -26.011 -24.850 18.296 1.00 10.43 292 HIS B CA 1
ATOM 6649 C C . HIS B 1 292 ? -24.683 -24.540 17.606 1.00 12.86 292 HIS B C 1
ATOM 6650 O O . HIS B 1 292 ? -24.444 -24.927 16.460 1.00 11.43 292 HIS B O 1
ATOM 6657 N N . MET B 1 293 ? -23.808 -23.831 18.309 1.00 12.28 293 MET B N 1
ATOM 6658 C CA . MET B 1 293 ? -22.521 -23.457 17.746 1.00 11.08 293 MET B CA 1
ATOM 6659 C C . MET B 1 293 ? -21.541 -23.194 18.872 1.00 11.74 293 MET B C 1
ATOM 6660 O O . MET B 1 293 ? -21.932 -23.161 20.036 1.00 10.21 293 MET B O 1
ATOM 6665 N N . ALA B 1 294 ? -20.266 -23.052 18.532 1.00 9.16 294 ALA B N 1
ATOM 6666 C CA . ALA B 1 294 ? -19.241 -22.777 19.541 1.00 9.43 294 ALA B CA 1
ATOM 6667 C C . ALA B 1 294 ? -18.029 -22.221 18.847 1.00 10.14 294 ALA B C 1
ATOM 6668 O O . ALA B 1 294 ? -17.785 -22.535 17.689 1.00 10.71 294 ALA B O 1
ATOM 6670 N N . TYR B 1 295 ? -17.275 -21.382 19.557 1.00 10.63 295 TYR B N 1
ATOM 6671 C CA . TYR B 1 295 ? -16.009 -20.891 19.034 1.00 11.41 295 TYR B CA 1
ATOM 6672 C C . TYR B 1 295 ? -14.826 -21.403 19.836 1.00 13.27 295 TYR B C 1
ATOM 6673 O O . TYR B 1 295 ? -14.957 -21.738 21.017 1.00 11.74 295 TYR B O 1
ATOM 6682 N N . THR B 1 296 ? -13.672 -21.441 19.181 1.00 12.53 296 THR B N 1
ATOM 6683 C CA . THR B 1 296 ? -12.438 -21.902 19.804 1.00 11.28 296 THR B CA 1
ATOM 6684 C C . THR B 1 296 ? -11.370 -20.817 19.720 1.00 11.98 296 THR B C 1
ATOM 6685 O O . THR B 1 296 ? -11.588 -19.747 19.135 1.00 13.70 296 THR B O 1
ATOM 6689 N N . PHE B 1 297 ? -10.208 -21.106 20.295 1.00 13.53 297 PHE B N 1
ATOM 6690 C CA . PHE B 1 297 ? -9.081 -20.178 20.241 1.00 11.46 297 PHE B CA 1
ATOM 6691 C C . PHE B 1 297 ? -8.160 -20.404 19.035 1.00 13.67 297 PHE B C 1
ATOM 6692 O O . PHE B 1 297 ? -7.110 -19.779 18.936 1.00 15.15 297 PHE B O 1
ATOM 6700 N N . ASP B 1 298 ? -8.551 -21.277 18.107 1.00 12.54 298 ASP B N 1
ATOM 6701 C CA . ASP B 1 298 ? -7.705 -21.511 16.939 1.00 13.36 298 ASP B CA 1
ATOM 6702 C C . ASP B 1 298 ? -7.426 -20.231 16.134 1.00 13.52 298 ASP B C 1
ATOM 6703 O O . ASP B 1 298 ? -6.311 -20.044 15.632 1.00 13.30 298 ASP B O 1
ATOM 6708 N N . LEU B 1 299 ? -8.413 -19.341 16.032 1.00 14.81 299 LEU B N 1
ATOM 6709 C CA . LEU B 1 299 ? -8.219 -18.086 15.309 1.00 12.14 299 LEU B CA 1
ATOM 6710 C C . LEU B 1 299 ? -8.052 -16.911 16.268 1.00 13.97 299 LEU B C 1
ATOM 6711 O O . LEU B 1 299 ? -8.153 -15.748 15.864 1.00 15.70 299 LEU B O 1
ATOM 6716 N N . LEU B 1 300 ? -7.820 -17.219 17.542 1.00 12.76 300 LEU B N 1
ATOM 6717 C CA . LEU B 1 300 ? -7.657 -16.194 18.573 1.00 12.78 300 LEU B CA 1
ATOM 6718 C C . LEU B 1 300 ? -6.235 -16.158 19.146 1.00 13.32 300 LEU B C 1
ATOM 6719 O O . LEU B 1 300 ? -6.005 -15.587 20.218 1.00 16.30 300 LEU B O 1
ATOM 6724 N N . ASN B 1 301 ? -5.288 -16.743 18.420 1.00 13.53 301 ASN B N 1
ATOM 6725 C CA . ASN B 1 301 ? -3.916 -16.876 18.886 1.00 18.31 301 ASN B CA 1
ATOM 6726 C C . ASN B 1 301 ? -2.988 -16.165 17.899 1.00 16.30 301 ASN B C 1
ATOM 6727 O O . ASN B 1 301 ? -3.424 -15.275 17.165 1.00 15.53 301 ASN B O 1
ATOM 6732 N N . MET B 1 302 ? -1.720 -16.557 17.866 1.00 16.44 302 MET B N 1
ATOM 6733 C CA . MET B 1 302 ? -0.727 -15.856 17.049 1.00 16.69 302 MET B CA 1
ATOM 6734 C C . MET B 1 302 ? -0.692 -16.245 15.562 1.00 16.32 302 MET B C 1
ATOM 6735 O O . MET B 1 302 ? -0.590 -15.362 14.710 1.00 19.84 302 MET B O 1
ATOM 6740 N N . PRO B 1 303 ? -0.762 -17.551 15.239 1.00 16.15 303 PRO B N 1
ATOM 6741 C CA . PRO B 1 303 ? -0.676 -17.890 13.812 1.00 15.54 303 PRO B CA 1
ATOM 6742 C C . PRO B 1 303 ? -1.818 -17.309 12.982 1.00 15.38 303 PRO B C 1
ATOM 6743 O O . PRO B 1 303 ? -2.960 -17.244 13.446 1.00 15.16 303 PRO B O 1
ATOM 6747 N N . HIS B 1 304 ? -1.511 -16.887 11.757 1.00 16.58 304 HIS B N 1
ATOM 6748 C CA . HIS B 1 304 ? -2.513 -16.192 10.953 1.00 15.63 304 HIS B CA 1
ATOM 6749 C C . HIS B 1 304 ? -2.293 -16.276 9.445 1.00 19.02 304 HIS B C 1
ATOM 6750 O O . HIS B 1 304 ? -3.037 -15.665 8.679 1.00 18.24 304 HIS B O 1
ATOM 6757 N N . SER B 1 305 ? -1.294 -17.040 9.016 1.00 17.61 305 SER B N 1
ATOM 6758 C CA . SER B 1 305 ? -0.978 -17.148 7.596 1.00 18.45 305 SER B CA 1
ATOM 6759 C C . SER B 1 305 ? -2.044 -17.939 6.851 1.00 19.45 305 SER B C 1
ATOM 6760 O O . SER B 1 305 ? -2.837 -18.653 7.463 1.00 18.04 305 SER B O 1
ATOM 6763 N N . ALA B 1 306 ? -2.054 -17.814 5.527 1.00 17.52 306 ALA B N 1
ATOM 6764 C CA . ALA B 1 306 ? -2.964 -18.580 4.691 1.00 16.67 306 ALA B CA 1
ATOM 6765 C C . ALA B 1 306 ? -2.794 -20.088 4.907 1.00 16.31 306 ALA B C 1
ATOM 6766 O O . ALA B 1 306 ? -3.777 -20.828 4.936 1.00 16.74 306 ALA B O 1
ATOM 6768 N N . SER B 1 307 ? -1.553 -20.539 5.061 1.00 18.88 307 SER B N 1
ATOM 6769 C CA . SER B 1 307 ? -1.300 -21.954 5.290 1.00 18.37 307 SER B CA 1
ATOM 6770 C C . SER B 1 307 ? -1.830 -22.400 6.654 1.00 19.37 307 SER B C 1
ATOM 6771 O O . SER B 1 307 ? -2.359 -23.501 6.778 1.00 19.63 307 SER B O 1
ATOM 6774 N N . TYR B 1 308 ? -1.709 -21.547 7.672 1.00 17.32 308 TYR B N 1
ATOM 6775 C CA . TYR B 1 308 ? -2.292 -21.867 8.971 1.00 15.16 308 TYR B CA 1
ATOM 6776 C C . TYR B 1 308 ? -3.809 -21.994 8.864 1.00 14.62 308 TYR B C 1
ATOM 6777 O O . TYR B 1 308 ? -4.413 -22.913 9.428 1.00 17.18 308 TYR B O 1
ATOM 6786 N N . LEU B 1 309 ? -4.430 -21.065 8.145 1.00 15.29 309 LEU B N 1
ATOM 6787 C CA . LEU B 1 309 ? -5.876 -21.095 7.994 1.00 14.21 309 LEU B CA 1
ATOM 6788 C C . LEU B 1 309 ? -6.331 -22.345 7.241 1.00 18.36 309 LEU B C 1
ATOM 6789 O O . LEU B 1 309 ? -7.337 -22.955 7.597 1.00 15.22 309 LEU B O 1
ATOM 6794 N N . ARG B 1 310 ? -5.589 -22.731 6.209 1.00 16.50 310 ARG B N 1
ATOM 6795 C CA . ARG B 1 310 ? -5.883 -23.983 5.522 1.00 16.29 310 ARG B CA 1
ATOM 6796 C C . ARG B 1 310 ? -5.816 -25.154 6.488 1.00 17.21 310 ARG B C 1
ATOM 6797 O O . ARG B 1 310 ? -6.635 -26.068 6.424 1.00 22.39 310 ARG B O 1
ATOM 6805 N N . GLU B 1 311 ? -4.828 -25.119 7.373 1.00 18.25 311 GLU B N 1
ATOM 6806 C CA . GLU B 1 311 ? -4.608 -26.200 8.321 1.00 19.23 311 GLU B CA 1
ATOM 6807 C C . GLU B 1 311 ? -5.792 -26.311 9.277 1.00 20.69 311 GLU B C 1
ATOM 6808 O O . GLU B 1 311 ? -6.268 -27.406 9.549 1.00 20.11 311 GLU B O 1
ATOM 6814 N N . VAL B 1 312 ? -6.281 -25.168 9.756 1.00 15.28 312 VAL B N 1
ATOM 6815 C CA . VAL B 1 312 ? -7.427 -25.143 10.649 1.00 16.11 312 VAL B CA 1
ATOM 6816 C C . VAL B 1 312 ? -8.641 -25.711 9.931 1.00 16.29 312 VAL B C 1
ATOM 6817 O O . VAL B 1 312 ? -9.334 -26.581 10.455 1.00 16.20 312 VAL B O 1
ATOM 6821 N N . ILE B 1 313 ? -8.881 -25.223 8.716 1.00 16.04 313 ILE B N 1
ATOM 6822 C CA . ILE B 1 313 ? -9.998 -25.706 7.915 1.00 14.69 313 ILE B CA 1
ATOM 6823 C C . ILE B 1 313 ? -9.885 -27.211 7.643 1.00 17.09 313 ILE B C 1
ATOM 6824 O O . ILE B 1 313 ? -10.846 -27.955 7.827 1.00 17.90 313 ILE B O 1
ATOM 6829 N N . GLU B 1 314 ? -8.704 -27.664 7.228 1.00 17.27 314 GLU B N 1
ATOM 6830 C CA . GLU B 1 314 ? -8.504 -29.087 6.933 1.00 16.18 314 GLU B CA 1
ATOM 6831 C C . GLU B 1 314 ? -8.759 -29.952 8.161 1.00 19.17 314 GLU B C 1
ATOM 6832 O O . GLU B 1 314 ? -9.404 -31.003 8.060 1.00 20.96 314 GLU B O 1
ATOM 6838 N N . ARG B 1 315 ? -8.279 -29.496 9.318 1.00 17.05 315 ARG B N 1
ATOM 6839 C CA . ARG B 1 315 ? -8.506 -30.226 10.568 1.00 18.45 315 ARG B CA 1
ATOM 6840 C C . ARG B 1 315 ? -9.994 -30.296 10.922 1.00 18.78 315 ARG B C 1
ATOM 6841 O O . ARG B 1 315 ? -10.506 -31.354 11.299 1.00 19.16 315 ARG B O 1
ATOM 6849 N N . PHE B 1 316 ? -10.693 -29.176 10.785 1.00 15.25 316 PHE B N 1
ATOM 6850 C CA . PHE B 1 316 ? -12.118 -29.177 11.077 1.00 14.55 316 PHE B CA 1
ATOM 6851 C C . PHE B 1 316 ? -12.922 -30.067 10.122 1.00 14.91 316 PHE B C 1
ATOM 6852 O O . PHE B 1 316 ? -13.867 -30.744 10.540 1.00 15.04 316 PHE B O 1
ATOM 6860 N N . GLN B 1 317 ? -12.549 -30.070 8.8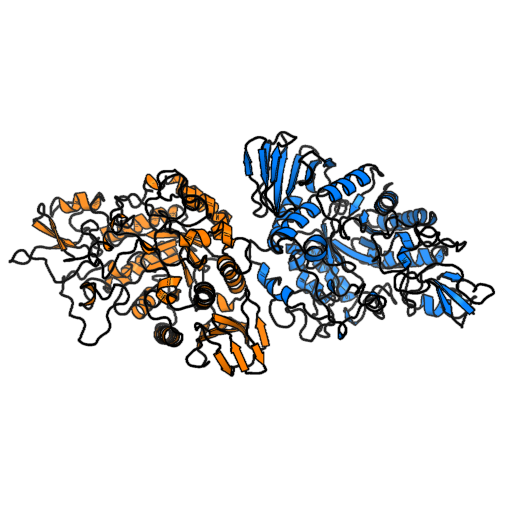46 1.00 14.92 317 GLN B N 1
ATOM 6861 C CA . GLN B 1 317 ? -13.271 -30.852 7.851 1.00 15.62 317 GLN B CA 1
ATOM 6862 C C . GLN B 1 317 ? -13.101 -32.369 8.021 1.00 17.73 317 GLN B C 1
ATOM 6863 O O . GLN B 1 317 ? -13.858 -33.152 7.445 1.00 20.60 317 GLN B O 1
ATOM 6869 N N . ARG B 1 318 ? -12.126 -32.783 8.826 1.00 17.23 318 ARG B N 1
ATOM 6870 C CA . ARG B 1 318 ? -11.965 -34.203 9.150 1.00 18.36 318 ARG B CA 1
ATOM 6871 C C . ARG B 1 318 ? -12.872 -34.649 10.289 1.00 19.66 318 ARG B C 1
ATOM 6872 O O . ARG B 1 318 ? -12.976 -35.846 10.577 1.00 23.99 318 ARG B O 1
ATOM 6880 N N . LEU B 1 319 ? -13.528 -33.693 10.935 1.00 15.86 319 LEU B N 1
ATOM 6881 C CA . LEU B 1 319 ? -14.413 -33.994 12.063 1.00 15.91 319 LEU B CA 1
ATOM 6882 C C . LEU B 1 319 ? -15.869 -34.106 11.612 1.00 16.21 319 LEU B C 1
ATOM 6883 O O . LEU B 1 319 ? -16.150 -34.066 10.422 1.00 21.18 319 LEU B O 1
ATOM 6888 N N . ALA B 1 320 ? -16.787 -34.218 12.571 1.00 18.30 320 ALA B N 1
ATOM 6889 C CA . ALA B 1 320 ? -18.196 -34.481 12.274 1.00 18.97 320 ALA B CA 1
ATOM 6890 C C . ALA B 1 320 ? -18.802 -33.492 11.282 1.00 19.24 320 ALA B C 1
ATOM 6891 O O . ALA B 1 320 ? -18.694 -32.278 11.457 1.00 17.17 320 ALA B O 1
ATOM 6893 N N . GLY B 1 321 ? -19.455 -34.021 10.252 1.00 18.89 321 GLY B N 1
ATOM 6894 C CA . GLY B 1 321 ? -20.047 -33.189 9.222 1.00 22.19 321 GLY B CA 1
ATOM 6895 C C . GLY B 1 321 ? -21.190 -32.318 9.709 1.00 19.75 321 GLY B C 1
ATOM 6896 O O . GLY B 1 321 ? -21.519 -31.314 9.067 1.00 21.02 321 GLY B O 1
ATOM 6897 N N . ASP B 1 322 ? -21.801 -32.694 10.832 1.00 16.59 322 ASP B N 1
ATOM 6898 C CA . ASP B 1 322 ? -22.953 -31.961 11.362 1.00 14.81 322 ASP B CA 1
ATOM 6899 C C . ASP B 1 322 ? -22.586 -31.001 12.492 1.00 16.24 322 ASP B C 1
ATOM 6900 O O . ASP B 1 322 ? -23.464 -30.478 13.169 1.00 17.59 322 ASP B O 1
ATOM 6905 N N . ALA B 1 323 ? -21.293 -30.766 12.689 1.00 13.68 323 ALA B N 1
ATOM 6906 C CA . ALA B 1 323 ? -20.853 -29.736 13.627 1.00 14.08 323 ALA B CA 1
ATOM 6907 C C . ALA B 1 323 ? -21.117 -28.367 13.019 1.00 14.09 323 ALA B C 1
ATOM 6908 O O . ALA B 1 323 ? -21.285 -28.244 11.802 1.00 16.83 323 ALA B O 1
ATOM 6910 N N . TRP B 1 324 ? -21.164 -27.330 13.845 1.00 12.98 324 TRP B N 1
ATOM 6911 C CA . TRP B 1 324 ? -21.294 -25.982 13.304 1.00 12.32 324 TRP B CA 1
ATOM 6912 C C . TRP B 1 324 ? -20.465 -25.007 14.107 1.00 11.15 324 TRP B C 1
ATOM 6913 O O . TRP B 1 324 ? -20.717 -24.793 15.294 1.00 12.13 324 TRP B O 1
ATOM 6924 N N . PRO B 1 325 ? -19.457 -24.406 13.462 1.00 11.56 325 PRO B N 1
ATOM 6925 C CA . PRO B 1 325 ? -18.566 -23.493 14.180 1.00 10.04 325 PRO B CA 1
ATOM 6926 C C . PRO B 1 325 ? -19.032 -22.056 14.166 1.00 12.49 325 PRO B C 1
ATOM 6927 O O . PRO B 1 325 ? -19.748 -21.609 13.266 1.00 11.85 325 PRO B O 1
ATOM 6931 N N . CYS B 1 326 ? -18.625 -21.328 15.194 1.00 11.66 326 CYS B N 1
ATOM 6932 C CA . CYS B 1 326 ? -18.667 -19.881 15.147 1.00 10.37 326 CYS B CA 1
ATOM 6933 C C . CYS B 1 326 ? -17.219 -19.436 15.119 1.00 13.22 326 CYS B C 1
ATOM 6934 O O . CYS B 1 326 ? -16.414 -19.885 15.935 1.00 15.35 326 CYS B O 1
ATOM 6937 N N . TRP B 1 327 ? -16.872 -18.589 14.162 1.00 12.22 327 TRP B N 1
ATOM 6938 C CA . TRP B 1 327 ? -15.507 -18.115 14.034 1.00 10.89 327 TRP B CA 1
ATOM 6939 C C . TRP B 1 327 ? -15.391 -16.713 14.596 1.00 10.13 327 TRP B C 1
ATOM 6940 O O . TRP B 1 327 ? -16.250 -15.853 14.356 1.00 13.19 327 TRP B O 1
ATOM 6951 N N . ALA B 1 328 ? -14.326 -16.471 15.347 1.00 10.34 328 ALA B N 1
ATOM 6952 C CA . ALA B 1 328 ? -14.044 -15.145 15.884 1.00 10.38 328 ALA B CA 1
ATOM 6953 C C . ALA B 1 328 ? -12.555 -14.906 15.831 1.00 11.81 328 ALA B C 1
ATOM 6954 O O . ALA B 1 328 ? -11.771 -15.817 16.077 1.00 13.96 328 ALA B O 1
ATOM 6956 N N . THR B 1 329 ? -12.178 -13.672 15.514 1.00 11.69 329 THR B N 1
ATOM 6957 C CA . THR B 1 329 ? -10.778 -13.278 15.531 1.00 11.57 329 THR B CA 1
ATOM 6958 C C . THR B 1 329 ? -10.458 -12.305 16.662 1.00 10.57 329 THR B C 1
ATOM 6959 O O . THR B 1 329 ? -9.290 -12.012 16.893 1.00 13.29 329 THR B O 1
ATOM 6963 N N . SER B 1 330 ? -11.480 -11.825 17.371 1.00 12.15 330 SER B N 1
ATOM 6964 C CA . SER B 1 330 ? -11.273 -10.946 18.533 1.00 13.53 330 SER B CA 1
ATOM 6965 C C . SER B 1 330 ? -12.390 -11.144 19.537 1.00 12.75 330 SER B C 1
ATOM 6966 O O . SER B 1 330 ? -13.500 -11.501 19.163 1.00 12.81 330 SER B O 1
ATOM 6969 N N . ASN B 1 331 ? -12.088 -10.884 20.805 1.00 12.93 331 ASN B N 1
ATOM 6970 C CA . ASN B 1 331 ? -13.094 -10.792 21.854 1.00 12.90 331 ASN B CA 1
ATOM 6971 C C . ASN B 1 331 ? -12.468 -10.108 23.060 1.00 14.01 331 ASN B C 1
ATOM 6972 O O . ASN B 1 331 ? -11.364 -9.577 22.959 1.00 13.52 331 ASN B O 1
ATOM 6977 N N . HIS B 1 332 ? -13.171 -10.113 24.184 1.00 12.10 332 HIS B N 1
ATOM 6978 C CA . HIS B 1 332 ? -12.734 -9.369 25.355 1.00 11.66 332 HIS B CA 1
ATOM 6979 C C . HIS B 1 332 ? -11.646 -10.108 26.141 1.00 13.71 332 HIS B C 1
ATOM 6980 O O . HIS B 1 332 ? -11.213 -9.631 27.187 1.00 13.96 332 HIS B O 1
ATOM 6987 N N . ASP B 1 333 ? -11.209 -11.260 25.640 1.00 13.41 333 ASP B N 1
ATOM 6988 C CA . ASP B 1 333 ? -10.213 -12.080 26.333 1.00 11.78 333 ASP B CA 1
ATOM 6989 C C . ASP B 1 333 ? -8.860 -12.125 25.640 1.00 14.30 333 ASP B C 1
ATOM 6990 O O . ASP B 1 333 ? -7.921 -12.739 26.164 1.00 15.77 333 ASP B O 1
ATOM 6995 N N . VAL B 1 334 ? -8.761 -11.523 24.452 1.00 12.46 334 VAL B N 1
ATOM 6996 C CA . VAL B 1 334 ? -7.538 -11.621 23.655 1.00 12.92 334 VAL B CA 1
ATOM 6997 C C . VAL B 1 334 ? -7.104 -10.270 23.085 1.00 14.34 334 VAL B C 1
ATOM 6998 O O . VAL B 1 334 ? -7.891 -9.314 23.010 1.00 14.63 334 VAL B O 1
ATOM 7002 N N . VAL B 1 335 ? -5.836 -10.200 22.702 1.00 14.41 335 VAL B N 1
ATOM 7003 C CA . VAL B 1 335 ? -5.296 -9.006 22.056 1.00 14.87 335 VAL B CA 1
ATOM 7004 C C . VAL B 1 335 ? -6.099 -8.739 20.791 1.00 15.33 335 VAL B C 1
ATOM 7005 O O . VAL B 1 335 ? -6.375 -9.668 20.029 1.00 15.58 335 VAL B O 1
ATOM 7009 N N . ARG B 1 336 ? -6.477 -7.479 20.576 1.00 14.09 336 ARG B N 1
ATOM 7010 C CA . ARG B 1 336 ? -7.257 -7.102 19.403 1.00 14.36 336 ARG B CA 1
ATOM 7011 C C . ARG B 1 336 ? -6.569 -7.585 18.123 1.00 13.87 336 ARG B C 1
ATOM 7012 O O . ARG B 1 336 ? -5.358 -7.430 17.967 1.00 15.35 336 ARG B O 1
ATOM 7020 N N . SER B 1 337 ? -7.354 -8.163 17.220 1.00 15.13 337 SER B N 1
ATOM 7021 C CA . SER B 1 337 ? -6.813 -8.803 16.026 1.00 14.80 337 SER B CA 1
ATOM 7022 C C . SER B 1 337 ? -5.928 -7.904 15.159 1.00 14.53 337 SER B C 1
ATOM 7023 O O . SER B 1 337 ? -4.961 -8.377 14.557 1.00 15.02 337 SER B O 1
ATOM 7026 N N . ALA B 1 338 ? -6.241 -6.613 15.085 1.00 15.06 338 ALA B N 1
ATOM 7027 C CA . ALA B 1 338 ? -5.447 -5.735 14.230 1.00 16.68 338 ALA B CA 1
ATOM 7028 C C . ALA B 1 338 ? -3.990 -5.698 14.692 1.00 18.77 338 ALA B C 1
ATOM 7029 O O . ALA B 1 338 ? -3.081 -5.438 13.904 1.00 19.92 338 ALA B O 1
ATOM 7031 N N . THR B 1 339 ? -3.779 -5.969 15.976 1.00 15.53 339 THR B N 1
ATOM 7032 C CA . THR B 1 339 ? -2.438 -6.056 16.532 1.00 17.97 339 THR B CA 1
ATOM 7033 C C . THR B 1 339 ? -1.964 -7.509 16.602 1.00 18.93 339 THR B C 1
ATOM 7034 O O . THR B 1 339 ? -0.848 -7.831 16.194 1.00 18.86 339 THR B O 1
ATOM 7038 N N . ARG B 1 340 ? -2.813 -8.383 17.132 1.00 15.95 340 ARG B N 1
ATOM 7039 C CA . ARG B 1 340 ? -2.414 -9.766 17.394 1.00 16.51 340 ARG B CA 1
ATOM 7040 C C . ARG B 1 340 ? -2.007 -10.470 16.108 1.00 17.02 340 ARG B C 1
ATOM 7041 O O . ARG B 1 340 ? -1.016 -11.207 16.061 1.00 18.25 340 ARG B O 1
ATOM 7049 N N . TRP B 1 341 ? -2.765 -10.212 15.053 1.00 15.94 341 TRP B N 1
ATOM 7050 C CA . TRP B 1 341 ? -2.462 -10.766 13.746 1.00 16.87 341 TRP B CA 1
ATOM 7051 C C . TRP B 1 341 ? -1.748 -9.754 12.853 1.00 19.51 341 TRP B C 1
ATOM 7052 O O . TRP B 1 341 ? -0.917 -10.123 12.030 1.00 21.45 341 TRP B O 1
ATOM 7063 N N . GLY B 1 342 ? -2.071 -8.478 13.014 1.00 17.49 342 GLY B N 1
ATOM 7064 C CA . GLY B 1 342 ? -1.644 -7.492 12.038 1.00 16.39 342 GLY B CA 1
ATOM 7065 C C . GLY B 1 342 ? -0.542 -6.533 12.439 1.00 19.05 342 GLY B C 1
ATOM 7066 O O . GLY B 1 342 ? -0.304 -5.562 11.720 1.00 20.68 342 GLY B O 1
ATOM 7067 N N . ALA B 1 343 ? 0.129 -6.796 13.558 1.00 18.06 343 ALA B N 1
ATOM 7068 C CA . ALA B 1 343 ? 1.172 -5.893 14.045 1.00 24.41 343 ALA B CA 1
ATOM 7069 C C . ALA B 1 343 ? 2.199 -5.546 12.971 1.00 26.69 343 ALA B C 1
ATOM 7070 O O . ALA B 1 343 ? 2.617 -4.394 12.853 1.00 27.97 343 ALA B O 1
ATOM 7072 N N . ASP B 1 344 ? 2.588 -6.538 12.177 1.00 24.63 344 ASP B N 1
ATOM 7073 C CA . ASP B 1 344 ? 3.635 -6.335 11.177 1.00 30.51 344 ASP B CA 1
ATOM 7074 C C . ASP B 1 344 ? 3.087 -6.112 9.770 1.00 30.41 344 ASP B C 1
ATOM 7075 O O . ASP B 1 344 ? 3.814 -6.236 8.786 1.00 30.73 344 ASP B O 1
ATOM 7080 N N . GLU B 1 345 ? 1.807 -5.767 9.681 1.00 22.68 345 GLU B N 1
ATOM 7081 C CA . GLU B 1 345 ? 1.175 -5.514 8.393 1.00 21.78 345 GLU B CA 1
ATOM 7082 C C . GLU B 1 345 ? 0.646 -4.087 8.328 1.00 25.30 345 GLU B C 1
ATOM 7083 O O . GLU B 1 345 ? 0.561 -3.401 9.345 1.00 26.07 345 GLU B O 1
ATOM 7089 N N . ASP B 1 346 ? 0.290 -3.646 7.125 1.00 24.49 346 ASP B N 1
ATOM 7090 C CA . ASP B 1 346 ? -0.264 -2.313 6.931 1.00 23.54 346 ASP B CA 1
ATOM 7091 C C . ASP B 1 346 ? -1.486 -2.149 7.836 1.00 28.70 346 ASP B C 1
ATOM 7092 O O . ASP B 1 346 ? -2.445 -2.913 7.735 1.00 23.19 346 ASP B O 1
ATOM 7097 N N . PRO B 1 347 ? -1.444 -1.155 8.737 1.00 25.91 347 PRO B N 1
ATOM 7098 C CA . PRO B 1 347 ? -2.463 -1.006 9.784 1.00 29.51 347 PRO B CA 1
ATOM 7099 C C . PRO B 1 347 ? -3.836 -0.661 9.224 1.00 25.07 347 PRO B C 1
ATOM 7100 O O . PRO B 1 347 ? -4.853 -0.863 9.892 1.00 28.41 347 PRO B O 1
ATOM 7104 N N . HIS B 1 348 ? -3.863 -0.153 7.998 1.00 22.45 348 HIS B N 1
ATOM 7105 C CA . HIS B 1 348 ? -5.108 0.252 7.372 1.00 26.40 348 HIS B CA 1
ATOM 7106 C C . HIS B 1 348 ? -5.669 -0.873 6.501 1.00 29.35 348 HIS B C 1
ATOM 7107 O O . HIS B 1 348 ? -6.849 -1.233 6.597 1.00 27.29 348 HIS B O 1
ATOM 7114 N N . ALA B 1 349 ? -4.810 -1.444 5.666 1.00 21.75 349 ALA B N 1
ATOM 7115 C CA . ALA B 1 349 ? -5.248 -2.410 4.662 1.00 18.69 349 ALA B CA 1
ATOM 7116 C C . ALA B 1 349 ? -5.447 -3.823 5.205 1.00 18.42 349 ALA B C 1
ATOM 7117 O O . ALA B 1 349 ? -6.344 -4.546 4.759 1.00 17.75 349 ALA B O 1
ATOM 7119 N N . TYR B 1 350 ? -4.619 -4.223 6.165 1.00 18.68 350 TYR B N 1
ATOM 7120 C CA . TYR B 1 350 ? -4.684 -5.593 6.636 1.00 18.03 350 TYR B CA 1
ATOM 7121 C C . TYR B 1 350 ? -6.008 -5.965 7.326 1.00 19.47 350 TYR B C 1
ATOM 7122 O O . TYR B 1 350 ? -6.577 -7.010 7.016 1.00 15.80 350 TYR B O 1
ATOM 7131 N N . PRO B 1 351 ? -6.508 -5.124 8.252 1.00 15.71 351 PRO B N 1
ATOM 7132 C CA . PRO B 1 351 ? -7.778 -5.517 8.882 1.00 15.49 351 PRO B CA 1
ATOM 7133 C C . PRO B 1 351 ? -8.920 -5.738 7.882 1.00 17.31 351 PRO B C 1
ATOM 7134 O O . PRO B 1 351 ? -9.765 -6.606 8.104 1.00 16.49 351 PRO B O 1
ATOM 7138 N N . LYS B 1 352 ? -8.931 -4.982 6.789 1.00 16.42 352 LYS B N 1
ATOM 7139 C CA . LYS B 1 352 ? -9.957 -5.138 5.759 1.00 15.91 352 LYS B CA 1
ATOM 7140 C C . LYS B 1 352 ? -9.984 -6.542 5.150 1.00 16.34 352 LYS B C 1
ATOM 7141 O O . LYS B 1 352 ? -11.050 -7.158 5.031 1.00 15.60 352 LYS B O 1
ATOM 7147 N N . VAL B 1 353 ? -8.818 -7.049 4.755 1.00 15.63 353 VAL B N 1
ATOM 7148 C CA . VAL B 1 353 ? -8.775 -8.377 4.146 1.00 15.13 353 VAL B CA 1
ATOM 7149 C C . VAL B 1 353 ? -8.930 -9.492 5.186 1.00 13.03 353 VAL B C 1
ATOM 7150 O O . VAL B 1 353 ? -9.521 -10.525 4.899 1.00 14.55 353 VAL B O 1
ATOM 7154 N N . MET B 1 354 ? -8.424 -9.274 6.395 1.00 14.02 354 MET B N 1
ATOM 7155 C CA . MET B 1 354 ? -8.619 -10.238 7.474 1.00 14.53 354 MET B CA 1
ATOM 7156 C C . MET B 1 354 ? -10.103 -10.432 7.768 1.00 14.92 354 MET B C 1
ATOM 7157 O O . MET B 1 354 ? -10.574 -11.559 7.968 1.00 14.33 354 MET B O 1
ATOM 7162 N N . LEU B 1 355 ? -10.850 -9.337 7.785 1.00 13.84 355 LEU B N 1
ATOM 7163 C CA . LEU B 1 355 ? -12.282 -9.430 8.030 1.00 12.89 355 LEU B CA 1
ATOM 7164 C C . LEU B 1 355 ? -13.017 -10.057 6.845 1.00 13.48 355 LEU B C 1
ATOM 7165 O O . LEU B 1 355 ? -13.968 -10.819 7.032 1.00 13.06 355 LEU B O 1
ATOM 7170 N N . ALA B 1 356 ? -12.573 -9.757 5.624 1.00 14.02 356 ALA B N 1
ATOM 7171 C CA . ALA B 1 356 ? -13.107 -10.444 4.447 1.00 12.05 356 ALA B CA 1
ATOM 7172 C C . ALA B 1 356 ? -12.979 -11.966 4.572 1.00 12.06 356 ALA B C 1
ATOM 7173 O O . ALA B 1 356 ? -13.911 -12.703 4.257 1.00 13.58 356 ALA B O 1
ATOM 7175 N N . VAL B 1 357 ? -11.820 -12.431 5.033 1.00 12.57 357 VAL B N 1
ATOM 7176 C CA . VAL B 1 357 ? -11.649 -13.856 5.315 1.00 11.59 357 VAL B CA 1
ATOM 7177 C C . VAL B 1 357 ? -12.629 -14.354 6.378 1.00 11.98 357 VAL B C 1
ATOM 7178 O O . VAL B 1 357 ? -13.348 -15.330 6.154 1.00 12.77 357 VAL B O 1
ATOM 7182 N N . LEU B 1 358 ? -12.649 -13.696 7.534 1.00 11.23 358 LEU B N 1
ATOM 7183 C CA . LEU B 1 358 ? -13.550 -14.086 8.623 1.00 12.31 358 LEU B CA 1
ATOM 7184 C C . LEU B 1 358 ? -14.990 -14.226 8.152 1.00 12.44 358 LEU B C 1
ATOM 7185 O O . LEU B 1 358 ? -15.672 -15.186 8.494 1.00 11.92 358 LEU B O 1
ATOM 7190 N N . PHE B 1 359 ? -15.434 -13.260 7.346 1.00 11.97 359 PHE B N 1
ATOM 7191 C CA . PHE B 1 359 ? -16.812 -13.201 6.871 1.00 11.31 359 PHE B CA 1
ATOM 7192 C C . PHE B 1 359 ? -17.070 -14.198 5.740 1.00 13.00 359 PHE B C 1
ATOM 7193 O O . PHE B 1 359 ? -18.212 -14.334 5.294 1.00 12.71 359 PHE B O 1
ATOM 7201 N N . SER B 1 360 ? -16.013 -14.867 5.268 1.00 12.66 360 SER B N 1
ATOM 7202 C CA . SER B 1 360 ? -16.127 -15.816 4.159 1.00 10.21 360 SER B CA 1
ATOM 7203 C C . SER B 1 360 ? -15.873 -17.272 4.574 1.00 11.07 360 SER B C 1
ATOM 7204 O O . SER B 1 360 ? -16.040 -18.176 3.761 1.00 12.61 360 SER B O 1
ATOM 7207 N N . LEU B 1 361 ? -15.476 -17.496 5.825 1.00 11.46 361 LEU B N 1
ATOM 7208 C CA . LEU B 1 361 ? -15.348 -18.851 6.344 1.00 11.91 361 LEU B CA 1
ATOM 7209 C C . LEU B 1 361 ? -16.737 -19.466 6.468 1.00 10.79 361 LEU B C 1
ATOM 7210 O O . LEU B 1 361 ? -17.732 -18.758 6.588 1.00 12.11 361 LEU B O 1
ATOM 7215 N N . ARG B 1 362 ? -16.814 -20.791 6.419 1.00 10.83 362 ARG B N 1
ATOM 7216 C CA . ARG B 1 362 ? -18.095 -21.461 6.617 1.00 10.94 362 ARG B CA 1
ATOM 7217 C C . ARG B 1 362 ? -18.398 -21.550 8.103 1.00 9.87 362 ARG B C 1
ATOM 7218 O O . ARG B 1 362 ? -17.728 -22.276 8.851 1.00 12.57 362 ARG B O 1
ATOM 7226 N N . GLY B 1 363 ? -19.406 -20.805 8.538 1.00 10.48 363 GLY B N 1
ATOM 7227 C CA . GLY B 1 363 ? -19.759 -20.786 9.944 1.00 10.46 363 GLY B CA 1
ATOM 7228 C C . GLY B 1 363 ? -20.540 -19.550 10.310 1.00 11.66 363 GLY B C 1
ATOM 7229 O O . GLY B 1 363 ? -20.827 -18.691 9.462 1.00 11.47 363 GLY B O 1
ATOM 7230 N N . SER B 1 364 ? -20.893 -19.454 11.587 1.00 9.93 364 SER B N 1
ATOM 7231 C CA . SER B 1 364 ? -21.325 -18.178 12.122 1.00 10.91 364 SER B CA 1
ATOM 7232 C C . SER B 1 364 ? -20.084 -17.372 12.458 1.00 9.87 364 SER B C 1
ATOM 7233 O O . SER B 1 364 ? -18.963 -17.888 12.413 1.00 10.38 364 SER B O 1
ATOM 7236 N N . VAL B 1 365 ? -20.282 -16.092 12.763 1.00 11.01 365 VAL B N 1
ATOM 7237 C CA . VAL B 1 365 ? -19.184 -15.181 13.057 1.00 9.03 365 VAL B CA 1
ATOM 7238 C C . VAL B 1 365 ? -19.505 -14.364 14.304 1.00 10.71 365 VAL B C 1
ATOM 7239 O O . VAL B 1 365 ? -20.658 -13.972 14.499 1.00 11.43 365 VAL B O 1
ATOM 7243 N N . CYS B 1 366 ? -18.504 -14.149 15.159 1.00 11.02 366 CYS B N 1
ATOM 7244 C CA . CYS B 1 366 ? -18.578 -13.132 16.195 1.00 12.38 366 CYS B CA 1
ATOM 7245 C C . CYS B 1 366 ? -17.600 -12.035 15.806 1.00 13.52 366 CYS B C 1
ATOM 7246 O O . CYS B 1 366 ? -16.435 -12.305 15.511 1.00 15.03 366 CYS B O 1
ATOM 7249 N N . LEU B 1 367 ? -18.100 -10.807 15.778 1.00 12.40 367 LEU B N 1
ATOM 7250 C CA . LEU B 1 367 ? -17.292 -9.629 15.493 1.00 12.01 367 LEU B CA 1
ATOM 7251 C C . LEU B 1 367 ? -17.223 -8.770 16.746 1.00 12.24 367 LEU B C 1
ATOM 7252 O O . LEU B 1 367 ? -18.249 -8.391 17.303 1.00 15.01 367 LEU B O 1
ATOM 7257 N N . TYR B 1 368 ? -16.017 -8.465 17.202 1.00 11.88 368 TYR B N 1
ATOM 7258 C CA . TYR B 1 368 ? -15.865 -7.785 18.493 1.00 13.70 368 TYR B CA 1
ATOM 7259 C C . TYR B 1 368 ? -15.985 -6.277 18.351 1.00 12.11 368 TYR B C 1
ATOM 7260 O O . TYR B 1 368 ? -15.518 -5.711 17.362 1.00 13.57 368 TYR B O 1
ATOM 7269 N N . GLN B 1 369 ? -16.604 -5.626 19.332 1.00 12.68 369 GLN B N 1
ATOM 7270 C CA . GLN B 1 369 ? -16.730 -4.168 19.287 1.00 13.36 369 GLN B CA 1
ATOM 7271 C C . GLN B 1 369 ? -15.379 -3.499 19.020 1.00 15.08 369 GLN B C 1
ATOM 7272 O O . GLN B 1 369 ? -14.381 -3.778 19.697 1.00 16.01 369 GLN B O 1
ATOM 7278 N N . GLY B 1 370 ? -15.357 -2.631 18.007 1.00 13.69 370 GLY B N 1
ATOM 7279 C CA . GLY B 1 370 ? -14.139 -1.946 17.621 1.00 15.68 370 GLY B CA 1
ATOM 7280 C C . GLY B 1 370 ? -13.316 -2.658 16.563 1.00 15.34 370 GLY B C 1
ATOM 7281 O O . GLY B 1 370 ? -12.475 -2.036 15.894 1.00 16.99 370 GLY B O 1
ATOM 7282 N N . GLU B 1 371 ? -13.539 -3.957 16.396 1.00 13.57 371 GLU B N 1
ATOM 7283 C CA . GLU B 1 371 ? -12.815 -4.674 15.361 1.00 13.27 371 GLU B CA 1
ATOM 7284 C C . GLU B 1 371 ? -13.226 -4.154 13.980 1.00 15.82 371 GLU B C 1
ATOM 7285 O O . GLU B 1 371 ? -12.426 -4.158 13.039 1.00 14.30 371 GLU B O 1
ATOM 7291 N N . GLU B 1 372 ? -14.472 -3.694 13.872 1.00 14.33 372 GLU B N 1
ATOM 7292 C CA . GLU B 1 372 ? -14.971 -3.116 12.626 1.00 15.41 372 GLU B CA 1
ATOM 7293 C C . GLU B 1 372 ? -14.314 -1.776 12.283 1.00 16.27 372 GLU B C 1
ATOM 7294 O O . GLU B 1 372 ? -14.427 -1.299 11.151 1.00 17.57 372 GLU B O 1
ATOM 7300 N N . LEU B 1 373 ? -13.634 -1.183 13.261 1.00 13.84 373 LEU B N 1
ATOM 7301 C CA . LEU B 1 373 ? -12.915 0.082 13.075 1.00 15.35 373 LEU B CA 1
ATOM 7302 C C . LEU B 1 373 ? -11.416 -0.141 12.842 1.00 18.02 373 LEU B C 1
ATOM 7303 O O . LEU B 1 373 ? -10.659 0.808 12.617 1.00 17.73 373 LEU B O 1
ATOM 7308 N N . GLY B 1 374 ? -10.982 -1.397 12.908 1.00 15.66 374 GLY B N 1
ATOM 7309 C CA . GLY B 1 374 ? -9.573 -1.714 12.766 1.00 16.86 374 GLY B CA 1
ATOM 7310 C C . GLY B 1 374 ? -8.736 -1.294 13.962 1.00 17.36 374 GLY B C 1
ATOM 7311 O O . GLY B 1 374 ? -7.550 -1.001 13.812 1.00 18.04 374 GLY B O 1
ATOM 7312 N N . LEU B 1 375 ? -9.330 -1.291 15.155 1.00 17.44 375 LEU B N 1
ATOM 7313 C CA . LEU B 1 375 ? -8.640 -0.741 16.325 1.00 18.92 375 LEU B CA 1
ATOM 7314 C C . LEU B 1 375 ? -7.476 -1.607 16.768 1.00 17.03 375 LEU B C 1
ATOM 7315 O O . LEU B 1 375 ? -7.617 -2.821 16.910 1.00 17.21 375 LEU B O 1
ATOM 7320 N N . PRO B 1 376 ? -6.318 -0.978 16.996 1.00 18.48 376 PRO B N 1
ATOM 7321 C CA . PRO B 1 376 ? -5.191 -1.740 17.530 1.00 19.12 376 PRO B CA 1
ATOM 7322 C C . PRO B 1 376 ? -5.351 -1.967 19.028 1.00 18.30 376 PRO B C 1
ATOM 7323 O O . PRO B 1 376 ? -6.144 -1.290 19.695 1.00 19.35 376 PRO B O 1
ATOM 7327 N N . GLU B 1 377 ? -4.605 -2.928 19.549 1.00 17.32 377 GLU B N 1
ATOM 7328 C CA . GLU B 1 377 ? -4.554 -3.152 20.980 1.00 18.13 377 GLU B CA 1
ATOM 7329 C C . GLU B 1 377 ? -4.093 -1.882 21.683 1.00 21.71 377 GLU B C 1
ATOM 7330 O O . GLU B 1 377 ? -3.207 -1.178 21.197 1.00 21.36 377 GLU B O 1
ATOM 7336 N N . ALA B 1 378 ? -4.714 -1.584 22.818 1.00 19.14 378 ALA B N 1
ATOM 7337 C CA . ALA B 1 378 ? -4.353 -0.404 23.586 1.00 19.65 378 ALA B CA 1
ATOM 7338 C C . ALA B 1 378 ? -3.186 -0.712 24.510 1.00 19.98 378 ALA B C 1
ATOM 7339 O O . ALA B 1 378 ? -3.015 -1.848 24.953 1.00 21.32 378 ALA B O 1
ATOM 7341 N N . ASP B 1 379 ? -2.382 0.307 24.790 1.00 25.80 379 ASP B N 1
ATOM 7342 C CA . ASP B 1 379 ? -1.316 0.173 25.769 1.00 35.65 379 ASP B CA 1
ATOM 7343 C C . ASP B 1 379 ? -1.766 0.779 27.093 1.00 33.13 379 ASP B C 1
ATOM 7344 O O . ASP B 1 379 ? -1.806 1.998 27.252 1.00 36.05 379 ASP B O 1
ATOM 7349 N N . VAL B 1 380 ? -2.117 -0.087 28.035 1.00 28.43 380 VAL B N 1
ATOM 7350 C CA . VAL B 1 380 ? -2.593 0.343 29.340 1.00 26.30 380 VAL B CA 1
ATOM 7351 C C . VAL B 1 380 ? -1.430 0.350 30.326 1.00 24.76 380 VAL B C 1
ATOM 7352 O O . VAL B 1 380 ? -0.841 -0.695 30.600 1.00 28.84 380 VAL B O 1
ATOM 7356 N N . PRO B 1 381 ? -1.092 1.532 30.859 1.00 29.37 381 PRO B N 1
ATOM 7357 C CA . PRO B 1 381 ? 0.040 1.600 31.787 1.00 38.86 381 PRO B CA 1
ATOM 7358 C C . PRO B 1 381 ? -0.235 0.794 33.047 1.00 34.89 381 PRO B C 1
ATOM 7359 O O . PRO B 1 381 ? -1.396 0.637 33.431 1.00 31.40 381 PRO B O 1
ATOM 7363 N N . PHE B 1 382 ? 0.831 0.280 33.655 1.00 32.81 382 PHE B N 1
ATOM 7364 C CA . PHE B 1 382 ? 0.761 -0.522 34.873 1.00 28.17 382 PHE B CA 1
ATOM 7365 C C . PHE B 1 382 ? -0.217 0.031 35.912 1.00 26.05 382 PHE B C 1
ATOM 7366 O O . PHE B 1 382 ? -1.013 -0.714 36.482 1.00 27.28 382 PHE B O 1
ATOM 7374 N N . GLU B 1 383 ? -0.167 1.339 36.147 1.00 27.23 383 GLU B N 1
ATOM 7375 C CA . GLU B 1 383 ? -0.989 1.931 37.194 1.00 31.02 383 GLU B CA 1
ATOM 7376 C C . GLU B 1 383 ? -2.472 2.027 36.833 1.00 30.48 383 GLU B C 1
ATOM 7377 O O . GLU B 1 383 ? -3.292 2.364 37.685 1.00 29.60 383 GLU B O 1
ATOM 7383 N N . ARG B 1 384 ? -2.820 1.733 35.581 1.00 23.53 384 ARG B N 1
ATOM 7384 C CA . ARG B 1 384 ? -4.221 1.766 35.165 1.00 23.40 384 ARG B CA 1
ATOM 7385 C C . ARG B 1 384 ? -4.795 0.357 34.991 1.00 22.87 384 ARG B C 1
ATOM 7386 O O . ARG B 1 384 ? -5.971 0.203 34.659 1.00 25.48 384 ARG B O 1
ATOM 7394 N N . ILE B 1 385 ? -3.971 -0.663 35.215 1.00 21.77 385 ILE B N 1
ATOM 7395 C CA . ILE B 1 385 ? -4.413 -2.044 35.051 1.00 22.82 385 ILE B CA 1
ATOM 7396 C C . ILE B 1 385 ? -5.541 -2.375 36.027 1.00 23.77 385 ILE B C 1
ATOM 7397 O O . ILE B 1 385 ? -5.462 -2.054 37.220 1.00 26.20 385 ILE B O 1
ATOM 7402 N N . GLN B 1 386 ? -6.585 -3.008 35.503 1.00 19.45 386 GLN B N 1
ATOM 7403 C CA . GLN B 1 386 ? -7.771 -3.355 36.269 1.00 20.28 386 GLN B CA 1
ATOM 7404 C C . GLN B 1 386 ? -7.945 -4.869 36.367 1.00 19.43 386 GLN B C 1
ATOM 7405 O O . GLN B 1 386 ? -8.297 -5.394 37.417 1.00 19.38 386 GLN B O 1
ATOM 7411 N N . ASP B 1 387 ? -7.703 -5.557 35.254 1.00 16.97 387 ASP B N 1
ATOM 7412 C CA . ASP B 1 387 ? -7.877 -7.001 35.155 1.00 17.06 387 ASP B CA 1
ATOM 7413 C C . ASP B 1 387 ? -6.952 -7.729 36.126 1.00 16.52 387 ASP B C 1
ATOM 7414 O O . ASP B 1 387 ? -5.736 -7.550 36.074 1.00 15.70 387 ASP B O 1
ATOM 7419 N N . PRO B 1 388 ? -7.522 -8.560 37.015 1.00 14.87 388 PRO B N 1
ATOM 7420 C CA . PRO B 1 388 ? -6.645 -9.329 37.907 1.00 16.24 388 PRO B CA 1
ATOM 7421 C C . PRO B 1 388 ? -5.698 -10.250 37.139 1.00 16.21 388 PRO B C 1
ATOM 7422 O O . PRO B 1 388 ? -4.606 -10.551 37.625 1.00 19.18 388 PRO B O 1
ATOM 7426 N N . TYR B 1 389 ? -6.103 -10.678 35.950 1.00 15.00 389 TYR B N 1
ATOM 7427 C CA . TYR B 1 389 ? -5.252 -11.514 35.108 1.00 14.79 389 TYR B CA 1
ATOM 7428 C C . TYR B 1 389 ? -4.082 -10.716 34.536 1.00 16.38 389 TYR B C 1
ATOM 7429 O O . TYR B 1 389 ? -3.171 -11.283 33.920 1.00 18.37 389 TYR B O 1
ATOM 7438 N N . GLY B 1 390 ? -4.117 -9.398 34.730 1.00 17.92 390 GLY B N 1
ATOM 7439 C CA . GLY B 1 390 ? -3.035 -8.533 34.297 1.00 17.47 390 GLY B CA 1
ATOM 7440 C C . GLY B 1 390 ? -1.972 -8.316 35.359 1.00 17.96 390 GLY B C 1
ATOM 7441 O O . GLY B 1 390 ? -1.008 -7.598 35.127 1.00 22.90 390 GLY B O 1
ATOM 7442 N N . LYS B 1 391 ? -2.142 -8.951 36.514 1.00 16.49 391 LYS B N 1
ATOM 7443 C CA . LYS B 1 391 ? -1.276 -8.715 37.663 1.00 20.27 391 LYS B CA 1
ATOM 7444 C C . LYS B 1 391 ? -0.648 -9.995 38.203 1.00 23.82 391 LYS B C 1
ATOM 7445 O O . LYS B 1 391 ? -0.216 -10.030 39.355 1.00 34.19 391 LYS B O 1
ATOM 7451 N N . VAL B 1 392 ? -0.602 -11.050 37.398 1.00 17.94 392 VAL B N 1
ATOM 7452 C CA . VAL B 1 392 ? -0.050 -12.313 37.890 1.00 18.29 392 VAL B CA 1
ATOM 7453 C C . VAL B 1 392 ? 1.137 -12.808 37.076 1.00 21.69 392 VAL B C 1
ATOM 7454 O O . VAL B 1 392 ? 2.003 -13.513 37.596 1.00 22.76 392 VAL B O 1
ATOM 7458 N N . LEU B 1 393 ? 1.172 -12.439 35.802 1.00 19.54 393 LEU B N 1
ATOM 7459 C CA . LEU B 1 393 ? 2.240 -12.857 34.908 1.00 20.48 393 LEU B CA 1
ATOM 7460 C C . LEU B 1 393 ? 2.918 -11.656 34.259 1.00 19.47 393 LEU B C 1
ATOM 7461 O O . LEU B 1 393 ? 3.548 -11.780 33.205 1.00 20.45 393 LEU B O 1
ATOM 7466 N N . TRP B 1 394 ? 2.784 -10.491 34.887 1.00 20.29 394 TRP B N 1
ATOM 7467 C CA . TRP B 1 394 ? 3.407 -9.267 34.387 1.00 20.00 394 TRP B CA 1
ATOM 7468 C C . TRP B 1 394 ? 4.923 -9.419 34.477 1.00 24.93 394 TRP B C 1
ATOM 7469 O O . TRP B 1 394 ? 5.426 -9.958 35.461 1.00 26.21 394 TRP B O 1
ATOM 7480 N N . PRO B 1 395 ? 5.662 -8.938 33.464 1.00 21.39 395 PRO B N 1
ATOM 7481 C CA . PRO B 1 395 ? 5.215 -8.267 32.239 1.00 24.44 395 PRO B CA 1
ATOM 7482 C C . PRO B 1 395 ? 5.098 -9.195 31.029 1.00 23.16 395 PRO B C 1
ATOM 7483 O O . PRO B 1 395 ? 4.764 -8.717 29.944 1.00 23.92 395 PRO B O 1
ATOM 7487 N N . GLU B 1 396 ? 5.384 -10.483 31.199 1.00 20.26 396 GLU B N 1
ATOM 7488 C CA . GLU B 1 396 ? 5.306 -11.425 30.082 1.00 22.46 396 GLU B CA 1
ATOM 7489 C C . GLU B 1 396 ? 3.893 -11.478 29.511 1.00 20.35 396 GLU B C 1
ATOM 7490 O O . GLU B 1 396 ? 3.703 -11.590 28.299 1.00 23.14 396 GLU B O 1
ATOM 7496 N N . PHE B 1 397 ? 2.907 -11.399 30.397 1.00 20.28 397 PHE B N 1
ATOM 7497 C CA . PHE B 1 397 ? 1.503 -11.319 30.009 1.00 17.88 397 PHE B CA 1
ATOM 7498 C C . PHE B 1 397 ? 0.862 -10.197 30.824 1.00 18.62 397 PHE B C 1
ATOM 7499 O O . PHE B 1 397 ? 0.993 -10.159 32.051 1.00 19.35 397 PHE B O 1
ATOM 7507 N N . LYS B 1 398 ? 0.187 -9.276 30.145 1.00 18.11 398 LYS B N 1
ATOM 7508 C CA . LYS B 1 398 ? -0.278 -8.061 30.815 1.00 20.28 398 LYS B CA 1
ATOM 7509 C C . LYS B 1 398 ? -1.799 -8.006 30.978 1.00 18.93 398 LYS B C 1
ATOM 7510 O O . LYS B 1 398 ? -2.365 -6.934 31.219 1.00 20.03 398 LYS B O 1
ATOM 7516 N N . GLY B 1 399 ? -2.443 -9.164 30.872 1.00 15.36 399 GLY B N 1
ATOM 7517 C CA . GLY B 1 399 ? -3.882 -9.268 31.042 1.00 16.45 399 GLY B CA 1
ATOM 7518 C C . GLY B 1 399 ? -4.660 -8.836 29.815 1.00 17.24 399 GLY B C 1
ATOM 7519 O O . GLY B 1 399 ? -4.117 -8.748 28.714 1.00 18.52 399 GLY B O 1
ATOM 7520 N N . ARG B 1 400 ? -5.938 -8.546 30.024 1.00 14.33 400 ARG B N 1
ATOM 7521 C CA . ARG B 1 400 ? -6.870 -8.300 28.932 1.00 14.83 400 ARG B CA 1
ATOM 7522 C C . ARG B 1 400 ? -7.387 -6.863 28.826 1.00 16.04 400 ARG B C 1
ATOM 7523 O O . ARG B 1 400 ? -8.231 -6.564 27.978 1.00 16.23 400 ARG B O 1
ATOM 7531 N N . ASP B 1 401 ? -6.873 -5.962 29.656 1.00 16.39 401 ASP B N 1
ATOM 7532 C CA . ASP B 1 401 ? -7.309 -4.565 29.588 1.00 15.97 401 ASP B CA 1
ATOM 7533 C C . ASP B 1 401 ? -7.089 -3.905 28.225 1.00 18.45 401 ASP B C 1
ATOM 7534 O O . ASP B 1 401 ? -7.863 -3.040 27.830 1.00 15.55 401 ASP B O 1
ATOM 7539 N N . GLY B 1 402 ? -6.057 -4.333 27.500 1.00 17.13 402 GLY B N 1
ATOM 7540 C CA . GLY B 1 402 ? -5.739 -3.737 26.212 1.00 19.83 402 GLY B CA 1
ATOM 7541 C C . GLY B 1 402 ? -6.847 -3.811 25.170 1.00 18.97 402 GLY B C 1
ATOM 7542 O O . GLY B 1 402 ? -6.876 -3.006 24.237 1.00 18.42 402 GLY B O 1
ATOM 7543 N N . CYS B 1 403 ? -7.758 -4.767 25.315 1.00 16.33 403 CYS B N 1
ATOM 7544 C CA . CYS B 1 403 ? -8.853 -4.909 24.350 1.00 12.69 403 CYS B CA 1
ATOM 7545 C C . CYS B 1 403 ? -10.166 -4.417 24.945 1.00 16.47 403 CYS B C 1
ATOM 7546 O O . CYS B 1 403 ? -11.218 -4.516 24.307 1.00 15.89 403 CYS B O 1
ATOM 7549 N N . ARG B 1 404 ? -10.085 -3.851 26.151 1.00 15.61 404 ARG B N 1
ATOM 7550 C CA . ARG B 1 404 ? -11.270 -3.447 26.908 1.00 17.17 404 ARG B CA 1
ATOM 7551 C C . ARG B 1 404 ? -11.377 -1.943 27.107 1.00 17.39 404 ARG B C 1
ATOM 7552 O O . ARG B 1 404 ? -12.228 -1.456 27.860 1.00 17.57 404 ARG B O 1
ATOM 7560 N N . THR B 1 405 ? -10.503 -1.194 26.453 1.00 17.89 405 THR B N 1
ATOM 7561 C CA . THR B 1 405 ? -10.574 0.255 26.570 1.00 16.60 405 THR B CA 1
ATOM 7562 C C . THR B 1 405 ? -11.821 0.794 25.840 1.00 17.58 405 THR B C 1
ATOM 7563 O O . THR B 1 405 ? -12.318 0.169 24.908 1.00 18.75 405 THR B O 1
ATOM 7567 N N . PRO B 1 406 ? -12.340 1.955 26.273 1.00 18.68 406 PRO B N 1
ATOM 7568 C CA . PRO B 1 406 ? -13.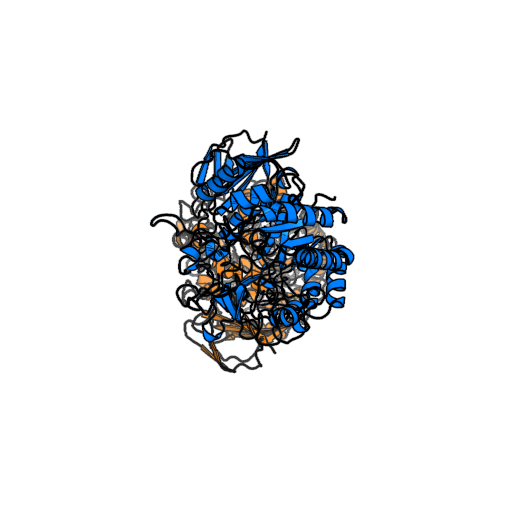609 2.493 25.749 1.00 20.13 406 PRO B CA 1
ATOM 7569 C C . PRO B 1 406 ? -13.699 2.651 24.233 1.00 22.48 406 PRO B C 1
ATOM 7570 O O . PRO B 1 406 ? -12.721 3.014 23.574 1.00 18.41 406 PRO B O 1
ATOM 7574 N N . MET B 1 407 ? -14.892 2.410 23.698 1.00 18.95 407 MET B N 1
ATOM 7575 C CA . MET B 1 407 ? -15.155 2.626 22.280 1.00 18.10 407 MET B CA 1
ATOM 7576 C C . MET B 1 407 ? -14.993 4.095 21.909 1.00 20.77 407 MET B C 1
ATOM 7577 O O . MET B 1 407 ? -15.493 4.970 22.609 1.00 19.45 407 MET B O 1
ATOM 7582 N N . PRO B 1 408 ? -14.292 4.368 20.800 1.00 17.87 408 PRO B N 1
ATOM 7583 C CA . PRO B 1 408 ? -14.118 5.743 20.320 1.00 22.64 408 PRO B CA 1
ATOM 7584 C C . PRO B 1 408 ? -15.261 6.189 19.402 1.00 20.50 408 PRO B C 1
ATOM 7585 O O . PRO B 1 408 ? -15.191 5.994 18.190 1.00 21.39 408 PRO B O 1
ATOM 7589 N N . TRP B 1 409 ? -16.302 6.784 19.976 1.00 19.41 409 TRP B N 1
ATOM 7590 C CA . TRP B 1 409 ? -17.419 7.273 19.178 1.00 18.01 409 TRP B CA 1
ATOM 7591 C C . TRP B 1 409 ? -17.042 8.517 18.401 1.00 18.89 409 TRP B C 1
ATOM 7592 O O . TRP B 1 409 ? -17.495 8.708 17.270 1.00 19.55 409 TRP B O 1
ATOM 7603 N N . THR B 1 410 ? -16.211 9.354 19.014 1.00 21.85 410 THR B N 1
ATOM 7604 C CA . THR B 1 410 ? -15.770 10.594 18.387 1.00 21.59 410 THR B CA 1
ATOM 7605 C C . THR B 1 410 ? -14.282 10.789 18.650 1.00 21.60 410 THR B C 1
ATOM 7606 O O . THR B 1 410 ? -13.663 10.007 19.382 1.00 24.27 410 THR B O 1
ATOM 7610 N N . ASP B 1 411 ? -13.702 11.833 18.070 1.00 24.61 411 ASP B N 1
ATOM 7611 C CA . ASP B 1 411 ? -12.317 12.174 18.381 1.00 23.78 411 ASP B CA 1
ATOM 7612 C C . ASP B 1 411 ? -12.222 13.293 19.417 1.00 26.32 411 ASP B C 1
ATOM 7613 O O . ASP B 1 411 ? -11.155 13.868 19.632 1.00 28.75 411 ASP B O 1
ATOM 7618 N N . GLY B 1 412 ? -13.344 13.581 20.070 1.00 26.58 412 GLY B N 1
ATOM 7619 C CA . GLY B 1 412 ? -13.371 14.561 21.140 1.00 26.51 412 GLY B CA 1
ATOM 7620 C C . GLY B 1 412 ? -12.840 14.022 22.460 1.00 27.50 412 GLY B C 1
ATOM 7621 O O . GLY B 1 412 ? -12.213 12.952 22.509 1.00 26.67 412 GLY B O 1
ATOM 7622 N N . GLU B 1 413 ? -13.085 14.766 23.538 1.00 34.57 413 GLU B N 1
ATOM 7623 C CA . GLU B 1 413 ? -12.659 14.345 24.873 1.00 35.27 413 GLU B CA 1
ATOM 7624 C C . GLU B 1 413 ? -13.269 12.998 25.234 1.00 32.05 413 GLU B C 1
ATOM 7625 O O . GLU B 1 413 ? -14.477 12.784 25.084 1.00 31.65 413 GLU B O 1
ATOM 7631 N N . GLN B 1 414 ? -12.413 12.090 25.685 1.00 27.08 414 GLN B N 1
ATOM 7632 C CA . GLN B 1 414 ? -12.823 10.730 26.034 1.00 27.80 414 GLN B CA 1
ATOM 7633 C C . GLN B 1 414 ? -13.543 10.005 24.894 1.00 27.00 414 GLN B C 1
ATOM 7634 O O . GLN B 1 414 ? -14.240 9.019 25.124 1.00 26.83 414 GLN B O 1
ATOM 7640 N N . GLY B 1 415 ? -13.388 10.504 23.672 1.00 32.74 415 GLY B N 1
ATOM 7641 C CA . GLY B 1 415 ? -13.986 9.872 22.507 1.00 24.07 415 GLY B CA 1
ATOM 7642 C C . GLY B 1 415 ? -15.503 9.829 22.525 1.00 22.24 415 GLY B C 1
ATOM 7643 O O . GLY B 1 415 ? -16.114 9.013 21.832 1.00 22.30 415 GLY B O 1
ATOM 7644 N N . GLY B 1 416 ? -16.119 10.697 23.320 1.00 24.32 416 GLY B N 1
ATOM 7645 C CA . GLY B 1 416 ? -17.564 10.715 23.446 1.00 23.33 416 GLY B CA 1
ATOM 7646 C C . GLY B 1 416 ? -18.104 9.533 24.233 1.00 24.10 416 GLY B C 1
ATOM 7647 O O . GLY B 1 416 ? -19.311 9.284 24.247 1.00 27.35 416 GLY B O 1
ATOM 7648 N N . PHE B 1 417 ? -17.215 8.810 24.904 1.00 24.17 417 PHE B N 1
ATOM 7649 C CA . PHE B 1 417 ? -17.629 7.597 25.600 1.00 22.69 417 PHE B CA 1
ATOM 7650 C C . PHE B 1 417 ? -18.278 7.917 26.937 1.00 22.14 417 PHE B C 1
ATOM 7651 O O . PHE B 1 417 ? -19.190 7.218 27.381 1.00 25.07 417 PHE B O 1
ATOM 7659 N N . SER B 1 418 ? -17.803 8.982 27.578 1.00 23.60 418 SER B N 1
ATOM 7660 C CA . SER B 1 418 ? -18.250 9.336 28.917 1.00 23.99 418 SER B CA 1
ATOM 7661 C C . SER B 1 418 ? -17.969 10.807 29.161 1.00 28.68 418 SER B C 1
ATOM 7662 O O . SER B 1 418 ? -17.015 11.350 28.609 1.00 29.30 418 SER B O 1
ATOM 7665 N N . PRO B 1 419 ? -18.800 11.455 29.993 1.00 29.17 419 PRO B N 1
ATOM 7666 C CA . PRO B 1 419 ? -18.570 12.849 30.392 1.00 32.43 419 PRO B CA 1
ATOM 7667 C C . PRO B 1 419 ? -17.486 12.968 31.462 1.00 32.12 419 PRO B C 1
ATOM 7668 O O . PRO B 1 419 ? -17.084 14.084 31.807 1.00 32.89 419 PRO B O 1
ATOM 7672 N N . VAL B 1 420 ? -17.032 11.834 31.989 1.00 29.10 420 VAL B N 1
ATOM 7673 C CA . VAL B 1 420 ? -15.981 11.813 33.003 1.00 31.76 420 VAL B CA 1
ATOM 7674 C C . VAL B 1 420 ? -14.842 10.867 32.610 1.00 34.68 420 VAL B C 1
ATOM 7675 O O . VAL B 1 420 ? -14.906 10.209 31.573 1.00 27.90 420 VAL B O 1
ATOM 7679 N N . GLU B 1 421 ? -13.796 10.806 33.429 1.00 33.53 421 GLU B N 1
ATOM 7680 C CA . GLU B 1 421 ? -12.690 9.887 33.174 1.00 28.47 421 GLU B CA 1
ATOM 7681 C C . GLU B 1 421 ? -13.194 8.446 33.227 1.00 28.03 421 GLU B C 1
ATOM 7682 O O . GLU B 1 421 ? -13.789 8.028 34.221 1.00 28.91 421 GLU B O 1
ATOM 7688 N N . PRO B 1 422 ? -12.978 7.686 32.142 1.00 24.00 422 PRO B N 1
ATOM 7689 C CA . PRO B 1 422 ? -13.484 6.311 32.085 1.00 23.64 422 PRO B CA 1
ATOM 7690 C C . PRO B 1 422 ? -12.681 5.349 32.952 1.00 25.89 422 PRO B C 1
ATOM 7691 O O . PRO B 1 422 ? -11.560 5.658 33.364 1.00 25.98 422 PRO B O 1
ATOM 7695 N N . TRP B 1 423 ? -13.274 4.190 33.218 1.00 21.88 423 TRP B N 1
ATOM 7696 C CA . TRP B 1 423 ? -12.702 3.171 34.095 1.00 21.71 423 TRP B CA 1
ATOM 7697 C C . TRP B 1 423 ? -11.404 2.582 33.533 1.00 22.61 423 TRP B C 1
ATOM 7698 O O . TRP B 1 423 ? -10.557 2.095 34.282 1.00 25.12 423 TRP B O 1
ATOM 7709 N N . LEU B 1 424 ? -11.263 2.621 32.211 1.00 23.68 424 LEU B N 1
ATOM 7710 C CA . LEU B 1 424 ? -9.982 2.373 31.555 1.00 19.65 424 LEU B CA 1
ATOM 7711 C C . LEU B 1 424 ? -9.748 3.537 30.604 1.00 21.52 424 LEU B C 1
ATOM 7712 O O . LEU B 1 424 ? -10.707 4.074 30.048 1.00 20.29 424 LEU B O 1
ATOM 7717 N N . PRO B 1 425 ? -8.476 3.923 30.403 1.00 22.97 425 PRO B N 1
ATOM 7718 C CA . PRO B 1 425 ? -8.168 5.121 29.614 1.00 23.72 425 PRO B CA 1
ATOM 7719 C C . PRO B 1 425 ? -8.497 4.951 28.139 1.00 20.42 425 PRO B C 1
ATOM 7720 O O . PRO B 1 425 ? -8.31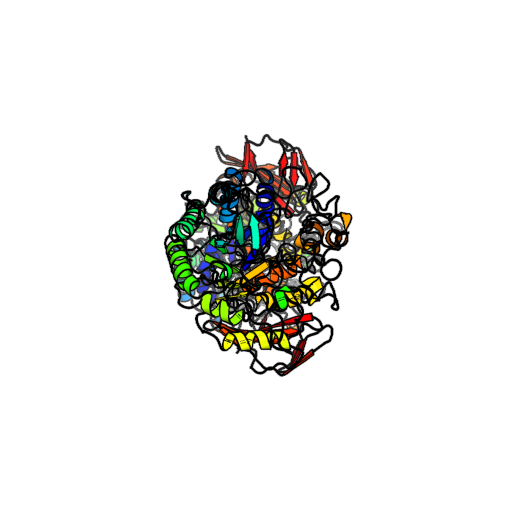3 3.862 27.574 1.00 23.97 425 PRO B O 1
ATOM 7724 N N . MET B 1 426 ? -8.998 6.022 27.536 1.00 24.43 426 MET B N 1
ATOM 7725 C CA . MET B 1 426 ? -9.225 6.072 26.100 1.00 22.33 426 MET B CA 1
ATOM 7726 C C . MET B 1 426 ? -7.866 6.015 25.412 1.00 24.19 426 MET B C 1
ATOM 7727 O O . MET B 1 426 ? -6.935 6.727 25.794 1.00 29.30 426 MET B O 1
ATOM 7732 N N . GLU B 1 427 ? -7.731 5.133 24.428 1.00 24.08 427 GLU B N 1
ATOM 7733 C CA . GLU B 1 427 ? -6.476 5.000 23.708 1.00 22.02 427 GLU B CA 1
ATOM 7734 C C . GLU B 1 427 ? -6.386 6.110 22.670 1.00 24.70 427 GLU B C 1
ATOM 7735 O O . GLU B 1 427 ? -7.320 6.316 21.899 1.00 24.11 427 GLU B O 1
ATOM 7741 N N . ALA B 1 428 ? -5.270 6.834 22.660 1.00 29.69 428 ALA B N 1
ATOM 7742 C CA . ALA B 1 428 ? -5.142 7.999 21.786 1.00 25.94 428 ALA B CA 1
ATOM 7743 C C . ALA B 1 428 ? -5.285 7.640 20.311 1.00 28.41 428 ALA B C 1
ATOM 7744 O O . ALA B 1 428 ? -5.938 8.356 19.553 1.00 29.58 428 ALA B O 1
ATOM 7746 N N . ARG B 1 429 ? -4.688 6.520 19.916 1.00 28.25 429 ARG B N 1
ATOM 7747 C CA . ARG B 1 429 ? -4.747 6.066 18.531 1.00 28.79 429 ARG B CA 1
ATOM 7748 C C . ARG B 1 429 ? -6.189 5.749 18.114 1.00 26.62 429 ARG B C 1
ATOM 7749 O O . ARG B 1 429 ? -6.555 5.882 16.946 1.00 30.63 429 ARG B O 1
ATOM 7757 N N . HIS B 1 430 ? -7.014 5.353 19.078 1.00 25.38 430 HIS B N 1
ATOM 7758 C CA . HIS B 1 430 ? -8.414 5.053 18.789 1.00 24.65 430 HIS B CA 1
ATOM 7759 C C . HIS B 1 430 ? -9.200 6.299 18.381 1.00 23.97 430 HIS B C 1
ATOM 7760 O O . HIS B 1 430 ? -10.140 6.209 17.594 1.00 23.73 430 HIS B O 1
ATOM 7767 N N . LEU B 1 431 ? -8.806 7.456 18.911 1.00 22.63 431 LEU B N 1
ATOM 7768 C CA . LEU B 1 431 ? -9.481 8.709 18.586 1.00 25.33 431 LEU B CA 1
ATOM 7769 C C . LEU B 1 431 ? -9.428 9.025 17.098 1.00 25.05 431 LEU B C 1
ATOM 7770 O O . LEU B 1 431 ? -10.409 9.490 16.524 1.00 24.87 431 LEU B O 1
ATOM 7775 N N . GLU B 1 432 ? -8.289 8.774 16.465 1.00 25.57 432 GLU B N 1
ATOM 7776 C CA . GLU B 1 432 ? -8.187 9.076 15.045 1.00 31.65 432 GLU B CA 1
ATOM 7777 C C . GLU B 1 432 ? -8.874 8.028 14.178 1.00 22.69 432 GLU B C 1
ATOM 7778 O O . GLU B 1 432 ? -9.026 8.222 12.969 1.00 26.91 432 GLU B O 1
ATOM 7784 N N . LEU B 1 433 ? -9.308 6.938 14.807 1.00 21.60 433 LEU B N 1
ATOM 7785 C CA . LEU B 1 433 ? -10.075 5.896 14.132 1.00 18.47 433 LEU B CA 1
ATOM 7786 C C . LEU B 1 433 ? -11.523 5.906 14.615 1.00 23.62 433 LEU B C 1
ATOM 7787 O O . LEU B 1 433 ? -12.258 4.946 14.417 1.00 21.26 433 LEU B O 1
ATOM 7792 N N . ALA B 1 434 ? -11.934 6.996 15.254 1.00 20.98 434 ALA B N 1
ATOM 7793 C CA . ALA B 1 434 ? -13.266 7.050 15.855 1.00 22.10 434 ALA B CA 1
ATOM 7794 C C . ALA B 1 434 ? -14.394 6.846 14.845 1.00 21.16 434 ALA B C 1
ATOM 7795 O O . ALA B 1 434 ? -14.249 7.144 13.654 1.00 21.56 434 ALA B O 1
ATOM 7797 N N . VAL B 1 435 ? -15.524 6.347 15.335 1.00 22.00 435 VAL B N 1
ATOM 7798 C CA . VAL B 1 435 ? -16.716 6.184 14.508 1.00 22.28 435 VAL B CA 1
ATOM 7799 C C . VAL B 1 435 ? -17.054 7.468 13.733 1.00 20.43 435 VAL B C 1
ATOM 7800 O O . VAL B 1 435 ? -17.328 7.421 12.533 1.00 20.37 435 VAL B O 1
ATOM 7804 N N . SER B 1 436 ? -16.987 8.614 14.403 1.00 19.92 436 SER B N 1
ATOM 7805 C CA . SER B 1 436 ? -17.306 9.882 13.746 1.00 19.46 436 SER B CA 1
ATOM 7806 C C . SER B 1 436 ? -16.382 10.157 12.563 1.00 26.71 436 SER B C 1
ATOM 7807 O O . SER B 1 436 ? -16.789 10.785 11.577 1.00 29.78 436 SER B O 1
ATOM 7810 N N . ARG B 1 437 ? -15.145 9.680 12.661 1.00 25.78 437 ARG B N 1
ATOM 7811 C CA . ARG B 1 437 ? -14.148 9.889 11.618 1.00 23.02 437 ARG B CA 1
ATOM 7812 C C . ARG B 1 437 ? -14.310 8.906 10.466 1.00 23.46 437 ARG B C 1
ATOM 7813 O O . ARG B 1 437 ? -13.985 9.222 9.323 1.00 28.33 437 ARG B O 1
ATOM 7821 N N . GLN B 1 438 ? -14.810 7.711 10.762 1.00 21.35 438 GLN B N 1
ATOM 7822 C CA . GLN B 1 438 ? -14.944 6.696 9.724 1.00 21.35 438 GLN B CA 1
ATOM 7823 C C . GLN B 1 438 ? -16.281 6.722 8.993 1.00 21.56 438 GLN B C 1
ATOM 7824 O O . GLN B 1 438 ? -16.364 6.256 7.853 1.00 22.98 438 GLN B O 1
ATOM 7830 N N . GLN B 1 439 ? -17.317 7.248 9.649 1.00 21.89 439 GLN B N 1
ATOM 7831 C CA . GLN B 1 439 ? -18.702 7.187 9.146 1.00 23.05 439 GLN B CA 1
ATOM 7832 C C . GLN B 1 439 ? -18.882 7.454 7.649 1.00 26.70 439 GLN B C 1
ATOM 7833 O O . GLN B 1 439 ? -19.526 6.667 6.946 1.00 24.92 439 GLN B O 1
ATOM 7839 N N . ASP B 1 440 ? -18.317 8.563 7.176 1.00 31.81 440 ASP B N 1
ATOM 7840 C CA . ASP B 1 440 ? -18.523 9.022 5.803 1.00 34.22 440 ASP B CA 1
ATOM 7841 C C . ASP B 1 440 ? -17.321 8.770 4.891 1.00 35.75 440 ASP B C 1
ATOM 7842 O O . ASP B 1 440 ? -17.321 9.176 3.726 1.00 33.21 440 ASP B O 1
ATOM 7847 N N . ASP B 1 441 ? -16.294 8.117 5.428 1.00 30.99 441 ASP B N 1
ATOM 7848 C CA . ASP B 1 441 ? -15.082 7.823 4.669 1.00 25.08 441 ASP B CA 1
ATOM 7849 C C . ASP B 1 441 ? -15.263 6.510 3.917 1.00 27.08 441 ASP B C 1
ATOM 7850 O O . ASP B 1 441 ? -15.348 5.447 4.528 1.00 23.75 441 ASP B O 1
ATOM 7855 N N . PRO B 1 442 ? -15.313 6.579 2.580 1.00 25.70 442 PRO B N 1
ATOM 7856 C CA . PRO B 1 442 ? -15.562 5.374 1.785 1.00 26.13 442 PRO B CA 1
ATOM 7857 C C . PRO B 1 442 ? -14.418 4.376 1.909 1.00 21.12 442 PRO B C 1
ATOM 7858 O O . PRO B 1 442 ? -14.610 3.183 1.671 1.00 26.97 442 PRO B O 1
ATOM 7862 N N . ASN B 1 443 ? -13.245 4.861 2.298 1.00 26.11 443 ASN B N 1
ATOM 7863 C CA . ASN B 1 443 ? -12.079 3.997 2.422 1.00 30.93 443 ASN B CA 1
ATOM 7864 C C . ASN B 1 443 ? -11.813 3.503 3.843 1.00 29.34 443 ASN B C 1
ATOM 7865 O O . ASN B 1 443 ? -10.866 2.752 4.078 1.00 28.56 443 ASN B O 1
ATOM 7870 N N . ALA B 1 444 ? -12.656 3.911 4.784 1.00 20.85 444 ALA B N 1
ATOM 7871 C CA . ALA B 1 444 ? -12.492 3.486 6.169 1.00 18.81 444 ALA B CA 1
ATOM 7872 C C . ALA B 1 444 ? -12.936 2.042 6.376 1.00 18.79 444 ALA B C 1
ATOM 7873 O O . ALA B 1 444 ? -13.845 1.554 5.703 1.00 19.70 444 ALA B O 1
ATOM 7875 N N . THR B 1 445 ? -12.280 1.366 7.314 1.00 17.67 445 THR B N 1
ATOM 7876 C CA . THR B 1 445 ? -12.591 -0.021 7.620 1.00 16.12 445 THR B CA 1
ATOM 7877 C C . THR B 1 445 ? -14.060 -0.220 8.003 1.00 16.51 445 THR B C 1
ATOM 7878 O O . THR B 1 445 ? -14.668 -1.219 7.625 1.00 18.36 445 THR B O 1
ATOM 7882 N N . LEU B 1 446 ? -14.631 0.737 8.732 1.00 17.15 446 LEU B N 1
ATOM 7883 C CA . LEU B 1 446 ? -16.054 0.678 9.073 1.00 17.36 446 LEU B CA 1
ATOM 7884 C C . LEU B 1 446 ? -16.915 0.449 7.830 1.00 15.48 446 LEU B C 1
ATOM 7885 O O . LEU B 1 446 ? -17.791 -0.406 7.812 1.00 17.15 446 LEU B O 1
ATOM 7890 N N . ASN B 1 447 ? -16.658 1.217 6.780 1.00 15.25 447 ASN B N 1
ATOM 7891 C CA . ASN B 1 447 ? -17.433 1.046 5.564 1.00 13.75 447 ASN B CA 1
ATOM 7892 C C . ASN B 1 447 ? -17.036 -0.154 4.733 1.00 17.10 447 ASN B C 1
ATOM 7893 O O . ASN B 1 447 ? -17.853 -0.669 3.976 1.00 17.18 447 ASN B O 1
ATOM 7898 N N . THR B 1 448 ? -15.798 -0.616 4.891 1.00 15.65 448 THR B N 1
ATOM 7899 C CA . THR B 1 448 ? -15.416 -1.903 4.309 1.00 16.37 448 THR B CA 1
ATOM 7900 C C . THR B 1 448 ? -16.250 -3.027 4.936 1.00 17.23 448 THR B C 1
ATOM 7901 O O . THR B 1 448 ? -16.740 -3.920 4.236 1.00 16.43 448 THR B O 1
ATOM 7905 N N . VAL B 1 449 ? -16.410 -2.979 6.257 1.00 15.23 449 VAL B N 1
ATOM 7906 C CA . VAL B 1 449 ? -17.209 -3.983 6.956 1.00 15.15 449 VAL B CA 1
ATOM 7907 C C . VAL B 1 449 ? -18.685 -3.928 6.562 1.00 13.81 449 VAL B C 1
ATOM 7908 O O . VAL B 1 449 ? -19.288 -4.959 6.258 1.00 14.54 449 VAL B O 1
ATOM 7912 N N . ARG B 1 450 ? -19.270 -2.732 6.547 1.00 13.56 450 ARG B N 1
ATOM 7913 C CA . ARG B 1 450 ? -20.652 -2.577 6.115 1.00 13.46 450 ARG B CA 1
ATOM 7914 C C . ARG B 1 450 ? -20.861 -3.178 4.723 1.00 13.69 450 ARG B C 1
ATOM 7915 O O . ARG B 1 450 ? -21.828 -3.904 4.494 1.00 15.60 450 ARG B O 1
ATOM 7923 N N . ALA B 1 451 ? -19.947 -2.871 3.804 1.00 13.29 451 ALA B N 1
ATOM 7924 C CA . ALA B 1 451 ? -20.033 -3.380 2.441 1.00 13.42 451 ALA B CA 1
ATOM 7925 C C . ALA B 1 451 ? -19.840 -4.894 2.378 1.00 12.00 451 ALA B C 1
ATOM 7926 O O . ALA B 1 451 ? -20.586 -5.585 1.681 1.00 12.75 451 ALA B O 1
ATOM 7928 N N . LEU B 1 452 ? -18.852 -5.409 3.107 1.00 13.63 452 LEU B N 1
ATOM 7929 C CA . LEU B 1 452 ? -18.635 -6.852 3.146 1.00 13.06 452 LEU B CA 1
ATOM 7930 C C . LEU B 1 452 ? -19.843 -7.615 3.690 1.00 12.33 452 LEU B C 1
ATOM 7931 O O . LEU B 1 452 ? -20.200 -8.656 3.163 1.00 12.66 452 LEU B O 1
ATOM 7936 N N . LEU B 1 453 ? -20.465 -7.099 4.747 1.00 11.94 453 LEU B N 1
ATOM 7937 C CA . LEU B 1 453 ? -21.597 -7.802 5.354 1.00 14.45 453 LEU B CA 1
ATOM 7938 C C . LEU B 1 453 ? -22.878 -7.688 4.526 1.00 12.33 453 LEU B C 1
ATOM 7939 O O . LEU B 1 453 ? -23.682 -8.618 4.478 1.00 15.02 453 LEU B O 1
ATOM 7944 N N . ALA B 1 454 ? -23.076 -6.555 3.858 1.00 11.84 454 ALA B N 1
ATOM 7945 C CA . ALA B 1 454 ? -24.182 -6.468 2.921 1.00 11.28 454 ALA B CA 1
ATOM 7946 C C . ALA B 1 454 ? -23.979 -7.434 1.754 1.00 13.23 454 ALA B C 1
ATOM 7947 O O . ALA B 1 454 ? -24.922 -8.076 1.290 1.00 15.15 454 ALA B O 1
ATOM 7949 N N . PHE B 1 455 ? -22.737 -7.529 1.291 1.00 12.26 455 PHE B N 1
ATOM 7950 C CA . PHE B 1 455 ? -22.357 -8.480 0.244 1.00 12.63 455 PHE B CA 1
ATOM 7951 C C . PHE B 1 455 ? -22.627 -9.928 0.688 1.00 11.46 455 PHE B C 1
ATOM 7952 O O . PHE B 1 455 ? -23.237 -10.711 -0.043 1.00 12.28 455 PHE B O 1
ATOM 7960 N N . ARG B 1 456 ? -22.186 -10.267 1.896 1.00 11.28 456 ARG B N 1
ATOM 7961 C CA . ARG B 1 456 ? -22.385 -11.601 2.439 1.00 12.51 456 ARG B CA 1
ATOM 7962 C C . ARG B 1 456 ? -23.875 -11.941 2.485 1.00 11.95 456 ARG B C 1
ATOM 7963 O O . ARG B 1 456 ? -24.285 -13.043 2.103 1.00 13.62 456 ARG B O 1
ATOM 7971 N N . ARG B 1 457 ? -24.687 -10.989 2.939 1.00 11.53 457 ARG B N 1
ATOM 7972 C CA . ARG B 1 457 ? -26.127 -11.174 3.022 1.00 13.29 457 ARG B CA 1
ATOM 7973 C C . ARG B 1 457 ? -26.768 -11.412 1.653 1.00 16.74 457 ARG B C 1
ATOM 7974 O O . ARG B 1 457 ? -27.816 -12.043 1.560 1.00 20.05 457 ARG B O 1
ATOM 7982 N N A SER B 1 458 ? -26.121 -10.908 0.604 0.46 13.85 458 SER B N 1
ATOM 7983 N N B SER B 1 458 ? -26.140 -10.915 0.591 0.54 13.64 458 SER B N 1
ATOM 7984 C CA A SER B 1 458 ? -26.660 -10.966 -0.753 0.46 15.31 458 SER B CA 1
ATOM 7985 C CA B SER B 1 458 ? -26.736 -11.004 -0.740 0.54 14.59 458 SER B CA 1
ATOM 7986 C C A SER B 1 458 ? -26.458 -12.315 -1.441 0.46 15.48 458 SER B C 1
ATOM 7987 C C B SER B 1 458 ? -26.408 -12.295 -1.485 0.54 15.71 458 SER B C 1
ATOM 7988 O O A SER B 1 458 ? -27.106 -12.606 -2.447 0.46 16.77 458 SER B O 1
ATOM 7989 O O B SER B 1 458 ? -26.906 -12.518 -2.587 0.54 17.34 458 SER B O 1
ATOM 7994 N N . HIS B 1 459 ? -25.561 -13.133 -0.899 1.00 11.64 459 HIS B N 1
ATOM 7995 C CA . HIS B 1 459 ? -25.172 -14.383 -1.552 1.00 13.22 459 HIS B CA 1
ATOM 7996 C C . HIS B 1 459 ? -25.431 -15.584 -0.668 1.00 13.69 459 HIS B C 1
ATOM 7997 O O . HIS B 1 459 ? -24.772 -15.751 0.349 1.00 13.44 459 HIS B O 1
ATOM 8004 N N . PRO B 1 460 ? -26.385 -16.437 -1.070 1.00 13.69 460 PRO B N 1
ATOM 8005 C CA . PRO B 1 460 ? -26.725 -17.582 -0.218 1.00 14.84 460 PRO B CA 1
ATOM 8006 C C . PRO B 1 460 ? -25.530 -18.480 0.089 1.00 12.89 460 PRO B C 1
ATOM 8007 O O . PRO B 1 460 ? -25.465 -19.051 1.183 1.00 12.97 460 PRO B O 1
ATOM 8011 N N . ALA B 1 461 ? -24.588 -18.592 -0.845 1.00 13.28 461 ALA B N 1
ATOM 8012 C CA . ALA B 1 461 ? -23.416 -19.425 -0.615 1.00 12.45 461 ALA B CA 1
ATOM 8013 C C . ALA B 1 461 ? -22.589 -18.931 0.577 1.00 12.72 461 ALA B C 1
ATOM 8014 O O . ALA B 1 461 ? -21.878 -19.716 1.222 1.00 14.37 461 ALA B O 1
ATOM 8016 N N . LEU B 1 462 ? -22.692 -17.634 0.870 1.00 12.59 462 LEU B N 1
ATOM 8017 C CA . LEU B 1 462 ? -21.903 -17.041 1.938 1.00 15.33 462 LEU B CA 1
ATOM 8018 C C . LEU B 1 462 ? -22.633 -17.040 3.281 1.00 14.47 462 LEU B C 1
ATOM 8019 O O . LEU B 1 462 ? -22.094 -16.569 4.275 1.00 14.85 462 LEU B O 1
ATOM 8024 N N . PHE B 1 463 ? -23.856 -17.564 3.311 1.00 11.73 463 PHE B N 1
ATOM 8025 C CA . PHE B 1 463 ? -24.533 -17.778 4.588 1.00 12.77 463 PHE B CA 1
ATOM 8026 C C . PHE B 1 463 ? -24.138 -19.123 5.187 1.00 12.87 463 PHE B C 1
ATOM 8027 O O . PHE B 1 463 ? -23.663 -19.194 6.320 1.00 13.58 463 PHE B O 1
ATOM 8035 N N . ASP B 1 464 ? -24.338 -20.191 4.427 1.00 12.68 464 ASP B N 1
ATOM 8036 C CA . ASP B 1 464 ? -24.093 -21.529 4.950 1.00 11.35 464 ASP B CA 1
ATOM 8037 C C . ASP B 1 464 ? -23.695 -22.500 3.851 1.00 11.71 464 ASP B C 1
ATOM 8038 O O . ASP B 1 464 ? -23.915 -23.701 3.961 1.00 15.05 464 ASP B O 1
ATOM 8043 N N . GLY B 1 465 ? -23.099 -21.976 2.785 1.00 13.34 465 GLY B N 1
ATOM 8044 C CA . GLY B 1 465 ? -22.632 -22.831 1.707 1.00 13.45 465 GLY B CA 1
ATOM 8045 C C . GLY B 1 465 ? -21.509 -23.759 2.137 1.00 12.14 465 GLY B C 1
ATOM 8046 O O . GLY B 1 465 ? -20.803 -23.483 3.104 1.00 13.91 465 GLY B O 1
ATOM 8047 N N . ASP B 1 466 ? -21.340 -24.870 1.424 1.00 13.95 466 ASP B N 1
ATOM 8048 C CA . ASP B 1 466 ? -20.210 -25.754 1.672 1.00 13.23 466 ASP B CA 1
ATOM 8049 C C . ASP B 1 466 ? -18.922 -24.992 1.376 1.00 17.04 466 ASP B C 1
ATOM 8050 O O . ASP B 1 466 ? -18.945 -24.005 0.646 1.00 22.12 466 ASP B O 1
ATOM 8055 N N . LEU B 1 467 ? -17.804 -25.440 1.935 1.00 14.88 467 LEU B N 1
ATOM 8056 C CA . LEU B 1 467 ? -16.514 -24.817 1.665 1.00 13.30 467 LEU B CA 1
ATOM 8057 C C . LEU B 1 467 ? -15.529 -25.868 1.168 1.00 13.43 467 LEU B C 1
ATOM 8058 O O . LEU B 1 467 ? -15.275 -26.856 1.852 1.00 15.90 467 LEU B O 1
ATOM 8063 N N . SER B 1 468 ? -14.980 -25.646 -0.024 1.00 16.01 468 SER B N 1
ATOM 8064 C CA . SER B 1 468 ? -13.933 -26.508 -0.574 1.00 15.73 468 SER B CA 1
ATOM 8065 C C . SER B 1 468 ? -12.658 -25.719 -0.846 1.00 16.49 468 SER B C 1
ATOM 8066 O O . SER B 1 468 ? -12.657 -24.811 -1.677 1.00 16.26 468 SER B O 1
ATOM 8069 N N . LEU B 1 469 ? -11.575 -26.063 -0.161 1.00 17.15 469 LEU B N 1
ATOM 8070 C CA . LEU B 1 469 ? -10.288 -25.414 -0.409 1.00 15.43 469 LEU B CA 1
ATOM 8071 C C . LEU B 1 469 ? -9.828 -25.667 -1.842 1.00 18.29 469 LEU B C 1
ATOM 8072 O O . LEU B 1 469 ? -10.020 -26.761 -2.390 1.00 20.20 469 LEU B O 1
ATOM 8077 N N . VAL B 1 470 ? -9.241 -24.649 -2.460 1.00 18.74 470 VAL B N 1
ATOM 8078 C CA . VAL B 1 470 ? -8.620 -24.823 -3.764 1.00 20.41 470 VAL B CA 1
ATOM 8079 C C . VAL B 1 470 ? -7.154 -24.413 -3.682 1.00 20.88 470 VAL B C 1
ATOM 8080 O O . VAL B 1 470 ? -6.750 -23.668 -2.788 1.00 21.32 470 VAL B O 1
ATOM 8084 N N . ASP B 1 471 ? -6.350 -24.912 -4.611 1.00 20.34 471 ASP B N 1
ATOM 8085 C CA . ASP B 1 471 ? -4.928 -24.604 -4.612 1.00 21.48 471 ASP B CA 1
ATOM 8086 C C . ASP B 1 471 ? -4.674 -23.292 -5.351 1.00 22.76 471 ASP B C 1
ATOM 8087 O O . ASP B 1 471 ? -4.758 -23.233 -6.576 1.00 26.34 471 ASP B O 1
ATOM 8092 N N . VAL B 1 472 ? -4.356 -22.245 -4.594 1.00 24.71 472 VAL B N 1
ATOM 8093 C CA . VAL B 1 472 ? -3.990 -20.961 -5.177 1.00 25.46 472 VAL B CA 1
ATOM 8094 C C . VAL B 1 472 ? -2.587 -20.556 -4.732 1.00 24.97 472 VAL B C 1
ATOM 8095 O O . VAL B 1 472 ? -2.236 -19.380 -4.744 1.00 26.78 472 VAL B O 1
ATOM 8099 N N . GLY B 1 473 ? -1.788 -21.542 -4.335 1.00 22.23 473 GLY B N 1
ATOM 8100 C CA . GLY B 1 473 ? -0.420 -21.287 -3.920 1.00 23.91 473 GLY B CA 1
ATOM 8101 C C . GLY B 1 473 ? -0.293 -21.065 -2.426 1.00 26.93 473 GLY B C 1
ATOM 8102 O O . GLY B 1 473 ? -1.293 -20.978 -1.710 1.00 25.42 473 GLY B O 1
ATOM 8103 N N . ASP B 1 474 ? 0.945 -20.956 -1.954 1.00 25.54 474 ASP B N 1
ATOM 8104 C CA . ASP B 1 474 ? 1.209 -20.886 -0.519 1.00 22.15 474 ASP B CA 1
ATOM 8105 C C . ASP B 1 474 ? 0.748 -19.585 0.129 1.00 24.30 474 ASP B C 1
ATOM 8106 O O . ASP B 1 474 ? 0.287 -19.581 1.273 1.00 25.08 474 ASP B O 1
ATOM 8111 N N . ASP B 1 475 ? 0.886 -18.485 -0.602 1.00 23.86 475 ASP B N 1
ATOM 8112 C CA . ASP B 1 475 ? 0.707 -17.162 -0.022 1.00 24.96 475 ASP B CA 1
ATOM 8113 C C . ASP B 1 475 ? -0.640 -16.544 -0.374 1.00 26.49 475 ASP B C 1
ATOM 8114 O O . ASP B 1 475 ? -0.822 -15.331 -0.261 1.00 23.26 475 ASP B O 1
ATOM 8119 N N . LEU B 1 476 ? -1.574 -17.385 -0.810 1.00 21.60 476 LEU B N 1
ATOM 8120 C CA . LEU B 1 476 ? -2.970 -16.980 -0.947 1.00 19.64 476 LEU B CA 1
ATOM 8121 C C . LEU B 1 476 ? -3.860 -18.008 -0.266 1.00 19.91 476 LEU B C 1
ATOM 8122 O O . LEU B 1 476 ? -3.516 -19.191 -0.196 1.00 20.16 476 LEU B O 1
ATOM 8127 N N . LEU B 1 477 ? -4.995 -17.547 0.247 1.00 16.56 477 LEU B N 1
ATOM 8128 C CA . LEU B 1 477 ? -6.034 -18.434 0.753 1.00 16.65 477 LEU B CA 1
ATOM 8129 C C . LEU B 1 477 ? -7.187 -18.449 -0.238 1.00 17.88 477 LEU B C 1
ATOM 8130 O O . LEU B 1 477 ? -7.717 -17.401 -0.597 1.00 15.83 477 LEU B O 1
ATOM 8135 N N . GLY B 1 478 ? -7.574 -19.635 -0.691 1.00 18.75 478 GLY B N 1
ATOM 8136 C CA . GLY B 1 478 ? -8.629 -19.736 -1.680 1.00 16.96 478 GLY B CA 1
ATOM 8137 C C . GLY B 1 478 ? -9.557 -20.902 -1.429 1.00 15.74 478 GLY B C 1
ATOM 8138 O O . GLY B 1 478 ? -9.127 -21.998 -1.046 1.00 16.52 478 GLY B O 1
ATOM 8139 N N . PHE B 1 479 ? -10.842 -20.669 -1.652 1.00 14.98 479 PHE B N 1
ATOM 8140 C CA . PHE B 1 479 ? -11.817 -21.735 -1.552 1.00 14.30 479 PHE B CA 1
ATOM 8141 C C . PHE B 1 479 ? -13.070 -21.373 -2.311 1.00 16.30 479 PHE B C 1
ATOM 8142 O O . PHE B 1 479 ? -13.315 -20.201 -2.615 1.00 16.88 479 PHE B O 1
ATOM 8150 N N . THR B 1 480 ? -13.855 -22.392 -2.628 1.00 15.22 480 THR B N 1
ATOM 8151 C CA . THR B 1 480 ? -15.189 -22.156 -3.137 1.00 14.92 480 THR B CA 1
ATOM 8152 C C . THR B 1 480 ? -16.216 -22.263 -2.013 1.00 14.89 480 THR B C 1
ATOM 8153 O O . THR B 1 480 ? -16.007 -22.951 -1.006 1.00 15.01 480 THR B O 1
ATOM 8157 N N . ARG B 1 481 ? -17.314 -21.538 -2.180 1.00 14.08 481 ARG B N 1
ATOM 8158 C CA . ARG B 1 481 ? -18.470 -21.664 -1.314 1.00 13.40 481 ARG B CA 1
ATOM 8159 C C . ARG B 1 481 ? -19.641 -21.986 -2.217 1.00 14.06 481 ARG B C 1
ATOM 8160 O O . ARG B 1 481 ? -19.840 -21.326 -3.242 1.00 14.65 481 ARG B O 1
ATOM 8168 N N . GLN B 1 482 ? -20.406 -23.011 -1.862 1.00 16.86 482 GLN B N 1
ATOM 8169 C CA . GLN B 1 482 ? -21.455 -23.483 -2.753 1.00 16.02 482 GLN B CA 1
ATOM 8170 C C . GLN B 1 482 ? -22.778 -23.690 -2.029 1.00 14.73 482 GLN B C 1
ATOM 8171 O O . GLN B 1 482 ? -22.845 -24.389 -1.015 1.00 15.99 482 GLN B O 1
ATOM 8177 N N . LYS B 1 483 ? -23.826 -23.085 -2.573 1.00 16.17 483 LYS B N 1
ATOM 8178 C CA . LYS B 1 483 ? -25.187 -23.306 -2.102 1.00 16.88 483 LYS B CA 1
ATOM 8179 C C . LYS B 1 483 ? -26.112 -23.267 -3.309 1.00 20.42 483 LYS B C 1
ATOM 8180 O O . LYS B 1 483 ? -26.202 -22.250 -4.001 1.00 19.31 483 LYS B O 1
ATOM 8186 N N . GLY B 1 484 ? -26.786 -24.383 -3.571 1.00 23.65 484 GLY B N 1
ATOM 8187 C CA . GLY B 1 484 ? -27.661 -24.481 -4.724 1.00 22.81 484 GLY B CA 1
ATOM 8188 C C . GLY B 1 484 ? -26.931 -24.156 -6.009 1.00 20.99 484 GLY B C 1
ATOM 8189 O O . GLY B 1 484 ? -25.834 -24.662 -6.251 1.00 22.97 484 GLY B O 1
ATOM 8190 N N . ASP B 1 485 ? -27.526 -23.287 -6.821 1.00 25.34 485 ASP B N 1
ATOM 8191 C CA . ASP B 1 485 ? -26.950 -22.921 -8.110 1.00 26.47 485 ASP B CA 1
ATOM 8192 C C . ASP B 1 485 ? -25.807 -21.912 -8.007 1.00 23.35 485 ASP B C 1
ATOM 8193 O O . ASP B 1 485 ? -25.216 -21.535 -9.020 1.00 27.34 485 ASP B O 1
ATOM 8198 N N . GLU B 1 486 ? -25.493 -21.474 -6.789 1.00 19.35 486 GLU B N 1
ATOM 8199 C CA . GLU B 1 486 ? -24.420 -20.500 -6.609 1.00 17.18 486 GLU B CA 1
ATOM 8200 C C . GLU B 1 486 ? -23.128 -21.129 -6.104 1.00 14.58 486 GLU B C 1
ATOM 8201 O O . GLU B 1 486 ? -23.093 -21.718 -5.027 1.00 15.78 486 GLU B O 1
ATOM 8207 N N . THR B 1 487 ? -22.062 -20.974 -6.879 1.00 17.70 487 THR B N 1
ATOM 8208 C CA . THR B 1 487 ? -20.729 -21.318 -6.415 1.00 16.22 487 THR B CA 1
ATOM 8209 C C . THR B 1 487 ? -19.826 -20.101 -6.555 1.00 18.29 487 THR B C 1
ATOM 8210 O O . THR B 1 487 ? -19.618 -19.603 -7.664 1.00 19.16 487 THR B O 1
ATOM 8214 N N . LEU B 1 488 ? -19.304 -19.624 -5.425 1.00 14.19 488 LEU B N 1
ATOM 8215 C CA . LEU B 1 488 ? -18.383 -18.495 -5.422 1.00 15.32 488 LEU B CA 1
ATOM 8216 C C . LEU B 1 488 ? -16.956 -18.962 -5.193 1.00 16.80 488 LEU B C 1
ATOM 8217 O O . LEU B 1 488 ? -16.711 -19.826 -4.353 1.00 17.90 488 LEU B O 1
ATOM 8222 N N . LEU B 1 489 ? -16.015 -18.392 -5.936 1.00 15.98 489 LEU B N 1
ATOM 8223 C CA . LEU B 1 489 ? -14.603 -18.605 -5.666 1.00 14.96 489 LEU B CA 1
ATOM 8224 C C . LEU B 1 489 ? -14.088 -17.396 -4.893 1.00 15.76 489 LEU B C 1
ATOM 8225 O O . LEU B 1 489 ? -14.246 -16.253 -5.336 1.00 17.70 489 LEU B O 1
ATOM 8230 N N . CYS B 1 490 ? -13.516 -17.654 -3.719 1.00 15.81 490 CYS B N 1
ATOM 8231 C CA . CYS B 1 490 ? -13.025 -16.603 -2.834 1.00 13.82 490 CYS B CA 1
ATOM 8232 C C . CYS B 1 490 ? -11.515 -16.735 -2.663 1.00 16.96 490 CYS B C 1
ATOM 8233 O O . CYS B 1 490 ? -11.021 -17.781 -2.235 1.00 16.30 490 CYS B O 1
ATOM 8236 N N . VAL B 1 491 ? -10.779 -15.686 -3.016 1.00 16.29 491 VAL B N 1
ATOM 8237 C CA . VAL B 1 491 ? -9.323 -15.713 -2.914 1.00 19.62 491 VAL B CA 1
ATOM 8238 C C . VAL B 1 491 ? -8.847 -14.483 -2.148 1.00 18.14 491 VAL B C 1
ATOM 8239 O O . VAL B 1 491 ? -9.285 -13.362 -2.417 1.00 17.72 491 VAL B O 1
ATOM 8243 N N . PHE B 1 492 ? -7.950 -14.700 -1.191 1.00 15.88 492 PHE B N 1
ATOM 8244 C CA . PHE B 1 492 ? -7.513 -13.642 -0.294 1.00 16.53 492 PHE B CA 1
ATOM 8245 C C . PHE B 1 492 ? -6.000 -13.549 -0.231 1.00 18.63 492 PHE B C 1
ATOM 8246 O O . PHE B 1 492 ? -5.319 -14.551 -0.044 1.00 17.43 492 PHE B O 1
ATOM 8254 N N . ASN B 1 493 ? -5.490 -12.333 -0.374 1.00 17.23 493 ASN B N 1
ATOM 8255 C CA . ASN B 1 493 ? -4.074 -12.048 -0.198 1.00 20.62 493 ASN B CA 1
ATOM 8256 C C . ASN B 1 493 ? -3.885 -11.370 1.146 1.00 19.23 493 ASN B C 1
ATOM 8257 O O . ASN B 1 493 ? -4.145 -10.181 1.288 1.00 19.74 493 ASN B O 1
ATOM 8262 N N . LEU B 1 494 ? -3.453 -12.138 2.140 1.00 18.74 494 LEU B N 1
ATOM 8263 C CA . LEU B 1 494 ? -3.259 -11.607 3.486 1.00 18.66 494 LEU B CA 1
ATOM 8264 C C . LEU B 1 494 ? -1.883 -10.962 3.646 1.00 19.76 494 LEU B C 1
ATOM 8265 O O . LEU B 1 494 ? -1.531 -10.499 4.725 1.00 20.10 494 LEU B O 1
ATOM 8270 N N . THR B 1 495 ? -1.115 -10.927 2.561 1.00 20.24 495 THR B N 1
ATOM 8271 C CA . THR B 1 495 ? 0.266 -10.444 2.616 1.00 22.22 495 THR B CA 1
ATOM 8272 C C . THR B 1 495 ? 0.417 -9.023 2.077 1.00 21.67 495 THR B C 1
ATOM 8273 O O . THR B 1 495 ? -0.468 -8.500 1.391 1.00 21.72 495 THR B O 1
ATOM 8277 N N . GLY B 1 496 ? 1.558 -8.413 2.388 1.00 24.29 496 GLY B N 1
ATOM 8278 C CA . GLY B 1 496 ? 1.866 -7.067 1.938 1.00 24.52 496 GLY B CA 1
ATOM 8279 C C . GLY B 1 496 ? 2.534 -7.000 0.576 1.00 26.25 496 GLY B C 1
ATOM 8280 O O . GLY B 1 496 ? 3.059 -5.952 0.185 1.00 27.30 496 GLY B O 1
ATOM 8281 N N . GLN B 1 497 ? 2.503 -8.110 -0.155 1.00 25.40 497 GLN B N 1
ATOM 8282 C CA . GLN B 1 497 ? 3.086 -8.169 -1.491 1.00 26.06 497 GLN B CA 1
ATOM 8283 C C . GLN B 1 497 ? 2.068 -8.652 -2.519 1.00 25.28 497 GLN B C 1
ATOM 8284 O O . GLN B 1 497 ? 1.162 -9.421 -2.200 1.00 26.05 497 GLN B O 1
ATOM 8290 N N . GLU B 1 498 ? 2.215 -8.194 -3.757 1.00 25.37 498 GLU B N 1
ATOM 8291 C CA . GLU B 1 498 ? 1.373 -8.679 -4.837 1.00 28.85 498 GLU B CA 1
ATOM 8292 C C . GLU B 1 498 ? 1.543 -10.186 -4.986 1.00 29.81 498 GLU B C 1
ATOM 8293 O O . GLU B 1 498 ? 2.657 -10.710 -4.879 1.00 29.45 498 GLU B O 1
ATOM 8299 N N . GLN B 1 499 ? 0.433 -10.880 -5.208 1.00 25.43 499 GLN B N 1
ATOM 8300 C CA . GLN B 1 499 ? 0.462 -12.316 -5.430 1.00 24.72 499 GLN B CA 1
ATOM 8301 C C . GLN B 1 499 ? -0.298 -12.671 -6.694 1.00 26.34 499 GLN B C 1
ATOM 8302 O O . GLN B 1 499 ? -1.126 -11.895 -7.176 1.00 26.55 499 GLN B O 1
ATOM 8308 N N . GLN B 1 500 ? -0.028 -13.861 -7.216 1.00 27.77 500 GLN B N 1
ATOM 8309 C CA . GLN B 1 500 ? -0.599 -14.280 -8.482 1.00 31.89 500 GLN B CA 1
ATOM 8310 C C . GLN B 1 500 ? -0.847 -15.782 -8.465 1.00 28.66 500 GLN B C 1
ATOM 8311 O O . GLN B 1 500 ? -0.091 -16.534 -7.853 1.00 30.41 500 GLN B O 1
ATOM 8317 N N . THR B 1 501 ? -1.912 -16.214 -9.129 1.00 27.64 501 THR B N 1
ATOM 8318 C CA . THR B 1 501 ? -2.200 -17.636 -9.256 1.00 28.33 501 THR B CA 1
ATOM 8319 C C . THR B 1 501 ? -3.006 -17.913 -10.516 1.00 31.93 501 THR B C 1
ATOM 8320 O O . THR B 1 501 ? -3.677 -17.024 -11.043 1.00 30.68 501 THR B O 1
ATOM 8324 N N . THR B 1 502 ? -2.917 -19.139 -11.016 1.00 27.16 502 THR B N 1
ATOM 8325 C CA . THR B 1 502 ? -3.825 -19.569 -12.064 1.00 29.93 502 THR B CA 1
ATOM 8326 C C . THR B 1 502 ? -5.052 -20.169 -11.390 1.00 28.97 502 THR B C 1
ATOM 8327 O O . THR B 1 502 ? -4.942 -20.879 -10.386 1.00 31.12 502 THR B O 1
ATOM 8331 N N . LEU B 1 503 ? -6.222 -19.852 -11.927 1.00 28.53 503 LEU B N 1
ATOM 8332 C CA . LEU B 1 503 ? -7.481 -20.277 -11.336 1.00 30.78 503 LEU B CA 1
ATOM 8333 C C . LEU B 1 503 ? -7.765 -21.741 -11.630 1.00 33.18 503 LEU B C 1
ATOM 8334 O O . LEU B 1 503 ? -7.584 -22.193 -12.755 1.00 31.93 503 LEU B O 1
ATOM 8339 N N . PRO B 1 504 ? -8.224 -22.481 -10.610 1.00 40.94 504 PRO B N 1
ATOM 8340 C CA . PRO B 1 504 ? -8.524 -23.912 -10.722 1.00 48.69 504 PRO B CA 1
ATOM 8341 C C . PRO B 1 504 ? -9.864 -24.183 -11.397 1.00 57.15 504 PRO B C 1
ATOM 8342 O O . PRO B 1 504 ? -10.135 -25.326 -11.765 1.00 67.08 504 PRO B O 1
ATOM 8346 N N . VAL B 1 505 ? -10.692 -23.152 -11.548 1.00 49.04 505 VAL B N 1
ATOM 8347 C CA . VAL B 1 505 ? -12.000 -23.302 -12.182 1.00 45.04 505 VAL B CA 1
ATOM 8348 C C . VAL B 1 505 ? -12.305 -22.140 -13.126 1.00 40.92 505 VAL B C 1
ATOM 8349 O O . VAL B 1 505 ? -11.685 -21.081 -13.041 1.00 39.82 505 VAL B O 1
ATOM 8353 N N . GLU B 1 506 ? -13.266 -22.340 -14.023 1.00 38.75 506 GLU B N 1
ATOM 8354 C CA . GLU B 1 506 ? -13.683 -21.286 -14.942 1.00 37.58 506 GLU B CA 1
ATOM 8355 C C . GLU B 1 506 ? -14.533 -20.233 -14.226 1.00 35.11 506 GLU B C 1
ATOM 8356 O O . GLU B 1 506 ? -15.453 -20.575 -13.481 1.00 32.44 506 GLU B O 1
ATOM 8362 N N . VAL B 1 507 ? -14.231 -18.960 -14.468 1.00 33.41 507 VAL B N 1
ATOM 8363 C CA . VAL B 1 507 ? -14.931 -17.858 -13.804 1.00 27.04 507 VAL B CA 1
ATOM 8364 C C . VAL B 1 507 ? -15.953 -17.171 -14.705 1.00 24.83 507 VAL B C 1
ATOM 8365 O O . VAL B 1 507 ? -15.647 -16.799 -15.843 1.00 26.95 507 VAL B O 1
ATOM 8369 N N . ALA B 1 508 ? -17.166 -16.999 -14.188 1.00 25.14 508 ALA B N 1
ATOM 8370 C CA . ALA B 1 508 ? -18.238 -16.349 -14.928 1.00 23.97 508 ALA B CA 1
ATOM 8371 C C . ALA B 1 508 ? -18.190 -14.832 -14.788 1.00 25.27 508 ALA B C 1
ATOM 8372 O O . ALA B 1 508 ? -18.437 -14.109 -15.752 1.00 26.12 508 ALA B O 1
ATOM 8374 N N . SER B 1 509 ? -17.872 -14.350 -13.588 1.00 22.27 509 SER B N 1
ATOM 8375 C CA . SER B 1 509 ? -17.839 -12.913 -13.340 1.00 20.35 509 SER B CA 1
ATOM 8376 C C . SER B 1 509 ? -17.034 -12.578 -12.096 1.00 19.48 509 SER B C 1
ATOM 8377 O O . SER B 1 509 ? -16.821 -13.433 -11.224 1.00 18.39 509 SER B O 1
ATOM 8380 N N . ASP B 1 510 ? -16.598 -11.325 -12.032 1.00 19.10 510 ASP B N 1
ATOM 8381 C CA . ASP B 1 510 ? -15.901 -10.777 -10.879 1.00 18.01 510 ASP B CA 1
ATOM 8382 C C . ASP B 1 510 ? -16.871 -9.903 -10.098 1.00 14.81 510 ASP B C 1
ATOM 8383 O O . ASP B 1 510 ? -17.448 -8.960 -10.645 1.00 17.25 510 ASP B O 1
ATOM 8388 N N . LEU B 1 511 ? -17.056 -10.215 -8.823 1.00 14.67 511 LEU B N 1
ATOM 8389 C CA . LEU B 1 511 ? -18.040 -9.514 -8.014 1.00 15.88 511 LEU B CA 1
ATOM 8390 C C . LEU B 1 511 ? -17.374 -8.366 -7.261 1.00 18.37 511 LEU B C 1
ATOM 8391 O O . LEU B 1 511 ? -16.440 -8.582 -6.497 1.00 19.01 511 LEU B O 1
ATOM 8396 N N . PRO B 1 512 ? -17.857 -7.135 -7.470 1.00 14.85 512 PRO B N 1
ATOM 8397 C CA . PRO B 1 512 ? -17.205 -5.977 -6.847 1.00 14.34 512 PRO B CA 1
ATOM 8398 C C . PRO B 1 512 ? -17.636 -5.807 -5.397 1.00 15.42 512 PRO B C 1
ATOM 8399 O O . PRO B 1 512 ? -18.836 -5.747 -5.105 1.00 15.58 512 PRO B O 1
ATOM 8403 N N . VAL B 1 513 ? -16.661 -5.749 -4.493 1.00 16.93 513 VAL B N 1
ATOM 8404 C CA . VAL B 1 513 ? -16.937 -5.657 -3.067 1.00 19.51 513 VAL B CA 1
ATOM 8405 C C . VAL B 1 513 ? -16.022 -4.629 -2.437 1.00 20.40 513 VAL B C 1
ATOM 8406 O O . VAL B 1 513 ? -14.798 -4.722 -2.579 1.00 18.09 513 VAL B O 1
ATOM 8410 N N . ALA B 1 514 ? -16.623 -3.675 -1.726 1.00 19.49 514 ALA B N 1
ATOM 8411 C CA . ALA B 1 514 ? -15.899 -2.605 -1.061 1.00 23.00 514 ALA B CA 1
ATOM 8412 C C . ALA B 1 514 ? -15.022 -1.903 -2.086 1.00 28.46 514 ALA B C 1
ATOM 8413 O O . ALA B 1 514 ? -15.490 -1.522 -3.158 1.00 31.15 514 ALA B O 1
ATOM 8415 N N . HIS B 1 515 ? -13.747 -1.749 -1.773 1.00 30.85 515 HIS B N 1
ATOM 8416 C CA . HIS B 1 515 ? -12.838 -1.140 -2.724 1.00 27.04 515 HIS B CA 1
ATOM 8417 C C . HIS B 1 515 ? -11.726 -2.107 -3.094 1.00 25.41 515 HIS B C 1
ATOM 8418 O O . HIS B 1 515 ? -10.637 -1.694 -3.483 1.00 27.00 515 HIS B O 1
ATOM 8425 N N . PHE B 1 516 ? -12.005 -3.402 -2.972 1.00 20.11 516 PHE B N 1
ATOM 8426 C CA . PHE B 1 516 ? -10.999 -4.402 -3.299 1.00 17.39 516 PHE B CA 1
ATOM 8427 C C . PHE B 1 516 ? -10.703 -4.401 -4.795 1.00 21.42 516 PHE B C 1
ATOM 8428 O O . PHE B 1 516 ? -11.597 -4.209 -5.625 1.00 24.35 516 PHE B O 1
ATOM 8436 N N . THR B 1 517 ? -9.438 -4.596 -5.135 1.00 22.03 517 THR B N 1
ATOM 8437 C CA . THR B 1 517 ? -9.039 -4.588 -6.529 1.00 24.75 517 THR B CA 1
ATOM 8438 C C . THR B 1 517 ? -8.222 -5.835 -6.837 1.00 25.33 517 THR B C 1
ATOM 8439 O O . THR B 1 517 ? -7.399 -6.271 -6.032 1.00 29.19 517 THR B O 1
ATOM 8443 N N . ALA B 1 518 ? -8.478 -6.423 -7.997 1.00 30.17 518 ALA B N 1
ATOM 8444 C CA . ALA B 1 518 ? -7.723 -7.576 -8.445 1.00 27.92 518 ALA B CA 1
ATOM 8445 C C . ALA B 1 518 ? -7.807 -7.625 -9.955 1.00 36.74 518 ALA B C 1
ATOM 8446 O O . ALA B 1 518 ? -8.755 -7.117 -10.551 1.00 46.13 518 ALA B O 1
ATOM 8448 N N . THR B 1 519 ? -6.802 -8.223 -10.575 1.00 38.70 519 THR B N 1
ATOM 8449 C CA . THR B 1 519 ? -6.756 -8.308 -12.021 1.00 37.45 519 THR B CA 1
ATOM 8450 C C . THR B 1 519 ? -6.917 -9.749 -12.441 1.00 34.76 519 THR B C 1
ATOM 8451 O O . THR B 1 519 ? -6.170 -10.618 -12.005 1.00 32.60 519 THR B O 1
ATOM 8455 N N . ARG B 1 520 ? -7.903 -10.006 -13.286 1.00 33.09 520 ARG B N 1
ATOM 8456 C CA . ARG B 1 520 ? -8.066 -11.333 -13.842 1.00 26.27 520 ARG B CA 1
ATOM 8457 C C . ARG B 1 520 ? -7.919 -11.276 -15.354 1.00 35.55 520 ARG B C 1
ATOM 8458 O O . ARG B 1 520 ? -8.592 -10.496 -16.029 1.00 37.72 520 ARG B O 1
ATOM 8466 N N . ASP B 1 521 ? -7.007 -12.086 -15.876 1.00 35.26 521 ASP B N 1
ATOM 8467 C CA . ASP B 1 521 ? -6.803 -12.180 -17.312 1.00 41.41 521 ASP B CA 1
ATOM 8468 C C . ASP B 1 521 ? -6.865 -13.642 -17.723 1.00 48.59 521 ASP B C 1
ATOM 8469 O O . ASP B 1 521 ? -5.879 -14.371 -17.609 1.00 49.80 521 ASP B O 1
ATOM 8474 N N . GLY B 1 522 ? -8.033 -14.065 -18.194 1.00 55.27 522 GLY B N 1
ATOM 8475 C CA . GLY B 1 522 ? -8.253 -15.458 -18.528 1.00 59.54 522 GLY B CA 1
ATOM 8476 C C . GLY B 1 522 ? -8.309 -16.304 -17.272 1.00 57.93 522 GLY B C 1
ATOM 8477 O O . GLY B 1 522 ? -9.278 -16.241 -16.514 1.00 63.09 522 GLY B O 1
ATOM 8478 N N . SER B 1 523 ? -7.263 -17.092 -17.048 1.00 54.49 523 SER B N 1
ATOM 8479 C CA . SER B 1 523 ? -7.189 -17.941 -15.865 1.00 46.09 523 SER B CA 1
ATOM 8480 C C . SER B 1 523 ? -6.146 -17.437 -14.866 1.00 31.76 523 SER B C 1
ATOM 8481 O O . SER B 1 523 ? -5.919 -18.060 -13.832 1.00 32.53 523 SER B O 1
ATOM 8484 N N . THR B 1 524 ? -5.523 -16.305 -15.178 1.00 33.14 524 THR B N 1
ATOM 8485 C CA . THR B 1 524 ? -4.543 -15.697 -14.282 1.00 27.96 524 THR B CA 1
ATOM 8486 C C . THR B 1 524 ? -5.166 -14.613 -13.404 1.00 23.64 524 THR B C 1
ATOM 8487 O O . THR B 1 524 ? -5.695 -13.617 -13.902 1.00 27.74 524 THR B O 1
ATOM 8491 N N . LEU B 1 525 ? -5.099 -14.820 -12.093 1.00 25.24 525 LEU B N 1
ATOM 8492 C CA . LEU B 1 525 ? -5.600 -13.853 -11.121 1.00 24.33 525 LEU B CA 1
ATOM 8493 C C . LEU B 1 525 ? -4.430 -13.174 -10.424 1.00 25.72 525 LEU B C 1
ATOM 8494 O O . LEU B 1 525 ? -3.550 -13.841 -9.884 1.00 26.63 525 LEU B O 1
ATOM 8499 N N . THR B 1 526 ? -4.418 -11.847 -10.448 1.00 25.55 526 THR B N 1
ATOM 8500 C CA . THR B 1 526 ? -3.397 -11.083 -9.748 1.00 24.35 526 THR B CA 1
ATOM 8501 C C . THR B 1 526 ? -4.041 -10.286 -8.621 1.00 24.62 526 THR B C 1
ATOM 8502 O O . THR B 1 526 ? -5.002 -9.551 -8.843 1.00 25.59 526 THR B O 1
ATOM 8506 N N . LEU B 1 527 ? -3.518 -10.441 -7.411 1.00 23.98 527 LEU B N 1
ATOM 8507 C CA . LEU B 1 527 ? -4.048 -9.726 -6.258 1.00 21.46 527 LEU B CA 1
ATOM 8508 C C . LEU B 1 527 ? -2.951 -8.862 -5.667 1.00 23.74 527 LEU B C 1
ATOM 8509 O O . LEU B 1 527 ? -1.951 -9.385 -5.161 1.00 23.10 527 LEU B O 1
ATOM 8514 N N . PRO B 1 528 ? -3.130 -7.535 -5.723 1.00 22.23 528 PRO B N 1
ATOM 8515 C CA . PRO B 1 528 ? -2.214 -6.643 -5.007 1.00 20.99 528 PRO B CA 1
ATOM 8516 C C . PRO B 1 528 ? -2.239 -6.930 -3.508 1.00 22.79 528 PRO B C 1
ATOM 8517 O O . PRO B 1 528 ? -3.123 -7.654 -3.036 1.00 23.65 528 PRO B O 1
ATOM 8521 N N . ALA B 1 529 ? -1.276 -6.372 -2.779 1.00 22.58 529 ALA B N 1
ATOM 8522 C CA . ALA B 1 529 ? -1.196 -6.531 -1.331 1.00 22.95 529 ALA B CA 1
ATOM 8523 C C . ALA B 1 529 ? -2.550 -6.323 -0.650 1.00 23.23 529 ALA B C 1
ATOM 8524 O O . ALA B 1 529 ? -3.273 -5.378 -0.958 1.00 23.73 529 ALA B O 1
ATOM 8526 N N . TYR B 1 530 ? -2.896 -7.244 0.244 1.00 20.03 530 TYR B N 1
ATOM 8527 C CA . TYR B 1 530 ? -4.070 -7.118 1.103 1.00 19.25 530 TYR B CA 1
ATOM 8528 C C . TYR B 1 530 ? -5.407 -7.077 0.373 1.00 19.74 530 TYR B C 1
ATOM 8529 O O . TYR B 1 530 ? -6.395 -6.620 0.938 1.00 19.56 530 TYR B O 1
ATOM 8538 N N . GLN B 1 531 ? -5.455 -7.573 -0.857 1.00 21.30 531 GLN B N 1
ATOM 8539 C CA . GLN B 1 531 ? -6.709 -7.555 -1.604 1.00 19.38 531 GLN B CA 1
ATOM 8540 C C . GLN B 1 531 ? -7.441 -8.887 -1.547 1.00 22.21 531 GLN B C 1
ATOM 8541 O O . GLN B 1 531 ? -6.834 -9.941 -1.369 1.00 18.75 531 GLN B O 1
ATOM 8547 N N . ALA B 1 532 ? -8.758 -8.821 -1.687 1.00 23.32 532 ALA B N 1
ATOM 8548 C CA . ALA B 1 532 ? -9.575 -10.017 -1.817 1.00 18.92 532 ALA B CA 1
ATOM 8549 C C . ALA B 1 532 ? -10.231 -10.020 -3.190 1.00 22.94 532 ALA B C 1
ATOM 8550 O O . ALA B 1 532 ? -10.410 -8.965 -3.807 1.00 24.33 532 ALA B O 1
ATOM 8552 N N . ALA B 1 533 ? -10.572 -11.209 -3.673 1.00 19.40 533 ALA B N 1
ATOM 8553 C CA . ALA B 1 533 ? -11.303 -11.348 -4.924 1.00 16.69 533 ALA B CA 1
ATOM 8554 C C . ALA B 1 533 ? -12.419 -12.365 -4.754 1.00 16.39 533 ALA B C 1
ATOM 8555 O O . ALA B 1 533 ? -12.205 -13.462 -4.219 1.00 17.27 533 ALA B O 1
ATOM 8557 N N . PHE B 1 534 ? -13.620 -11.969 -5.168 1.00 15.34 534 PHE B N 1
ATOM 8558 C CA . PHE B 1 534 ? -14.796 -12.832 -5.154 1.00 13.36 534 PHE B CA 1
ATOM 8559 C C . PHE B 1 534 ? -15.307 -12.994 -6.580 1.00 14.60 534 PHE B C 1
ATOM 8560 O O . PHE B 1 534 ? -15.467 -12.013 -7.297 1.00 17.11 534 PHE B O 1
ATOM 8568 N N . MET B 1 535 ? -15.575 -14.230 -6.984 1.00 15.94 535 MET B N 1
ATOM 8569 C CA . MET B 1 535 ? -15.983 -14.514 -8.352 1.00 14.55 535 MET B CA 1
ATOM 8570 C C . MET B 1 535 ? -17.138 -15.513 -8.392 1.00 17.27 535 MET B C 1
ATOM 8571 O O . MET B 1 535 ? -17.211 -16.403 -7.544 1.00 17.78 535 MET B O 1
ATOM 8576 N N . GLN B 1 536 ? -18.045 -15.373 -9.361 1.00 16.14 536 GLN B N 1
ATOM 8577 C CA . GLN B 1 536 ? -19.005 -16.443 -9.627 1.00 16.01 536 GLN B CA 1
ATOM 8578 C C . GLN B 1 536 ? -18.313 -17.484 -10.492 1.00 17.39 536 GLN B C 1
ATOM 8579 O O . GLN B 1 536 ? -17.698 -17.147 -11.511 1.00 18.07 536 GLN B O 1
ATOM 8585 N N . VAL B 1 537 ? -18.409 -18.740 -10.076 1.00 18.53 537 VAL B N 1
ATOM 8586 C CA . VAL B 1 537 ? -17.865 -19.853 -10.843 1.00 19.31 537 VAL B CA 1
ATOM 8587 C C . VAL B 1 537 ? -18.864 -20.275 -11.914 1.00 25.54 537 VAL B C 1
ATOM 8588 O O . VAL B 1 537 ? -20.064 -20.364 -11.650 1.00 26.99 537 VAL B O 1
ATOM 8592 N N . ALA B 1 538 ? -18.371 -20.524 -13.125 1.00 24.13 538 ALA B N 1
ATOM 8593 C CA . ALA B 1 538 ? -19.227 -21.013 -14.199 1.00 36.78 538 ALA B CA 1
ATOM 8594 C C . ALA B 1 538 ? -19.555 -22.487 -13.987 1.00 38.93 538 ALA B C 1
ATOM 8595 O O . ALA B 1 538 ? -20.703 -22.849 -13.736 1.00 46.55 538 ALA B O 1
#

Organism: NCBI:txid1076127

Nearest PDB structures (foldseek):
  3wy2-assembly2_B  TM=1.001E+00  e=0.000E+00  Halomonas sp. H11
  3wy3-assembly1_A  TM=1.001E+00  e=0.000E+00  Halomonas sp. H11
  3wy4-assembly1_A  TM=1.000E+00  e=0.000E+00  Halomonas sp. H11
  6aav-assembly2_B  TM=9.778E-01  e=8.525E-87  Xanthomonas campestris
  5wcz-assembly1_A  TM=9.063E-01  e=4.139E-60  Bacillus subtilis subsp. subtilis str. 168

CATH classification: 3.90.400.10 (+1 more: 2.60.40.1180)

Sequence (1070 aa):
NMMWWRGGVIYQIYPRSFLDSRGDGVGDLNGITEKLDYVASLNVDGIWLSPFFTSPMLDFGYDVSDYRDVDPMFGTLEDFKALLEKAHSLGLKVMIDQVISHTSDQHPWFQESRQNRTNPKADWFVWADPKPDGTPPNNWLSIFGGSAWTFDSRRQQYYLHNFLTSQPDVNFHHPEARQAQLDNMRFWLDLGVDGFRLDTVNFYFHDAELRDNPPVPKGEAKTLGAPEANPYTWQRHVYDLSRPENLDFLKDLRALMDEYPGTTTVGEIGDDNPLERMAEYTAGGDKLHMAYTFDLLNMPHSASYLREVIERFQRLAGDAWPCWATSNHDVVRSATRWGADEDPHAYPKVMLAVLFSLRGSVCCLYQGEELGLPEADVPFERIQDPYGKVLWPEFKGRDGCRTPMPWTDGEQGGFSPVEPWLPMEARHLELAVSRQQDDPNATLNTVRALLAFRRSHPALFDGDLSLVDVGDDLLGFTRQKGDETLLCVFNLTGQEQQTTLPVEVASDLPVAHFTATRDGSTLTLPAYQAAFMQVANMMWWRGGVIYQIYPRSFLDSRGDGVGDLNGITEKLDYVASLNVDGIWLSPFFTSPMLDFGYDVSDYRDVDPMFGTLEDFKALLEKAHSLGLKVMIDQVISHTSDQHPWFQESRQNRTNPKADWFVWADPKPDGTPPNNWLSIFGGSAWTFDSRRQQYYLHNFLTSQPDVNFHHPEARQAQLDNMRFWLDLGVDGFRLDTVNFYFHDAELRDNPPVPKGEAKTLGAPEANPYTWQRHVYDLSRPENLDFLKDLRALMDEYPGTTTVGEIGDDNPLERMAEYTAGGDKLHMAYTFDLLNMPHSASYLREVIERFQRLAGDAWPCWATSNHDVVRSATRWGADEDPHAYPKVMLAVLFSLRGSVCLYQGEELGLPEADVPFERIQDPYGKVLWPEFKGRDGCRTPMPWTDGEQGGFSPVEPWLPMEARHLELAVSRQQDDPNATLNTVRALLAFRRSSHPALFDGDLSLVDVGDDLLGFTRQKGDETLLCVFNLTGQEQQTTLPVEVASDLPVAHFTATRDGSTLTLPAYQAAFMQVA

B-factor: mean 19.91, std 11.06, range [7.05, 94.95]

Solvent-accessible surface area: 37869 Å² total; per-residue (Å²): 148,103,124,11,21,77,0,1,3,3,0,1,0,3,2,14,0,0,10,7,55,130,24,76,0,15,0,0,0,63,0,0,24,102,53,0,76,20,0,27,43,0,36,2,36,0,0,1,0,1,4,0,2,34,8,54,14,96,8,20,0,12,0,0,18,58,9,102,58,4,10,93,57,0,8,74,38,120,28,0,75,53,0,11,133,63,0,77,90,64,62,4,57,0,0,0,0,4,1,0,1,2,0,1,26,89,11,78,38,0,74,65,0,40,96,61,115,120,23,112,40,6,81,22,3,8,31,10,78,39,89,152,107,40,59,34,21,11,56,2,45,2,17,12,39,52,40,0,8,39,86,4,76,126,13,100,17,20,7,3,2,4,23,26,78,9,1,0,6,3,23,0,57,39,76,111,0,59,92,17,0,17,59,8,0,82,51,0,6,94,49,34,3,16,0,0,0,0,11,9,0,0,10,4,6,12,6,67,125,42,97,76,6,60,102,22,70,213,89,89,84,69,19,48,36,14,35,131,42,2,65,12,2,173,17,52,11,55,49,1,1,26,41,89,76,0,47,86,2,0,92,69,1,33,57,8,2,87,100,46,108,14,18,0,1,2,0,14,0,20,13,33,73,8,0,87,44,1,3,67,2,6,14,49,54,52,25,2,9,1,0,1,7,19,0,5,4,38,119,56,57,58,8,47,32,4,36,93,2,14,90,94,18,95,188,55,41,73,84,2,4,0,2,13,4,2,2,1,2,30,18,58,4,2,18,41,16,9,4,72,142,45,31,87,97,27,2,6,33,0,2,0,0,5,1,4,3,5,52,0,0,0,3,0,1,0,0,8,0,2,9,3,34,38,8,112,14,51,137,138,67,20,59,0,26,12,1,128,75,35,74,76,135,41,100,14,24,1,8,0,3,1,0,0,0,10,51,3,10,107,36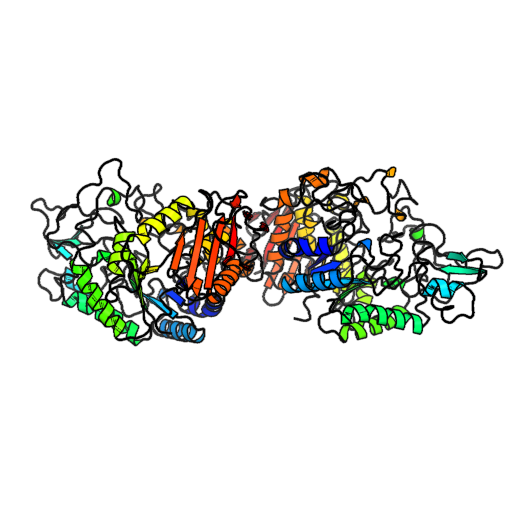,0,37,0,9,105,66,95,3,21,0,23,27,36,75,74,0,26,52,15,0,10,32,16,9,53,94,20,46,49,11,9,0,28,6,0,38,36,3,2,49,24,12,135,74,23,76,0,3,66,26,1,91,15,61,46,24,116,6,40,111,84,4,0,0,0,16,0,90,92,62,160,27,27,0,0,0,0,0,0,13,38,40,137,111,40,127,19,93,13,61,46,135,18,62,49,75,33,124,18,17,104,35,79,36,80,77,114,52,62,46,3,21,0,39,31,18,27,2,9,7,3,43,28,88,147,102,104,21,20,67,0,1,2,1,0,1,0,3,1,15,0,0,10,7,55,126,24,73,1,11,0,0,0,65,0,0,24,97,53,0,70,16,0,9,18,0,5,5,38,0,0,1,0,1,4,0,3,37,9,52,25,94,8,20,0,11,0,0,19,56,7,103,59,4,15,92,46,1,8,74,46,116,30,0,84,54,0,12,114,57,0,73,83,35,63,3,58,0,0,0,0,1,1,0,1,3,0,0,23,99,11,84,38,0,66,63,0,33,92,61,124,125,22,109,38,4,83,26,3,8,31,11,81,39,89,151,105,40,57,34,21,11,58,2,42,2,17,13,39,50,40,0,9,38,84,4,76,136,14,98,14,20,8,4,3,4,21,26,79,10,1,0,4,2,23,0,58,40,75,100,0,57,94,16,0,16,54,8,0,79,52,0,6,94,46,34,3,15,0,0,0,0,11,9,0,0,9,3,5,11,7,65,123,43,92,79,7,45,98,37,72,210,85,111,94,76,24,48,31,12,33,133,45,3,68,10,2,173,18,97,12,39,51,2,1,28,37,85,75,0,45,93,3,0,92,67,1,33,57,7,2,85,102,44,107,13,16,0,0,1,0,13,0,19,10,45,67,14,6,89,42,1,4,68,3,7,14,48,53,53,23,1,10,1,0,1,7,19,0,6,4,34,118,52,56,56,7,62,25,4,38,81,2,13,84,74,18,93,172,52,46,71,85,1,4,0,2,13,3,2,1,2,3,30,17,55,3,2,18,43,14,8,4,72,141,46,61,96,93,26,2,5,25,0,2,0,0,4,2,4,3,6,50,0,0,0,2,0,0,0,0,9,0,2,9,2,33,40,7,116,13,51,132,136,66,14,68,0,29,14,1,125,71,34,79,70,134,39,102,13,23,0,8,0,2,2,0,0,0,10,50,71,36,153,39,0,38,0,10,107,66,98,3,29,0,25,28,35,78,86,0,45,85,29,0,8,58,122,9,68,114,58,86,76,5,7,0,31,7,0,40,31,3,3,11,2,13,80,23,9,78,0,2,71,28,0,89,14,60,45,25,123,3,38,118,77,3,0,0,0,17,0,91,92,72,157,18,24,0,0,0,0,0,0,12,31,30,117,117,34,118,17,94,18,65,53,134,20,40,11,72,9,33,4,20,111,38,76,41,82,75,110,60,64,42,2,25,0,45,31,19,26,3,10,6,1,38,32,86

Foldseek 3Di:
DLCCAWQFAEEEDEQQFEFCPPFPQGGALVSLLVCLVVVLLLLGQAYEYEAQAAAPCLQYRLAHQDLQWGHPSRPTVVSVLSSCVSCVVSNHAYAYAQNLFWHFCNHVLNVQLLQECDGPSVQQFAKAAADPVLHAPEDAAALLGDRQWDARPNYNITTGHNYDPRTTGTAVVDPVNLVVSLVSVVSVVVSPHQEYEYEQLFQNHAAPVRDYFDFDDPPDDFFLQHDPLGPNRRGAPDGRTNDPVSLVSQLVSQVSVVVRRSHFYEYEHGHRDGLQVQLSQCADSRGHVEYEYSLLQAQDDFLQSVVVSVVVNVVGHPRGAYEYENDEQFGFQNLCSHNVPHDQFQQLLLVVLVQLQDAHYYYYYVCSLLSDGFADFDPVLDSRSSQVHSPPSPRGRVRVRHHAQQALDDQSNRHPDQHSTHDGNVRRCSHCVNQVPPLSGSNNSSSFSSVVLVVDPLSRHFDWAWDDFDRQKGWIWGDDPPWIKIKIWRSAQAKDKGFAPAFFDFWDDISPFDWDDDGRMIIHHHSGMTMTTGD/DLCCAWQFEEEEDEQQFEFCPPFPQGGALVRLLVCLVVVLLLLGQAYEYEAQAAAPCLQYRLAHQDLQWGHPSRPTPVSVLSSCVSNVVSNHAYAYAQNQFWHFCNHVLNVQLLQECPGPSVQQFAKAAADPVLHAPEDAPALLGGRQWDADVNHNITTGHNYDPRTTGTAVVDPVNLVVSLVSVVSVVVSPHQEYEYEQLFQNHAASVRDYFAFDPPPDDFWLQHDPLGCNRGTARDGRTNDPVSLVSQLVSQVSVVVRRSHFYEYEHGHRPGLQVQQSQCADSRGHVEYEYSLLQAQDDFLVSVVVVVVVNVVGDPRGAYEYENDEQFGFQNLCSHNVPHDLFQQLLLSVLVQLQDAHYYYYYQCSLLSDGFADFDPVLDSRSSQVHSPPVHRGRVRVRHHAQQALDVQNNRHPDQHSTHHGNVNRCSHVVNQVPPLSGSNVLSSQSSVVLVVDPLSSHFDWAWDDFDRQKTWIWGDDPPWIKIKIWRSFQAKDKGFAPAAFDFWDDTRPADWDDDGRMIIGGHSGMTMTTTD

Radius of gyration: 35.37 Å; Cα contacts (8 Å, |Δi|>4): 2511; chains: 2; bounding box: 73×77×112 Å

InterPro domains:
  IPR006047 Glycosyl hydrolase family 13, catalytic domain [PF00128] (15-465)
  IPR006047 Glycosyl hydrolase family 13, catalytic domain [SM00642] (15-404)
  IPR013780 Glycosyl hydrolase, all-beta [G3DSA:2.60.40.1180] (466-538)
  IPR017853 Glycoside hydrolase superfamily [SSF51445] (5-462)
  IPR045857 Oligo-1,6-glucosidase, domain 2 [G3DSA:3.90.400.10] (111-174)
  IPR056300 Alpha-amylase SusG-like, C-terminal domain [PF23915] (477-531)

Secondary structure (DSSP, 8-state):
-TTTTSS-EEEEE-GGGT--SSSSSS--HHHHHHTHHHHHHTT-SEEEEPP-EE---TTTTSS-SEEEEE-TTT--HHHHHHHHHHHHHTT-EEEEEE--SB--TTSHHHHHHTT-SSSTTTTSB-EEPPPTTS--SS--B-TTSSBSEEEETTTTEEEE-SS-TT-PBB-TTSHHHHHHHHHHHHHHHHTT--EEEETTGGGS---TT-PPPPBPPTTSPPPTTS-TTSGGGGB--SSSS--THHHHHHHHHHHHHHTSTT-EEEEEP--SSHHHHHHHHH-TTSS-SEEE-STTSSS--SHHHHHHHHHHHTTS-TT--BEEES--TTS--HHHHTTTTS-TTHHHHHHHHHHTTSSSEEEEETTGGGTPPPP---GGG---GGGSSSTTT---SGGG-SPP-SSSSGGGGS-SS--SSPPPHHHHHT-HHHHTT-TTSHHHHHHHHHHHHHT-THHHH-EEEE----TTSEEEEEEETTEEEEEEE--SSS-EEEE-SS-EEEE---TT---EEETTEEEE-TT-EEEEEE-/-TTTTSS-EEEEE-GGGT--SSSSSS--HHHHHHTHHHHHHTT-SEEEEPP-EE---TTTTSS-SEEEEE-GGG--HHHHHHHHHHHHHTT-EEEEEE--SB--TTSHHHHHHTT-SSSTTTTSB-EEPPPTTS--SS--B-TTSSBSEEEETTTTEEEE-SS-TT-PBB-TTSHHHHHHHHHHHHHHHHTT--EEEETTGGGS---TT-PPPPBPPTTPPPPTTS-TTSGGGGB--SSSS--THHHHHHHHHHHHHHTSTT-EEEEEP--SSHHHHHHHHH-TTSS-SEEE-STTSSS--SHHHHHHHHHHHHTS-TT--BEEES--TTS--HHHHTTTTS-TTHHHHHHHHHHTTSSSEEEEETTGGGTPPPP---GGG---GGGSSSTTT---SGGG-SPP-SSSSGGGGS-SS--SSPPPHHHHTT-HHHHTT-TTSHHHHHHHHHHHHHH-THHHH-EEEE----TT-EEEEEEETTEEEEEEE--SSS-EEEE-SS-EEEEEP-TT---EEETTEEEE-TT-EEEEEE-